Protein AF-0000000083134437 (afdb_homodimer)

Organism: Piscirickettsia salmonis (NCBI:txid1238)

Foldseek 3Di:
DVVVCPDPLNVVLVVVLVVLLVVLVVVLVVVLVVVLVVVVVVLVVLQVVLQVVLLAQQQVCLVVVPVVVNQVSQVVSLVDLFWQKKWWDFPVAWIWIWGADPVRDIDIDGHPPPDDPPWDKDKDWRWDDDPHDIDTGTIMITTTDCVVVVVVSVVSSVVSVVVSVVVSVVVSVVVSVCCVVPPVVLVVQLVVLVVCLVVFLRALVDARPLDPDPDPSSVVRVVSNVVSVVVLLVLLVLLVVLVVLLVVLVVLLVVLVVLLVVLVVVLVVLVVVVVVLVVVLVVLVVLLVVLVVLLVVLVVLLVVLVVLLVVLVVVLVVLVVVLVVLVVVLVVLVVVLVVLVVVLVVLVVQLVVLVVQLVVLVVQLVVLVVVPPVSPVSNVVSVVSNVVSVVSNVVSVVCNVVSVVSNVVSVVSSVVSVVVSVVSVVVSVVSVVVSVVSVVSSVVSVVSNVVSVVSNVVSVVSNVVSVVSVVVSVVVNVVSVVSNVVSVVSSVVSVVSNVVSVVSNVVSVRYDHDNVVNVPPSVVVVVVVVVD/DVVVCPDPLNVVLVVVLVVLLVVLVVVLVVVLVVVLVVVVVVLVVLQVVLQVVLLAQCQVCLVVVPVVSNQVSQVVSLVDLFWQWKWWFFPVDWIWIWGADPVRDIDIDGHDPPPDPPWDKDKDWRWDQDPHDIDTGTIMITTTDCVVVVVVSVVSSVVSVVVSVVVSVVVSVVVSVCCVVPPVVLVVQLVVLVVCLVVFLRALVDARDLDPDPDPSSVVRVVSNVVSVVVLLVLLVLLVVLVVLLVVLVVLLVVLVVLLVVLVVVLVVLVVVVVVLVVVLVVLVVLLVVLVVLLVVLVVLLVVLVVLLVVLVVLLVVLVVVLVVLVVVLVVLVVVLVVLVVVLVVLVVQLVVLVVQLVVLVVQLVVLVVVPPVSPVSNVVSVVSNVVSVVSNVVSVVCNVVSVVSNVVSVVSSVVSVVVSVVSVVVSVVSVVVSVVSVVSSVVSVVSNVVSVVSNVVSVVSNVVSVVSVVVSVVVNVVSVVSNVVSVVSSVVSVVSNVVSVVSNVVSVRYDHDNVVNVPCVVPPVVVVVVD

InterPro domains:
  IPR003660 HAMP domain [PF00672] (182-233)
  IPR003660 HAMP domain [PS50885] (181-236)
  IPR003660 HAMP domain [SM00304] (181-236)
  IPR003660 HAMP domain [SM00304] (282-355)
  IPR004089 Methyl-accepting chemotaxis protein (MCP) signalling domain [PF00015] (296-474)
  IPR004089 Methyl-accepting chemotaxis protein (MCP) signalling domain [PS50111] (241-477)
  IPR004089 Methyl-accepting chemotaxis protein (MCP) signalling domain [SM00283] (237-512)

Secondary structure (DSSP, 8-state):
--SSTTSHHHHHHHHHHHHHHHHHHHHHHHHHHHHHHHHHHHHHHHHHHHHHHHHHHHHHHHHTT-HHHHHHHHHHHTTSTTEEEEEEEETTS--EEEEE-TTS-EEEE-S-----TTS-EEEEEEEEEETTEEEEEEEEEEEE--HHHHHHHHHHHHHHHHHHHHHHHHHHHHHHHHHIIIIIHHHHHHHHHHHHHHTSS-BTT------S--SHHHHHHHHHHHHHHHHHHHHHHHHHHHHHHHHHHHHHHHHHHHHHHHHHHHHHHHHHHHHHHHHHHHHHHHHHHHHHHHHHHHHHHHHHHHHHHHHHHHHHHHHHHHHHHHHHHHHHHHHHHHHHHHHHHHHHHHHHHHHHHHHHHHHHHHHHHHTGGGGHHHHHHHHHHHHHHHHHHHHHHHHHHHHHHHHHHHHHHHHHHHHHHHHHHHHHHHHHHHHHHHHHHHHHHHHHHHHHHHHHHHHHHHHHHHHHHHHHHHHHHHHHHHHHHHHHHHHHHHHHHHHHHHHHHHHHTTSB--STTHHHHHHHHHHHHHH-/--SSTTSHHHHHHHHHHHHHHHHHHHHHHHHHHHHHHHHHHHHHHHHHHHHHHHHHHHHHHHHTT-HHHHHHHHHHHTTSTTEEEEEEEETTS--EEEEE-TTS-EEEE-S-----TTS-EEEEEEEEEETTEEEEEEEEEEEE--HHHHHHHHHHHHHHHHHHHHHHHHHHHHHHHHHIIIIIHHHHHHHHHHHHHHTSS-BTT------S--SHHHHHHHHHHHHHHHHHHHHHHHHHHHHHHHHHHHHHHHHHHHHHHHHHHHHHHHHHHHHHHHHHHHHHHHHHHHHHHHHHHHHHHHHHHHHHHHHHHHHHHHHHHHHHHHHHHHHHHHHHHHHHHHHHHHHHHHHHHHHHHHHHHHHHHHHHHHTGGGGHHHHHHHHHHHHHHHHHHHHHHHHHHHHHHHHHHHHHHHHHHHHHHHHHHHHHHHHHHHHHHHHHHHHHHHHHHHHHHHHHHHHHHHHHHHHHHHHHHHHHHHHHHHHHHHHHHHHHHHHHHHHHHHHHHHHHTTSB--STTHHHHHHHHHHHHTT-

Solvent-accessible surface area (backbone atoms only — not comparable to full-atom values): 52435 Å² total; per-residue (Å²): 118,80,74,57,70,47,27,63,60,43,54,53,46,54,54,48,50,54,52,51,51,53,52,43,48,54,52,44,51,50,54,50,52,53,52,49,52,52,54,51,52,50,47,52,51,52,49,52,48,50,45,56,34,45,28,63,65,39,22,59,30,59,71,69,66,32,63,66,60,37,52,51,52,55,53,44,55,54,67,39,78,51,38,31,29,38,35,36,37,38,89,93,64,68,38,47,30,41,34,48,47,99,86,74,44,78,40,79,38,68,62,90,70,83,69,73,82,84,39,63,68,51,75,37,68,21,54,38,77,59,100,89,46,79,42,79,58,32,38,35,37,37,26,37,34,61,67,65,56,51,57,54,49,51,55,50,50,56,51,45,52,52,47,46,53,54,51,50,54,52,52,50,53,52,50,53,52,50,45,44,66,69,45,49,50,57,49,49,53,47,26,52,55,36,35,44,41,41,73,57,60,15,53,42,72,65,70,59,86,36,70,92,55,75,23,68,65,24,51,32,30,48,22,46,40,46,30,36,47,51,49,39,51,50,43,50,50,50,41,54,46,23,52,50,35,33,51,38,19,50,48,40,37,52,46,34,53,53,49,51,52,52,47,52,52,44,53,53,45,51,51,51,39,51,53,38,51,52,50,38,51,54,39,44,54,50,38,46,52,32,30,53,50,28,26,53,33,20,50,50,30,24,53,38,21,50,53,27,32,52,38,37,54,51,38,44,53,49,42,52,51,37,35,53,46,43,52,52,36,32,53,53,39,50,51,43,32,52,51,36,52,54,44,50,53,47,41,52,49,42,34,50,46,18,51,51,38,28,49,52,18,49,52,41,29,50,53,17,56,73,52,46,83,82,14,52,71,49,29,53,49,19,50,50,46,24,52,47,18,50,49,39,33,51,46,35,60,60,41,54,58,53,40,53,50,40,40,51,48,32,55,51,34,37,52,47,36,54,51,33,39,52,49,39,56,54,32,43,55,43,44,51,51,33,31,53,35,24,51,51,29,26,52,29,20,49,51,27,32,51,31,27,51,51,37,46,53,41,42,50,53,38,52,54,36,51,50,51,39,52,52,44,49,53,52,45,52,53,50,48,53,52,47,51,53,47,41,50,52,42,35,52,40,23,52,51,37,33,51,46,18,50,52,49,38,56,64,36,66,42,40,46,73,69,71,84,70,48,72,75,61,55,64,58,61,60,57,60,60,73,70,103,120,78,74,58,69,46,25,63,60,42,56,52,47,54,54,47,49,55,53,50,50,54,51,45,51,53,52,43,51,50,54,48,52,55,53,49,53,54,54,51,51,51,47,53,51,50,48,51,47,51,43,56,36,44,28,63,65,39,22,58,30,60,71,68,66,35,60,67,60,38,50,52,52,53,54,45,57,54,68,37,77,50,38,32,28,39,36,34,37,41,88,93,65,70,37,47,29,40,34,50,46,98,86,74,44,79,41,80,37,72,60,89,68,82,68,73,82,85,39,63,68,50,75,38,69,19,55,38,77,58,100,89,46,79,41,80,58,32,37,36,37,37,26,37,34,63,66,67,55,51,57,55,49,50,54,51,48,53,51,45,52,53,49,48,52,54,51,51,54,52,52,50,53,52,49,50,50,49,45,43,68,69,46,50,51,57,48,48,54,47,27,50,55,37,35,44,42,41,74,57,63,13,53,43,69,64,70,62,86,36,70,94,53,76,24,68,65,24,50,29,29,48,20,45,40,45,31,36,48,52,49,39,51,51,42,51,50,51,42,55,45,22,53,50,35,33,51,39,20,51,51,42,37,52,46,35,52,52,49,51,53,51,48,52,51,46,52,52,44,53,49,51,39,50,53,36,51,52,52,38,52,54,38,43,54,52,38,43,52,34,30,53,51,30,29,51,31,20,51,50,28,25,53,37,22,50,53,27,32,51,41,37,54,52,38,43,53,48,42,51,49,37,37,52,42,43,52,52,34,34,51,50,39,51,50,42,31,52,52,36,52,51,46,50,54,47,40,53,50,42,34,52,47,18,51,51,39,29,51,51,17,48,52,42,30,51,54,16,57,73,51,49,84,81,13,50,71,48,28,54,51,20,49,50,45,25,52,46,17,49,50,40,32,51,46,39,60,60,39,53,60,52,40,52,50,42,40,53,49,32,56,52,34,39,51,49,37,53,51,34,40,51,51,39,56,53,36,43,55,42,45,51,49,32,31,51,35,25,52,51,29,26,51,29,21,51,51,27,32,51,31,26,51,50,37,46,53,40,41,52,52,38,52,55,35,51,50,50,40,53,51,45,49,53,53,46,54,53,49,50,53,51,46,52,53,48,40,50,52,41,36,53,40,23,51,51,36,33,50,45,18,50,52,50,39,57,65,36,66,44,39,46,72,69,70,79,70,47,73,76,58,54,65,59,56,60,58,58,60,75,68,104

pLDDT: mean 83.24, std 11.55, range [31.7, 97.25]

Nearest PDB structures (foldseek):
  1qu7-assembly1_B  TM=5.939E-01  e=8.548E-08  Escherichia coli
  3g6b-assembly1_B  TM=6.074E-01  e=1.569E-06  Thermotoga maritima
  5xg2-assembly1_A  TM=3.814E-01  e=2.968E-03  Pyrococcus yayanosii CH1
  6grj-assembly1_F  TM=2.843E-01  e=2.393E-03  Aeromonas hydrophila
  6grj-assembly1_B  TM=2.728E-01  e=3.306E-03  Aeromonas hydrophila

Radius of gyration: 95.81 Å; Cα contacts (8 Å, |Δi|>4): 1444; chains: 2; bounding box: 49×298×162 Å

Structure (mmCIF, N/CA/C/O backbone):
data_AF-0000000083134437-model_v1
#
loop_
_entity.id
_entity.type
_entity.pdbx_description
1 polymer 'Methyl-accepting chemotaxis protein 2'
#
loop_
_atom_site.group_PDB
_atom_site.id
_atom_site.type_symbol
_atom_site.label_atom_id
_atom_site.label_alt_id
_atom_site.label_comp_id
_atom_site.label_asym_id
_atom_site.label_entity_id
_atom_site.label_seq_id
_atom_site.pdbx_PDB_ins_code
_atom_site.Cartn_x
_atom_site.Cartn_y
_atom_site.Cartn_z
_atom_site.occupancy
_atom_site.B_iso_or_equiv
_atom_site.auth_seq_id
_atom_site.auth_comp_id
_atom_site.auth_asym_id
_atom_site.auth_atom_id
_atom_site.pdbx_PDB_model_num
ATOM 1 N N . MET A 1 1 ? 11.562 -56.312 -49.469 1 31.94 1 MET A N 1
ATOM 2 C CA . MET A 1 1 ? 11.961 -57.688 -49.656 1 31.94 1 MET A CA 1
ATOM 3 C C . MET A 1 1 ? 13.023 -58.094 -48.625 1 31.94 1 MET A C 1
ATOM 5 O O . MET A 1 1 ? 13.242 -59.281 -48.406 1 31.94 1 MET A O 1
ATOM 9 N N . GLU A 1 2 ? 13.875 -57.125 -48.344 1 40.22 2 GLU A N 1
ATOM 10 C CA . GLU A 1 2 ? 14.953 -57.188 -47.375 1 40.22 2 GLU A CA 1
ATOM 11 C C . GLU A 1 2 ? 14.414 -57.344 -45.938 1 40.22 2 GLU A C 1
ATOM 13 O O . GLU A 1 2 ? 15.07 -57.906 -45.062 1 40.22 2 GLU A O 1
ATOM 18 N N . ASN A 1 3 ? 13.25 -56.781 -45.688 1 42.5 3 ASN A N 1
ATOM 19 C CA . ASN A 1 3 ? 12.5 -56.75 -44.406 1 42.5 3 ASN A CA 1
ATOM 20 C C . ASN A 1 3 ? 11.82 -58.094 -44.156 1 42.5 3 ASN A C 1
ATOM 22 O O . ASN A 1 3 ? 11.219 -58.281 -43.094 1 42.5 3 ASN A O 1
ATOM 26 N N . LEU A 1 4 ? 11.594 -58.875 -45.094 1 45.31 4 LEU A N 1
ATOM 27 C CA . LEU A 1 4 ? 10.922 -60.156 -45.125 1 45.31 4 LEU A CA 1
ATOM 28 C C . LEU A 1 4 ? 11.797 -61.25 -44.5 1 45.31 4 LEU A C 1
ATOM 30 O O . LEU A 1 4 ? 11.289 -62.219 -43.938 1 45.31 4 LEU A O 1
ATOM 34 N N . THR A 1 5 ? 13.094 -61.25 -44.688 1 50.47 5 THR A N 1
ATOM 35 C CA . THR A 1 5 ? 14.016 -62.312 -44.281 1 50.47 5 THR A CA 1
ATOM 36 C C . THR A 1 5 ? 14.25 -62.281 -42.781 1 50.47 5 THR A C 1
ATOM 38 O O . THR A 1 5 ? 14.805 -63.25 -42.219 1 50.47 5 THR A O 1
ATOM 41 N N . LYS A 1 6 ? 13.945 -61.125 -42.062 1 62.88 6 LYS A N 1
ATOM 42 C CA . LYS A 1 6 ? 14.328 -60.938 -40.656 1 62.88 6 LYS A CA 1
ATOM 43 C C . LYS A 1 6 ? 13.125 -61.062 -39.75 1 62.88 6 LYS A C 1
ATOM 45 O O . LYS A 1 6 ? 13.211 -60.719 -38.562 1 62.88 6 LYS A O 1
ATOM 50 N N . GLY A 1 7 ? 12.148 -61.625 -40.375 1 69.25 7 GLY A N 1
ATOM 51 C CA . GLY A 1 7 ? 10.914 -61.688 -39.594 1 69.25 7 GLY A CA 1
ATOM 52 C C . GLY A 1 7 ? 10.805 -62.969 -38.781 1 69.25 7 GLY A C 1
ATOM 53 O O . GLY A 1 7 ? 11.531 -63.938 -39.031 1 69.25 7 GLY A O 1
ATOM 54 N N . LEU A 1 8 ? 10.117 -62.938 -37.656 1 75.69 8 LEU A N 1
ATOM 55 C CA . LEU A 1 8 ? 9.852 -64.062 -36.781 1 75.69 8 LEU A CA 1
ATOM 56 C C . LEU A 1 8 ? 9.344 -65.25 -37.562 1 75.69 8 LEU A C 1
ATOM 58 O O . LEU A 1 8 ? 9.719 -66.375 -37.281 1 75.69 8 LEU A O 1
ATOM 62 N N . GLN A 1 9 ? 8.742 -64.938 -38.75 1 76.69 9 GLN A N 1
ATOM 63 C CA . GLN A 1 9 ? 8.18 -66 -39.594 1 76.69 9 GLN A CA 1
ATOM 64 C C . GLN A 1 9 ? 9.273 -66.812 -40.281 1 76.69 9 GLN A C 1
ATOM 66 O O . GLN A 1 9 ? 9.242 -68.062 -40.25 1 76.69 9 GLN A O 1
ATOM 71 N N . ILE A 1 10 ? 10.195 -66.125 -40.812 1 76.81 10 ILE A N 1
ATOM 72 C CA . ILE A 1 10 ? 11.242 -66.75 -41.562 1 76.81 10 ILE A CA 1
ATOM 73 C C . ILE A 1 10 ? 12.109 -67.625 -40.656 1 76.81 10 ILE A C 1
ATOM 75 O O . ILE A 1 10 ? 12.508 -68.75 -41 1 76.81 10 ILE A O 1
ATOM 79 N N . LYS A 1 11 ? 12.305 -67.125 -39.438 1 77.06 11 LYS A N 1
ATOM 80 C CA . LYS A 1 11 ? 13.133 -67.875 -38.5 1 77.06 11 LYS A CA 1
ATOM 81 C C . LYS A 1 11 ? 12.453 -69.188 -38.062 1 77.06 11 LYS A C 1
ATOM 83 O O . LYS A 1 11 ? 13.07 -70.25 -38.062 1 77.06 11 LYS A O 1
ATOM 88 N N . ILE A 1 12 ? 11.172 -69.062 -37.844 1 77.81 12 ILE A N 1
ATOM 89 C CA . ILE A 1 12 ? 10.43 -70.188 -37.34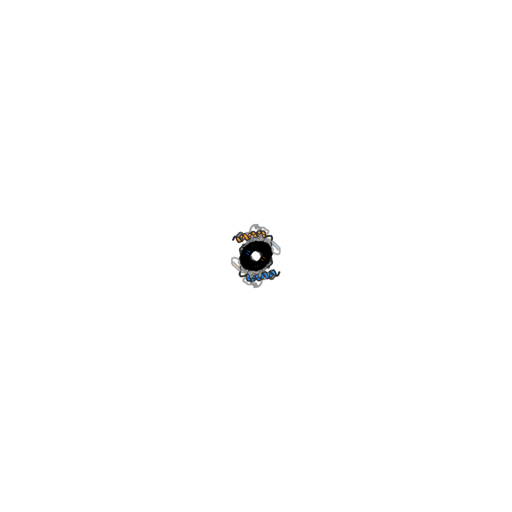4 1 77.81 12 ILE A CA 1
ATOM 90 C C . ILE A 1 12 ? 10.227 -71.188 -38.5 1 77.81 12 ILE A C 1
ATOM 92 O O . ILE A 1 12 ? 10.422 -72.375 -38.344 1 77.81 12 ILE A O 1
ATOM 96 N N . TYR A 1 13 ? 10.039 -70.625 -39.719 1 78.38 13 TYR A N 1
ATOM 97 C CA . TYR A 1 13 ? 9.812 -71.5 -40.875 1 78.38 13 TYR A CA 1
ATOM 98 C C . TYR A 1 13 ? 11.086 -72.25 -41.25 1 78.38 13 TYR A C 1
ATOM 100 O O . TYR A 1 13 ? 11.039 -73.438 -41.562 1 78.38 13 TYR A O 1
ATOM 108 N N . SER A 1 14 ? 12.141 -71.5 -41.25 1 78.06 14 SER A N 1
ATOM 109 C CA . SER A 1 14 ? 13.391 -72.125 -41.656 1 78.06 14 SER A CA 1
ATOM 110 C C . SER A 1 14 ? 13.781 -73.25 -40.688 1 78.06 14 SER A C 1
ATOM 112 O O . SER A 1 14 ? 14.172 -74.375 -41.125 1 78.06 14 SER A O 1
ATOM 114 N N . ALA A 1 15 ? 13.547 -73 -39.469 1 77.25 15 ALA A N 1
ATOM 115 C CA . ALA A 1 15 ? 13.898 -74.062 -38.469 1 77.25 15 ALA A CA 1
ATOM 116 C C . ALA A 1 15 ? 12.977 -75.25 -38.594 1 77.25 15 ALA A C 1
ATOM 118 O O . ALA A 1 15 ? 13.438 -76.375 -38.562 1 77.25 15 ALA A O 1
ATOM 119 N N . LEU A 1 16 ? 11.734 -75 -38.844 1 76.69 16 LEU A N 1
ATOM 120 C CA . LEU A 1 16 ? 10.766 -76.125 -38.906 1 76.69 16 LEU A CA 1
ATOM 121 C C . LEU A 1 16 ? 10.914 -76.875 -40.188 1 76.69 16 LEU A C 1
ATOM 123 O O . LEU A 1 16 ? 10.75 -78.125 -40.188 1 76.69 16 LEU A O 1
ATOM 127 N N . THR A 1 17 ? 11.234 -76.188 -41.25 1 76.88 17 THR A N 1
ATOM 128 C CA . THR A 1 17 ? 11.414 -76.812 -42.531 1 76.88 17 THR A CA 1
ATOM 129 C C . THR A 1 17 ? 12.594 -77.812 -42.469 1 76.88 17 THR A C 1
ATOM 131 O O . THR A 1 17 ? 12.5 -78.938 -42.938 1 76.88 17 THR A O 1
ATOM 134 N N . VAL A 1 18 ? 13.656 -77.438 -41.875 1 77.56 18 VAL A N 1
ATOM 135 C CA . VAL A 1 18 ? 14.859 -78.25 -41.812 1 77.56 18 VAL A CA 1
ATOM 136 C C . VAL A 1 18 ? 14.586 -79.5 -40.969 1 77.56 18 VAL A C 1
ATOM 138 O O . VAL A 1 18 ? 14.898 -80.625 -41.375 1 77.56 18 VAL A O 1
ATOM 141 N N . ILE A 1 19 ? 13.867 -79.25 -39.938 1 76.06 19 ILE A N 1
ATOM 142 C CA . ILE A 1 19 ? 13.641 -80.375 -39.031 1 76.06 19 ILE A CA 1
ATOM 143 C C . ILE A 1 19 ? 12.625 -81.375 -39.625 1 76.06 19 ILE A C 1
ATOM 145 O O . ILE A 1 19 ? 12.82 -82.562 -39.562 1 76.06 19 ILE A O 1
ATOM 149 N N . LEU A 1 20 ? 11.617 -80.812 -40.312 1 76.19 20 LEU A N 1
ATOM 150 C CA . LEU A 1 20 ? 10.602 -81.625 -40.938 1 76.19 20 LEU A CA 1
ATOM 151 C C . LEU A 1 20 ? 11.188 -82.438 -42.094 1 76.19 20 LEU A C 1
ATOM 153 O O . LEU A 1 20 ? 10.875 -83.625 -42.281 1 76.19 20 LEU A O 1
ATOM 157 N N . THR A 1 21 ? 12.055 -81.812 -42.844 1 77 21 THR A N 1
ATOM 158 C CA . THR A 1 21 ? 12.68 -82.5 -44 1 77 21 THR A CA 1
ATOM 159 C C . THR A 1 21 ? 13.562 -83.625 -43.5 1 77 21 THR A C 1
ATOM 161 O O . THR A 1 21 ? 13.539 -84.75 -44.094 1 77 21 THR A O 1
ATOM 164 N N . VAL A 1 22 ? 14.273 -83.438 -42.438 1 77.12 22 VAL A N 1
ATOM 165 C CA . VAL A 1 22 ? 15.172 -84.5 -41.938 1 77.12 22 VAL A CA 1
ATOM 166 C C . VAL A 1 22 ? 14.359 -85.688 -41.406 1 77.12 22 VAL A C 1
ATOM 168 O O . VAL A 1 22 ? 14.695 -86.812 -41.688 1 77.12 22 VAL A O 1
ATOM 171 N N . ILE A 1 23 ? 13.242 -85.375 -40.875 1 74.12 23 ILE A N 1
ATOM 172 C CA . ILE A 1 23 ? 12.414 -86.438 -40.312 1 74.12 23 ILE A CA 1
ATOM 173 C C . ILE A 1 23 ? 11.742 -87.188 -41.406 1 74.12 23 ILE A C 1
ATOM 175 O O . ILE A 1 23 ? 11.688 -88.438 -41.375 1 74.12 23 ILE A O 1
ATOM 179 N N . LEU A 1 24 ? 11.328 -86.562 -42.469 1 76.19 24 LEU A N 1
ATOM 180 C CA . LEU A 1 24 ? 10.633 -87.188 -43.562 1 76.19 24 LEU A CA 1
ATOM 181 C C . LEU A 1 24 ? 11.609 -88 -44.406 1 76.19 24 LEU A C 1
ATOM 183 O O . LEU A 1 24 ? 11.266 -89.125 -44.906 1 76.19 24 LEU A O 1
ATOM 187 N N . VAL A 1 25 ? 12.82 -87.562 -44.5 1 77.38 25 VAL A N 1
ATOM 188 C CA . VAL A 1 25 ? 13.844 -88.312 -45.25 1 77.38 25 VAL A CA 1
ATOM 189 C C . VAL A 1 25 ? 14.242 -89.562 -44.5 1 77.38 25 VAL A C 1
ATOM 191 O O . VAL A 1 25 ? 14.383 -90.625 -45.094 1 77.38 25 VAL A O 1
ATOM 194 N N . VAL A 1 26 ? 14.312 -89.438 -43.219 1 76.56 26 VAL A N 1
ATOM 195 C CA . VAL A 1 26 ? 14.664 -90.562 -42.406 1 76.56 26 VAL A CA 1
ATOM 196 C C . VAL A 1 26 ? 13.531 -91.625 -42.438 1 76.56 26 VAL A C 1
ATOM 198 O O . VAL A 1 26 ? 13.773 -92.812 -42.594 1 76.56 26 VAL A O 1
ATOM 201 N N . SER A 1 27 ? 12.336 -91.062 -42.406 1 75.88 27 SER A N 1
ATOM 202 C CA . SER A 1 27 ? 11.172 -92 -42.438 1 75.88 27 SER A CA 1
ATOM 203 C C . SER A 1 27 ? 11.031 -92.625 -43.812 1 75.88 27 SER A C 1
ATOM 205 O O . SER A 1 27 ? 10.766 -93.812 -43.938 1 75.88 27 SER A O 1
ATOM 207 N N . GLY A 1 28 ? 11.281 -91.875 -44.844 1 74.62 28 GLY A N 1
ATOM 208 C CA . GLY A 1 28 ? 11.227 -92.375 -46.219 1 74.62 28 GLY A CA 1
ATOM 209 C C . GLY A 1 28 ? 12.312 -93.375 -46.5 1 74.62 28 GLY A C 1
ATOM 210 O O . GLY A 1 28 ? 12.062 -94.438 -47.156 1 74.62 28 GLY A O 1
ATOM 211 N N . GLY A 1 29 ? 13.492 -93.125 -45.969 1 76.69 29 GLY A N 1
ATOM 212 C CA . GLY A 1 29 ? 14.578 -94.062 -46.125 1 76.69 29 GLY A CA 1
ATOM 213 C C . GLY A 1 29 ? 14.328 -95.375 -45.406 1 76.69 29 GLY A C 1
ATOM 214 O O . GLY A 1 29 ? 14.609 -96.5 -45.938 1 76.69 29 GLY A O 1
ATOM 215 N N . TYR A 1 30 ? 13.688 -95.25 -44.281 1 78.5 30 TYR A N 1
ATOM 216 C CA . TYR A 1 30 ? 13.359 -96.438 -43.531 1 78.5 30 TYR A CA 1
ATOM 217 C C . TYR A 1 30 ? 12.328 -97.25 -44.281 1 78.5 30 TYR A C 1
ATOM 219 O O . TYR A 1 30 ? 12.5 -98.5 -44.406 1 78.5 30 TYR A O 1
ATOM 227 N N . ASN A 1 31 ? 11.328 -96.625 -44.812 1 76.56 31 ASN A N 1
ATOM 228 C CA . ASN A 1 31 ? 10.281 -97.375 -45.562 1 76.56 31 ASN A CA 1
ATOM 229 C C . ASN A 1 31 ? 10.82 -98 -46.844 1 76.56 31 ASN A C 1
ATOM 231 O O . ASN A 1 31 ? 10.461 -99.125 -47.219 1 76.56 31 ASN A O 1
ATOM 235 N N . TYR A 1 32 ? 11.734 -97.312 -47.438 1 77.69 32 TYR A N 1
ATOM 236 C CA . TYR A 1 32 ? 12.359 -97.75 -48.656 1 77.69 32 TYR A CA 1
ATOM 237 C C . TYR A 1 32 ? 13.203 -99 -48.375 1 77.69 32 TYR A C 1
ATOM 239 O O . TYR A 1 32 ? 13.086 -100 -49.094 1 77.69 32 TYR A O 1
ATOM 247 N N . ASN A 1 33 ? 13.93 -99 -47.312 1 80.81 33 ASN A N 1
ATOM 248 C CA . ASN A 1 33 ? 14.797 -100.125 -47 1 80.81 33 ASN A CA 1
ATOM 249 C C . ASN A 1 33 ? 13.992 -101.375 -46.562 1 80.81 33 ASN A C 1
ATOM 251 O O . ASN A 1 33 ? 14.359 -102.5 -46.906 1 80.81 33 ASN A O 1
ATOM 255 N N . GLN A 1 34 ? 12.891 -101.062 -45.938 1 77.69 34 GLN A N 1
ATOM 256 C CA . GLN A 1 34 ? 12.039 -102.188 -45.531 1 77.69 34 GLN A CA 1
ATOM 257 C C . GLN A 1 34 ? 11.398 -102.875 -46.719 1 77.69 34 GLN A C 1
ATOM 259 O O . GLN A 1 34 ? 11.367 -104.125 -46.781 1 77.69 34 GLN A O 1
ATOM 264 N N . THR A 1 35 ? 10.977 -102.125 -47.688 1 79.69 35 THR A N 1
ATOM 265 C CA . THR A 1 35 ? 10.352 -102.688 -48.875 1 79.69 35 THR A CA 1
ATOM 266 C C . THR A 1 35 ? 11.383 -103.438 -49.75 1 79.69 35 THR A C 1
ATOM 268 O O . THR A 1 35 ? 11.117 -104.5 -50.312 1 79.69 35 THR A O 1
ATOM 271 N N . LYS A 1 36 ? 12.547 -102.875 -49.781 1 82.12 36 LYS A N 1
ATOM 272 C CA . LYS A 1 36 ? 13.641 -103.5 -50.531 1 82.12 36 LYS A CA 1
ATOM 273 C C . LYS A 1 36 ? 14.016 -104.875 -50 1 82.12 36 LYS A C 1
ATOM 275 O O . LYS A 1 36 ? 14.133 -105.812 -50.75 1 82.12 36 LYS A O 1
ATOM 280 N N . ASP A 1 37 ? 14.078 -104.875 -48.75 1 82.38 37 ASP A N 1
ATOM 281 C CA . ASP A 1 37 ? 14.43 -106.125 -48.094 1 82.38 37 ASP A CA 1
ATOM 282 C C . ASP A 1 37 ? 13.359 -107.188 -48.312 1 82.38 37 ASP A C 1
ATOM 284 O O . ASP A 1 37 ? 13.68 -108.375 -48.562 1 82.38 37 ASP A O 1
ATOM 288 N N . LEU A 1 38 ? 12.18 -106.75 -48.312 1 80 38 LEU A N 1
ATOM 289 C CA . LEU A 1 38 ? 11.055 -107.625 -48.531 1 80 38 LEU A CA 1
ATOM 290 C C . LEU A 1 38 ? 11.062 -108.188 -49.969 1 80 38 LEU A C 1
ATOM 292 O O . LEU A 1 38 ? 10.922 -109.438 -50.156 1 80 38 LEU A O 1
ATOM 296 N N . LEU A 1 39 ? 11.398 -107.5 -50.969 1 81.06 39 LEU A N 1
ATOM 297 C CA . LEU A 1 39 ? 11.383 -107.875 -52.375 1 81.06 39 LEU A CA 1
ATOM 298 C C . LEU A 1 39 ? 12.578 -108.75 -52.688 1 81.06 39 LEU A C 1
ATOM 300 O O . LEU A 1 39 ? 12.445 -109.75 -53.406 1 81.06 39 LEU A O 1
ATOM 304 N N . GLU A 1 40 ? 13.625 -108.5 -52.031 1 83.81 40 GLU A N 1
ATOM 305 C CA . GLU A 1 40 ? 14.82 -109.312 -52.25 1 83.81 40 GLU A CA 1
ATOM 306 C C . GLU A 1 40 ? 14.68 -110.688 -51.625 1 83.81 40 GLU A C 1
ATOM 308 O O . GLU A 1 40 ? 15.109 -111.688 -52.188 1 83.81 40 GLU A O 1
ATOM 313 N N . SER A 1 41 ? 14.094 -110.625 -50.469 1 82.19 41 SER A N 1
ATOM 314 C CA . SER A 1 41 ? 13.859 -111.938 -49.781 1 82.19 41 SER A CA 1
ATOM 315 C C . SER A 1 41 ? 12.914 -112.812 -50.594 1 82.19 41 SER A C 1
ATOM 317 O O . SER A 1 41 ? 13.133 -114 -50.719 1 82.19 41 SER A O 1
ATOM 319 N N . GLN A 1 42 ? 11.984 -112.188 -51.219 1 80 42 GLN A N 1
ATOM 320 C CA . GLN A 1 42 ? 11.031 -112.938 -52.031 1 80 42 GLN A CA 1
ATOM 321 C C . GLN A 1 42 ? 11.703 -113.5 -53.281 1 80 42 GLN A C 1
ATOM 323 O O . GLN A 1 42 ? 11.43 -114.625 -53.688 1 80 42 GLN A O 1
ATOM 328 N N . LEU A 1 43 ? 12.617 -112.75 -53.812 1 81.06 43 LEU A N 1
ATOM 329 C CA . LEU A 1 43 ? 13.352 -113.188 -55 1 81.06 43 LEU A CA 1
ATOM 330 C C . LEU A 1 43 ? 14.227 -114.438 -54.719 1 81.06 43 LEU A C 1
ATOM 332 O O . LEU A 1 43 ? 14.219 -115.375 -55.469 1 81.06 43 LEU A O 1
ATOM 336 N N . THR A 1 44 ? 14.836 -114.375 -53.594 1 82.44 44 THR A N 1
ATOM 337 C CA . THR A 1 44 ? 15.727 -115.438 -53.188 1 82.44 44 THR A CA 1
ATOM 338 C C . THR A 1 44 ? 14.922 -116.688 -52.875 1 82.44 44 THR A C 1
ATOM 340 O O . THR A 1 44 ? 15.328 -117.812 -53.25 1 82.44 44 THR A O 1
ATOM 343 N N . GLN A 1 45 ? 13.828 -116.5 -52.281 1 82.19 45 GLN A N 1
ATOM 344 C CA . GLN A 1 45 ? 12.977 -117.625 -51.969 1 82.19 45 GLN A CA 1
ATOM 345 C C . GLN A 1 45 ? 12.438 -118.312 -53.219 1 82.19 45 GLN A C 1
ATOM 347 O O . GLN A 1 45 ? 12.43 -119.5 -53.344 1 82.19 45 GLN A O 1
ATOM 352 N N . GLU A 1 46 ? 12.078 -117.438 -54.156 1 81.62 46 GLU A N 1
ATOM 353 C CA . GLU A 1 46 ? 11.547 -117.938 -55.438 1 81.62 46 GLU A CA 1
ATOM 354 C C . GLU A 1 46 ? 12.609 -118.75 -56.219 1 81.62 46 GLU A C 1
ATOM 356 O O . GLU A 1 46 ? 12.328 -119.812 -56.781 1 81.62 46 GLU A O 1
ATOM 361 N N . ALA A 1 47 ? 13.758 -118.25 -56.219 1 83.19 47 ALA A N 1
ATOM 362 C CA . ALA A 1 47 ? 14.859 -118.875 -56.906 1 83.19 47 ALA A CA 1
ATOM 363 C C . ALA A 1 47 ? 15.227 -120.25 -56.25 1 83.19 47 ALA A C 1
ATOM 365 O O . ALA A 1 47 ? 15.508 -121.188 -56.906 1 83.19 47 ALA A O 1
ATOM 366 N N . SER A 1 48 ? 15.164 -120.25 -54.969 1 85.06 48 SER A N 1
ATOM 367 C CA . SER A 1 48 ? 15.469 -121.438 -54.219 1 85.06 48 SER A CA 1
ATOM 368 C C . SER A 1 48 ? 14.43 -122.562 -54.469 1 85.06 48 SER A C 1
ATOM 370 O O . SER A 1 48 ? 14.773 -123.688 -54.625 1 85.06 48 SER A O 1
ATOM 372 N N . LEU A 1 49 ? 13.18 -122.125 -54.562 1 83.69 49 LEU A N 1
ATOM 373 C CA . LEU A 1 49 ? 12.102 -123.062 -54.844 1 83.69 49 LEU A CA 1
ATOM 374 C C . LEU A 1 49 ? 12.219 -123.562 -56.25 1 83.69 49 LEU A C 1
ATOM 376 O O . LEU A 1 49 ? 12.062 -124.812 -56.469 1 83.69 49 LEU A O 1
ATOM 380 N N . ALA A 1 50 ? 12.555 -122.688 -57.125 1 85 50 ALA A N 1
ATOM 381 C CA . ALA A 1 50 ? 12.75 -123.125 -58.531 1 85 50 ALA A CA 1
ATOM 382 C C . ALA A 1 50 ? 13.898 -124.125 -58.625 1 85 50 ALA A C 1
ATOM 384 O O . ALA A 1 50 ? 13.797 -125.125 -59.375 1 85 50 ALA A O 1
ATOM 385 N N . SER A 1 51 ? 14.914 -123.938 -57.906 1 84.94 51 SER A N 1
ATOM 386 C CA . SER A 1 51 ? 16.078 -124.812 -57.906 1 84.94 51 SER A CA 1
ATOM 387 C C . SER A 1 51 ? 15.742 -126.188 -57.375 1 84.94 51 SER A C 1
ATOM 389 O O . SER A 1 51 ? 16.125 -127.188 -57.969 1 84.94 51 SER A O 1
ATOM 391 N N . SER A 1 52 ? 14.984 -126.25 -56.375 1 82.56 52 SER A N 1
ATOM 392 C CA . SER A 1 52 ? 14.594 -127.5 -55.781 1 82.56 52 SER A CA 1
ATOM 393 C C . SER A 1 52 ? 13.656 -128.25 -56.719 1 82.56 52 SER A C 1
ATOM 395 O O . SER A 1 52 ? 13.812 -129.5 -56.875 1 82.56 52 SER A O 1
ATOM 397 N N . ARG A 1 53 ? 12.789 -127.562 -57.312 1 81.88 53 ARG A N 1
ATOM 398 C CA . ARG A 1 53 ? 11.852 -128.125 -58.219 1 81.88 53 ARG A CA 1
ATOM 399 C C . ARG A 1 53 ? 12.57 -128.75 -59.438 1 81.88 53 ARG A C 1
ATOM 401 O O . ARG A 1 53 ? 12.336 -129.875 -59.844 1 81.88 53 ARG A O 1
ATOM 408 N N . LEU A 1 54 ? 13.438 -128 -59.969 1 82 54 LEU A N 1
ATOM 409 C CA . LEU A 1 54 ? 14.148 -128.375 -61.156 1 82 54 LEU A CA 1
ATOM 410 C C . LEU A 1 54 ? 15.125 -129.5 -60.875 1 82 54 LEU A C 1
ATOM 412 O O . LEU A 1 54 ? 15.297 -130.375 -61.719 1 82 54 LEU A O 1
ATOM 416 N N . ALA A 1 55 ? 15.703 -129.5 -59.812 1 81.69 55 ALA A N 1
ATOM 417 C CA . ALA A 1 55 ? 16.641 -130.625 -59.438 1 81.69 55 ALA A CA 1
ATOM 418 C C . ALA A 1 55 ? 15.93 -132 -59.344 1 81.69 55 ALA A C 1
ATOM 420 O O . ALA A 1 55 ? 16.469 -133 -59.781 1 81.69 55 ALA A O 1
ATOM 421 N N . SER A 1 56 ? 14.773 -131.875 -58.875 1 76.44 56 SER A N 1
ATOM 422 C CA . SER A 1 56 ? 13.992 -133 -58.75 1 76.44 56 SER A CA 1
ATOM 423 C C . SER A 1 56 ? 13.422 -133.5 -60.094 1 76.44 56 SER A C 1
ATOM 425 O O . SER A 1 56 ? 13.492 -134.625 -60.438 1 76.44 56 SER A O 1
ATOM 427 N N . SER A 1 57 ? 13.008 -132.5 -60.875 1 76.94 57 SER A N 1
ATOM 428 C CA . SER A 1 57 ? 12.312 -132.875 -62.125 1 76.94 57 SER A CA 1
ATOM 429 C C . SER A 1 57 ? 13.305 -133.125 -63.25 1 76.94 57 SER A C 1
ATOM 431 O O . SER A 1 57 ? 13 -133.875 -64.188 1 76.94 57 SER A O 1
ATOM 433 N N . ALA A 1 58 ? 14.477 -132.75 -63.156 1 77.81 58 ALA A N 1
ATOM 434 C CA . ALA A 1 58 ? 15.469 -132.875 -64.25 1 77.81 58 ALA A CA 1
ATOM 435 C C . ALA A 1 58 ? 16.281 -134.125 -64.062 1 77.81 58 ALA A C 1
ATOM 437 O O . ALA A 1 58 ? 16.969 -134.5 -65 1 77.81 58 ALA A O 1
ATOM 438 N N . ALA A 1 59 ? 16.188 -134.75 -63.062 1 78.56 59 ALA A N 1
ATOM 439 C CA . ALA A 1 59 ? 17.016 -136 -62.812 1 78.56 59 ALA A CA 1
ATOM 440 C C . ALA A 1 59 ? 16.734 -137 -63.812 1 78.56 59 ALA A C 1
ATOM 442 O O . ALA A 1 59 ? 17.656 -137.625 -64.375 1 78.56 59 ALA A O 1
ATOM 443 N N . GLU A 1 60 ? 15.594 -137.375 -64 1 76.5 60 GLU A N 1
ATOM 444 C CA . GLU A 1 60 ? 15.227 -138.5 -64.875 1 76.5 60 GLU A CA 1
ATOM 445 C C . GLU A 1 60 ? 15.555 -138.125 -66.312 1 76.5 60 GLU A C 1
ATOM 447 O O . GLU A 1 60 ? 16.203 -139 -67 1 76.5 60 GLU A O 1
ATOM 452 N N . PRO A 1 61 ? 15.172 -137.125 -66.812 1 78.25 61 PRO A N 1
ATOM 453 C CA . PRO A 1 61 ? 15.547 -136.75 -68.188 1 78.25 61 PRO A CA 1
ATOM 454 C C . PRO A 1 61 ? 17.062 -136.625 -68.375 1 78.25 61 PRO A C 1
ATOM 456 O O . PRO A 1 61 ? 17.562 -137 -69.438 1 78.25 61 PRO A O 1
ATOM 459 N N . LEU A 1 62 ? 17.719 -136.25 -67.375 1 80.19 62 LEU A N 1
ATOM 460 C CA . LEU A 1 62 ? 19.172 -136.25 -67.5 1 80.19 62 LEU A CA 1
ATOM 461 C C . LEU A 1 62 ? 19.781 -137.625 -67.5 1 80.19 62 LEU A C 1
ATOM 463 O O . LEU A 1 62 ? 20.734 -137.875 -68.188 1 80.19 62 LEU A O 1
ATOM 467 N N . TRP A 1 63 ? 19.141 -138.5 -66.875 1 79.12 63 TRP A N 1
ATOM 468 C CA . TRP A 1 63 ? 19.578 -139.875 -66.75 1 79.12 63 TRP A CA 1
ATOM 469 C C . TRP A 1 63 ? 19.297 -140.625 -68.062 1 79.12 63 TRP A C 1
ATOM 471 O O . TRP A 1 63 ? 20.141 -141.375 -68.562 1 79.12 63 TRP A O 1
ATOM 481 N N . ASN A 1 64 ? 18.172 -140.25 -68.562 1 79.06 64 ASN A N 1
ATOM 482 C CA . ASN A 1 64 ? 17.75 -141 -69.812 1 79.06 64 ASN A CA 1
ATOM 483 C C . ASN A 1 64 ? 18.266 -140.25 -71.062 1 79.06 64 ASN A C 1
ATOM 485 O O . ASN A 1 64 ? 17.922 -140.625 -72.188 1 79.06 64 ASN A O 1
ATOM 489 N N . ALA A 1 65 ? 19.094 -139.125 -70.875 1 80.56 65 ALA A N 1
ATOM 490 C CA . ALA A 1 65 ? 19.656 -138.375 -71.938 1 80.56 65 ALA A CA 1
ATOM 491 C C . ALA A 1 65 ? 18.562 -137.75 -72.812 1 80.56 65 ALA A C 1
ATOM 493 O O . ALA A 1 65 ? 18.719 -137.75 -74.062 1 80.56 65 ALA A O 1
ATOM 494 N N . ASP A 1 66 ? 17.453 -137.5 -72.312 1 80.5 66 ASP A N 1
ATOM 495 C CA . ASP A 1 66 ? 16.359 -136.875 -73 1 80.5 66 ASP A CA 1
ATOM 496 C C . ASP A 1 66 ? 16.484 -135.375 -73.062 1 80.5 66 ASP A C 1
ATOM 498 O O . ASP A 1 66 ? 15.961 -134.75 -72.125 1 80.5 66 ASP A O 1
ATOM 502 N N . GLN A 1 67 ? 17.109 -135 -74 1 79.75 67 GLN A N 1
ATOM 503 C CA . GLN A 1 67 ? 17.406 -133.5 -74.062 1 79.75 67 GLN A CA 1
ATOM 504 C C . GLN A 1 67 ? 16.125 -132.75 -74.312 1 79.75 67 GLN A C 1
ATOM 506 O O . GLN A 1 67 ? 16.016 -131.625 -73.812 1 79.75 67 GLN A O 1
ATOM 511 N N . ASP A 1 68 ? 15.172 -133.25 -74.875 1 79.25 68 ASP A N 1
ATOM 512 C CA . ASP A 1 68 ? 13.938 -132.5 -75.188 1 79.25 68 ASP A CA 1
ATOM 513 C C . ASP A 1 68 ? 13.102 -132.25 -73.938 1 79.25 68 ASP A C 1
ATOM 515 O O . ASP A 1 68 ? 12.602 -131.125 -73.75 1 79.25 68 ASP A O 1
ATOM 519 N N . GLN A 1 69 ? 13.07 -133.375 -73.188 1 76.19 69 GLN A N 1
ATOM 520 C CA . GLN A 1 69 ? 12.32 -133.125 -71.938 1 76.19 69 GLN A CA 1
ATOM 521 C C . GLN A 1 69 ? 13.023 -132.25 -70.938 1 76.19 69 GLN A C 1
ATOM 523 O O . GLN A 1 69 ? 12.375 -131.375 -70.312 1 76.19 69 GLN A O 1
ATOM 528 N N . LEU A 1 70 ? 14.289 -132.375 -71 1 80.94 70 LEU A N 1
ATOM 529 C CA . LEU A 1 70 ? 15.062 -131.5 -70.125 1 80.94 70 LEU A CA 1
ATOM 530 C C . LEU A 1 70 ? 14.898 -130 -70.562 1 80.94 70 LEU A C 1
ATOM 532 O O . LEU A 1 70 ? 14.711 -129.125 -69.75 1 80.94 70 LEU A O 1
ATOM 536 N N . SER A 1 71 ? 14.977 -129.75 -71.812 1 81.56 71 SER A N 1
ATOM 537 C CA . SER A 1 71 ? 14.805 -128.375 -72.375 1 81.56 71 SER A CA 1
ATOM 538 C C . SER A 1 71 ? 13.422 -127.875 -72.062 1 81.56 71 SER A C 1
ATOM 540 O O . SER A 1 71 ? 13.281 -126.688 -71.688 1 81.56 71 SER A O 1
ATOM 542 N N . ALA A 1 72 ? 12.406 -128.75 -72 1 78.06 72 ALA A N 1
ATOM 543 C CA . ALA A 1 72 ? 11.047 -128.25 -71.75 1 78.06 72 ALA A CA 1
ATOM 544 C C . ALA A 1 72 ? 10.898 -127.875 -70.25 1 78.06 72 ALA A C 1
ATOM 546 O O . ALA A 1 72 ? 10.234 -126.875 -69.938 1 78.06 72 ALA A O 1
ATOM 547 N N . LEU A 1 73 ? 11.609 -128.625 -69.438 1 78.12 73 LEU A N 1
ATOM 548 C CA . LEU A 1 73 ? 11.57 -128.25 -68.062 1 78.12 73 LEU A CA 1
ATOM 549 C C . LEU A 1 73 ? 12.273 -126.938 -67.75 1 78.12 73 LEU A C 1
ATOM 551 O O . LEU A 1 73 ? 11.75 -126.125 -67 1 78.12 73 LEU A O 1
ATOM 555 N N . LEU A 1 74 ? 13.414 -126.812 -68.312 1 84.31 74 LEU A N 1
ATOM 556 C CA . LEU A 1 74 ? 14.172 -125.562 -68.062 1 84.31 74 LEU A CA 1
ATOM 557 C C . LEU A 1 74 ? 13.43 -124.375 -68.625 1 84.31 74 LEU A C 1
ATOM 559 O O . LEU A 1 74 ? 13.367 -123.312 -68 1 84.31 74 LEU A O 1
ATOM 563 N N . LYS A 1 75 ? 12.797 -124.562 -69.75 1 81.75 75 LYS A N 1
ATOM 564 C CA . LYS A 1 75 ? 12.055 -123.438 -70.375 1 81.75 75 LYS A CA 1
ATOM 565 C C . LYS A 1 75 ? 10.836 -123.062 -69.562 1 81.75 75 LYS A C 1
ATOM 567 O O . LYS A 1 75 ? 10.484 -121.875 -69.438 1 81.75 75 LYS A O 1
ATOM 572 N N . SER A 1 76 ? 10.211 -124.062 -68.938 1 79.31 76 SER A N 1
ATOM 573 C CA . SER A 1 76 ? 9.039 -123.812 -68.062 1 79.31 76 SER A CA 1
ATOM 574 C C . SER A 1 76 ? 9.398 -123 -66.875 1 79.31 76 SER A C 1
ATOM 576 O O . SER A 1 76 ? 8.633 -122.125 -66.438 1 79.31 76 SER A O 1
ATOM 578 N N . GLU A 1 77 ? 10.578 -123.25 -66.375 1 82.75 77 GLU A N 1
ATOM 579 C CA . GLU A 1 77 ? 11.023 -122.5 -65.25 1 82.75 77 GLU A CA 1
ATOM 580 C C . GLU A 1 77 ? 11.484 -121.062 -65.625 1 82.75 77 GLU A C 1
ATOM 582 O O . GLU A 1 77 ? 11.375 -120.125 -64.812 1 82.75 77 GLU A O 1
ATOM 587 N N . MET A 1 78 ? 11.977 -120.938 -66.75 1 84.19 78 MET A N 1
ATOM 588 C CA . MET A 1 78 ? 12.477 -119.688 -67.25 1 84.19 78 MET A CA 1
ATOM 589 C C . MET A 1 78 ? 11.328 -118.688 -67.5 1 84.19 78 MET A C 1
ATOM 591 O O . MET A 1 78 ? 11.547 -117.5 -67.75 1 84.19 78 MET A O 1
ATOM 595 N N . LEU A 1 79 ? 10.047 -119.125 -67.312 1 80.06 79 LEU A N 1
ATOM 596 C CA . LEU A 1 79 ? 8.891 -118.25 -67.5 1 80.06 79 LEU A CA 1
ATOM 597 C C . LEU A 1 79 ? 8.789 -117.25 -66.375 1 80.06 79 LEU A C 1
ATOM 599 O O . LEU A 1 79 ? 8.172 -116.25 -66.5 1 80.06 79 LEU A O 1
ATOM 603 N N . SER A 1 80 ? 9.453 -117.688 -65.312 1 80.94 80 SER A N 1
ATOM 604 C CA . SER A 1 80 ? 9.469 -116.75 -64.188 1 80.94 80 SER A CA 1
ATOM 605 C C . SER A 1 80 ? 10.398 -115.562 -64.438 1 80.94 80 SER A C 1
ATOM 607 O O . SER A 1 80 ? 11.562 -115.75 -64.75 1 80.94 80 SER A O 1
ATOM 609 N N . LYS A 1 81 ? 9.891 -114.375 -64.25 1 78.06 81 LYS A N 1
ATOM 610 C CA . LYS A 1 81 ? 10.672 -113.188 -64.5 1 78.06 81 LYS A CA 1
ATOM 611 C C . LYS A 1 81 ? 11.781 -113.062 -63.438 1 78.06 81 LYS A C 1
ATOM 613 O O . LYS A 1 81 ? 12.703 -112.25 -63.625 1 78.06 81 LYS A O 1
ATOM 618 N N . SER A 1 82 ? 11.789 -113.812 -62.375 1 81 82 SER A N 1
ATOM 619 C CA . SER A 1 82 ? 12.766 -113.688 -61.281 1 81 82 SER A CA 1
ATOM 620 C C . SER A 1 82 ? 14.023 -114.5 -61.625 1 81 82 SER A C 1
ATOM 622 O O . SER A 1 82 ? 15.008 -114.438 -60.875 1 81 82 SER A O 1
ATOM 624 N N . ILE A 1 83 ? 14.008 -115.188 -62.719 1 81.12 83 ILE A N 1
ATOM 625 C CA . ILE A 1 83 ? 15.141 -116.062 -63.094 1 81.12 83 ILE A CA 1
ATOM 626 C C . ILE A 1 83 ? 15.758 -115.5 -64.375 1 81.12 83 ILE A C 1
ATOM 628 O O . ILE A 1 83 ? 15.047 -115.312 -65.375 1 81.12 83 ILE A O 1
ATOM 632 N N . SER A 1 84 ? 16.969 -115.312 -64.375 1 84 84 SER A N 1
ATOM 633 C CA . SER A 1 84 ? 17.672 -114.812 -65.562 1 84 84 SER A CA 1
ATOM 634 C C . SER A 1 84 ? 18.266 -115.938 -66.375 1 84 84 SER A C 1
ATOM 636 O O . SER A 1 84 ? 18.312 -115.875 -67.625 1 84 84 SER A O 1
ATOM 638 N N . ALA A 1 85 ? 18.641 -117 -65.625 1 84.94 85 ALA A N 1
ATOM 639 C CA . ALA A 1 85 ? 19.25 -118.125 -66.375 1 84.94 85 ALA A CA 1
ATOM 640 C C . ALA A 1 85 ? 19.188 -119.375 -65.562 1 84.94 85 ALA A C 1
ATOM 642 O O . ALA A 1 85 ? 19.156 -119.375 -64.312 1 84.94 85 ALA A O 1
ATOM 643 N N . ILE A 1 86 ? 19.125 -120.375 -66.188 1 86.25 86 ILE A N 1
ATOM 644 C CA . ILE A 1 86 ? 19.234 -121.75 -65.625 1 86.25 86 ILE A CA 1
ATOM 645 C C . ILE A 1 86 ? 20.234 -122.562 -66.438 1 86.25 86 ILE A C 1
ATOM 647 O O . ILE A 1 86 ? 20.188 -122.625 -67.625 1 86.25 86 ILE A O 1
ATOM 651 N N . ALA A 1 87 ? 21.109 -123.188 -65.75 1 86.88 87 ALA A N 1
ATOM 652 C CA . ALA A 1 87 ? 22.109 -124.062 -66.375 1 86.88 87 ALA A CA 1
ATOM 653 C C . ALA A 1 87 ? 22.281 -125.375 -65.625 1 86.88 87 ALA A C 1
ATOM 655 O O . ALA A 1 87 ? 22.219 -125.438 -64.438 1 86.88 87 ALA A O 1
ATOM 656 N N . VAL A 1 88 ? 22.469 -126.438 -66.438 1 80.94 88 VAL A N 1
ATOM 657 C CA . VAL A 1 88 ? 22.766 -127.75 -65.938 1 80.94 88 VAL A CA 1
ATOM 658 C C . VAL A 1 88 ? 24.156 -128.125 -66.375 1 80.94 88 VAL A C 1
ATOM 660 O O . VAL A 1 88 ? 24.453 -128.25 -67.562 1 80.94 88 VAL A O 1
ATOM 663 N N . SER A 1 89 ? 24.969 -128.5 -65.438 1 80.31 89 SER A N 1
ATOM 664 C CA . SER A 1 89 ? 26.312 -129 -65.688 1 80.31 89 SER A CA 1
ATOM 665 C C . SER A 1 89 ? 26.469 -130.375 -65.312 1 80.31 89 SER A C 1
ATOM 667 O O . SER A 1 89 ? 26 -130.875 -64.25 1 80.31 89 SER A O 1
ATOM 669 N N . THR A 1 90 ? 26.906 -131.25 -66.312 1 75.12 90 THR A N 1
ATOM 670 C CA . THR A 1 90 ? 27.156 -132.625 -66.062 1 75.12 90 THR A CA 1
ATOM 671 C C . THR A 1 90 ? 28.656 -133 -66 1 75.12 90 THR A C 1
ATOM 673 O O . THR A 1 90 ? 29.484 -132.125 -66.312 1 75.12 90 THR A O 1
ATOM 676 N N . SER A 1 91 ? 29.266 -134.125 -65.375 1 66.31 91 SER A N 1
ATOM 677 C CA . SER A 1 91 ? 30.656 -134.5 -65.188 1 66.31 91 SER A CA 1
ATOM 678 C C . SER A 1 91 ? 31.406 -134.5 -66.562 1 66.31 91 SER A C 1
ATOM 680 O O . SER A 1 91 ? 32.625 -134.25 -66.562 1 66.31 91 SER A O 1
ATOM 682 N N . ASP A 1 92 ? 30.922 -135 -67.688 1 60.69 92 ASP A N 1
ATOM 683 C CA . ASP A 1 92 ? 31.625 -135.125 -69 1 60.69 92 ASP A CA 1
ATOM 684 C C . ASP A 1 92 ? 31.5 -133.75 -69.812 1 60.69 92 ASP A C 1
ATOM 686 O O . ASP A 1 92 ? 31.875 -133.75 -70.938 1 60.69 92 ASP A O 1
ATOM 690 N N . ASP A 1 93 ? 31.25 -132.5 -69.438 1 56.88 93 ASP A N 1
ATOM 691 C CA . ASP A 1 93 ? 31.578 -131.125 -69.875 1 56.88 93 ASP A CA 1
ATOM 692 C C . ASP A 1 93 ? 30.312 -130.375 -70.25 1 56.88 93 ASP A C 1
ATOM 694 O O . ASP A 1 93 ? 30.328 -129.125 -70.375 1 56.88 93 ASP A O 1
ATOM 698 N N . PRO A 1 94 ? 29.297 -130.875 -71.25 1 58 94 PRO A N 1
ATOM 699 C CA . PRO A 1 94 ? 28.516 -129.75 -71.875 1 58 94 PRO A CA 1
ATOM 700 C C . PRO A 1 94 ? 27.453 -129.25 -71 1 58 94 PRO A C 1
ATOM 702 O O . PRO A 1 94 ? 26.734 -129.875 -70.312 1 58 94 PRO A O 1
ATOM 705 N N . VAL A 1 95 ? 27.562 -127.875 -70.688 1 67 95 VAL A N 1
ATOM 706 C CA . VAL A 1 95 ? 26.609 -127.062 -69.938 1 67 95 VAL A CA 1
ATOM 707 C C . VAL A 1 95 ? 25.375 -126.75 -70.812 1 67 95 VAL A C 1
ATOM 709 O O . VAL A 1 95 ? 25.484 -126.25 -71.938 1 67 95 VAL A O 1
ATOM 712 N N . PHE A 1 96 ? 24.156 -127.312 -70.438 1 78.44 96 PHE A N 1
ATOM 713 C CA . PHE A 1 96 ? 22.906 -127.062 -71.125 1 78.44 96 PHE A CA 1
ATOM 714 C C . PHE A 1 96 ? 21.984 -126.188 -70.312 1 78.44 96 PHE A C 1
ATOM 716 O O . PHE A 1 96 ? 21.844 -126.438 -69.125 1 78.44 96 PHE A O 1
ATOM 723 N N . GLY A 1 97 ? 21.641 -125.125 -70.875 1 83.81 97 GLY A N 1
ATOM 724 C CA . GLY A 1 97 ? 20.688 -124.25 -70.188 1 83.81 97 GLY A CA 1
ATOM 725 C C . GLY A 1 97 ? 20.109 -123.188 -71.062 1 83.81 97 GLY A C 1
ATOM 726 O O . GLY A 1 97 ? 20.234 -123.188 -72.25 1 83.81 97 GLY A O 1
ATOM 727 N N . PHE A 1 98 ? 19.219 -122.375 -70.438 1 85.94 98 PHE A N 1
ATOM 728 C CA . PHE A 1 98 ? 18.578 -121.25 -71.062 1 85.94 98 PHE A CA 1
ATOM 729 C C . PHE A 1 98 ? 18.859 -119.938 -70.312 1 85.94 98 PHE A C 1
ATOM 731 O O . PHE A 1 98 ? 19.016 -120 -69.062 1 85.94 98 PHE A O 1
ATOM 738 N N . TYR A 1 99 ? 19.141 -118.938 -70.938 1 84.5 99 TYR A N 1
ATOM 739 C CA . TYR A 1 99 ? 19.266 -117.625 -70.312 1 84.5 99 TYR A CA 1
ATOM 740 C C . TYR A 1 99 ? 18.359 -116.562 -71 1 84.5 99 TYR A C 1
ATOM 742 O O . TYR A 1 99 ? 17.984 -116.75 -72.125 1 84.5 99 TYR A O 1
ATOM 750 N N . ARG A 1 100 ? 17.891 -115.688 -70.312 1 80.19 100 ARG A N 1
ATOM 751 C CA . ARG A 1 100 ? 17.031 -114.625 -70.75 1 80.19 100 ARG A CA 1
ATOM 752 C C . ARG A 1 100 ? 17.875 -113.438 -71.188 1 80.19 100 ARG A C 1
ATOM 754 O O . ARG A 1 100 ? 18.766 -113 -70.5 1 80.19 100 ARG A O 1
ATOM 761 N N . THR A 1 101 ? 17.672 -112.938 -72.5 1 75.31 101 THR A N 1
ATOM 762 C CA . THR A 1 101 ? 18.359 -111.75 -73 1 75.31 101 THR A CA 1
ATOM 763 C C . THR A 1 101 ? 17.719 -110.5 -72.375 1 75.31 101 THR A C 1
ATOM 765 O O . THR A 1 101 ? 16.703 -110.562 -71.75 1 75.31 101 THR A O 1
ATOM 768 N N . GLU A 1 102 ? 18.359 -109.375 -72.625 1 72 102 GLU A N 1
ATOM 769 C CA . GLU A 1 102 ? 17.875 -108.062 -72.188 1 72 102 GLU A CA 1
ATOM 770 C C . GLU A 1 102 ? 16.5 -107.75 -72.75 1 72 102 GLU A C 1
ATOM 772 O O . GLU A 1 102 ? 15.711 -107.062 -72.125 1 72 102 GLU A O 1
ATOM 777 N N . SER A 1 103 ? 16.047 -108.375 -73.875 1 72 103 SER A N 1
ATOM 778 C CA . SER A 1 103 ? 14.758 -108.25 -74.562 1 72 103 SER A CA 1
ATOM 779 C C . SER A 1 103 ? 13.766 -109.312 -74.125 1 72 103 SER A C 1
ATOM 781 O O . SER A 1 103 ? 12.719 -109.5 -74.75 1 72 103 SER A O 1
ATOM 783 N N . ASN A 1 104 ? 14.023 -110.125 -72.938 1 72.69 104 ASN A N 1
ATOM 784 C CA . ASN A 1 104 ? 13.18 -111.125 -72.312 1 72.69 104 ASN A CA 1
ATOM 785 C C . ASN A 1 104 ? 12.953 -112.312 -73.25 1 72.69 104 ASN A C 1
ATOM 787 O O . ASN A 1 104 ? 11.898 -112.938 -73.188 1 72.69 104 ASN A O 1
ATOM 791 N N . LYS A 1 105 ? 13.977 -112.625 -74.188 1 81.31 105 LYS A N 1
ATOM 792 C CA . LYS A 1 105 ? 13.898 -113.812 -75.062 1 81.31 105 LYS A CA 1
ATOM 793 C C . LYS A 1 105 ? 14.773 -114.938 -74.562 1 81.31 105 LYS A C 1
ATOM 795 O O . LYS A 1 105 ? 15.836 -114.688 -73.938 1 81.31 105 LYS A O 1
ATOM 800 N N . LEU A 1 106 ? 14.242 -116.062 -74.5 1 80.31 106 LEU A N 1
ATOM 801 C CA . LEU A 1 106 ? 14.938 -117.25 -74 1 80.31 106 LEU A CA 1
ATOM 802 C C . LEU A 1 106 ? 15.891 -117.75 -75.062 1 80.31 106 LEU A C 1
ATOM 804 O O . LEU A 1 106 ? 15.5 -118 -76.25 1 80.31 106 LEU A O 1
ATOM 808 N N . LYS A 1 107 ? 17.125 -117.875 -74.812 1 82.12 107 LYS A N 1
ATOM 809 C CA . LYS A 1 107 ? 18.109 -118.438 -75.688 1 82.12 107 LYS A CA 1
ATOM 810 C C . LYS A 1 107 ? 18.797 -119.625 -75.062 1 82.12 107 LYS A C 1
ATOM 812 O O . LYS A 1 107 ? 18.953 -119.688 -73.812 1 82.12 107 LYS A O 1
ATOM 817 N N . ALA A 1 108 ? 19.156 -120.562 -75.938 1 78.69 108 ALA A N 1
ATOM 818 C CA . ALA A 1 108 ? 19.828 -121.812 -75.438 1 78.69 108 ALA A CA 1
ATOM 819 C C . ALA A 1 108 ? 21.281 -121.5 -75.125 1 78.69 108 ALA A C 1
ATOM 821 O O . ALA A 1 108 ? 21.938 -120.688 -75.812 1 78.69 108 ALA A O 1
ATOM 822 N N . LEU A 1 109 ? 21.734 -122.062 -73.938 1 73.5 109 LEU A N 1
ATOM 823 C CA . LEU A 1 109 ? 23.125 -121.875 -73.5 1 73.5 109 LEU A CA 1
ATOM 824 C C . LEU A 1 109 ? 23.969 -123.062 -74 1 73.5 109 LEU A C 1
ATOM 826 O O . LEU A 1 109 ? 23.703 -124.188 -73.625 1 73.5 109 LEU A O 1
ATOM 830 N N . ILE A 1 110 ? 24.719 -123.188 -75.125 1 61.97 110 ILE A N 1
ATOM 831 C CA . ILE A 1 110 ? 25.516 -124.312 -75.562 1 61.97 110 ILE A CA 1
ATOM 832 C C . ILE A 1 110 ? 26.875 -124.312 -74.875 1 61.97 110 ILE A C 1
ATOM 834 O O . ILE A 1 110 ? 27.453 -125.375 -74.625 1 61.97 110 ILE A O 1
ATOM 838 N N . LYS A 1 111 ? 27.828 -123.25 -74.812 1 58.69 111 LYS A N 1
ATOM 839 C CA . LYS A 1 111 ? 29.219 -123.25 -74.312 1 58.69 111 LYS A CA 1
ATOM 840 C C . LYS A 1 111 ? 29.312 -122.562 -72.938 1 58.69 111 LYS A C 1
ATOM 842 O O . LYS A 1 111 ? 28.406 -121.875 -72.5 1 58.69 111 LYS A O 1
ATOM 847 N N . PRO A 1 112 ? 30.547 -122.75 -72.188 1 53.5 112 PRO A N 1
ATOM 848 C CA . PRO A 1 112 ? 30.688 -122.25 -70.812 1 53.5 112 PRO A CA 1
ATOM 849 C C . PRO A 1 112 ? 30.203 -120.812 -70.688 1 53.5 112 PRO A C 1
ATOM 851 O O . PRO A 1 112 ? 30.719 -119.938 -71.375 1 53.5 112 PRO A O 1
ATOM 854 N N . PHE A 1 113 ? 29.078 -120.625 -70.562 1 49.22 113 PHE A N 1
ATOM 855 C CA . PHE A 1 113 ? 28.609 -119.25 -70.375 1 49.22 113 PHE A CA 1
ATOM 856 C C . PHE A 1 113 ? 29.188 -118.688 -69.062 1 49.22 113 PHE A C 1
ATOM 858 O O . PHE A 1 113 ? 29.016 -119.25 -68 1 49.22 113 PHE A O 1
ATOM 865 N N . VAL A 1 114 ? 30.281 -118.125 -69.125 1 48.72 114 VAL A N 1
ATOM 866 C CA . VAL A 1 114 ? 30.719 -117.312 -68 1 48.72 114 VAL A CA 1
ATOM 867 C C . VAL A 1 114 ? 29.672 -116.188 -67.75 1 48.72 114 VAL A C 1
ATOM 869 O O . VAL A 1 114 ? 29.531 -115.25 -68.562 1 48.72 114 VAL A O 1
ATOM 872 N N . MET A 1 115 ? 28.547 -116.5 -67.188 1 49.75 115 MET A N 1
ATOM 873 C CA . MET A 1 115 ? 27.531 -115.5 -66.938 1 49.75 115 MET A CA 1
ATOM 874 C C . MET A 1 115 ? 28.047 -114.5 -65.938 1 49.75 115 MET A C 1
ATOM 876 O O . MET A 1 115 ? 28.734 -114.812 -64.938 1 49.75 115 MET A O 1
ATOM 880 N N . THR A 1 116 ? 27.938 -113.375 -66.188 1 52.75 116 THR A N 1
ATOM 881 C CA . THR A 1 116 ? 28.359 -112.188 -65.438 1 52.75 116 THR A CA 1
ATOM 882 C C . THR A 1 116 ? 27.875 -112.312 -64 1 52.75 116 THR A C 1
ATOM 884 O O . THR A 1 116 ? 26.75 -112.688 -63.719 1 52.75 116 THR A O 1
ATOM 887 N N . PRO A 1 117 ? 28.703 -112.125 -62.938 1 48.94 117 PRO A N 1
ATOM 888 C CA . PRO A 1 117 ? 28.625 -112.125 -61.469 1 48.94 117 PRO A CA 1
ATOM 889 C C . PRO A 1 117 ? 27.422 -111.312 -60.938 1 48.94 117 PRO A C 1
ATOM 891 O O . PRO A 1 117 ? 27.156 -111.312 -59.75 1 48.94 117 PRO A O 1
ATOM 894 N N . GLN A 1 118 ? 26.766 -110.562 -61.656 1 56.19 118 GLN A N 1
ATOM 895 C CA . GLN A 1 118 ? 25.891 -109.625 -60.969 1 56.19 118 GLN A CA 1
ATOM 896 C C . GLN A 1 118 ? 24.625 -110.312 -60.438 1 56.19 118 GLN A C 1
ATOM 898 O O . GLN A 1 118 ? 23.891 -109.75 -59.625 1 56.19 118 GLN A O 1
ATOM 903 N N . ASN A 1 119 ? 24.25 -111.438 -60.781 1 63.53 119 ASN A N 1
ATOM 904 C CA . ASN A 1 119 ? 23.031 -112.188 -60.375 1 63.53 119 ASN A CA 1
ATOM 905 C C . ASN A 1 119 ? 23.328 -113.312 -59.406 1 63.53 119 ASN A C 1
ATOM 907 O O . ASN A 1 119 ? 24.344 -113.938 -59.5 1 63.53 119 ASN A O 1
ATOM 911 N N . ASP A 1 120 ? 22.578 -113.312 -58.25 1 76.31 120 ASP A N 1
ATOM 912 C CA . ASP A 1 120 ? 22.734 -114.375 -57.281 1 76.31 120 ASP A CA 1
ATOM 913 C C . ASP A 1 120 ? 22.484 -115.75 -57.938 1 76.31 120 ASP A C 1
ATOM 915 O O . ASP A 1 120 ? 21.656 -115.875 -58.844 1 76.31 120 ASP A O 1
ATOM 919 N N . VAL A 1 121 ? 23.422 -116.688 -57.75 1 82.38 121 VAL A N 1
ATOM 920 C CA . VAL A 1 121 ? 23.312 -118 -58.344 1 82.38 121 VAL A CA 1
ATOM 921 C C . VAL A 1 121 ? 23.016 -119.062 -57.25 1 82.38 121 VAL A C 1
ATOM 923 O O . VAL A 1 121 ? 23.625 -119 -56.188 1 82.38 121 VAL A O 1
ATOM 926 N N . ILE A 1 122 ? 22.016 -119.75 -57.406 1 84.81 122 ILE A N 1
ATOM 927 C CA . ILE A 1 122 ? 21.703 -120.875 -56.531 1 84.81 122 ILE A CA 1
ATOM 928 C C . ILE A 1 122 ? 22.156 -122.188 -57.188 1 84.81 122 ILE A C 1
ATOM 930 O O . ILE A 1 122 ? 21.734 -122.5 -58.281 1 84.81 122 ILE A O 1
ATOM 934 N N . LYS A 1 123 ? 22.938 -122.938 -56.5 1 85.62 123 LYS A N 1
ATOM 935 C CA . LYS A 1 123 ? 23.469 -124.188 -57 1 85.62 123 LYS A CA 1
ATOM 936 C C . LYS A 1 123 ? 22.828 -125.375 -56.312 1 85.62 123 LYS A C 1
ATOM 938 O O . LYS A 1 123 ? 22.641 -125.375 -55.094 1 85.62 123 LYS A O 1
ATOM 943 N N . GLN A 1 124 ? 22.359 -126.25 -57.062 1 85.62 124 GLN A N 1
ATOM 944 C CA . GLN A 1 124 ? 21.75 -127.438 -56.5 1 85.62 124 GLN A CA 1
ATOM 945 C C . GLN A 1 124 ? 22.188 -128.625 -57.25 1 85.62 124 GLN A C 1
ATOM 947 O O . GLN A 1 124 ? 22.109 -128.75 -58.5 1 85.62 124 GLN A O 1
ATOM 952 N N . PRO A 1 125 ? 22.594 -129.625 -56.594 1 83.88 125 PRO A N 1
ATOM 953 C CA . PRO A 1 125 ? 23 -130.875 -57.25 1 83.88 125 PRO A CA 1
ATOM 954 C C . PRO A 1 125 ? 21.812 -131.75 -57.781 1 83.88 125 PRO A C 1
ATOM 956 O O . PRO A 1 125 ? 20.75 -131.75 -57.125 1 83.88 125 PRO A O 1
ATOM 959 N N . ILE A 1 126 ? 21.938 -132.375 -58.844 1 82.06 126 ILE A N 1
ATOM 960 C CA . ILE A 1 126 ? 20.922 -133.25 -59.375 1 82.06 126 ILE A CA 1
ATOM 961 C C . ILE A 1 126 ? 21.328 -134.625 -59.125 1 82.06 126 ILE A C 1
ATOM 963 O O . ILE A 1 126 ? 22.375 -135.125 -59.625 1 82.06 126 ILE A O 1
ATOM 967 N N . THR A 1 127 ? 20.516 -135.375 -58.438 1 81.88 127 THR A N 1
ATOM 968 C CA . THR A 1 127 ? 20.797 -136.75 -58.125 1 81.88 127 THR A CA 1
ATOM 969 C C . THR A 1 127 ? 19.641 -137.625 -58.562 1 81.88 127 THR A C 1
ATOM 971 O O . THR A 1 127 ? 18.484 -137.25 -58.562 1 81.88 127 THR A O 1
ATOM 974 N N . TYR A 1 128 ? 19.922 -138.75 -59.094 1 75.12 128 TYR A N 1
ATOM 975 C CA . TYR A 1 128 ? 18.922 -139.75 -59.531 1 75.12 128 TYR A CA 1
ATOM 976 C C . TYR A 1 128 ? 19.109 -141 -58.781 1 75.12 128 TYR A C 1
ATOM 978 O O . TYR A 1 128 ? 20.203 -141.625 -58.781 1 75.12 128 TYR A O 1
ATOM 986 N N . ASP A 1 129 ? 18.141 -141.5 -58.156 1 71.56 129 ASP A N 1
ATOM 987 C CA . ASP A 1 129 ? 18.203 -142.875 -57.438 1 71.56 129 ASP A CA 1
ATOM 988 C C . ASP A 1 129 ? 17.719 -144 -58.312 1 71.56 129 ASP A C 1
ATOM 990 O O . ASP A 1 129 ? 16.547 -144 -58.688 1 71.56 129 ASP A O 1
ATOM 994 N N . SER A 1 130 ? 18.594 -144.625 -58.969 1 64.62 130 SER A N 1
ATOM 995 C CA . SER A 1 130 ? 18.25 -145.875 -59.688 1 64.62 130 SER A CA 1
ATOM 996 C C . SER A 1 130 ? 18.641 -147.125 -58.938 1 64.62 130 SER A C 1
ATOM 998 O O . SER A 1 130 ? 19.812 -147.25 -58.625 1 64.62 130 SER A O 1
ATOM 1000 N N . ASP A 1 131 ? 17.734 -148.25 -58.719 1 65.44 131 ASP A N 1
ATOM 1001 C CA . ASP A 1 131 ? 17.906 -149.625 -58.062 1 65.44 131 ASP A CA 1
ATOM 1002 C C . ASP A 1 131 ? 18.719 -149.5 -56.781 1 65.44 131 ASP A C 1
ATOM 1004 O O . ASP A 1 131 ? 19.609 -150.25 -56.531 1 65.44 131 ASP A O 1
ATOM 1008 N N . GLY A 1 132 ? 18.625 -148.5 -55.875 1 67.19 132 GLY A N 1
ATOM 1009 C CA . GLY A 1 132 ? 19.219 -148.375 -54.562 1 67.19 132 GLY A CA 1
ATOM 1010 C C . GLY A 1 132 ? 20.453 -147.5 -54.5 1 67.19 132 GLY A C 1
ATOM 1011 O O . GLY A 1 132 ? 21.031 -147.375 -53.438 1 67.19 132 GLY A O 1
ATOM 1012 N N . SER A 1 133 ? 21.141 -147 -55.562 1 73.12 133 SER A N 1
ATOM 1013 C CA . SER A 1 133 ? 22.344 -146.125 -55.531 1 73.12 133 SER A CA 1
ATOM 1014 C C . SER A 1 133 ? 22.062 -144.75 -56 1 73.12 133 SER A C 1
ATOM 1016 O O . SER A 1 133 ? 21.406 -144.625 -57.031 1 73.12 133 SER A O 1
ATOM 1018 N N . SER A 1 134 ? 22.484 -143.75 -55.281 1 75.94 134 SER A N 1
ATOM 1019 C CA . SER A 1 134 ? 22.344 -142.375 -55.625 1 75.94 134 SER A CA 1
ATOM 1020 C C . SER A 1 134 ? 23.469 -141.875 -56.531 1 75.94 134 SER A C 1
ATOM 1022 O O . SER A 1 134 ? 24.656 -142 -56.156 1 75.94 134 SER A O 1
ATOM 1024 N N . ASN A 1 135 ? 23.203 -141.625 -57.844 1 80.38 135 ASN A N 1
ATOM 1025 C CA . ASN A 1 135 ? 24.188 -141.125 -58.812 1 80.38 135 ASN A CA 1
ATOM 1026 C C . ASN A 1 135 ? 24.078 -139.625 -59 1 80.38 135 ASN A C 1
ATOM 1028 O O . ASN A 1 135 ? 23 -139.125 -59.219 1 80.38 135 ASN A O 1
ATOM 1032 N N . GLN A 1 136 ? 25.188 -139 -58.812 1 82.38 136 GLN A N 1
ATOM 1033 C CA . GLN A 1 136 ? 25.25 -137.625 -59.094 1 82.38 136 GLN A CA 1
ATOM 1034 C C . GLN A 1 136 ? 25.359 -137.25 -60.594 1 82.38 136 GLN A C 1
ATOM 1036 O O . GLN A 1 136 ? 26.359 -137.625 -61.219 1 82.38 136 GLN A O 1
ATOM 1041 N N . LEU A 1 137 ? 24.328 -136.875 -61.156 1 81.62 137 LEU A N 1
ATOM 1042 C CA . LEU A 1 137 ? 24.266 -136.625 -62.594 1 81.62 137 LEU A CA 1
ATOM 1043 C C . LEU A 1 137 ? 24.859 -135.25 -63 1 81.62 137 LEU A C 1
ATOM 1045 O O . LEU A 1 137 ? 25.391 -135.125 -64.125 1 81.62 137 LEU A O 1
ATOM 1049 N N . GLY A 1 138 ? 24.812 -134.25 -62.062 1 84.12 138 GLY A N 1
ATOM 1050 C CA . GLY A 1 138 ? 25.281 -132.875 -62.375 1 84.12 138 GLY A CA 1
ATOM 1051 C C . GLY A 1 138 ? 24.828 -131.875 -61.375 1 84.12 138 GLY A C 1
ATOM 1052 O O . GLY A 1 138 ? 24.5 -132.125 -60.25 1 84.12 138 GLY A O 1
ATOM 1053 N N . GLU A 1 139 ? 25.078 -130.625 -61.812 1 86.62 139 GLU A N 1
ATOM 1054 C CA . GLU A 1 139 ? 24.719 -129.375 -60.969 1 86.62 139 GLU A CA 1
ATOM 1055 C C . GLU A 1 139 ? 23.844 -128.5 -61.719 1 86.62 139 GLU A C 1
ATOM 1057 O O . GLU A 1 139 ? 24.062 -128.125 -62.906 1 86.62 139 GLU A O 1
ATOM 1062 N N . LEU A 1 140 ? 22.828 -128 -61.031 1 86.81 140 LEU A N 1
ATOM 1063 C CA . LEU A 1 140 ? 21.922 -127.062 -61.531 1 86.81 140 LEU A CA 1
ATOM 1064 C C . LEU A 1 140 ? 22.328 -125.625 -61.062 1 86.81 140 LEU A C 1
ATOM 1066 O O . LEU A 1 140 ? 22.609 -125.438 -59.875 1 86.81 140 LEU A O 1
ATOM 1070 N N . HIS A 1 141 ? 22.422 -124.688 -61.938 1 85.81 141 HIS A N 1
ATOM 1071 C CA . HIS A 1 141 ? 22.703 -123.312 -61.625 1 85.81 141 HIS A CA 1
ATOM 1072 C C . HIS A 1 141 ? 21.547 -122.375 -62.031 1 85.81 141 HIS A C 1
ATOM 1074 O O . HIS A 1 141 ? 21.203 -122.312 -63.219 1 85.81 141 HIS A O 1
ATOM 1080 N N . ILE A 1 142 ? 20.938 -121.688 -61.062 1 87.06 142 ILE A N 1
ATOM 1081 C CA . ILE A 1 142 ? 19.859 -120.75 -61.312 1 87.06 142 ILE A CA 1
ATOM 1082 C C . ILE A 1 142 ? 20.328 -119.375 -61 1 87.06 142 ILE A C 1
ATOM 1084 O O . ILE A 1 142 ? 20.766 -119.062 -59.906 1 87.06 142 ILE A O 1
ATOM 1088 N N . TYR A 1 143 ? 20.25 -118.562 -61.938 1 84 143 TYR A N 1
ATOM 1089 C CA . TYR A 1 143 ? 20.594 -117.125 -61.812 1 84 143 TYR A CA 1
ATOM 1090 C C . TYR A 1 143 ? 19.344 -116.312 -61.625 1 84 143 TYR A C 1
ATOM 1092 O O . TYR A 1 143 ? 18.406 -116.375 -62.406 1 84 143 TYR A O 1
ATOM 1100 N N . THR A 1 144 ? 19.406 -115.438 -60.594 1 84.94 144 THR A N 1
ATOM 1101 C CA . THR A 1 144 ? 18.25 -114.562 -60.344 1 84.94 144 THR A CA 1
ATOM 1102 C C . THR A 1 144 ? 18.328 -113.25 -61.125 1 84.94 144 THR A C 1
ATOM 1104 O O . THR A 1 144 ? 19.406 -112.812 -61.5 1 84.94 144 THR A O 1
ATOM 1107 N N . ASN A 1 145 ? 17.078 -112.688 -61.531 1 80 145 ASN A N 1
ATOM 1108 C CA . ASN A 1 145 ? 16.922 -111.375 -62.219 1 80 145 ASN A CA 1
ATOM 1109 C C . ASN A 1 145 ? 16.391 -110.312 -61.281 1 80 145 ASN A C 1
ATOM 1111 O O . ASN A 1 145 ? 15.234 -110.375 -60.875 1 80 145 ASN A O 1
ATOM 1115 N N . ASP A 1 146 ? 17.281 -109.438 -60.875 1 79.06 146 ASP A N 1
ATOM 1116 C CA . ASP A 1 146 ? 16.859 -108.375 -59.969 1 79.06 146 ASP A CA 1
ATOM 1117 C C . ASP A 1 146 ? 16.391 -107.125 -60.719 1 79.06 146 ASP A C 1
ATOM 1119 O O . ASP A 1 146 ? 16.094 -106.125 -60.125 1 79.06 146 ASP A O 1
ATOM 1123 N N . GLY A 1 147 ? 16.422 -107.188 -62.031 1 72.62 147 GLY A N 1
ATOM 1124 C CA . GLY A 1 147 ? 16.016 -106.062 -62.844 1 72.62 147 GLY A CA 1
ATOM 1125 C C . GLY A 1 147 ? 14.586 -105.625 -62.562 1 72.62 147 GLY A C 1
ATOM 1126 O O . GLY A 1 147 ? 14.312 -104.375 -62.438 1 72.62 147 GLY A O 1
ATOM 1127 N N . PHE A 1 148 ? 13.648 -106.562 -62.25 1 71.44 148 PHE A N 1
ATOM 1128 C CA . PHE A 1 148 ? 12.25 -106.188 -61.969 1 71.44 148 PHE A CA 1
ATOM 1129 C C . PHE A 1 148 ? 12.102 -105.5 -60.625 1 71.44 148 PHE A C 1
ATOM 1131 O O . PHE A 1 148 ? 11.336 -104.562 -60.469 1 71.44 148 PHE A O 1
ATOM 1138 N N . ILE A 1 149 ? 12.945 -105.875 -59.75 1 78.69 149 ILE A N 1
ATOM 1139 C CA . ILE A 1 149 ? 12.898 -105.312 -58.406 1 78.69 149 ILE A CA 1
ATOM 1140 C C . ILE A 1 149 ? 13.406 -103.875 -58.438 1 78.69 149 ILE A C 1
ATOM 1142 O O . ILE A 1 149 ? 12.836 -103 -57.781 1 78.69 149 ILE A O 1
ATOM 1146 N N . ARG A 1 150 ? 14.344 -103.625 -59.281 1 79.94 150 ARG A N 1
ATOM 1147 C CA . ARG A 1 150 ? 14.922 -102.312 -59.344 1 79.94 150 ARG A CA 1
ATOM 1148 C C . ARG A 1 150 ? 13.914 -101.312 -59.906 1 79.94 150 ARG A C 1
ATOM 1150 O O . ARG A 1 150 ? 13.844 -100.188 -59.438 1 79.94 150 ARG A O 1
ATOM 1157 N N . SER A 1 151 ? 13.109 -101.75 -60.844 1 76.88 151 SER A N 1
ATOM 1158 C CA . SER A 1 151 ? 12.109 -100.875 -61.438 1 76.88 151 SER A CA 1
ATOM 1159 C C . SER A 1 151 ? 11.016 -100.5 -60.406 1 76.88 151 SER A C 1
ATOM 1161 O O . SER A 1 151 ? 10.594 -99.375 -60.312 1 76.88 151 SER A O 1
ATOM 1163 N N . GLU A 1 152 ? 10.688 -101.438 -59.562 1 76.12 152 GLU A N 1
ATOM 1164 C CA . GLU A 1 152 ? 9.664 -101.25 -58.562 1 76.12 152 GLU A CA 1
ATOM 1165 C C . GLU A 1 152 ? 10.188 -100.375 -57.438 1 76.12 152 GLU A C 1
ATOM 1167 O O . GLU A 1 152 ? 9.461 -99.5 -56.938 1 76.12 152 GLU A O 1
ATOM 1172 N N . LEU A 1 153 ? 11.414 -100.562 -57.219 1 80.62 153 LEU A N 1
ATOM 1173 C CA . LEU A 1 153 ? 12.031 -99.75 -56.156 1 80.62 153 LEU A CA 1
ATOM 1174 C C . LEU A 1 153 ? 12.211 -98.312 -56.594 1 80.62 153 LEU A C 1
ATOM 1176 O O . LEU A 1 153 ? 12.062 -97.375 -55.812 1 80.62 153 LEU A O 1
ATOM 1180 N N . ALA A 1 154 ? 12.453 -98.062 -57.844 1 82.56 154 ALA A N 1
ATOM 1181 C CA . ALA A 1 154 ? 12.578 -96.688 -58.344 1 82.56 154 ALA A CA 1
ATOM 1182 C C . ALA A 1 154 ? 11.25 -96 -58.281 1 82.56 154 ALA A C 1
ATOM 1184 O O . ALA A 1 154 ? 11.211 -94.812 -57.938 1 82.56 154 ALA A O 1
ATOM 1185 N N . THR A 1 155 ? 10.117 -96.625 -58.469 1 78.06 155 THR A N 1
ATOM 1186 C CA . THR A 1 155 ? 8.797 -96 -58.375 1 78.06 155 THR A CA 1
ATOM 1187 C C . THR A 1 155 ? 8.453 -95.688 -56.938 1 78.06 155 THR A C 1
ATOM 1189 O O . THR A 1 155 ? 7.867 -94.625 -56.656 1 78.06 155 THR A O 1
ATOM 1192 N N . LEU A 1 156 ? 8.984 -96.5 -56.031 1 76.75 156 LEU A N 1
ATOM 1193 C CA . LEU A 1 156 ? 8.758 -96.25 -54.594 1 76.75 156 LEU A CA 1
ATOM 1194 C C . LEU A 1 156 ? 9.562 -95.062 -54.125 1 76.75 156 LEU A C 1
ATOM 1196 O O . LEU A 1 156 ? 9.055 -94.25 -53.344 1 76.75 156 LEU A O 1
ATOM 1200 N N . LEU A 1 157 ? 10.711 -94.938 -54.688 1 79.94 157 LEU A N 1
ATOM 1201 C CA . LEU A 1 157 ? 11.578 -93.812 -54.281 1 79.94 157 LEU A CA 1
ATOM 1202 C C . LEU A 1 157 ? 11.016 -92.5 -54.781 1 79.94 157 LEU A C 1
ATOM 1204 O O . LEU A 1 157 ? 10.977 -91.5 -54.031 1 79.94 157 LEU A O 1
ATOM 1208 N N . THR A 1 158 ? 10.594 -92.5 -56.031 1 82.81 158 THR A N 1
ATOM 1209 C CA . THR A 1 158 ? 10.047 -91.25 -56.625 1 82.81 158 THR A CA 1
ATOM 1210 C C . THR A 1 158 ? 8.75 -90.875 -55.906 1 82.81 158 THR A C 1
ATOM 1212 O O . THR A 1 158 ? 8.516 -89.688 -55.625 1 82.81 158 THR A O 1
ATOM 1215 N N . SER A 1 159 ? 7.961 -91.938 -55.469 1 78.69 159 SER A N 1
ATOM 1216 C CA . SER A 1 159 ? 6.715 -91.625 -54.781 1 78.69 159 SER A CA 1
ATOM 1217 C C . SER A 1 159 ? 6.977 -91.125 -53.375 1 78.69 159 SER A C 1
ATOM 1219 O O . SER A 1 159 ? 6.289 -90.188 -52.906 1 78.69 159 SER A O 1
ATOM 1221 N N . THR A 1 160 ? 8.062 -91.625 -52.75 1 78 160 THR A N 1
ATOM 1222 C CA . THR A 1 160 ? 8.414 -91.125 -51.406 1 78 160 THR A CA 1
ATOM 1223 C C . THR A 1 160 ? 8.93 -89.688 -51.469 1 78 160 THR A C 1
ATOM 1225 O O . THR A 1 160 ? 8.578 -88.875 -50.594 1 78 160 THR A O 1
ATOM 1228 N N . ILE A 1 161 ? 9.641 -89.375 -52.531 1 81.12 161 ILE A N 1
ATOM 1229 C CA . ILE A 1 161 ? 10.195 -88.062 -52.656 1 81.12 161 ILE A CA 1
ATOM 1230 C C . ILE A 1 161 ? 9.07 -87.062 -52.906 1 81.12 161 ILE A C 1
ATOM 1232 O O . ILE A 1 161 ? 9.047 -86 -52.281 1 81.12 161 ILE A O 1
ATOM 1236 N N . ILE A 1 162 ? 8.109 -87.438 -53.719 1 80.25 162 ILE A N 1
ATOM 1237 C CA . ILE A 1 162 ? 6.992 -86.562 -54 1 80.25 162 ILE A CA 1
ATOM 1238 C C . ILE A 1 162 ? 6.152 -86.375 -52.75 1 80.25 162 ILE A C 1
ATOM 1240 O O . ILE A 1 162 ? 5.715 -85.25 -52.469 1 80.25 162 ILE A O 1
ATOM 1244 N N . GLN A 1 163 ? 6.082 -87.375 -51.875 1 74.75 163 GLN A N 1
ATOM 1245 C CA . GLN A 1 163 ? 5.316 -87.25 -50.656 1 74.75 163 GLN A CA 1
ATOM 1246 C C . GLN A 1 163 ? 5.988 -86.312 -49.656 1 74.75 163 GLN A C 1
ATOM 1248 O O . GLN A 1 163 ? 5.316 -85.5 -49 1 74.75 163 GLN A O 1
ATOM 1253 N N . ILE A 1 164 ? 7.289 -86.375 -49.656 1 77.12 164 ILE A N 1
ATOM 1254 C CA . ILE A 1 164 ? 8.039 -85.562 -48.75 1 77.12 164 ILE A CA 1
ATOM 1255 C C . ILE A 1 164 ? 7.887 -84.062 -49.156 1 77.12 164 ILE A C 1
ATOM 1257 O O . ILE A 1 164 ? 7.645 -83.188 -48.312 1 77.12 164 ILE A O 1
ATOM 1261 N N . ILE A 1 165 ? 7.879 -83.812 -50.438 1 80.5 165 ILE A N 1
ATOM 1262 C CA . ILE A 1 165 ? 7.801 -82.438 -50.906 1 80.5 165 ILE A CA 1
ATOM 1263 C C . ILE A 1 165 ? 6.398 -81.875 -50.688 1 80.5 165 ILE A C 1
ATOM 1265 O O . ILE A 1 165 ? 6.246 -80.75 -50.188 1 80.5 165 ILE A O 1
ATOM 1269 N N . VAL A 1 166 ? 5.391 -82.688 -50.875 1 77 166 VAL A N 1
ATOM 1270 C CA . VAL A 1 166 ? 4.012 -82.25 -50.719 1 77 166 VAL A CA 1
ATOM 1271 C C . VAL A 1 166 ? 3.717 -82 -49.25 1 77 166 VAL A C 1
ATOM 1273 O O . VAL A 1 166 ? 3.117 -81 -48.875 1 77 166 VAL A O 1
ATOM 1276 N N . LEU A 1 167 ? 4.281 -82.812 -48.375 1 74.31 167 LEU A N 1
ATOM 1277 C CA . LEU A 1 167 ? 4.043 -82.688 -46.938 1 74.31 167 LEU A CA 1
ATOM 1278 C C . LEU A 1 167 ? 4.727 -81.438 -46.375 1 74.31 167 LEU A C 1
ATOM 1280 O O . LEU A 1 167 ? 4.16 -80.688 -45.562 1 74.31 167 LEU A O 1
ATOM 1284 N N . ASN A 1 168 ? 5.871 -81.188 -46.906 1 77.31 168 ASN A N 1
ATOM 1285 C CA . ASN A 1 168 ? 6.602 -80 -46.469 1 77.31 168 ASN A CA 1
ATOM 1286 C C . ASN A 1 168 ? 5.895 -78.688 -46.875 1 77.31 168 ASN A C 1
ATOM 1288 O O . ASN A 1 168 ? 5.746 -77.75 -46.062 1 77.31 168 ASN A O 1
ATOM 1292 N N . VAL A 1 169 ? 5.363 -78.625 -48.062 1 80.81 169 VAL A N 1
ATOM 1293 C CA . VAL A 1 169 ? 4.73 -77.438 -48.562 1 80.81 169 VAL A CA 1
ATOM 1294 C C . VAL A 1 169 ? 3.43 -77.125 -47.812 1 80.81 169 VAL A C 1
ATOM 1296 O O . VAL A 1 169 ? 3.15 -76 -47.406 1 80.81 169 VAL A O 1
ATOM 1299 N N . VAL A 1 170 ? 2.686 -78.188 -47.438 1 77.94 170 VAL A N 1
ATOM 1300 C CA . VAL A 1 170 ? 1.401 -78.062 -46.75 1 77.94 170 VAL A CA 1
ATOM 1301 C C . VAL A 1 170 ? 1.627 -77.625 -45.312 1 77.94 170 VAL A C 1
ATOM 1303 O O . VAL A 1 170 ? 0.968 -76.688 -44.812 1 77.94 170 VAL A O 1
ATOM 1306 N N . LEU A 1 171 ? 2.619 -78.188 -44.656 1 76.31 171 LEU A N 1
ATOM 1307 C CA . LEU A 1 171 ? 2.869 -77.875 -43.25 1 76.31 171 LEU A CA 1
ATOM 1308 C C . LEU A 1 171 ? 3.381 -76.438 -43.094 1 76.31 171 LEU A C 1
ATOM 1310 O O . LEU A 1 171 ? 2.957 -75.75 -42.156 1 76.31 171 LEU A O 1
ATOM 1314 N N . ILE A 1 172 ? 4.203 -76 -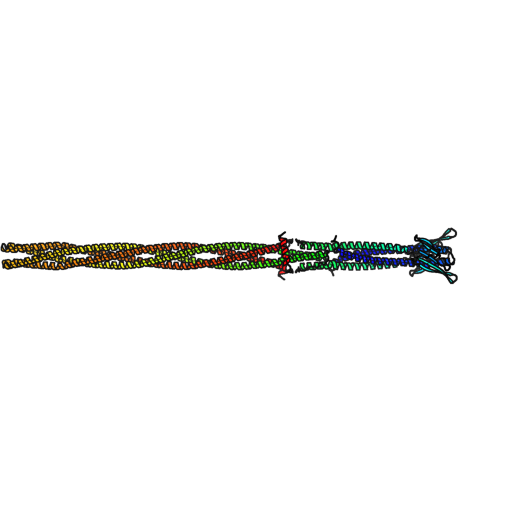44 1 78.19 172 ILE A N 1
ATOM 1315 C CA . ILE A 1 172 ? 4.754 -74.688 -43.938 1 78.19 172 ILE A CA 1
ATOM 1316 C C . ILE A 1 172 ? 3.654 -73.688 -44.219 1 78.19 172 ILE A C 1
ATOM 1318 O O . ILE A 1 172 ? 3.586 -72.625 -43.562 1 78.19 172 ILE A O 1
ATOM 1322 N N . GLY A 1 173 ? 2.838 -73.938 -45.188 1 81 173 GLY A N 1
ATOM 1323 C CA . GLY A 1 173 ? 1.738 -73.062 -45.5 1 81 173 GLY A CA 1
ATOM 1324 C C . GLY A 1 173 ? 0.758 -72.875 -44.375 1 81 173 GLY A C 1
ATOM 1325 O O . GLY A 1 173 ? 0.371 -71.75 -44.062 1 81 173 GLY A O 1
ATOM 1326 N N . VAL A 1 174 ? 0.459 -73.938 -43.594 1 78.94 174 VAL A N 1
ATOM 1327 C CA . VAL A 1 174 ? -0.485 -73.875 -42.469 1 78.94 174 VAL A CA 1
ATOM 1328 C C . VAL A 1 174 ? 0.143 -73.125 -41.312 1 78.94 174 VAL A C 1
ATOM 1330 O O . VAL A 1 174 ? -0.506 -72.312 -40.656 1 78.94 174 VAL A O 1
ATOM 1333 N N . LEU A 1 175 ? 1.38 -73.375 -41.062 1 79 175 LEU A N 1
ATOM 1334 C CA . LEU A 1 175 ? 2.072 -72.75 -39.969 1 79 175 LEU A CA 1
ATOM 1335 C C . LEU A 1 175 ? 2.197 -71.25 -40.219 1 79 175 LEU A C 1
ATOM 1337 O O . LEU A 1 175 ? 2.008 -70.438 -39.312 1 79 175 LEU A O 1
ATOM 1341 N N . ALA A 1 176 ? 2.486 -70.938 -41.469 1 81.44 176 ALA A N 1
ATOM 1342 C CA . ALA A 1 176 ? 2.604 -69.562 -41.844 1 81.44 176 ALA A CA 1
ATOM 1343 C C . ALA A 1 176 ? 1.277 -68.812 -41.656 1 81.44 176 ALA A C 1
ATOM 1345 O O . ALA A 1 176 ? 1.25 -67.688 -41.156 1 81.44 176 ALA A O 1
ATOM 1346 N N . PHE A 1 177 ? 0.26 -69.5 -41.938 1 84 177 PHE A N 1
ATOM 1347 C CA . PHE A 1 177 ? -1.074 -68.938 -41.812 1 84 177 PHE A CA 1
ATOM 1348 C C . PHE A 1 177 ? -1.462 -68.75 -40.344 1 84 177 PHE A C 1
ATOM 1350 O O . PHE A 1 177 ? -1.938 -67.688 -39.969 1 84 177 PHE A O 1
ATOM 1357 N N . LEU A 1 178 ? -1.128 -69.688 -39.469 1 81.88 178 LEU A N 1
ATOM 1358 C CA . LEU A 1 178 ? -1.482 -69.625 -38.062 1 81.88 178 LEU A CA 1
ATOM 1359 C C . LEU A 1 178 ? -0.66 -68.562 -37.344 1 81.88 178 LEU A C 1
ATOM 1361 O O . LEU A 1 178 ? -1.199 -67.75 -36.531 1 81.88 178 LEU A O 1
ATOM 1365 N N . LEU A 1 179 ? 0.598 -68.5 -37.625 1 82.69 179 LEU A N 1
ATOM 1366 C CA . LEU A 1 179 ? 1.477 -67.5 -37 1 82.69 179 LEU A CA 1
ATOM 1367 C C . LEU A 1 179 ? 1.104 -66.062 -37.406 1 82.69 179 LEU A C 1
ATOM 1369 O O . LEU A 1 179 ? 1.123 -65.188 -36.562 1 82.69 179 LEU A O 1
ATOM 1373 N N . LYS A 1 180 ? 0.772 -65.875 -38.625 1 84.81 180 LYS A N 1
ATOM 1374 C CA . LYS A 1 180 ? 0.397 -64.562 -39.125 1 84.81 180 LYS A CA 1
ATOM 1375 C C . LYS A 1 180 ? -0.885 -64.062 -38.469 1 84.81 180 LYS A C 1
ATOM 1377 O O . LYS A 1 180 ? -0.961 -62.938 -38.031 1 84.81 180 LYS A O 1
ATOM 1382 N N . LEU A 1 181 ? -1.801 -65 -38.281 1 84 181 LEU A N 1
ATOM 1383 C CA . LEU A 1 181 ? -3.119 -64.562 -37.781 1 84 181 LEU A CA 1
ATOM 1384 C C . LEU A 1 181 ? -3.113 -64.438 -36.25 1 84 181 LEU A C 1
ATOM 1386 O O . LEU A 1 181 ? -3.754 -63.562 -35.719 1 84 181 LEU A O 1
ATOM 1390 N N . MET A 1 182 ? -2.312 -65.25 -35.656 1 82.12 182 MET A N 1
ATOM 1391 C CA . MET A 1 182 ? -2.465 -65.375 -34.188 1 82.12 182 MET A CA 1
ATOM 1392 C C . MET A 1 182 ? -1.362 -64.562 -33.469 1 82.12 182 MET A C 1
ATOM 1394 O O . MET A 1 182 ? -1.526 -64.188 -32.312 1 82.12 182 MET A O 1
ATOM 1398 N N . VAL A 1 183 ? -0.255 -64.375 -34.094 1 82.81 183 VAL A N 1
ATOM 1399 C CA . VAL A 1 183 ? 0.87 -63.75 -33.406 1 82.81 183 VAL A CA 1
ATOM 1400 C C . VAL A 1 183 ? 1.268 -62.438 -34.094 1 82.81 183 VAL A C 1
ATOM 1402 O O . VAL A 1 183 ? 1.193 -61.375 -33.5 1 82.81 183 VAL A O 1
ATOM 1405 N N . LEU A 1 184 ? 1.519 -62.469 -35.344 1 86.12 184 LEU A N 1
ATOM 1406 C CA . LEU A 1 184 ? 2.139 -61.344 -36.062 1 86.12 184 LEU A CA 1
ATOM 1407 C C . LEU A 1 184 ? 1.161 -60.188 -36.188 1 86.12 184 LEU A C 1
ATOM 1409 O O . LEU A 1 184 ? 1.519 -59.031 -35.938 1 86.12 184 LEU A O 1
ATOM 1413 N N . LYS A 1 185 ? -0.042 -60.438 -36.594 1 87.38 185 LYS A N 1
ATOM 1414 C CA . LYS A 1 185 ? -1.006 -59.375 -36.844 1 87.38 185 LYS A CA 1
ATOM 1415 C C . LYS A 1 185 ? -1.335 -58.625 -35.531 1 87.38 185 LYS A C 1
ATOM 1417 O O . LYS A 1 185 ? -1.224 -57.406 -35.469 1 87.38 185 LYS A O 1
ATOM 1422 N N . PRO A 1 186 ? -1.659 -59.375 -34.5 1 85.19 186 PRO A N 1
ATOM 1423 C CA . PRO A 1 186 ? -1.958 -58.656 -33.25 1 85.19 186 PRO A CA 1
ATOM 1424 C C . PRO A 1 186 ? -0.743 -57.938 -32.656 1 85.19 186 PRO A C 1
ATOM 1426 O O . PRO A 1 186 ? -0.871 -56.812 -32.156 1 85.19 186 PRO A O 1
ATOM 1429 N N . VAL A 1 187 ? 0.406 -58.406 -32.688 1 86.94 187 VAL A N 1
ATOM 1430 C CA . VAL A 1 187 ? 1.625 -57.812 -32.156 1 86.94 187 VAL A CA 1
ATOM 1431 C C . VAL A 1 187 ? 1.96 -56.562 -32.938 1 86.94 187 VAL A C 1
ATOM 1433 O O . VAL A 1 187 ? 2.361 -55.531 -32.344 1 86.94 187 VAL A O 1
ATOM 1436 N N . THR A 1 188 ? 1.77 -56.625 -34.25 1 88.06 188 THR A N 1
ATOM 1437 C CA . THR A 1 188 ? 2.051 -55.469 -35.062 1 88.06 188 THR A CA 1
ATOM 1438 C C . THR A 1 188 ? 1.058 -54.344 -34.781 1 88.06 188 THR A C 1
ATOM 1440 O O . THR A 1 188 ? 1.424 -53.188 -34.781 1 88.06 188 THR A O 1
ATOM 1443 N N . ARG A 1 189 ? -0.179 -54.719 -34.5 1 88.38 189 ARG A N 1
ATOM 1444 C CA . ARG A 1 189 ? -1.182 -53.719 -34.156 1 88.38 189 ARG A CA 1
ATOM 1445 C C . ARG A 1 189 ? -0.81 -53 -32.875 1 88.38 189 ARG A C 1
ATOM 1447 O O . ARG A 1 189 ? -0.93 -51.781 -32.781 1 88.38 189 ARG A O 1
ATOM 1454 N N . ILE A 1 190 ? -0.411 -53.688 -31.844 1 89.5 190 ILE A N 1
ATOM 1455 C CA . ILE A 1 190 ? 0.01 -53.125 -30.578 1 89.5 190 ILE A CA 1
ATOM 1456 C C . ILE A 1 190 ? 1.267 -52.281 -30.781 1 89.5 190 ILE A C 1
ATOM 1458 O O . ILE A 1 190 ? 1.376 -51.188 -30.234 1 89.5 190 ILE A O 1
ATOM 1462 N N . SER A 1 191 ? 2.191 -52.844 -31.562 1 90.19 191 SER A N 1
ATOM 1463 C CA . SER A 1 191 ? 3.428 -52.125 -31.859 1 90.19 191 SER A CA 1
ATOM 1464 C C . SER A 1 191 ? 3.146 -50.812 -32.562 1 90.19 191 SER A C 1
ATOM 1466 O O . SER A 1 191 ? 3.742 -49.781 -32.219 1 90.19 191 SER A O 1
ATOM 1468 N N . ASP A 1 192 ? 2.203 -50.781 -33.531 1 88.44 192 ASP A N 1
ATOM 1469 C CA . ASP A 1 192 ? 1.837 -49.562 -34.25 1 88.44 192 ASP A CA 1
ATOM 1470 C C . ASP A 1 192 ? 1.221 -48.531 -33.281 1 88.44 192 ASP A C 1
ATOM 1472 O O . ASP A 1 192 ? 1.532 -47.344 -33.375 1 88.44 192 ASP A O 1
ATOM 1476 N N . ALA A 1 193 ? 0.432 -48.969 -32.375 1 86.81 193 ALA A N 1
ATOM 1477 C CA . ALA A 1 193 ? -0.204 -48.094 -31.406 1 86.81 193 ALA A CA 1
ATOM 1478 C C . ALA A 1 193 ? 0.83 -47.469 -30.469 1 86.81 193 ALA A C 1
ATOM 1480 O O . ALA A 1 193 ? 0.782 -46.281 -30.188 1 86.81 193 ALA A O 1
ATOM 1481 N N . ILE A 1 194 ? 1.732 -48.219 -30 1 87 194 ILE A N 1
ATOM 1482 C CA . ILE A 1 194 ? 2.785 -47.781 -29.094 1 87 194 ILE A CA 1
ATOM 1483 C C . ILE A 1 194 ? 3.68 -46.75 -29.812 1 87 194 ILE A C 1
ATOM 1485 O O . ILE A 1 194 ? 4.012 -45.719 -29.266 1 87 194 ILE A O 1
ATOM 1489 N N . ASN A 1 195 ? 4.02 -47.156 -31.047 1 86.69 195 ASN A N 1
ATOM 1490 C CA . ASN A 1 195 ? 4.895 -46.25 -31.812 1 86.69 195 ASN A CA 1
ATOM 1491 C C . ASN A 1 195 ? 4.211 -44.938 -32.156 1 86.69 195 ASN A C 1
ATOM 1493 O O . ASN A 1 195 ? 4.863 -43.906 -32.188 1 86.69 195 ASN A O 1
ATOM 1497 N N . ASP A 1 196 ? 2.965 -44.969 -32.344 1 83.25 196 ASP A N 1
ATOM 1498 C CA . ASP A 1 196 ? 2.211 -43.75 -32.625 1 83.25 196 ASP A CA 1
ATOM 1499 C C . ASP A 1 196 ? 2.256 -42.781 -31.422 1 83.25 196 ASP A C 1
ATOM 1501 O O . ASP A 1 196 ? 2.428 -41.594 -31.594 1 83.25 196 ASP A O 1
ATOM 1505 N N . ILE A 1 197 ? 2.15 -43.281 -30.328 1 80.12 197 ILE A N 1
ATOM 1506 C CA . ILE A 1 197 ? 2.17 -42.469 -29.125 1 80.12 197 ILE A CA 1
ATOM 1507 C C . ILE A 1 197 ? 3.59 -42 -28.844 1 80.12 197 ILE A C 1
ATOM 1509 O O . ILE A 1 197 ? 3.793 -40.844 -28.453 1 80.12 197 ILE A O 1
ATOM 1513 N N . ALA A 1 198 ? 4.582 -42.906 -29.062 1 78.12 198 ALA A N 1
ATOM 1514 C CA . ALA A 1 198 ? 5.98 -42.594 -28.781 1 78.12 198 ALA A CA 1
ATOM 1515 C C . ALA A 1 198 ? 6.496 -41.531 -29.734 1 78.12 198 ALA A C 1
ATOM 1517 O O . ALA A 1 198 ? 7.371 -40.719 -29.375 1 78.12 198 ALA A O 1
ATOM 1518 N N . ALA A 1 199 ? 6.207 -41.562 -31.188 1 71.19 199 ALA A N 1
ATOM 1519 C CA . ALA A 1 199 ? 6.738 -40.688 -32.219 1 71.19 199 ALA A CA 1
ATOM 1520 C C . ALA A 1 199 ? 6.152 -39.281 -32.062 1 71.19 199 ALA A C 1
ATOM 1522 O O . ALA A 1 199 ? 6.531 -38.375 -32.812 1 71.19 199 ALA A O 1
ATOM 1523 N N . GLY A 1 200 ? 5.488 -38.812 -31.25 1 64.12 200 GLY A N 1
ATOM 1524 C CA . GLY A 1 200 ? 5.031 -37.438 -31.141 1 64.12 200 GLY A CA 1
ATOM 1525 C C . GLY A 1 200 ? 3.596 -37.25 -31.594 1 64.12 200 GLY A C 1
ATOM 1526 O O . GLY A 1 200 ? 3.105 -37.969 -32.438 1 64.12 200 GLY A O 1
ATOM 1527 N N . GLY A 1 201 ? 2.723 -36.688 -30.984 1 63.06 201 GLY A N 1
ATOM 1528 C CA . GLY A 1 201 ? 1.326 -36.438 -31.312 1 63.06 201 GLY A CA 1
ATOM 1529 C C . GLY A 1 201 ? 0.411 -37.562 -30.828 1 63.06 201 GLY A C 1
ATOM 1530 O O . GLY A 1 201 ? -0.594 -37.875 -31.469 1 63.06 201 GLY A O 1
ATOM 1531 N N . GLY A 1 202 ? 0.872 -38.062 -29.844 1 69.44 202 GLY A N 1
ATOM 1532 C CA . GLY A 1 202 ? 0.372 -39.344 -29.375 1 69.44 202 GLY A CA 1
ATOM 1533 C C . GLY A 1 202 ? -1.097 -39.281 -29 1 69.44 202 GLY A C 1
ATOM 1534 O O . GLY A 1 202 ? -1.517 -38.469 -28.188 1 69.44 202 GLY A O 1
ATOM 1535 N N . ASP A 1 203 ? -1.869 -39.844 -29.875 1 81 203 ASP A N 1
ATOM 1536 C CA . ASP A 1 203 ? -3.283 -40.031 -29.562 1 81 203 ASP A CA 1
ATOM 1537 C C . ASP A 1 203 ? -3.463 -41.031 -28.422 1 81 203 ASP A C 1
ATOM 1539 O O . ASP A 1 203 ? -3.443 -42.25 -28.641 1 81 203 ASP A O 1
ATOM 1543 N N . LEU A 1 204 ? -3.594 -40.438 -27.219 1 85 204 LEU A N 1
ATOM 1544 C CA . LEU A 1 204 ? -3.74 -41.281 -26.031 1 85 204 LEU A CA 1
ATOM 1545 C C . LEU A 1 204 ? -5.164 -41.812 -25.922 1 85 204 LEU A C 1
ATOM 1547 O O . LEU A 1 204 ? -5.492 -42.5 -24.969 1 85 204 LEU A O 1
ATOM 1551 N N . THR A 1 205 ? -5.969 -41.562 -26.953 1 84.81 205 THR A N 1
ATOM 1552 C CA . THR A 1 205 ? -7.336 -42.094 -26.953 1 84.81 205 THR A CA 1
ATOM 1553 C C . THR A 1 205 ? -7.414 -43.438 -27.688 1 84.81 205 THR A C 1
ATOM 1555 O O . THR A 1 205 ? -8.406 -44.156 -27.562 1 84.81 205 THR A O 1
ATOM 1558 N N . GLN A 1 206 ? -6.324 -43.719 -28.312 1 83 206 GLN A N 1
ATOM 1559 C CA . GLN A 1 206 ? -6.297 -44.969 -29.078 1 83 206 GLN A CA 1
ATOM 1560 C C . GLN A 1 206 ? -6.184 -46.188 -28.156 1 83 206 GLN A C 1
ATOM 1562 O O . GLN A 1 206 ? -5.469 -46.156 -27.141 1 83 206 GLN A O 1
ATOM 1567 N N . ARG A 1 207 ? -6.93 -47.25 -28.484 1 87 207 ARG A N 1
ATOM 1568 C CA . ARG A 1 207 ? -6.883 -48.531 -27.766 1 87 207 ARG A CA 1
ATOM 1569 C C . ARG A 1 207 ? -6.742 -49.688 -28.734 1 87 207 ARG A C 1
ATOM 1571 O O . ARG A 1 207 ? -7.16 -49.625 -29.891 1 87 207 ARG A O 1
ATOM 1578 N N . VAL A 1 208 ? -6.086 -50.656 -28.312 1 87.88 208 VAL A N 1
ATOM 1579 C CA . VAL A 1 208 ? -5.918 -51.844 -29.141 1 87.88 208 VAL A CA 1
ATOM 1580 C C . VAL A 1 208 ? -6.996 -52.875 -28.797 1 87.88 208 VAL A C 1
ATOM 1582 O O . VAL A 1 208 ? -7.324 -53.094 -27.625 1 87.88 208 VAL A O 1
ATOM 1585 N N . ASP A 1 209 ? -7.582 -53.438 -29.828 1 84.94 209 ASP A N 1
ATOM 1586 C CA . ASP A 1 209 ? -8.57 -54.5 -29.641 1 84.94 209 ASP A CA 1
ATOM 1587 C C . ASP A 1 209 ? -7.898 -55.812 -29.266 1 84.94 209 ASP A C 1
ATOM 1589 O O . ASP A 1 209 ? -7.137 -56.375 -30.062 1 84.94 209 ASP A O 1
ATOM 1593 N N . THR A 1 210 ? -8.016 -56.219 -27.984 1 77.31 210 THR A N 1
ATOM 1594 C CA . THR A 1 210 ? -7.332 -57.438 -27.5 1 77.31 210 THR A CA 1
ATOM 1595 C C . THR A 1 210 ? -8.156 -58.688 -27.781 1 77.31 210 THR A C 1
ATOM 1597 O O . THR A 1 210 ? -7.695 -59.781 -27.562 1 77.31 210 THR A O 1
ATOM 1600 N N . GLY A 1 211 ? -9.188 -58.531 -28.562 1 72.56 211 GLY A N 1
ATOM 1601 C CA . GLY A 1 211 ? -10.031 -59.656 -28.906 1 72.56 211 GLY A CA 1
ATOM 1602 C C . GLY A 1 211 ? -10.516 -60.438 -27.703 1 72.56 211 GLY A C 1
ATOM 1603 O O . GLY A 1 211 ? -10.297 -60.031 -26.562 1 72.56 211 GLY A O 1
ATOM 1604 N N . LYS A 1 212 ? -11.219 -61.594 -27.984 1 70.81 212 LYS A N 1
ATOM 1605 C CA . LYS A 1 212 ? -11.797 -62.438 -26.938 1 70.81 212 LYS A CA 1
ATOM 1606 C C . LYS A 1 212 ? -10.82 -63.5 -26.484 1 70.81 212 LYS A C 1
ATOM 1608 O O . LYS A 1 212 ? -11.086 -64.188 -25.516 1 70.81 212 LYS A O 1
ATOM 1613 N N . SER A 1 213 ? -9.57 -63.344 -27.016 1 71.62 213 SER A N 1
ATOM 1614 C CA . SER A 1 213 ? -8.609 -64.438 -26.688 1 71.62 213 SER A CA 1
ATOM 1615 C C . SER A 1 213 ? -7.883 -64.125 -25.391 1 71.62 213 SER A C 1
ATOM 1617 O O . SER A 1 213 ? -7.688 -62.938 -25.031 1 71.62 213 SER A O 1
ATOM 1619 N N . GLN A 1 214 ? -7.867 -65 -24.438 1 77.19 214 GLN A N 1
ATOM 1620 C CA . GLN A 1 214 ? -7.195 -64.875 -23.156 1 77.19 214 GLN A CA 1
ATOM 1621 C C . GLN A 1 214 ? -5.789 -65.438 -23.188 1 77.19 214 GLN A C 1
ATOM 1623 O O . GLN A 1 214 ? -5.441 -66.25 -22.344 1 77.19 214 GLN A O 1
ATOM 1628 N N . ASP A 1 215 ? -4.988 -65 -24.297 1 82.69 215 ASP A N 1
ATOM 1629 C CA . ASP A 1 215 ? -3.631 -65.5 -24.391 1 82.69 215 ASP A CA 1
ATOM 1630 C C . ASP A 1 215 ? -2.596 -64.438 -24.094 1 82.69 215 ASP A C 1
ATOM 1632 O O . ASP A 1 215 ? -2.939 -63.344 -23.609 1 82.69 215 ASP A O 1
ATOM 1636 N N . GLU A 1 216 ? -1.303 -64.688 -24.312 1 84.56 216 GLU A N 1
ATOM 1637 C CA . GLU A 1 216 ? -0.191 -63.812 -23.984 1 84.56 216 GLU A CA 1
ATOM 1638 C C . GLU A 1 216 ? -0.253 -62.5 -24.797 1 84.56 216 GLU A C 1
ATOM 1640 O O . GLU A 1 216 ? 0.119 -61.438 -24.312 1 84.56 216 GLU A O 1
ATOM 1645 N N . ILE A 1 217 ? -0.799 -62.5 -25.938 1 85.25 217 ILE A N 1
ATOM 1646 C CA . ILE A 1 217 ? -0.887 -61.344 -26.797 1 85.25 217 ILE A CA 1
ATOM 1647 C C . ILE A 1 217 ? -2.023 -60.438 -26.328 1 85.25 217 ILE A C 1
ATOM 1649 O O . ILE A 1 217 ? -1.889 -59.219 -26.312 1 85.25 217 ILE A O 1
ATOM 1653 N N . SER A 1 218 ? -3.145 -61.094 -25.953 1 87.88 218 SER A N 1
ATOM 1654 C CA . SER A 1 218 ? -4.254 -60.312 -25.406 1 87.88 218 SER A CA 1
ATOM 1655 C C . SER A 1 218 ? -3.859 -59.625 -24.094 1 87.88 218 SER A C 1
ATOM 1657 O O . SER A 1 218 ? -4.281 -58.5 -23.828 1 87.88 218 SER A O 1
ATOM 1659 N N . ASP A 1 219 ? -3.031 -60.312 -23.281 1 87.38 219 ASP A N 1
ATOM 1660 C CA . ASP A 1 219 ? -2.533 -59.719 -22.047 1 87.38 219 ASP A CA 1
ATOM 1661 C C . ASP A 1 219 ? -1.65 -58.5 -22.328 1 87.38 219 ASP A C 1
ATOM 1663 O O . ASP A 1 219 ? -1.737 -57.5 -21.641 1 87.38 219 ASP A O 1
ATOM 1667 N N . LEU A 1 220 ? -0.894 -58.531 -23.266 1 87.94 220 LEU A N 1
ATOM 1668 C CA . LEU A 1 220 ? -0.055 -57.406 -23.703 1 87.94 220 LEU A CA 1
ATOM 1669 C C . LEU A 1 220 ? -0.908 -56.219 -24.156 1 87.94 220 LEU A C 1
ATOM 1671 O O . LEU A 1 220 ? -0.659 -55.094 -23.766 1 87.94 220 LEU A O 1
ATOM 1675 N N . GLY A 1 221 ? -1.858 -56.531 -25 1 89.88 221 GLY A N 1
ATOM 1676 C CA . GLY A 1 221 ? -2.76 -55.5 -25.469 1 89.88 221 GLY A CA 1
ATOM 1677 C C . GLY A 1 221 ? -3.504 -54.812 -24.328 1 89.88 221 GLY A C 1
ATOM 1678 O O . GLY A 1 221 ? -3.621 -53.562 -24.312 1 89.88 221 GLY A O 1
ATOM 1679 N N . ASN A 1 222 ? -4.012 -55.625 -23.344 1 90 222 ASN A N 1
ATOM 1680 C CA . ASN A 1 222 ? -4.691 -55.062 -22.172 1 90 222 ASN A CA 1
ATOM 1681 C C . ASN A 1 222 ? -3.752 -54.219 -21.312 1 90 222 ASN A C 1
ATOM 1683 O O . ASN A 1 222 ? -4.148 -53.188 -20.781 1 90 222 ASN A O 1
ATOM 1687 N N . GLY A 1 223 ? -2.57 -54.719 -21.156 1 87.69 223 GLY A N 1
ATOM 1688 C CA . GLY A 1 223 ? -1.57 -53.938 -20.438 1 87.69 223 GLY A CA 1
ATOM 1689 C C . GLY A 1 223 ? -1.3 -52.594 -21.078 1 87.69 223 GLY A C 1
ATOM 1690 O O . GLY A 1 223 ? -1.211 -51.594 -20.375 1 87.69 223 GLY A O 1
ATOM 1691 N N . PHE A 1 224 ? -1.222 -52.562 -22.359 1 89.88 224 PHE A N 1
ATOM 1692 C CA . PHE A 1 224 ? -1.041 -51.312 -23.094 1 89.88 224 PHE A CA 1
ATOM 1693 C C . PHE A 1 224 ? -2.223 -50.375 -22.875 1 89.88 224 PHE A C 1
ATOM 1695 O O . PHE A 1 224 ? -2.037 -49.188 -22.609 1 89.88 224 PHE A O 1
ATOM 1702 N N . ASN A 1 225 ? -3.391 -50.875 -23.016 1 90.88 225 ASN A N 1
ATOM 1703 C CA . ASN A 1 225 ? -4.582 -50.062 -22.844 1 90.88 225 ASN A CA 1
ATOM 1704 C C . ASN A 1 225 ? -4.633 -49.438 -21.438 1 90.88 225 ASN A C 1
ATOM 1706 O O . ASN A 1 225 ? -4.988 -48.281 -21.281 1 90.88 225 ASN A O 1
ATOM 1710 N N . ARG A 1 226 ? -4.262 -50.25 -20.438 1 88.44 226 ARG A N 1
ATOM 1711 C CA . ARG A 1 226 ? -4.227 -49.719 -19.062 1 88.44 226 ARG A CA 1
ATOM 1712 C C . ARG A 1 226 ? -3.168 -48.625 -18.922 1 88.44 226 ARG A C 1
ATOM 1714 O O . ARG A 1 226 ? -3.404 -47.625 -18.266 1 88.44 226 ARG A O 1
ATOM 1721 N N . PHE A 1 227 ? -2.035 -48.812 -19.469 1 88 227 PHE A N 1
ATOM 1722 C CA . PHE A 1 227 ? -0.955 -47.844 -19.438 1 88 227 PHE A CA 1
ATOM 1723 C C . PHE A 1 227 ? -1.374 -46.562 -20.141 1 88 227 PHE A C 1
ATOM 1725 O O . PHE A 1 227 ? -1.209 -45.469 -19.594 1 88 227 PHE A O 1
ATOM 1732 N N . ALA A 1 228 ? -1.912 -46.719 -21.328 1 87.5 228 ALA A N 1
ATOM 1733 C CA . ALA A 1 228 ? -2.365 -45.562 -22.094 1 87.5 228 ALA A CA 1
ATOM 1734 C C . ALA A 1 228 ? -3.434 -44.781 -21.344 1 87.5 228 ALA A C 1
ATOM 1736 O O . ALA A 1 228 ? -3.428 -43.531 -21.344 1 87.5 228 ALA A O 1
ATOM 1737 N N . THR A 1 229 ? -4.328 -45.469 -20.656 1 88.38 229 THR A N 1
ATOM 1738 C CA . THR A 1 229 ? -5.379 -44.844 -19.875 1 88.38 229 THR A CA 1
ATOM 1739 C C . THR A 1 229 ? -4.785 -44.062 -18.703 1 88.38 229 THR A C 1
ATOM 1741 O O . THR A 1 229 ? -5.191 -42.938 -18.438 1 88.38 229 THR A O 1
ATOM 1744 N N . LYS A 1 230 ? -3.855 -44.656 -18.031 1 85.81 230 LYS A N 1
ATOM 1745 C CA . LYS A 1 230 ? -3.207 -44 -16.906 1 85.81 230 LYS A CA 1
ATOM 1746 C C . LYS A 1 230 ? -2.5 -42.719 -17.344 1 85.81 230 LYS A C 1
ATOM 1748 O O . LYS A 1 230 ? -2.637 -41.656 -16.703 1 85.81 230 LYS A O 1
ATOM 1753 N N . ILE A 1 231 ? -1.828 -42.719 -18.375 1 87.31 231 ILE A N 1
ATOM 1754 C CA . ILE A 1 231 ? -1.115 -41.531 -18.891 1 87.31 231 ILE A CA 1
ATOM 1755 C C . ILE A 1 231 ? -2.117 -40.5 -19.391 1 87.31 231 ILE A C 1
ATOM 1757 O O . ILE A 1 231 ? -1.922 -39.312 -19.172 1 87.31 231 ILE A O 1
ATOM 1761 N N . HIS A 1 232 ? -3.074 -41.094 -20.109 1 89.38 232 HIS A N 1
ATOM 1762 C CA . HIS A 1 232 ? -4.148 -40.188 -20.531 1 89.38 232 HIS A CA 1
ATOM 1763 C C . HIS A 1 232 ? -4.707 -39.406 -19.359 1 89.38 232 HIS A C 1
ATOM 1765 O O . HIS A 1 232 ? -4.871 -38.188 -19.438 1 89.38 232 HIS A O 1
ATOM 1771 N N . ASP A 1 233 ? -4.941 -39.969 -18.203 1 87.69 233 ASP A N 1
ATOM 1772 C CA . ASP A 1 233 ? -5.484 -39.344 -17.016 1 87.69 233 ASP A CA 1
ATOM 1773 C C . ASP A 1 233 ? -4.496 -38.344 -16.438 1 87.69 233 ASP A C 1
ATOM 1775 O O . ASP A 1 233 ? -4.879 -37.219 -16.047 1 87.69 233 ASP A O 1
ATOM 1779 N N . ILE A 1 234 ? -3.305 -38.688 -16.359 1 86.5 234 ILE A N 1
ATOM 1780 C CA . ILE A 1 234 ? -2.273 -37.812 -15.805 1 86.5 234 ILE A CA 1
ATOM 1781 C C . ILE A 1 234 ? -2.15 -36.562 -16.672 1 86.5 234 ILE A C 1
ATOM 1783 O O . ILE A 1 234 ? -2.137 -35.438 -16.156 1 86.5 234 ILE A O 1
ATOM 1787 N N . ILE A 1 235 ? -2.055 -36.75 -17.969 1 88.94 235 ILE A N 1
ATOM 1788 C CA . ILE A 1 235 ? -1.922 -35.625 -18.891 1 88.94 235 ILE A CA 1
ATOM 1789 C C . ILE A 1 235 ? -3.158 -34.719 -18.797 1 88.94 235 ILE A C 1
ATOM 1791 O O . ILE A 1 235 ? -3.047 -33.5 -18.844 1 88.94 235 ILE A O 1
ATOM 1795 N N . GLY A 1 236 ? -4.285 -35.344 -18.688 1 90.12 236 GLY A N 1
ATOM 1796 C CA . GLY A 1 236 ? -5.5 -34.594 -18.5 1 90.12 236 GLY A CA 1
ATOM 1797 C C . GLY A 1 236 ? -5.473 -33.719 -17.234 1 90.12 236 GLY A C 1
ATOM 1798 O O . GLY A 1 236 ? -5.844 -32.562 -17.281 1 90.12 236 GLY A O 1
ATOM 1799 N N . HIS A 1 237 ? -5.023 -34.281 -16.156 1 90.38 237 HIS A N 1
ATOM 1800 C CA . HIS A 1 237 ? -4.922 -33.562 -14.891 1 90.38 237 HIS A CA 1
ATOM 1801 C C . HIS A 1 237 ? -3.887 -32.438 -14.984 1 90.38 237 HIS A C 1
ATOM 1803 O O . HIS A 1 237 ? -4.109 -31.328 -14.484 1 90.38 237 HIS A O 1
ATOM 1809 N N . VAL A 1 238 ? -2.77 -32.719 -15.57 1 92.06 238 VAL A N 1
ATOM 1810 C CA . VAL 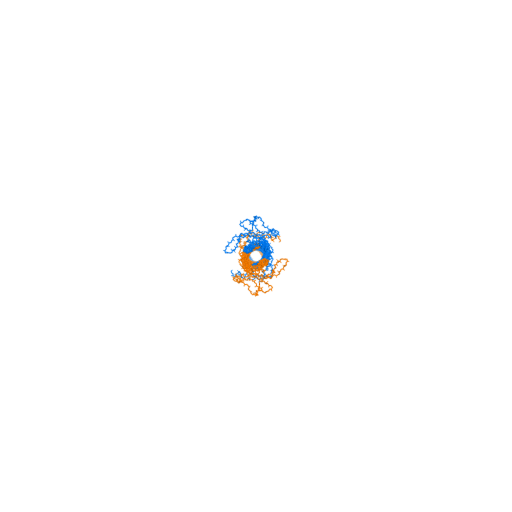A 1 238 ? -1.736 -31.719 -15.758 1 92.06 238 VAL A CA 1
ATOM 1811 C C . VAL A 1 238 ? -2.285 -30.562 -16.594 1 92.06 238 VAL A C 1
ATOM 1813 O O . VAL A 1 238 ? -2.041 -29.391 -16.297 1 92.06 238 VAL A O 1
ATOM 1816 N N . SER A 1 239 ? -3.033 -30.891 -17.609 1 92.81 239 SER A N 1
ATOM 1817 C CA . SER A 1 239 ? -3.641 -29.875 -18.453 1 92.81 239 SER A CA 1
ATOM 1818 C C . SER A 1 239 ? -4.586 -28.984 -17.656 1 92.81 239 SER A C 1
ATOM 1820 O O . SER A 1 239 ? -4.48 -27.75 -17.703 1 92.81 239 SER A O 1
ATOM 1822 N N . SER A 1 240 ? -5.484 -29.547 -16.891 1 93 240 SER A N 1
ATOM 1823 C CA . SER A 1 240 ? -6.457 -28.797 -16.094 1 93 240 SER A CA 1
ATOM 1824 C C . SER A 1 240 ? -5.766 -27.953 -15.039 1 93 240 SER A C 1
ATOM 1826 O O . SER A 1 240 ? -6.105 -26.781 -14.867 1 93 240 SER A O 1
ATOM 1828 N N . THR A 1 241 ? -4.82 -28.562 -14.359 1 93.19 241 THR A N 1
ATOM 1829 C CA . THR A 1 241 ? -4.109 -27.844 -13.312 1 93.19 241 THR A CA 1
ATOM 1830 C C . THR A 1 241 ? -3.273 -26.719 -13.898 1 93.19 241 THR A C 1
ATOM 1832 O O . THR A 1 241 ? -3.156 -25.641 -13.297 1 93.19 241 THR A O 1
ATOM 1835 N N . SER A 1 242 ? -2.689 -26.953 -15.07 1 94.12 242 SER A N 1
ATOM 1836 C CA . SER A 1 242 ? -1.931 -25.922 -15.75 1 94.12 242 SER A CA 1
ATOM 1837 C C . SER A 1 242 ? -2.812 -24.719 -16.062 1 94.12 242 SER A C 1
ATOM 1839 O O . SER A 1 242 ? -2.385 -23.562 -15.922 1 94.12 242 SER A O 1
ATOM 1841 N N . LYS A 1 243 ? -4.039 -24.984 -16.484 1 93.62 243 LYS A N 1
ATOM 1842 C CA . LYS A 1 243 ? -4.984 -23.906 -16.75 1 93.62 243 LYS A CA 1
ATOM 1843 C C . LYS A 1 243 ? -5.305 -23.141 -15.469 1 93.62 243 LYS A C 1
ATOM 1845 O O . LYS A 1 243 ? -5.391 -21.906 -15.492 1 93.62 243 LYS A O 1
ATOM 1850 N N . SER A 1 244 ? -5.441 -23.844 -14.43 1 94.44 244 SER A N 1
ATOM 1851 C CA . SER A 1 244 ? -5.695 -23.219 -13.133 1 94.44 244 SER A CA 1
ATOM 1852 C C . SER A 1 244 ? -4.531 -22.328 -12.711 1 94.44 244 SER A C 1
ATOM 1854 O O . SER A 1 244 ? -4.734 -21.203 -12.242 1 94.44 244 SER A O 1
ATOM 1856 N N . ILE A 1 245 ? -3.332 -22.812 -12.891 1 94.06 245 ILE A N 1
ATOM 1857 C CA . ILE A 1 245 ? -2.131 -22.062 -12.523 1 94.06 245 ILE A CA 1
ATOM 1858 C C . ILE A 1 245 ? -2.029 -20.797 -13.375 1 94.06 245 ILE A C 1
ATOM 1860 O O . ILE A 1 245 ? -1.728 -19.719 -12.859 1 94.06 245 ILE A O 1
ATOM 1864 N N . ALA A 1 246 ? -2.291 -20.938 -14.641 1 94.5 246 ALA A N 1
ATOM 1865 C CA . ALA A 1 246 ? -2.266 -19.781 -15.531 1 94.5 246 ALA A CA 1
ATOM 1866 C C . ALA A 1 246 ? -3.279 -18.734 -15.094 1 94.5 246 ALA A C 1
ATOM 1868 O O . ALA A 1 246 ? -2.969 -17.531 -15.047 1 94.5 246 ALA A O 1
ATOM 1869 N N . ALA A 1 247 ? -4.445 -19.125 -14.75 1 94.5 247 ALA A N 1
ATOM 1870 C CA . ALA A 1 247 ? -5.488 -18.219 -14.273 1 94.5 247 ALA A CA 1
ATOM 1871 C C . ALA A 1 247 ? -5.09 -17.562 -12.961 1 94.5 247 ALA A C 1
ATOM 1873 O O . ALA A 1 247 ? -5.297 -16.359 -12.773 1 94.5 247 ALA A O 1
ATOM 1874 N N . GLY A 1 248 ? -4.555 -18.422 -12.07 1 93.31 248 GLY A N 1
ATOM 1875 C CA . GLY A 1 248 ? -4.078 -17.875 -10.812 1 93.31 248 GLY A CA 1
ATOM 1876 C C . GLY A 1 248 ? -2.975 -16.844 -10.984 1 93.31 248 GLY A C 1
ATOM 1877 O O . GLY A 1 248 ? -2.992 -15.797 -10.344 1 93.31 248 GLY A O 1
ATOM 1878 N N . ALA A 1 249 ? -2.041 -17.109 -11.812 1 93.94 249 ALA A N 1
ATOM 1879 C CA . ALA A 1 249 ? -0.951 -16.188 -12.102 1 93.94 249 ALA A CA 1
ATOM 1880 C C . ALA A 1 249 ? -1.484 -14.883 -12.688 1 93.94 249 ALA A C 1
ATOM 1882 O O . ALA A 1 249 ? -1.033 -13.797 -12.312 1 93.94 249 ALA A O 1
ATOM 1883 N N . GLN A 1 250 ? -2.479 -14.992 -13.586 1 93.19 250 GLN A N 1
ATOM 1884 C CA . GLN A 1 250 ? -3.098 -13.812 -14.188 1 93.19 250 GLN A CA 1
ATOM 1885 C C . GLN A 1 250 ? -3.836 -12.984 -13.133 1 93.19 250 GLN A C 1
ATOM 1887 O O . GLN A 1 250 ? -3.773 -11.758 -13.148 1 93.19 250 GLN A O 1
ATOM 1892 N N . GLN A 1 251 ? -4.477 -13.656 -12.297 1 92.81 251 GLN A N 1
ATOM 1893 C CA . GLN A 1 251 ? -5.188 -12.977 -11.227 1 92.81 251 GLN A CA 1
ATOM 1894 C C . GLN A 1 251 ? -4.223 -12.211 -10.32 1 92.81 251 GLN A C 1
ATOM 1896 O O . GLN A 1 251 ? -4.457 -11.047 -10 1 92.81 251 GLN A O 1
ATOM 1901 N N . ILE A 1 252 ? -3.158 -12.805 -9.922 1 93.12 252 ILE A N 1
ATOM 1902 C CA . ILE A 1 252 ? -2.166 -12.172 -9.062 1 93.12 252 ILE A CA 1
ATOM 1903 C C . ILE A 1 252 ? -1.549 -10.969 -9.781 1 93.12 252 ILE A C 1
ATOM 1905 O O . ILE A 1 252 ? -1.345 -9.914 -9.18 1 93.12 252 ILE A O 1
ATOM 1909 N N . SER A 1 253 ? -1.256 -11.148 -11.062 1 93.94 253 SER A N 1
ATOM 1910 C CA . SER A 1 253 ? -0.729 -10.055 -11.867 1 93.94 253 SER A CA 1
ATOM 1911 C C . SER A 1 253 ? -1.698 -8.875 -11.891 1 93.94 253 SER A C 1
ATOM 1913 O O . SER A 1 253 ? -1.286 -7.723 -11.758 1 93.94 253 SER A O 1
ATOM 1915 N N . GLY A 1 254 ? -2.975 -9.172 -12.07 1 93.12 254 GLY A N 1
ATOM 1916 C CA . GLY A 1 254 ? -3.99 -8.133 -12.039 1 93.12 254 GLY A CA 1
ATOM 1917 C C . GLY A 1 254 ? -4.074 -7.418 -10.703 1 93.12 254 GLY A C 1
ATOM 1918 O O . GLY A 1 254 ? -4.168 -6.191 -10.656 1 93.12 254 GLY A O 1
ATOM 1919 N N . ILE A 1 255 ? -4.023 -8.141 -9.656 1 91.75 255 ILE A N 1
ATOM 1920 C CA . ILE A 1 255 ? -4.051 -7.582 -8.305 1 91.75 255 ILE A CA 1
ATOM 1921 C C . ILE A 1 255 ? -2.848 -6.668 -8.102 1 91.75 255 ILE A C 1
ATOM 1923 O O . ILE A 1 255 ? -2.977 -5.582 -7.527 1 91.75 255 ILE A O 1
ATOM 1927 N N . ASN A 1 256 ? -1.676 -7.082 -8.57 1 91.88 256 ASN A N 1
ATOM 1928 C CA . ASN A 1 256 ? -0.461 -6.281 -8.453 1 91.88 256 ASN A CA 1
ATOM 1929 C C . ASN A 1 256 ? -0.582 -4.965 -9.211 1 91.88 256 ASN A C 1
ATOM 1931 O O . ASN A 1 256 ? -0.064 -3.938 -8.766 1 91.88 256 ASN A O 1
ATOM 1935 N N . GLY A 1 257 ? -1.218 -5.066 -10.359 1 91 257 GLY A N 1
ATOM 1936 C CA . GLY A 1 257 ? -1.491 -3.826 -11.062 1 91 257 GLY A CA 1
ATOM 1937 C C . GLY A 1 257 ? -2.34 -2.854 -10.266 1 91 257 GLY A C 1
ATOM 1938 O O . GLY A 1 257 ? -2.023 -1.665 -10.188 1 91 257 GLY A O 1
ATOM 1939 N N . SER A 1 258 ? -3.336 -3.324 -9.664 1 90.88 258 SER A N 1
ATOM 1940 C CA . SER A 1 258 ? -4.203 -2.51 -8.82 1 90.88 258 SER A CA 1
ATOM 1941 C C . SER A 1 258 ? -3.447 -1.958 -7.617 1 90.88 258 SER A C 1
ATOM 1943 O O . SER A 1 258 ? -3.625 -0.797 -7.242 1 90.88 258 SER A O 1
ATOM 1945 N N . LEU A 1 259 ? -2.607 -2.762 -7.012 1 89.81 259 LEU A N 1
ATOM 1946 C CA . LEU A 1 259 ? -1.792 -2.342 -5.879 1 89.81 259 LEU A CA 1
ATOM 1947 C C . LEU A 1 259 ? -0.865 -1.196 -6.273 1 89.81 259 LEU A C 1
ATOM 1949 O O . LEU A 1 259 ? -0.744 -0.21 -5.543 1 89.81 259 LEU A O 1
ATOM 1953 N N . ALA A 1 260 ? -0.285 -1.33 -7.43 1 91.12 260 ALA A N 1
ATOM 1954 C CA . ALA A 1 260 ? 0.601 -0.281 -7.926 1 91.12 260 ALA A CA 1
ATOM 1955 C C . ALA A 1 260 ? -0.151 1.035 -8.102 1 91.12 260 ALA A C 1
ATOM 1957 O O . ALA A 1 260 ? 0.347 2.098 -7.719 1 91.12 260 ALA A O 1
ATOM 1958 N N . ASP A 1 261 ? -1.367 1.026 -8.594 1 91.81 261 ASP A N 1
ATOM 1959 C CA . ASP A 1 261 ? -2.203 2.209 -8.781 1 91.81 261 ASP A CA 1
ATOM 1960 C C . ASP A 1 261 ? -2.543 2.855 -7.438 1 91.81 261 ASP A C 1
ATOM 1962 O O . ASP A 1 261 ? -2.477 4.078 -7.297 1 91.81 261 ASP A O 1
ATOM 1966 N N . HIS A 1 262 ? -2.896 2.029 -6.531 1 89 262 HIS A N 1
ATOM 1967 C CA . HIS A 1 262 ? -3.213 2.523 -5.195 1 89 262 HIS A CA 1
ATOM 1968 C C . HIS A 1 262 ? -2.008 3.211 -4.562 1 89 262 HIS A C 1
ATOM 1970 O O . HIS A 1 262 ? -2.152 4.242 -3.9 1 89 262 HIS A O 1
ATOM 1976 N N . MET A 1 263 ? -0.846 2.666 -4.758 1 90.12 263 MET A N 1
ATOM 1977 C CA . MET A 1 263 ? 0.373 3.23 -4.184 1 90.12 263 MET A CA 1
ATOM 1978 C C . MET A 1 263 ? 0.703 4.574 -4.824 1 90.12 263 MET A C 1
ATOM 1980 O O . MET A 1 263 ? 1.177 5.488 -4.148 1 90.12 263 MET A O 1
ATOM 1984 N N . ASP A 1 264 ? 0.425 4.688 -6.074 1 92.12 264 ASP A N 1
ATOM 1985 C CA . ASP A 1 264 ? 0.617 5.969 -6.75 1 92.12 264 ASP A CA 1
ATOM 1986 C C . ASP A 1 264 ? -0.334 7.027 -6.195 1 92.12 264 ASP A C 1
ATOM 1988 O O . ASP A 1 264 ? 0.069 8.172 -5.957 1 92.12 264 ASP A O 1
ATOM 1992 N N . THR A 1 265 ? -1.535 6.621 -6.016 1 91.44 265 THR A N 1
ATOM 1993 C CA . THR A 1 265 ? -2.52 7.52 -5.426 1 91.44 265 THR A CA 1
ATOM 1994 C C . THR A 1 265 ? -2.1 7.934 -4.02 1 91.44 265 THR A C 1
ATOM 1996 O O . THR A 1 265 ? -2.215 9.102 -3.648 1 91.44 265 THR A O 1
ATOM 1999 N N . GLN A 1 266 ? -1.536 7.008 -3.283 1 88.94 266 GLN A N 1
ATOM 2000 C CA . GLN A 1 266 ? -1.079 7.297 -1.929 1 88.94 266 GLN A CA 1
ATOM 2001 C C . GLN A 1 266 ? 0.078 8.289 -1.938 1 88.94 266 GLN A C 1
ATOM 2003 O O . GLN A 1 266 ? 0.122 9.211 -1.117 1 88.94 266 GLN A O 1
ATOM 2008 N N . THR A 1 267 ? 0.978 8.094 -2.834 1 92.31 267 THR A N 1
ATOM 2009 C CA . THR A 1 267 ? 2.105 9.008 -2.963 1 92.31 267 THR A CA 1
ATOM 2010 C C . THR A 1 267 ? 1.618 10.43 -3.229 1 92.31 267 THR A C 1
ATOM 2012 O O . THR A 1 267 ? 2.105 11.383 -2.619 1 92.31 267 THR A O 1
ATOM 2015 N N . ASN A 1 268 ? 0.609 10.594 -4.059 1 93.75 268 ASN A N 1
ATOM 2016 C CA . ASN A 1 268 ? 0.041 11.898 -4.375 1 93.75 268 ASN A CA 1
ATOM 2017 C C . ASN A 1 268 ? -0.661 12.516 -3.17 1 93.75 268 ASN A C 1
ATOM 2019 O O . ASN A 1 268 ? -0.557 13.719 -2.932 1 93.75 268 ASN A O 1
ATOM 2023 N N . GLN A 1 269 ? -1.37 11.672 -2.451 1 90.12 269 GLN A N 1
ATOM 2024 C CA . GLN A 1 269 ? -2.066 12.148 -1.261 1 90.12 269 GLN A CA 1
ATOM 2025 C C . GLN A 1 269 ? -1.08 12.625 -0.198 1 90.12 269 GLN A C 1
ATOM 2027 O O . GLN A 1 269 ? -1.294 13.664 0.438 1 90.12 269 GLN A O 1
ATOM 2032 N N . ILE A 1 270 ? -0.006 11.867 -0.046 1 91.5 270 ILE A N 1
ATOM 2033 C CA . ILE A 1 270 ? 1.012 12.227 0.937 1 91.5 270 ILE A CA 1
ATOM 2034 C C . ILE A 1 270 ? 1.682 13.539 0.533 1 91.5 270 ILE A C 1
ATOM 2036 O O . ILE A 1 270 ? 1.945 14.391 1.381 1 91.5 270 ILE A O 1
ATOM 2040 N N . SER A 1 271 ? 1.883 13.719 -0.741 1 93.12 271 SER A N 1
ATOM 2041 C CA . SER A 1 271 ? 2.441 14.969 -1.247 1 93.12 271 SER A CA 1
ATOM 2042 C C . SER A 1 271 ? 1.504 16.141 -0.982 1 93.12 271 SER A C 1
ATOM 2044 O O . SER A 1 271 ? 1.949 17.219 -0.601 1 93.12 271 SER A O 1
ATOM 2046 N N . ALA A 1 272 ? 0.203 15.922 -1.141 1 93.12 272 ALA A N 1
ATOM 2047 C CA . ALA A 1 272 ? -0.794 16.953 -0.878 1 93.12 272 ALA A CA 1
ATOM 2048 C C . ALA A 1 272 ? -0.823 17.328 0.602 1 93.12 272 ALA A C 1
ATOM 2050 O O . ALA A 1 272 ? -0.951 18.5 0.952 1 93.12 272 ALA A O 1
ATOM 2051 N N . VAL A 1 273 ? -0.687 16.344 1.438 1 93.12 273 VAL A N 1
ATOM 2052 C CA . VAL A 1 273 ? -0.592 16.594 2.873 1 93.12 273 VAL A CA 1
ATOM 2053 C C . VAL A 1 273 ? 0.645 17.438 3.17 1 93.12 273 VAL A C 1
ATOM 2055 O O . VAL A 1 273 ? 0.58 18.406 3.947 1 93.12 273 VAL A O 1
ATOM 2058 N N . GLY A 1 274 ? 1.771 17.078 2.529 1 93.94 274 GLY A N 1
ATOM 2059 C CA . GLY A 1 274 ? 2.998 17.828 2.703 1 93.94 274 GLY A CA 1
ATOM 2060 C C . GLY A 1 274 ? 2.85 19.297 2.338 1 93.94 274 GLY A C 1
ATOM 2061 O O . GLY A 1 274 ? 3.303 20.172 3.076 1 93.94 274 GLY A O 1
ATOM 2062 N N . ASP A 1 275 ? 2.166 19.609 1.29 1 94.5 275 ASP A N 1
ATOM 2063 C CA . ASP A 1 275 ? 1.924 20.984 0.849 1 94.5 275 ASP A CA 1
ATOM 2064 C C . ASP A 1 275 ? 1.06 21.734 1.854 1 94.5 275 ASP A C 1
ATOM 2066 O O . ASP A 1 275 ? 1.331 22.906 2.164 1 94.5 275 ASP A O 1
ATOM 2070 N N . SER A 1 276 ? 0.048 21.047 2.314 1 94.88 276 SER A N 1
ATOM 2071 C CA . SER A 1 276 ? -0.848 21.656 3.285 1 94.88 276 SER A CA 1
ATOM 2072 C C . SER A 1 276 ? -0.121 21.969 4.59 1 94.88 276 SER A C 1
ATOM 2074 O O . SER A 1 276 ? -0.292 23.047 5.16 1 94.88 276 SER A O 1
ATOM 2076 N N . VAL A 1 277 ? 0.751 21.094 5.004 1 94.62 277 VAL A N 1
ATOM 2077 C CA . VAL A 1 277 ? 1.501 21.266 6.242 1 94.62 277 VAL A CA 1
ATOM 2078 C C . VAL A 1 277 ? 2.521 22.391 6.078 1 94.62 277 VAL A C 1
ATOM 2080 O O . VAL A 1 277 ? 2.758 23.172 7.008 1 94.62 277 VAL A O 1
ATOM 2083 N N . ALA A 1 278 ? 3.09 22.531 4.898 1 93.88 278 ALA A N 1
ATOM 2084 C CA . ALA A 1 278 ? 3.988 23.641 4.613 1 93.88 278 ALA A CA 1
ATOM 2085 C C . ALA A 1 278 ? 3.254 24.984 4.723 1 93.88 278 ALA A C 1
ATOM 2087 O O . ALA A 1 278 ? 3.807 25.953 5.227 1 93.88 278 ALA A O 1
ATOM 2088 N N . GLY A 1 279 ? 2 24.969 4.246 1 94.5 279 GLY A N 1
ATOM 2089 C CA . GLY A 1 279 ? 1.161 26.141 4.395 1 94.5 279 GLY A CA 1
ATOM 2090 C C . GLY A 1 279 ? 0.854 26.469 5.844 1 94.5 279 GLY A C 1
ATOM 2091 O O . GLY A 1 279 ? 0.931 27.641 6.246 1 94.5 279 GLY A O 1
ATOM 2092 N N . ILE A 1 280 ? 0.612 25.484 6.609 1 94.5 280 ILE A N 1
ATOM 2093 C CA . ILE A 1 280 ? 0.35 25.656 8.031 1 94.5 280 ILE A CA 1
ATOM 2094 C C . ILE A 1 280 ? 1.594 26.219 8.719 1 94.5 280 ILE A C 1
ATOM 2096 O O . ILE A 1 280 ? 1.501 27.141 9.531 1 94.5 280 ILE A O 1
ATOM 2100 N N . GLU A 1 281 ? 2.746 25.719 8.414 1 95.81 281 GLU A N 1
ATOM 2101 C CA . GLU A 1 281 ? 4 26.172 9.008 1 95.81 281 GLU A CA 1
ATOM 2102 C C . GLU A 1 281 ? 4.266 27.641 8.703 1 95.81 281 GLU A C 1
ATOM 2104 O O . GLU A 1 281 ? 4.688 28.391 9.586 1 95.81 281 GLU A O 1
ATOM 2109 N N . LYS A 1 282 ? 4.023 28.078 7.477 1 96.19 282 LYS A N 1
ATOM 2110 C CA . LYS A 1 282 ? 4.172 29.469 7.098 1 96.19 282 LYS A CA 1
ATOM 2111 C C . LYS A 1 282 ? 3.211 30.359 7.883 1 96.19 282 LYS A C 1
ATOM 2113 O O . LYS A 1 282 ? 3.592 31.438 8.352 1 96.19 282 LYS A O 1
ATOM 2118 N N . SER A 1 283 ? 2.023 29.828 7.996 1 96.81 283 SER A N 1
ATOM 2119 C CA . SER A 1 283 ? 1.007 30.578 8.727 1 96.81 283 SER A CA 1
ATOM 2120 C C . SER A 1 283 ? 1.35 30.688 10.203 1 96.81 283 SER A C 1
ATOM 2122 O O . SER A 1 283 ? 1.149 31.734 10.828 1 96.81 283 SER A O 1
ATOM 2124 N N . ILE A 1 284 ? 1.877 29.672 10.789 1 95.94 284 ILE A N 1
ATOM 2125 C CA . ILE A 1 284 ? 2.301 29.641 12.188 1 95.94 284 ILE A CA 1
ATOM 2126 C C . ILE A 1 284 ? 3.398 30.672 12.414 1 95.94 284 ILE A C 1
ATOM 2128 O O . ILE A 1 284 ? 3.354 31.422 13.391 1 95.94 284 ILE A O 1
ATOM 2132 N N . SER A 1 285 ? 4.348 30.75 11.5 1 96.38 285 SER A N 1
ATOM 2133 C CA . SER A 1 285 ? 5.422 31.719 11.594 1 96.38 285 SER A CA 1
ATOM 2134 C C . SER A 1 285 ? 4.883 33.156 11.516 1 96.38 285 SER A C 1
ATOM 2136 O O . SER A 1 285 ? 5.363 34.031 12.219 1 96.38 285 SER A O 1
ATOM 2138 N N . HIS A 1 286 ? 3.893 33.344 10.664 1 96.75 286 HIS A N 1
ATOM 2139 C CA . HIS A 1 286 ? 3.246 34.656 10.531 1 96.75 286 HIS A CA 1
ATOM 2140 C C . HIS A 1 286 ? 2.533 35.031 11.82 1 96.75 286 HIS A C 1
ATOM 2142 O O . HIS A 1 286 ? 2.674 36.188 12.289 1 96.75 286 HIS A O 1
ATOM 2148 N N . VAL A 1 287 ? 1.835 34.125 12.43 1 97.25 287 VAL A N 1
ATOM 2149 C CA . VAL A 1 287 ? 1.121 34.344 13.68 1 97.25 287 VAL A CA 1
ATOM 2150 C C . VAL A 1 287 ? 2.117 34.719 14.781 1 97.25 287 VAL A C 1
ATOM 2152 O O . VAL A 1 287 ? 1.876 35.625 15.578 1 97.25 287 VAL A O 1
ATOM 2155 N N . ALA A 1 288 ? 3.221 34 14.82 1 96.5 288 ALA A N 1
ATOM 2156 C CA . ALA A 1 288 ? 4.246 34.25 15.828 1 96.5 288 ALA A CA 1
ATOM 2157 C C . ALA A 1 288 ? 4.77 35.688 15.711 1 96.5 288 ALA A C 1
ATOM 2159 O O . ALA A 1 288 ? 4.922 36.375 16.719 1 96.5 288 ALA A O 1
ATOM 2160 N N . ARG A 1 289 ? 5.027 36.156 14.492 1 96.81 289 ARG A N 1
ATOM 2161 C CA . ARG A 1 289 ? 5.523 37.5 14.258 1 96.81 289 ARG A CA 1
ATOM 2162 C C . ARG A 1 289 ? 4.484 38.531 14.656 1 96.81 289 ARG A C 1
ATOM 2164 O O . ARG A 1 289 ? 4.816 39.531 15.297 1 96.81 289 ARG A O 1
ATOM 2171 N N . LEU A 1 290 ? 3.242 38.25 14.305 1 96.81 290 LEU A N 1
ATOM 2172 C CA . LEU A 1 290 ? 2.16 39.188 14.625 1 96.81 290 LEU A CA 1
ATOM 2173 C C . LEU A 1 290 ? 1.954 39.281 16.125 1 96.81 290 LEU A C 1
ATOM 2175 O O . LEU A 1 290 ? 1.692 40.344 16.656 1 96.81 290 LEU A O 1
ATOM 2179 N N . ALA A 1 291 ? 2.066 38.156 16.781 1 96.5 291 ALA A N 1
ATOM 2180 C CA . ALA A 1 291 ? 1.936 38.125 18.25 1 96.5 291 ALA A CA 1
ATOM 2181 C C . ALA A 1 291 ? 3.055 38.938 18.906 1 96.5 291 ALA A C 1
ATOM 2183 O O . ALA A 1 291 ? 2.812 39.688 19.859 1 96.5 291 ALA A O 1
ATOM 2184 N N . ALA A 1 292 ? 4.273 38.781 18.375 1 96.19 292 ALA A N 1
ATOM 2185 C CA . ALA A 1 292 ? 5.414 39.531 18.922 1 96.19 292 ALA A CA 1
ATOM 2186 C C . ALA A 1 292 ? 5.23 41.031 18.703 1 96.19 292 ALA A C 1
ATOM 2188 O O . ALA A 1 292 ? 5.539 41.844 19.594 1 96.19 292 ALA A O 1
ATOM 2189 N N . GLU A 1 293 ? 4.715 41.438 17.562 1 96.38 293 GLU A N 1
ATOM 2190 C CA . GLU A 1 293 ? 4.449 42.812 17.266 1 96.38 293 GLU A CA 1
ATOM 2191 C C . GLU A 1 293 ? 3.377 43.406 18.188 1 96.38 293 GLU A C 1
ATOM 2193 O O . GLU A 1 293 ? 3.529 44.5 18.734 1 96.38 293 GLU A O 1
ATOM 2198 N N . ALA A 1 294 ? 2.338 42.625 18.375 1 96.69 294 ALA A N 1
ATOM 2199 C CA . ALA A 1 294 ? 1.264 43.062 19.281 1 96.69 294 ALA A CA 1
ATOM 2200 C C . ALA A 1 294 ? 1.771 43.219 20.703 1 96.69 294 ALA A C 1
ATOM 2202 O O . ALA A 1 294 ? 1.414 44.156 21.391 1 96.69 294 ALA A O 1
ATOM 2203 N N . ALA A 1 295 ? 2.629 42.281 21.125 1 96.06 295 ALA A N 1
ATOM 2204 C CA . ALA A 1 295 ? 3.203 42.312 22.469 1 96.06 295 ALA A CA 1
ATOM 2205 C C . ALA A 1 295 ? 4.059 43.562 22.641 1 96.06 295 ALA A C 1
ATOM 2207 O O . ALA A 1 295 ? 4 44.219 23.688 1 96.06 295 ALA A O 1
ATOM 2208 N N . GLU A 1 296 ? 4.871 43.938 21.672 1 96.56 296 GLU A N 1
ATOM 2209 C CA . GLU A 1 296 ? 5.723 45.094 21.719 1 96.56 296 GLU A CA 1
ATOM 2210 C C . GLU A 1 296 ? 4.891 46.375 21.812 1 96.56 296 GLU A C 1
ATOM 2212 O O . GLU A 1 296 ? 5.18 47.25 22.625 1 96.56 296 GLU A O 1
ATOM 2217 N N . LYS A 1 297 ? 3.854 46.406 20.984 1 96.69 297 LYS A N 1
ATOM 2218 C CA . LYS A 1 297 ? 2.992 47.562 20.984 1 96.69 297 LYS A CA 1
ATOM 2219 C C . LYS A 1 297 ? 2.238 47.688 22.297 1 96.69 297 LYS A C 1
ATOM 2221 O O . LYS A 1 297 ? 2.037 48.812 22.797 1 96.69 297 LYS A O 1
ATOM 2226 N N . ALA A 1 298 ? 1.792 46.625 22.859 1 96.5 298 ALA A N 1
ATOM 2227 C CA . ALA A 1 298 ? 1.121 46.625 24.156 1 96.5 298 ALA A CA 1
ATOM 2228 C C . ALA A 1 298 ? 2.068 47.094 25.25 1 96.5 298 ALA A C 1
ATOM 2230 O O . ALA A 1 298 ? 1.684 47.875 26.125 1 96.5 298 ALA A O 1
ATOM 2231 N N . SER A 1 299 ? 3.312 46.594 25.219 1 95.62 299 SER A N 1
ATOM 2232 C CA . SER A 1 299 ? 4.316 47 26.188 1 95.62 299 SER A CA 1
ATOM 2233 C C . SER A 1 299 ? 4.602 48.5 26.094 1 95.62 299 SER A C 1
ATOM 2235 O O . SER A 1 299 ? 4.715 49.188 27.125 1 95.62 299 SER A O 1
ATOM 2237 N N . ASP A 1 300 ? 4.664 49 24.875 1 95.12 300 ASP A N 1
ATOM 2238 C CA . ASP A 1 300 ? 4.852 50.438 24.656 1 95.12 300 ASP A CA 1
ATOM 2239 C C . ASP A 1 300 ? 3.691 51.219 25.234 1 95.12 300 ASP A C 1
ATOM 2241 O O . ASP A 1 300 ? 3.904 52.25 25.875 1 95.12 300 ASP A O 1
ATOM 2245 N N . SER A 1 301 ? 2.5 50.688 25.031 1 95.69 301 SER A N 1
ATOM 2246 C CA . SER A 1 301 ? 1.31 51.375 25.547 1 95.69 301 SER A CA 1
ATOM 2247 C C . SER A 1 301 ? 1.314 51.406 27.078 1 95.69 301 SER A C 1
ATOM 2249 O O . SER A 1 301 ? 0.972 52.406 27.688 1 95.69 301 SER A O 1
ATOM 2251 N N . ALA A 1 302 ? 1.731 50.312 27.672 1 95.12 302 ALA A N 1
ATOM 2252 C CA . ALA A 1 302 ? 1.788 50.219 29.125 1 95.12 302 ALA A CA 1
ATOM 2253 C C . ALA A 1 302 ? 2.799 51.219 29.703 1 95.12 302 ALA A C 1
ATOM 2255 O O . ALA A 1 302 ? 2.514 51.906 30.672 1 95.12 302 ALA A O 1
ATOM 2256 N N . THR A 1 303 ? 3.961 51.344 29.078 1 95.31 303 THR A N 1
ATOM 2257 C CA . THR A 1 303 ? 5.012 52.25 29.516 1 95.31 303 THR A CA 1
ATOM 2258 C C . THR A 1 303 ? 4.57 53.719 29.344 1 95.31 303 THR A C 1
ATOM 2260 O O . THR A 1 303 ? 4.793 54.531 30.234 1 95.31 303 THR A O 1
ATOM 2263 N N . THR A 1 304 ? 3.939 53.938 28.203 1 95.12 304 THR A N 1
ATOM 2264 C CA . THR A 1 304 ? 3.451 55.281 27.922 1 95.12 304 THR A CA 1
ATOM 2265 C C . THR A 1 304 ? 2.354 55.656 28.906 1 95.12 304 THR A C 1
ATOM 2267 O O . THR A 1 304 ? 2.326 56.812 29.391 1 95.12 304 THR A O 1
ATOM 2270 N N . ALA A 1 305 ? 1.445 54.688 29.188 1 95 305 ALA A N 1
ATOM 2271 C CA . ALA A 1 305 ? 0.371 54.938 30.141 1 95 305 ALA A CA 1
ATOM 2272 C C . ALA A 1 305 ? 0.931 55.219 31.531 1 95 305 ALA A C 1
ATOM 2274 O O . ALA A 1 305 ? 0.444 56.094 32.219 1 95 305 ALA A O 1
ATOM 2275 N N . LYS A 1 306 ? 1.97 54.5 31.938 1 94.5 306 LYS A N 1
ATOM 2276 C CA . LYS A 1 306 ? 2.607 54.719 33.219 1 94.5 306 LYS A CA 1
ATOM 2277 C C . LYS A 1 306 ? 3.23 56.125 33.312 1 94.5 306 LYS A C 1
ATOM 2279 O O . LYS A 1 306 ? 3.047 56.812 34.281 1 94.5 306 LYS A O 1
ATOM 2284 N N . ALA A 1 307 ? 3.926 56.531 32.25 1 92.62 307 ALA A N 1
ATOM 2285 C CA . ALA A 1 307 ? 4.523 57.844 32.188 1 92.62 307 ALA A CA 1
ATOM 2286 C C . ALA A 1 307 ? 3.449 58.938 32.219 1 92.62 307 ALA A C 1
ATOM 2288 O O . ALA A 1 307 ? 3.617 59.969 32.906 1 92.62 307 ALA A O 1
ATOM 2289 N N . GLY A 1 308 ? 2.367 58.594 31.484 1 89.06 308 GLY A N 1
ATOM 2290 C CA . GLY A 1 308 ? 1.246 59.531 31.516 1 89.06 308 GLY A CA 1
ATOM 2291 C C . GLY A 1 308 ? 0.631 59.656 32.906 1 89.06 308 GLY A C 1
ATOM 2292 O O . GLY A 1 308 ? 0.288 60.781 33.312 1 89.06 308 GLY A O 1
ATOM 2293 N N . GLY A 1 309 ? 0.503 58.562 33.594 1 89.5 309 GLY A N 1
ATOM 2294 C CA . GLY A 1 309 ? 0.01 58.594 34.969 1 89.5 309 GLY A CA 1
ATOM 2295 C C . GLY A 1 309 ? 0.868 59.438 35.906 1 89.5 309 GLY A C 1
ATOM 2296 O O . GLY A 1 309 ? 0.346 60.188 36.719 1 89.5 309 GLY A O 1
ATOM 2297 N N . ASP A 1 310 ? 2.178 59.5 35.781 1 91 310 ASP A N 1
ATOM 2298 C CA . ASP A 1 310 ? 3.102 60.312 36.562 1 91 310 ASP A CA 1
ATOM 2299 C C . ASP A 1 310 ? 2.934 61.781 36.281 1 91 310 ASP A C 1
ATOM 2301 O O . ASP A 1 310 ? 2.969 62.594 37.219 1 91 310 ASP A O 1
ATOM 2305 N N . ILE A 1 311 ? 2.756 62.031 35.031 1 87.31 311 ILE A N 1
ATOM 2306 C CA . ILE A 1 311 ? 2.564 63.438 34.656 1 87.31 311 ILE A CA 1
ATOM 2307 C C . ILE A 1 311 ? 1.272 63.969 35.25 1 87.31 311 ILE A C 1
ATOM 2309 O O . ILE A 1 311 ? 1.234 65.125 35.75 1 87.31 311 ILE A O 1
ATOM 2313 N N . VAL A 1 312 ? 0.221 63.125 35.25 1 87.75 312 VAL A N 1
ATOM 2314 C CA . VAL A 1 312 ? -1.075 63.531 35.781 1 87.75 312 VAL A CA 1
ATOM 2315 C C . VAL A 1 312 ? -0.937 63.781 37.281 1 87.75 312 VAL A C 1
ATOM 2317 O O . VAL A 1 312 ? -1.475 64.75 37.812 1 87.75 312 VAL A O 1
ATOM 2320 N N . LYS A 1 313 ? -0.202 62.969 38 1 89.12 313 LYS A N 1
ATOM 2321 C CA . LYS A 1 313 ? 0.014 63.156 39.438 1 89.12 313 LYS A CA 1
ATOM 2322 C C . LYS A 1 313 ? 0.729 64.5 39.719 1 89.12 313 LYS A C 1
ATOM 2324 O O . LYS A 1 313 ? 0.359 65.188 40.656 1 89.12 313 LYS A O 1
ATOM 2329 N N . TYR A 1 314 ? 1.696 64.75 38.938 1 87.06 314 TYR A N 1
ATOM 2330 C CA . TYR A 1 314 ? 2.422 66 39.094 1 87.06 314 TYR A CA 1
ATOM 2331 C C . TYR A 1 314 ? 1.505 67.188 38.844 1 87.06 314 TYR A C 1
ATOM 2333 O O . TYR A 1 314 ? 1.566 68.188 39.562 1 87.06 314 TYR A O 1
ATOM 2341 N N . ASN A 1 315 ? 0.667 67.062 37.812 1 85.06 315 ASN A N 1
ATOM 2342 C CA . ASN A 1 315 ? -0.266 68.125 37.5 1 85.06 315 ASN A CA 1
ATOM 2343 C C . ASN A 1 315 ? -1.256 68.375 38.625 1 85.06 315 ASN A C 1
ATOM 2345 O O . ASN A 1 315 ? -1.582 69.5 38.906 1 85.06 315 ASN A O 1
ATOM 2349 N N . ILE A 1 316 ? -1.706 67.312 39.219 1 86.81 316 ILE A N 1
ATOM 2350 C CA . ILE A 1 316 ? -2.637 67.438 40.344 1 86.81 316 ILE A CA 1
ATOM 2351 C C . ILE A 1 316 ? -1.979 68.188 41.469 1 86.81 316 ILE A C 1
ATOM 2353 O O . ILE A 1 316 ? -2.592 69.125 42.062 1 86.81 316 ILE A O 1
ATOM 2357 N N . GLU A 1 317 ? -0.738 67.938 41.812 1 87.5 317 GLU A N 1
ATOM 2358 C CA . GLU A 1 317 ? -0.008 68.688 42.875 1 87.5 317 GLU A CA 1
ATOM 2359 C C . GLU A 1 317 ? 0.203 70.125 42.5 1 87.5 317 GLU A C 1
ATOM 2361 O O . GLU A 1 317 ? 0.057 71 43.375 1 87.5 317 GLU A O 1
ATOM 2366 N N . SER A 1 318 ? 0.511 70.25 41.25 1 82.88 318 SER A N 1
ATOM 2367 C CA . SER A 1 318 ? 0.706 71.625 40.812 1 82.88 318 SER A CA 1
ATOM 2368 C C . SER A 1 318 ? -0.581 72.438 40.906 1 82.88 318 SER A C 1
ATOM 2370 O O . SER A 1 318 ? -0.554 73.625 41.312 1 82.88 318 SER A O 1
ATOM 2372 N N . MET A 1 319 ? -1.703 71.875 40.594 1 81.81 319 MET A N 1
ATOM 2373 C CA . MET A 1 319 ? -3 72.562 40.656 1 81.81 319 MET A CA 1
ATOM 2374 C C . MET A 1 319 ? -3.377 72.812 42.125 1 81.81 319 MET A C 1
ATOM 2376 O O . MET A 1 319 ? -3.924 73.875 42.406 1 81.81 319 MET A O 1
ATOM 2380 N N . ARG A 1 320 ? -3.053 72 43 1 84.12 320 ARG A N 1
ATOM 2381 C CA . ARG A 1 320 ? -3.297 72.188 44.406 1 84.12 320 ARG A CA 1
ATOM 2382 C C . ARG A 1 320 ? -2.453 73.375 44.938 1 84.12 320 ARG A C 1
ATOM 2384 O O . ARG A 1 320 ? -2.932 74.188 45.719 1 84.12 320 ARG A O 1
ATOM 2391 N N . ASP A 1 321 ? -1.255 73.438 44.438 1 83.62 321 ASP A N 1
ATOM 2392 C CA . ASP A 1 321 ? -0.376 74.562 44.812 1 83.62 321 ASP A CA 1
ATOM 2393 C C . ASP A 1 321 ? -0.93 75.875 44.312 1 83.62 321 ASP A C 1
ATOM 2395 O O . ASP A 1 321 ? -0.866 76.875 45 1 83.62 321 ASP A O 1
ATOM 2399 N N . ILE A 1 322 ? -1.46 75.75 43.125 1 79.25 322 ILE A N 1
ATOM 2400 C CA . ILE A 1 322 ? -2.055 77 42.531 1 79.25 322 ILE A CA 1
ATOM 2401 C C . ILE A 1 322 ? -3.252 77.438 43.375 1 79.25 322 ILE A C 1
ATOM 2403 O O . ILE A 1 322 ? -3.398 78.625 43.656 1 79.25 322 ILE A O 1
ATOM 2407 N N . SER A 1 323 ? -4.047 76.5 43.688 1 83.31 323 SER A N 1
ATOM 2408 C CA . SER A 1 323 ? -5.211 76.812 44.531 1 83.31 323 SER A CA 1
ATOM 2409 C C . SER A 1 323 ? -4.801 77.438 45.844 1 83.31 323 SER A C 1
ATOM 2411 O O . SER A 1 323 ? -5.395 78.438 46.281 1 83.31 323 SER A O 1
ATOM 2413 N N . THR A 1 324 ? -3.787 76.938 46.5 1 84 324 THR A N 1
ATOM 2414 C CA . THR A 1 324 ? -3.299 77.438 47.75 1 84 324 THR A CA 1
ATOM 2415 C C . THR A 1 324 ? -2.766 78.875 47.594 1 84 324 THR A C 1
ATOM 2417 O O . THR A 1 324 ? -3.031 79.75 48.438 1 84 324 THR A O 1
ATOM 2420 N N . SER A 1 325 ? -2.104 79.062 46.531 1 79.06 325 SER A N 1
ATOM 2421 C CA . SER A 1 325 ? -1.526 80.375 46.281 1 79.06 325 SER A CA 1
ATOM 2422 C C . SER A 1 325 ? -2.611 81.375 46.031 1 79.06 325 SER A C 1
ATOM 2424 O O . SER A 1 325 ? -2.494 82.562 46.469 1 79.06 325 SER A O 1
ATOM 2426 N N . VAL A 1 326 ? -3.625 81 45.281 1 78.38 326 VAL A N 1
ATOM 2427 C CA . VAL A 1 326 ? -4.73 81.938 44.969 1 78.38 326 VAL A CA 1
ATOM 2428 C C . VAL A 1 326 ? -5.512 82.25 46.25 1 78.38 326 VAL A C 1
ATOM 2430 O O . VAL A 1 326 ? -5.906 83.375 46.469 1 78.38 326 VAL A O 1
ATOM 2433 N N . HIS A 1 327 ? -5.672 81.25 47.125 1 81.12 327 HIS A N 1
ATOM 2434 C CA . HIS A 1 327 ? -6.344 81.5 48.406 1 81.12 327 HIS A CA 1
ATOM 2435 C C . HIS A 1 327 ? -5.547 82.438 49.281 1 81.12 327 HIS A C 1
ATOM 2437 O O . HIS A 1 327 ? -6.125 83.312 49.969 1 81.12 327 HIS A O 1
ATOM 2443 N N . ALA A 1 328 ? -4.27 82.25 49.281 1 80.12 328 ALA A N 1
ATOM 2444 C CA . ALA A 1 328 ? -3.416 83.188 50.094 1 80.12 328 ALA A CA 1
ATOM 2445 C C . ALA A 1 328 ? -3.469 84.625 49.562 1 80.12 328 ALA A C 1
ATOM 2447 O O . ALA A 1 328 ? -3.488 85.562 50.344 1 80.12 328 ALA A O 1
ATOM 2448 N N . SER A 1 329 ? -3.547 84.625 48.25 1 78.69 329 SER A N 1
ATOM 2449 C CA . SER A 1 329 ? -3.646 86 47.625 1 78.69 329 SER A CA 1
ATOM 2450 C C . SER A 1 329 ? -4.988 86.625 47.938 1 78.69 329 SER A C 1
ATOM 2452 O O . SER A 1 329 ? -5.043 87.812 48.25 1 78.69 329 SER A O 1
ATOM 2454 N N . ALA A 1 330 ? -6.055 85.812 47.906 1 80.56 330 ALA A N 1
ATOM 2455 C CA . ALA A 1 330 ? -7.383 86.312 48.25 1 80.56 330 ALA A CA 1
ATOM 2456 C C . ALA A 1 330 ? -7.422 86.812 49.688 1 80.56 330 ALA A C 1
ATOM 2458 O O . ALA A 1 330 ? -8.008 87.875 49.938 1 80.56 330 ALA A O 1
ATOM 2459 N N . SER A 1 331 ? -6.781 86.188 50.562 1 82.94 331 SER A N 1
ATOM 2460 C CA . SER A 1 331 ? -6.738 86.562 51.969 1 82.94 331 SER A CA 1
ATOM 2461 C C . SER A 1 331 ? -5.965 87.875 52.156 1 82.94 331 SER A C 1
ATOM 2463 O O . SER A 1 331 ? -6.363 88.75 52.938 1 82.94 331 SER A O 1
ATOM 2465 N N . SER A 1 332 ? -4.918 87.938 51.406 1 79.56 332 SER A N 1
ATOM 2466 C CA . SER A 1 332 ? -4.125 89.188 51.469 1 79.56 332 SER A CA 1
ATOM 2467 C C . SER A 1 332 ? -4.918 90.375 50.938 1 79.56 332 SER A C 1
ATOM 2469 O O . SER A 1 332 ? -4.844 91.5 51.5 1 79.56 332 SER A O 1
ATOM 2471 N N . ILE A 1 333 ? -5.707 90.125 49.969 1 80.75 333 ILE A N 1
ATOM 2472 C CA . ILE A 1 333 ? -6.504 91.188 49.344 1 80.75 333 ILE A CA 1
ATOM 2473 C C . ILE A 1 333 ? -7.652 91.562 50.281 1 80.75 333 ILE A C 1
ATOM 2475 O O . ILE A 1 333 ? -8.008 92.75 50.375 1 80.75 333 ILE A O 1
ATOM 2479 N N . GLU A 1 334 ? -8.172 90.625 50.969 1 82.5 334 GLU A N 1
ATOM 2480 C CA . GLU A 1 334 ? -9.203 90.938 51.969 1 82.5 334 GLU A CA 1
ATOM 2481 C C . GLU A 1 334 ? -8.664 91.812 53.094 1 82.5 334 GLU A C 1
ATOM 2483 O O . GLU A 1 334 ? -9.375 92.688 53.594 1 82.5 334 GLU A O 1
ATOM 2488 N N . THR A 1 335 ? -7.465 91.562 53.469 1 81.62 335 THR A N 1
ATOM 2489 C CA . THR A 1 335 ? -6.828 92.375 54.5 1 81.62 335 THR A CA 1
ATOM 2490 C C . THR A 1 335 ? -6.66 93.812 54 1 81.62 335 THR A C 1
ATOM 2492 O O . THR A 1 335 ? -6.824 94.75 54.781 1 81.62 335 THR A O 1
ATOM 2495 N N . LEU A 1 336 ? -6.422 93.875 52.719 1 78.31 336 LEU A N 1
ATOM 2496 C CA . LEU A 1 336 ? -6.32 95.188 52.125 1 78.31 336 LEU A CA 1
ATOM 2497 C C . LEU A 1 336 ? -7.648 95.938 52.219 1 78.31 336 LEU A C 1
ATOM 2499 O O . LEU A 1 336 ? -7.676 97.125 52.469 1 78.31 336 LEU A O 1
ATOM 2503 N N . GLY A 1 337 ? -8.734 95.188 52.094 1 77.75 337 GLY A N 1
ATOM 2504 C CA . GLY A 1 337 ? -10.055 95.75 52.25 1 77.75 337 GLY A CA 1
ATOM 2505 C C . GLY A 1 337 ? -10.32 96.312 53.625 1 77.75 337 GLY A C 1
ATOM 2506 O O . GLY A 1 337 ? -10.898 97.375 53.812 1 77.75 337 GLY A O 1
ATOM 2507 N N . LYS A 1 338 ? -9.828 95.688 54.594 1 83.44 338 LYS A N 1
ATOM 2508 C CA . LYS A 1 338 ? -9.992 96.125 56 1 83.44 338 LYS A CA 1
ATOM 2509 C C . LYS A 1 338 ? -9.164 97.375 56.281 1 83.44 338 LYS A C 1
ATOM 2511 O O . LYS A 1 338 ? -9.609 98.25 57.031 1 83.44 338 LYS A O 1
ATOM 2516 N N . LEU A 1 339 ? -8.031 97.312 55.719 1 78.88 339 LEU A N 1
ATOM 2517 C CA . LEU A 1 339 ? -7.191 98.5 55.875 1 78.88 339 LEU A CA 1
ATOM 2518 C C . LEU A 1 339 ? -7.832 99.75 55.219 1 78.88 339 LEU A C 1
ATOM 2520 O O . LEU A 1 339 ? -7.75 100.812 55.75 1 78.88 339 LEU A O 1
ATOM 2524 N N . GLY A 1 340 ? -8.5 99.375 54.094 1 78.06 340 GLY A N 1
ATOM 2525 C CA . GLY A 1 340 ? -9.242 100.438 53.438 1 78.06 340 GLY A CA 1
ATOM 2526 C C . GLY A 1 340 ? -10.359 101 54.312 1 78.06 340 GLY A C 1
ATOM 2527 O O . GLY A 1 340 ? -10.602 102.25 54.312 1 78.06 340 GLY A O 1
ATOM 2528 N N . GLU A 1 341 ? -10.969 100.188 55.094 1 83.25 341 GLU A N 1
ATOM 2529 C CA . GLU A 1 341 ? -12.023 100.625 56 1 83.25 341 GLU A CA 1
ATOM 2530 C C . GLU A 1 341 ? -11.453 101.5 57.125 1 83.25 341 GLU A C 1
ATOM 2532 O O . GLU A 1 341 ? -12.078 102.438 57.531 1 83.25 341 GLU A O 1
ATOM 2537 N N . ASP A 1 342 ? -10.312 101.188 57.562 1 83.06 342 ASP A N 1
ATOM 2538 C CA . ASP A 1 342 ? -9.664 101.938 58.625 1 83.06 342 ASP A CA 1
ATOM 2539 C C . ASP A 1 342 ? -9.297 103.375 58.125 1 83.06 342 ASP A C 1
ATOM 2541 O O . ASP A 1 342 ? -9.469 104.312 58.844 1 83.06 342 ASP A O 1
ATOM 2545 N N . ILE A 1 343 ? -8.93 103.375 56.938 1 84 343 ILE A N 1
ATOM 2546 C CA . ILE A 1 343 ? -8.57 104.625 56.375 1 84 343 ILE A CA 1
ATOM 2547 C C . ILE A 1 343 ? -9.812 105.5 56.219 1 84 343 ILE A C 1
ATOM 2549 O O . ILE A 1 343 ? -9.766 106.688 56.469 1 84 343 ILE A O 1
ATOM 2553 N N . ASN A 1 344 ? -10.859 104.938 55.875 1 84.44 344 ASN A N 1
ATOM 2554 C CA . ASN A 1 344 ? -12.117 105.625 55.75 1 84.44 344 ASN A CA 1
ATOM 2555 C C . ASN A 1 344 ? -12.523 106.25 57.094 1 84.44 344 ASN A C 1
ATOM 2557 O O . ASN A 1 344 ? -12.977 107.438 57.125 1 84.44 344 ASN A O 1
ATOM 2561 N N . GLY A 1 345 ? -12.289 105.625 58.188 1 86.69 345 GLY A N 1
ATOM 2562 C CA . GLY A 1 345 ? -12.586 106.125 59.5 1 86.69 345 GLY A CA 1
ATOM 2563 C C . GLY A 1 345 ? -11.734 107.375 59.844 1 86.69 345 GLY A C 1
ATOM 2564 O O . GLY A 1 345 ? -12.242 108.312 60.375 1 86.69 345 GLY A O 1
ATOM 2565 N N . VAL A 1 346 ? -10.594 107.25 59.5 1 87.56 346 VAL A N 1
ATOM 2566 C CA . VAL A 1 346 ? -9.68 108.312 59.812 1 87.56 346 VAL A CA 1
ATOM 2567 C C . VAL A 1 346 ? -10.016 109.562 58.938 1 87.56 346 VAL A C 1
ATOM 2569 O O . VAL A 1 346 ? -9.992 110.688 59.438 1 87.56 346 VAL A O 1
ATOM 2572 N N . ILE A 1 347 ? -10.398 109.312 57.75 1 88.88 347 ILE A N 1
ATOM 2573 C CA . ILE A 1 347 ? -10.727 110.375 56.812 1 88.88 347 ILE A CA 1
ATOM 2574 C C . ILE A 1 347 ? -12.008 111.062 57.281 1 88.88 347 ILE A C 1
ATOM 2576 O O . ILE A 1 347 ? -12.117 112.312 57.219 1 88.88 347 ILE A O 1
ATOM 2580 N N . GLU A 1 348 ? -12.859 110.375 57.812 1 89.69 348 GLU A N 1
ATOM 2581 C CA . GLU A 1 348 ? -14.086 110.938 58.375 1 89.69 348 GLU A CA 1
ATOM 2582 C C . GLU A 1 348 ? -13.781 111.812 59.594 1 89.69 348 GLU A C 1
ATOM 2584 O O . GLU A 1 348 ? -14.383 112.875 59.781 1 89.69 348 GLU A O 1
ATOM 2589 N N . THR A 1 349 ? -12.906 111.375 60.312 1 91.25 349 THR A N 1
ATOM 2590 C CA . THR A 1 349 ? -12.508 112.125 61.469 1 91.25 349 THR A CA 1
ATOM 2591 C C . THR A 1 349 ? -11.844 113.438 61.094 1 91.25 349 THR A C 1
ATOM 2593 O O . THR A 1 349 ? -12.148 114.5 61.656 1 91.25 349 THR A O 1
ATOM 2596 N N . ILE A 1 350 ? -11.141 113.25 60.062 1 91.75 350 ILE A N 1
ATOM 2597 C CA . ILE A 1 350 ? -10.438 114.438 59.594 1 91.75 350 ILE A CA 1
ATOM 2598 C C . ILE A 1 350 ? -11.445 115.438 59 1 91.75 350 ILE A C 1
ATOM 2600 O O . ILE A 1 350 ? -11.32 116.625 59.219 1 91.75 350 ILE A O 1
ATOM 2604 N N . ASN A 1 351 ? -12.32 115 58.375 1 92.19 351 ASN A N 1
ATOM 2605 C CA . ASN A 1 351 ? -13.367 115.812 57.812 1 92.19 351 ASN A CA 1
ATOM 2606 C C . ASN A 1 351 ? -14.18 116.5 58.906 1 92.19 351 ASN A C 1
ATOM 2608 O O . ASN A 1 351 ? -14.562 117.688 58.75 1 92.19 351 ASN A O 1
ATOM 2612 N N . THR A 1 352 ? -14.375 115.875 59.938 1 93.62 352 THR A N 1
ATOM 2613 C CA . THR A 1 352 ? -15.086 116.438 61.094 1 93.62 352 THR A CA 1
ATOM 2614 C C . THR A 1 352 ? -14.258 117.5 61.75 1 93.62 352 THR A C 1
ATOM 2616 O O . THR A 1 352 ? -14.781 118.562 62.094 1 93.62 352 THR A O 1
ATOM 2619 N N . ILE A 1 353 ? -13.117 117.188 61.75 1 92.44 353 ILE A N 1
ATOM 2620 C CA . ILE A 1 353 ? -12.211 118.188 62.375 1 92.44 353 ILE A CA 1
ATOM 2621 C C . ILE A 1 353 ? -12.133 119.438 61.5 1 92.44 353 ILE A C 1
ATOM 2623 O O . ILE A 1 353 ? -12.133 120.562 62 1 92.44 353 ILE A O 1
ATOM 2627 N N . ALA A 1 354 ? -12.133 119.188 60.281 1 94.19 354 ALA A N 1
ATOM 2628 C CA . ALA A 1 354 ? -12.078 120.312 59.312 1 94.19 354 ALA A CA 1
ATOM 2629 C C . ALA A 1 354 ? -13.344 121.188 59.406 1 94.19 354 ALA A C 1
ATOM 2631 O O . ALA A 1 354 ? -13.273 122.375 59.375 1 94.19 354 ALA A O 1
ATOM 2632 N N . SER A 1 355 ? -14.367 120.625 59.625 1 94.06 355 SER A N 1
ATOM 2633 C CA . SER A 1 355 ? -15.641 121.312 59.75 1 94.06 355 SER A CA 1
ATOM 2634 C C . SER A 1 355 ? -15.711 122.125 61.062 1 94.06 355 SER A C 1
ATOM 2636 O O . SER A 1 355 ? -16.203 123.25 61.062 1 94.06 355 SER A O 1
ATOM 2638 N N . GLN A 1 356 ? -15.219 121.5 61.969 1 94 356 GLN A N 1
ATOM 2639 C CA . GLN A 1 356 ? -15.188 122.188 63.25 1 94 356 GLN A CA 1
ATOM 2640 C C . GLN A 1 356 ? -14.234 123.375 63.25 1 94 356 GLN A C 1
ATOM 2642 O O . GLN A 1 356 ? -14.531 124.438 63.812 1 94 356 GLN A O 1
ATOM 2647 N N . THR A 1 357 ? -13.203 123.062 62.531 1 92.88 357 THR A N 1
ATOM 2648 C CA . THR A 1 357 ? -12.227 124.188 62.406 1 92.88 357 THR A CA 1
ATOM 2649 C C . THR A 1 357 ? -12.789 125.312 61.562 1 92.88 357 THR A C 1
ATOM 2651 O O . THR A 1 357 ? -12.57 126.5 61.906 1 92.88 357 THR A O 1
ATOM 2654 N N . ASN A 1 358 ? -13.477 125 60.625 1 93.06 358 ASN A N 1
ATOM 2655 C CA . ASN A 1 358 ? -14.125 126 59.781 1 93.06 358 ASN A CA 1
ATOM 2656 C C . ASN A 1 358 ? -15.156 126.812 60.562 1 93.06 358 ASN A C 1
ATOM 2658 O O . ASN A 1 358 ? -15.219 128 60.469 1 93.06 358 ASN A O 1
ATOM 2662 N N . LEU A 1 359 ? -15.812 126.25 61.438 1 93 359 LEU A N 1
ATOM 2663 C CA . LEU A 1 359 ? -16.828 126.938 62.25 1 93 359 LEU A CA 1
ATOM 2664 C C . LEU A 1 359 ? -16.172 127.812 63.281 1 93 359 LEU A C 1
ATOM 2666 O O . LEU A 1 359 ? -16.656 128.875 63.562 1 93 359 LEU A O 1
ATOM 2670 N N . LEU A 1 360 ? -15.211 127.312 63.781 1 92.06 360 LEU A N 1
ATOM 2671 C CA . LEU A 1 360 ? -14.492 128.125 64.75 1 92.06 360 LEU A CA 1
ATOM 2672 C C . LEU A 1 360 ? -13.867 129.25 64.125 1 92.06 360 LEU A C 1
ATOM 2674 O O . LEU A 1 360 ? -13.875 130.375 64.75 1 92.06 360 LEU A O 1
ATOM 2678 N N . ALA A 1 361 ? -13.43 129.125 62.969 1 91.25 361 ALA A N 1
ATOM 2679 C CA . ALA A 1 361 ? -12.812 130.25 62.25 1 91.25 361 ALA A CA 1
ATOM 2680 C C . ALA A 1 361 ? -13.852 131.25 61.812 1 91.25 361 ALA A C 1
ATOM 2682 O O . ALA A 1 361 ? -13.602 132.5 61.844 1 91.25 361 ALA A O 1
ATOM 2683 N N . LEU A 1 362 ? -14.984 130.875 61.594 1 90.94 362 LEU A N 1
ATOM 2684 C CA . LEU A 1 362 ? -16.078 131.75 61.25 1 90.94 362 LEU A CA 1
ATOM 2685 C C . LEU A 1 362 ? -16.531 132.625 62.438 1 90.94 362 LEU A C 1
ATOM 2687 O O . LEU A 1 362 ? -16.734 133.875 62.312 1 90.94 362 LEU A O 1
ATOM 2691 N N . ASN A 1 363 ? -16.594 132 63.406 1 86.44 363 ASN A N 1
ATOM 2692 C CA . ASN A 1 363 ? -16.984 132.75 64.625 1 86.44 363 ASN A CA 1
ATOM 2693 C C . ASN A 1 363 ? -15.93 133.75 65.062 1 86.44 363 ASN A C 1
ATOM 2695 O O . ASN A 1 363 ? -16.25 134.75 65.562 1 86.44 363 ASN A O 1
ATOM 2699 N N . ALA A 1 364 ? -14.773 133.25 64.812 1 85.75 364 ALA A N 1
ATOM 2700 C CA . ALA A 1 364 ? -13.664 134.125 65.188 1 85.75 364 ALA A CA 1
ATOM 2701 C C . ALA A 1 364 ? -13.633 135.25 64.25 1 85.75 364 ALA A C 1
ATOM 2703 O O . ALA A 1 364 ? -13.312 136.375 64.625 1 85.75 364 ALA A O 1
ATOM 2704 N N . ALA A 1 365 ? -14.016 135.125 63.094 1 86.69 365 ALA A N 1
ATOM 2705 C CA . ALA A 1 365 ? -14.078 136.25 62.094 1 86.69 365 ALA A CA 1
ATOM 2706 C C . ALA A 1 365 ? -15.203 137.125 62.438 1 86.69 365 ALA A C 1
ATOM 2708 O O . ALA A 1 365 ? -15.047 138.375 62.312 1 86.69 365 ALA A O 1
ATOM 2709 N N . ILE A 1 366 ? -16.141 136.75 62.906 1 83.88 366 ILE A N 1
ATOM 2710 C CA . ILE A 1 366 ? -17.281 137.625 63.281 1 83.88 366 ILE A CA 1
ATOM 2711 C C . ILE A 1 366 ? -16.938 138.375 64.5 1 83.88 366 ILE A C 1
ATOM 2713 O O . ILE A 1 366 ? -17.234 139.625 64.562 1 83.88 366 ILE A O 1
ATOM 2717 N N . GLU A 1 367 ? -16.344 137.875 65.438 1 79.88 367 GLU A N 1
ATOM 2718 C CA . GLU A 1 367 ? -15.977 138.5 66.625 1 79.88 367 GLU A CA 1
ATOM 2719 C C . GLU A 1 367 ? -14.906 139.625 66.375 1 79.88 367 GLU A C 1
ATOM 2721 O O . GLU A 1 367 ? -14.938 140.625 67 1 79.88 367 GLU A O 1
ATOM 2726 N N . ALA A 1 368 ? -14.062 139.125 65.438 1 83.81 368 ALA A N 1
ATOM 2727 C CA . ALA A 1 368 ? -13.016 140.125 65.062 1 83.81 368 ALA A CA 1
ATOM 2728 C C . ALA A 1 368 ? -13.617 141.375 64.375 1 83.81 368 ALA A C 1
ATOM 2730 O O . ALA A 1 368 ? -13.156 142.5 64.562 1 83.81 368 ALA A O 1
ATOM 2731 N N . ALA A 1 369 ? -14.586 141.25 63.719 1 82.75 369 ALA A N 1
ATOM 2732 C CA . ALA A 1 369 ? -15.281 142.375 63.062 1 82.75 369 ALA A CA 1
ATOM 2733 C C . ALA A 1 369 ? -16.016 143.25 64.062 1 82.75 369 ALA A C 1
ATOM 2735 O O . ALA A 1 369 ? -16.047 144.5 63.938 1 82.75 369 ALA A O 1
ATOM 2736 N N . ARG A 1 370 ? -16.484 142.75 64.938 1 80.19 370 ARG A N 1
ATOM 2737 C CA . ARG A 1 370 ? -17.234 143.375 66 1 80.19 370 ARG A CA 1
ATOM 2738 C C . ARG A 1 370 ? -16.328 144.25 66.875 1 80.19 370 ARG A C 1
ATOM 2740 O O . ARG A 1 370 ? -16.75 145.375 67.312 1 80.19 370 ARG A O 1
ATOM 2747 N N . ALA A 1 371 ? -15.086 143.75 66.875 1 79.75 371 ALA A N 1
ATOM 2748 C CA . ALA A 1 371 ? -14.117 144.5 67.75 1 79.75 371 ALA A CA 1
ATOM 2749 C C . ALA A 1 371 ? -13.523 145.75 67 1 79.75 371 ALA A C 1
ATOM 2751 O O . ALA A 1 371 ? -12.703 146.5 67.5 1 79.75 371 ALA A O 1
ATOM 2752 N N . GLY A 1 372 ? -13.922 146 65.625 1 77.5 372 GLY A N 1
ATOM 2753 C CA . GLY A 1 372 ? -13.586 147.125 64.875 1 77.5 372 GLY A CA 1
ATOM 2754 C C . GLY A 1 372 ? -12.117 147.25 64.5 1 77.5 372 GLY A C 1
ATOM 2755 O O . GLY A 1 372 ? -11.578 146.25 63.938 1 77.5 372 GLY A O 1
ATOM 2756 N N . GLU A 1 373 ? -11.406 148.375 64.938 1 76.5 373 GLU A N 1
ATOM 2757 C CA . GLU A 1 373 ? -10.023 148.625 64.5 1 76.5 373 GLU A CA 1
ATOM 2758 C C . GLU A 1 373 ? -9.047 147.75 65.312 1 76.5 373 GLU A C 1
ATOM 2760 O O . GLU A 1 373 ? -8 147.375 64.75 1 76.5 373 GLU A O 1
ATOM 2765 N N . GLN A 1 374 ? -9.398 147.25 66.375 1 75.44 374 GLN A N 1
ATOM 2766 C CA . GLN A 1 374 ? -8.531 146.5 67.25 1 75.44 374 GLN A CA 1
ATOM 2767 C C . GLN A 1 374 ? -8.562 145 66.812 1 75.44 374 GLN A C 1
ATOM 2769 O O . GLN A 1 374 ? -7.676 144.25 67.188 1 75.44 374 GLN A O 1
ATOM 2774 N N . GLY A 1 375 ? -9.477 144.75 65.938 1 78.38 375 GLY A N 1
ATOM 2775 C CA . GLY A 1 375 ? -9.648 143.25 65.562 1 78.38 375 GLY A CA 1
ATOM 2776 C C . GLY A 1 375 ? -9.172 143 64.125 1 78.38 375 GLY A C 1
ATOM 2777 O O . GLY A 1 375 ? -9.297 141.875 63.625 1 78.38 375 GLY A O 1
ATOM 2778 N N . ARG A 1 376 ? -8.719 144 63.562 1 84.94 376 ARG A N 1
ATOM 2779 C CA . ARG A 1 376 ? -8.359 143.875 62.156 1 84.94 376 ARG A CA 1
ATOM 2780 C C . ARG A 1 376 ? -7.316 142.75 61.938 1 84.94 376 ARG A C 1
ATOM 2782 O O . ARG A 1 376 ? -7.414 142 61 1 84.94 376 ARG A O 1
ATOM 2789 N N . GLY A 1 377 ? -6.301 142.625 62.75 1 80.94 377 GLY A N 1
ATOM 2790 C CA . GLY A 1 377 ? -5.277 141.5 62.656 1 80.94 377 GLY A CA 1
ATOM 2791 C C . GLY A 1 377 ? -5.816 140.125 62.875 1 80.94 377 GLY A C 1
ATOM 2792 O O . GLY A 1 377 ? -5.438 139.25 62.156 1 80.94 377 GLY A O 1
ATOM 2793 N N . PHE A 1 378 ? -6.809 140 63.75 1 84.25 378 PHE A N 1
ATOM 2794 C CA . PHE A 1 378 ? -7.41 138.75 64.062 1 84.25 378 PHE A CA 1
ATOM 2795 C C . PHE A 1 378 ? -8.367 138.375 62.969 1 84.25 378 PHE A C 1
ATOM 2797 O O . PHE A 1 378 ? -8.508 137.125 62.719 1 84.25 378 PHE A O 1
ATOM 2804 N N . ALA A 1 379 ? -8.938 139.25 62.375 1 85.94 379 ALA A N 1
ATOM 2805 C CA . ALA A 1 379 ? -9.836 139 61.281 1 85.94 379 ALA A CA 1
ATOM 2806 C C . ALA A 1 379 ? -9.078 138.375 60.125 1 85.94 379 ALA A C 1
ATOM 2808 O O . ALA A 1 379 ? -9.578 137.375 59.469 1 85.94 379 ALA A O 1
ATOM 2809 N N . VAL A 1 380 ? -7.84 138.625 59.938 1 88.12 380 VAL A N 1
ATOM 2810 C CA . VAL A 1 380 ? -7.008 138.125 58.875 1 88.12 380 VAL A CA 1
ATOM 2811 C C . VAL A 1 380 ? -6.605 136.75 59.219 1 88.12 380 VAL A C 1
ATOM 2813 O O . VAL A 1 380 ? -6.652 135.875 58.375 1 88.12 380 VAL A O 1
ATOM 2816 N N . VAL A 1 381 ? -6.34 136.5 60.406 1 88.56 381 VAL A N 1
ATOM 2817 C CA . VAL A 1 381 ? -5.941 135.125 60.844 1 88.56 381 VAL A CA 1
ATOM 2818 C C . VAL A 1 381 ? -7.141 134.25 60.781 1 88.56 381 VAL A C 1
ATOM 2820 O O . VAL A 1 381 ? -7.02 133.125 60.344 1 88.56 381 VAL A O 1
ATOM 2823 N N . ALA A 1 382 ? -8.227 134.625 61.281 1 88 382 ALA A N 1
ATOM 2824 C CA . ALA A 1 382 ? -9.445 133.875 61.25 1 88 382 ALA A CA 1
ATOM 2825 C C . ALA A 1 382 ? -9.836 133.5 59.844 1 88 382 ALA A C 1
ATOM 2827 O O . ALA A 1 382 ? -10.258 132.375 59.594 1 88 382 ALA A O 1
ATOM 2828 N N . ASP A 1 383 ? -9.586 134.375 58.969 1 89.5 383 ASP A N 1
ATOM 2829 C CA . ASP A 1 383 ? -9.922 134.125 57.562 1 89.5 383 ASP A CA 1
ATOM 2830 C C . ASP A 1 383 ? -8.953 133.125 56.938 1 89.5 383 ASP A C 1
ATOM 2832 O O . ASP A 1 383 ? -9.359 132.25 56.125 1 89.5 383 ASP A O 1
ATOM 2836 N N . GLU A 1 384 ? -7.809 133.25 57.375 1 92.88 384 GLU A N 1
ATOM 2837 C CA . GLU A 1 384 ? -6.824 132.25 56.844 1 92.88 384 GLU A CA 1
ATOM 2838 C C . GLU A 1 384 ? -7.066 130.875 57.375 1 92.88 384 GLU A C 1
ATOM 2840 O O . GLU A 1 384 ? -6.949 129.875 56.625 1 92.88 384 GLU A O 1
ATOM 2845 N N . VAL A 1 385 ? -7.395 130.75 58.594 1 92.44 385 VAL A N 1
ATOM 2846 C CA . VAL A 1 385 ? -7.703 129.5 59.188 1 92.44 385 VAL A CA 1
ATOM 2847 C C . VAL A 1 385 ? -8.961 128.875 58.562 1 92.44 385 VAL A C 1
ATOM 2849 O O . VAL A 1 385 ? -9.055 127.625 58.344 1 92.44 385 VAL A O 1
ATOM 2852 N N . ARG A 1 386 ? -9.844 129.75 58.344 1 93.25 386 ARG A N 1
ATOM 2853 C CA . ARG A 1 386 ? -11.062 129.25 57.688 1 93.25 386 ARG A CA 1
ATOM 2854 C C . ARG A 1 386 ? -10.75 128.75 56.312 1 93.25 386 ARG A C 1
ATOM 2856 O O . ARG A 1 386 ? -11.266 127.625 55.938 1 93.25 386 ARG A O 1
ATOM 2863 N N . LYS A 1 387 ? -9.875 129.375 55.562 1 93.81 387 LYS A N 1
ATOM 2864 C CA . LYS A 1 387 ? -9.492 128.875 54.219 1 93.81 387 LYS A CA 1
ATOM 2865 C C . LYS A 1 387 ? -8.766 127.5 54.281 1 93.81 387 LYS A C 1
ATOM 2867 O O . LYS A 1 387 ? -8.984 126.625 53.438 1 93.81 387 LYS A O 1
ATOM 2872 N N . LEU A 1 388 ? -8.055 127.312 55.25 1 92.62 388 LEU A N 1
ATOM 2873 C CA . LEU A 1 388 ? -7.32 126.062 55.438 1 92.62 388 LEU A CA 1
ATOM 2874 C C . LEU A 1 388 ? -8.258 124.938 55.844 1 92.62 388 LEU A C 1
ATOM 2876 O O . LEU A 1 388 ? -8.078 123.812 55.406 1 92.62 388 LEU A O 1
ATOM 2880 N N . ALA A 1 389 ? -9.164 125.188 56.625 1 93.88 389 ALA A N 1
ATOM 2881 C CA . ALA A 1 389 ? -10.164 124.188 57 1 93.88 389 ALA A CA 1
ATOM 2882 C C . ALA A 1 389 ? -10.984 123.75 55.781 1 93.88 389 ALA A C 1
ATOM 2884 O O . ALA A 1 389 ? -11.281 122.562 55.625 1 93.88 389 ALA A O 1
ATOM 2885 N N . ILE A 1 390 ? -11.258 124.75 54.969 1 93.94 390 ILE A N 1
ATOM 2886 C CA . ILE A 1 390 ? -12.008 124.438 53.781 1 93.94 390 ILE A CA 1
ATOM 2887 C C . ILE A 1 390 ? -11.164 123.562 52.844 1 93.94 390 ILE A C 1
ATOM 2889 O O . ILE A 1 390 ? -11.664 122.625 52.219 1 93.94 390 ILE A O 1
ATOM 2893 N N . ARG A 1 391 ? -9.969 123.875 52.781 1 93.12 391 ARG A N 1
ATOM 2894 C CA . ARG A 1 391 ? -9.078 123.062 51.938 1 93.12 391 ARG A CA 1
ATOM 2895 C C . ARG A 1 391 ? -8.922 121.625 52.469 1 93.12 391 ARG A C 1
ATOM 2897 O O . ARG A 1 391 ? -8.82 120.688 51.688 1 93.12 391 ARG A O 1
ATOM 2904 N N . THR A 1 392 ? -8.859 121.438 53.719 1 92.75 392 THR A N 1
ATOM 2905 C CA . THR A 1 392 ? -8.773 120.125 54.344 1 92.75 392 THR A CA 1
ATOM 2906 C C . THR A 1 392 ? -10.039 119.312 54.062 1 92.75 392 THR A C 1
ATOM 2908 O O . THR A 1 392 ? -9.961 118.125 53.719 1 92.75 392 THR A O 1
ATOM 2911 N N . ALA A 1 393 ? -11.117 120 54.281 1 92.25 393 ALA A N 1
ATOM 2912 C CA . ALA A 1 393 ? -12.391 119.312 54 1 92.25 393 ALA A CA 1
ATOM 2913 C C . ALA A 1 393 ? -12.484 118.938 52.531 1 92.25 393 ALA A C 1
ATOM 2915 O O . ALA A 1 393 ? -12.992 117.875 52.219 1 92.25 393 ALA A O 1
ATOM 2916 N N . GLU A 1 394 ? -11.969 119.812 51.656 1 93.12 394 GLU A N 1
ATOM 2917 C CA . GLU A 1 394 ? -11.953 119.5 50.219 1 93.12 394 GLU A CA 1
ATOM 2918 C C . GLU A 1 394 ? -11.039 118.312 49.938 1 93.12 394 GLU A C 1
ATOM 2920 O O . GLU A 1 394 ? -11.391 117.375 49.156 1 93.12 394 GLU A O 1
ATOM 2925 N N . ALA A 1 395 ? -10.008 118.25 50.562 1 89.12 395 ALA A N 1
ATOM 2926 C CA . ALA A 1 395 ? -9.055 117.188 50.375 1 89.12 395 ALA A CA 1
ATOM 2927 C C . ALA A 1 395 ? -9.641 115.875 50.906 1 89.12 395 ALA A C 1
ATOM 2929 O O . ALA A 1 395 ? -9.484 114.812 50.25 1 89.12 395 ALA A O 1
ATOM 2930 N N . THR A 1 396 ? -10.273 115.812 52 1 89.88 396 THR A N 1
ATOM 2931 C CA . THR A 1 396 ? -10.883 114.625 52.562 1 89.88 396 THR A CA 1
ATOM 2932 C C . THR A 1 396 ? -12.023 114.125 51.656 1 89.88 396 THR A C 1
ATOM 2934 O O . THR A 1 396 ? -12.227 112.875 51.531 1 89.88 396 THR A O 1
ATOM 2937 N N . ASN A 1 397 ? -12.711 115.125 51.156 1 90.38 397 ASN A N 1
ATOM 2938 C CA . ASN A 1 397 ? -13.805 114.812 50.281 1 90.38 397 ASN A CA 1
ATOM 2939 C C . ASN A 1 397 ? -13.297 114.188 48.969 1 90.38 397 ASN A C 1
ATOM 2941 O O . ASN A 1 397 ? -13.992 113.375 48.344 1 90.38 397 ASN A O 1
ATOM 2945 N N . GLU A 1 398 ? -12.062 114.5 48.625 1 88 398 GLU A N 1
ATOM 2946 C CA . GLU A 1 398 ? -11.453 113.875 47.469 1 88 398 GLU A CA 1
ATOM 2947 C C . GLU A 1 398 ? -10.984 112.438 47.75 1 88 398 GLU A C 1
ATOM 2949 O O . GLU A 1 398 ? -10.961 111.625 46.844 1 88 398 GLU A O 1
ATOM 2954 N N . VAL A 1 399 ? -10.805 112.125 48.906 1 87.81 399 VAL A N 1
ATOM 2955 C CA . VAL A 1 399 ? -10.242 110.812 49.281 1 87.81 399 VAL A CA 1
ATOM 2956 C C . VAL A 1 399 ? -11.359 109.812 49.5 1 87.81 399 VAL A C 1
ATOM 2958 O O . VAL A 1 399 ? -11.195 108.625 49.188 1 87.81 399 VAL A O 1
ATOM 2961 N N . ALA A 1 400 ? -12.469 110.312 50 1 84.56 400 ALA A N 1
ATOM 2962 C CA . ALA A 1 400 ? -13.57 109.438 50.375 1 84.56 400 ALA A CA 1
ATOM 2963 C C . ALA A 1 400 ? -14 108.562 49.219 1 84.56 400 ALA A C 1
ATOM 2965 O O . ALA A 1 400 ? -14.133 107.312 49.344 1 84.56 400 ALA A O 1
ATOM 2966 N N . PRO A 1 401 ? -14.062 109.125 47.969 1 86.5 401 PRO A N 1
ATOM 2967 C CA . PRO A 1 401 ? -14.453 108.25 46.812 1 86.5 401 PRO A CA 1
ATOM 2968 C C . PRO A 1 401 ? -13.352 107.25 46.406 1 86.5 401 PRO A C 1
ATOM 2970 O O . PRO A 1 401 ? -13.648 106.188 45.969 1 86.5 401 PRO A O 1
ATOM 2973 N N . VAL A 1 402 ? -12.203 107.562 46.625 1 82.19 402 VAL A N 1
ATOM 2974 C CA . VAL A 1 402 ? -11.086 106.688 46.281 1 82.19 402 VAL A CA 1
ATOM 2975 C C . VAL A 1 402 ? -11.07 105.5 47.219 1 82.19 402 VAL A C 1
ATOM 2977 O O . VAL A 1 402 ? -10.852 104.375 46.75 1 82.19 402 VAL A O 1
ATOM 2980 N N . ILE A 1 403 ? -11.375 105.75 48.469 1 81.38 403 ILE A N 1
ATOM 2981 C CA . ILE A 1 403 ? -11.398 104.625 49.438 1 81.38 403 ILE A CA 1
ATOM 2982 C C . ILE A 1 403 ? -12.562 103.688 49.094 1 81.38 403 ILE A C 1
ATOM 2984 O O . ILE A 1 403 ? -12.414 102.5 49.188 1 81.38 403 ILE A O 1
ATOM 2988 N N . LYS A 1 404 ? -13.656 104.375 48.781 1 84.38 404 LYS A N 1
ATOM 2989 C CA . LYS A 1 404 ? -14.805 103.5 48.375 1 84.38 404 LYS A CA 1
ATOM 2990 C C . LYS A 1 404 ? -14.5 102.688 47.156 1 84.38 404 LYS A C 1
ATOM 2992 O O . LYS A 1 404 ? -14.875 101.5 47.062 1 84.38 404 LYS A O 1
ATOM 2997 N N . ALA A 1 405 ? -13.734 103.25 46.25 1 82.38 405 ALA A N 1
ATOM 2998 C CA . ALA A 1 405 ? -13.336 102.562 45.031 1 82.38 405 ALA A CA 1
ATOM 2999 C C . ALA A 1 405 ? -12.383 101.438 45.344 1 82.38 405 ALA A C 1
ATOM 3001 O O . ALA A 1 405 ? -12.453 100.375 44.75 1 82.38 405 ALA A O 1
ATOM 3002 N N . ILE A 1 406 ? -11.609 101.562 46.344 1 78.75 406 ILE A N 1
ATOM 3003 C CA . ILE A 1 406 ? -10.672 100.5 46.75 1 78.75 406 ILE A CA 1
ATOM 3004 C C . ILE A 1 406 ? -11.453 99.375 47.375 1 78.75 406 ILE A C 1
ATOM 3006 O O . ILE A 1 406 ? -11.172 98.188 47.094 1 78.75 406 ILE A O 1
ATOM 3010 N N . GLN A 1 407 ? -12.383 99.75 48.25 1 82.81 407 GLN A N 1
ATOM 3011 C CA . GLN A 1 407 ? -13.188 98.688 48.906 1 82.81 407 GLN A CA 1
ATOM 3012 C C . GLN A 1 407 ? -13.977 97.875 47.875 1 82.81 407 GLN A C 1
ATOM 3014 O O . GLN A 1 407 ? -14.07 96.688 48 1 82.81 407 GLN A O 1
ATOM 3019 N N . ASP A 1 408 ? -14.43 98.562 46.781 1 85.56 408 ASP A N 1
ATOM 3020 C CA . ASP A 1 408 ? -15.188 97.875 45.75 1 85.56 408 ASP A CA 1
ATOM 3021 C C . ASP A 1 408 ? -14.281 96.938 44.906 1 85.56 408 ASP A C 1
ATOM 3023 O O . ASP A 1 408 ? -14.656 95.812 44.562 1 85.56 408 ASP A O 1
ATOM 3027 N N . GLU A 1 409 ? -13.109 97.438 44.688 1 79.56 409 GLU A N 1
ATOM 3028 C CA . GLU A 1 409 ? -12.18 96.688 43.875 1 79.56 409 GLU A CA 1
ATOM 3029 C C . GLU A 1 409 ? -11.641 95.438 44.625 1 79.56 409 GLU A C 1
ATOM 3031 O O . GLU A 1 409 ? -11.375 94.438 44.031 1 79.56 409 GLU A O 1
ATOM 3036 N N . VAL A 1 410 ? -11.477 95.562 45.938 1 82.38 410 VAL A N 1
ATOM 3037 C CA . VAL A 1 410 ? -11.055 94.438 46.781 1 82.38 410 VAL A CA 1
ATOM 3038 C C . VAL A 1 410 ? -12.109 93.312 46.75 1 82.38 410 VAL A C 1
ATOM 3040 O O . VAL A 1 410 ? -11.789 92.188 46.594 1 82.38 410 VAL A O 1
ATOM 3043 N N . GLN A 1 411 ? -13.383 93.812 46.875 1 84.94 411 GLN A N 1
ATOM 3044 C CA . GLN A 1 411 ? -14.469 92.875 46.875 1 84.94 411 GLN A CA 1
ATOM 3045 C C . GLN A 1 411 ? -14.539 92.125 45.531 1 84.94 411 GLN A C 1
ATOM 3047 O O . GLN A 1 411 ? -14.719 90.938 45.5 1 84.94 411 GLN A O 1
ATOM 3052 N N . ASN A 1 412 ? -14.25 92.875 44.438 1 83.56 412 ASN A N 1
ATOM 3053 C CA . ASN A 1 412 ? -14.273 92.312 43.125 1 83.56 412 ASN A CA 1
ATOM 3054 C C . ASN A 1 412 ? -13.109 91.312 42.906 1 83.56 412 ASN A C 1
ATOM 3056 O O . ASN A 1 412 ? -13.273 90.25 42.312 1 83.56 412 ASN A O 1
ATOM 3060 N N . ALA A 1 413 ? -12 91.688 43.438 1 78.81 413 ALA A N 1
ATOM 3061 C CA . ALA A 1 413 ? -10.812 90.812 43.281 1 78.81 413 ALA A CA 1
ATOM 3062 C C . ALA A 1 413 ? -10.961 89.5 44.031 1 78.81 413 ALA A C 1
ATOM 3064 O O . ALA A 1 413 ? -10.602 88.438 43.531 1 78.81 413 ALA A O 1
ATOM 3065 N N . VAL A 1 414 ? -11.477 89.625 45.281 1 82.5 414 VAL A N 1
ATOM 3066 C CA . VAL A 1 414 ? -11.664 88.438 46.094 1 82.5 414 VAL A CA 1
ATOM 3067 C C . VAL A 1 414 ? -12.672 87.5 45.438 1 82.5 414 VAL A C 1
ATOM 3069 O O . VAL A 1 414 ? -12.492 86.312 45.438 1 82.5 414 VAL A O 1
ATOM 3072 N N . GLU A 1 415 ? -13.703 88.062 44.781 1 85 415 GLU A N 1
ATOM 3073 C CA . GLU A 1 415 ? -14.711 87.25 44.094 1 85 415 GLU A CA 1
ATOM 3074 C C . GLU A 1 415 ? -14.117 86.5 42.875 1 85 415 GLU A C 1
ATOM 3076 O O . GLU A 1 415 ? -14.391 85.312 42.656 1 85 415 GLU A O 1
ATOM 3081 N N . LYS A 1 416 ? -13.312 87.188 42.188 1 79.38 416 LYS A N 1
ATOM 3082 C CA . LYS A 1 416 ? -12.68 86.562 41 1 79.38 416 LYS A CA 1
ATOM 3083 C C . LYS A 1 416 ? -11.695 85.5 41.406 1 79.38 416 LYS A C 1
ATOM 3085 O O . LYS A 1 416 ? -11.57 84.438 40.719 1 79.38 416 LYS A O 1
ATOM 3090 N N . MET A 1 417 ? -11.047 85.688 42.5 1 79.06 417 MET A N 1
ATOM 3091 C CA . MET A 1 417 ? -10.094 84.688 43 1 79.06 417 MET A CA 1
ATOM 3092 C C . MET A 1 417 ? -10.812 83.438 43.469 1 79.06 417 MET A C 1
ATOM 3094 O O . MET A 1 417 ? -10.352 82.312 43.219 1 79.06 417 MET A O 1
ATOM 3098 N N . ASN A 1 418 ? -11.93 83.688 44.125 1 83.06 418 ASN A N 1
ATOM 3099 C CA . ASN A 1 418 ? -12.727 82.562 44.562 1 83.06 418 ASN A CA 1
ATOM 3100 C C . ASN A 1 418 ? -13.258 81.75 43.375 1 83.06 418 ASN A C 1
ATOM 3102 O O . ASN A 1 418 ? -13.305 80.562 43.438 1 83.06 418 ASN A O 1
ATOM 3106 N N . GLU A 1 419 ? -13.562 82.438 42.281 1 83.06 419 GLU A N 1
ATOM 3107 C CA . GLU A 1 419 ? -13.977 81.812 41.062 1 83.06 419 GLU A CA 1
ATOM 3108 C C . GLU A 1 419 ? -12.82 81 40.469 1 83.06 419 GLU A C 1
ATOM 3110 O O . GLU A 1 419 ? -13.016 79.938 39.938 1 83.06 419 GLU A O 1
ATOM 3115 N N . GLY A 1 420 ? -11.719 81.562 40.562 1 76.12 420 GLY A N 1
ATOM 3116 C CA . GLY A 1 420 ? -10.523 80.875 40.094 1 76.12 420 GLY A CA 1
ATOM 3117 C C . GLY A 1 420 ? -10.227 79.562 40.844 1 76.12 420 GLY A C 1
ATOM 3118 O O . GLY A 1 420 ? -9.898 78.562 40.25 1 76.12 420 GLY A O 1
ATOM 3119 N N . VAL A 1 421 ? -10.359 79.625 42.156 1 80.12 421 VAL A N 1
ATOM 3120 C CA . VAL A 1 421 ? -10.117 78.5 43 1 80.12 421 VAL A CA 1
ATOM 3121 C C . VAL A 1 421 ? -11.117 77.375 42.656 1 80.12 421 VAL A C 1
ATOM 3123 O O . VAL A 1 421 ? -10.758 76.188 42.625 1 80.12 421 VAL A O 1
ATOM 3126 N N . GLU A 1 422 ? -12.32 77.75 42.344 1 85.06 422 GLU A N 1
ATOM 3127 C CA . GLU A 1 422 ? -13.336 76.812 41.969 1 85.06 422 GLU A CA 1
ATOM 3128 C C . GLU A 1 422 ? -13 76.125 40.625 1 85.06 422 GLU A C 1
ATOM 3130 O O . GLU A 1 422 ? -13.195 74.938 40.469 1 85.06 422 GLU A O 1
ATOM 3135 N N . LYS A 1 423 ? -12.461 76.875 39.75 1 81.25 423 LYS A N 1
ATOM 3136 C CA . LYS A 1 423 ? -12.07 76.375 38.469 1 81.25 423 LYS A CA 1
ATOM 3137 C C . LYS A 1 423 ? -10.875 75.438 38.594 1 81.25 423 LYS A C 1
ATOM 3139 O O . LYS A 1 423 ? -10.797 74.375 37.875 1 81.25 423 LYS A O 1
ATOM 3144 N N . VAL A 1 424 ? -9.969 75.688 39.5 1 81.38 424 VAL A N 1
ATOM 3145 C CA . VAL A 1 424 ? -8.812 74.812 39.719 1 81.38 424 VAL A CA 1
ATOM 3146 C C . VAL A 1 424 ? -9.266 73.5 40.281 1 81.38 424 VAL A C 1
ATOM 3148 O O . VAL A 1 424 ? -8.781 72.438 39.875 1 81.38 424 VAL A O 1
ATOM 3151 N N . GLN A 1 425 ? -10.203 73.562 41.25 1 84.5 425 GLN A N 1
ATOM 3152 C CA . GLN A 1 425 ? -10.703 72.375 41.844 1 84.5 425 GLN A CA 1
ATOM 3153 C C . GLN A 1 425 ? -11.398 71.5 40.812 1 84.5 425 GLN A C 1
ATOM 3155 O O . GLN A 1 425 ? -11.227 70.25 40.812 1 84.5 425 GLN A O 1
ATOM 3160 N N . ALA A 1 426 ? -12.156 72.125 39.844 1 84.38 426 ALA A N 1
ATOM 3161 C CA . ALA A 1 426 ? -12.781 71.375 38.75 1 84.38 426 ALA A CA 1
ATOM 3162 C C . ALA A 1 426 ? -11.734 70.75 37.844 1 84.38 426 ALA A C 1
ATOM 3164 O O . ALA A 1 426 ? -11.914 69.625 37.375 1 84.38 426 ALA A O 1
ATOM 3165 N N . GLY A 1 427 ? -10.711 71.438 37.656 1 79.94 427 GLY A N 1
ATOM 3166 C CA . GLY A 1 427 ? -9.609 70.938 36.875 1 79.94 427 GLY A CA 1
ATOM 3167 C C . GLY A 1 427 ? -8.914 69.75 37.5 1 79.94 427 GLY A C 1
ATOM 3168 O O . GLY A 1 427 ? -8.562 68.75 36.812 1 79.94 427 GLY A O 1
ATOM 3169 N N . VAL A 1 428 ? -8.711 69.812 38.844 1 83.56 428 VAL A N 1
ATOM 3170 C CA . VAL A 1 428 ? -8.094 68.688 39.562 1 83.56 428 VAL A CA 1
ATOM 3171 C C . VAL A 1 428 ? -8.945 67.438 39.406 1 83.56 428 VAL A C 1
ATOM 3173 O O . VAL A 1 428 ? -8.414 66.375 39.219 1 83.56 428 VAL A O 1
ATOM 3176 N N . ASP A 1 429 ? -10.273 67.625 39.438 1 87.5 429 ASP A N 1
ATOM 3177 C CA . ASP A 1 429 ? -11.18 66.438 39.312 1 87.5 429 ASP A CA 1
ATOM 3178 C C . ASP A 1 429 ? -11.07 65.812 37.906 1 87.5 429 ASP A C 1
ATOM 3180 O O . ASP A 1 429 ? -11.039 64.625 37.781 1 87.5 429 ASP A O 1
ATOM 3184 N N . GLU A 1 430 ? -10.953 66.688 36.938 1 83.81 430 GLU A N 1
ATOM 3185 C CA . GLU A 1 430 ? -10.852 66.188 35.562 1 83.81 430 GLU A CA 1
ATOM 3186 C C . GLU A 1 430 ? -9.523 65.5 35.312 1 83.81 430 GLU A C 1
ATOM 3188 O O . GLU A 1 430 ? -9.484 64.438 34.688 1 83.81 430 GLU A O 1
ATOM 3193 N N . VAL A 1 431 ? -8.492 66 35.812 1 84.44 431 VAL A N 1
ATOM 3194 C CA . VAL A 1 431 ? -7.168 65.438 35.594 1 84.44 431 VAL A CA 1
ATOM 3195 C C . VAL A 1 431 ? -7.059 64.125 36.375 1 84.44 431 VAL A C 1
ATOM 3197 O O . VAL A 1 431 ? -6.395 63.156 35.906 1 84.44 431 VAL A O 1
ATOM 3200 N N . THR A 1 432 ? -7.719 64.062 37.531 1 88.31 432 THR A N 1
ATOM 3201 C CA . THR A 1 432 ? -7.754 62.812 38.281 1 88.31 432 THR A CA 1
ATOM 3202 C C . THR A 1 432 ? -8.422 61.719 37.5 1 88.31 432 THR A C 1
ATOM 3204 O O . THR A 1 432 ? -7.957 60.562 37.5 1 88.31 432 THR A O 1
ATOM 3207 N N . LYS A 1 433 ? -9.461 62.031 36.719 1 88.88 433 LYS A N 1
ATOM 3208 C CA . LYS A 1 433 ? -10.133 61.062 35.875 1 88.88 433 LYS A CA 1
ATOM 3209 C C . LYS A 1 433 ? -9.211 60.594 34.75 1 88.88 433 LYS A C 1
ATOM 3211 O O . LYS A 1 433 ? -9.219 59.438 34.375 1 88.88 433 LYS A O 1
ATOM 3216 N N . ALA A 1 434 ? -8.445 61.5 34.219 1 86.88 434 ALA A N 1
ATOM 3217 C CA . ALA A 1 434 ? -7.477 61.125 33.188 1 86.88 434 ALA A CA 1
ATOM 3218 C C . ALA A 1 434 ? -6.445 60.125 33.719 1 86.88 434 ALA A C 1
ATOM 3220 O O . ALA A 1 434 ? -6.039 59.219 33.031 1 86.88 434 ALA A O 1
ATOM 3221 N N . GLY A 1 435 ? -6.047 60.406 34.969 1 89 435 GLY A N 1
ATOM 3222 C CA . GLY A 1 435 ? -5.133 59.469 35.625 1 89 435 GLY A CA 1
ATOM 3223 C C . GLY A 1 435 ? -5.711 58.062 35.781 1 89 435 GLY A C 1
ATOM 3224 O O . GLY A 1 435 ? -5.02 57.062 35.562 1 89 435 GLY A O 1
ATOM 3225 N N . GLU A 1 436 ? -6.988 57.969 36.094 1 91.75 436 GLU A N 1
ATOM 3226 C CA . GLU A 1 436 ? -7.672 56.688 36.219 1 91.75 436 GLU A CA 1
ATOM 3227 C C . GLU A 1 436 ? -7.75 55.969 34.875 1 91.75 436 GLU A C 1
ATOM 3229 O O . GLU A 1 436 ? -7.633 54.75 34.812 1 91.75 436 GLU A O 1
ATOM 3234 N N . MET A 1 437 ? -7.973 56.75 33.812 1 91.56 437 MET A N 1
ATOM 3235 C CA . MET A 1 437 ? -8.031 56.156 32.5 1 91.56 437 MET A CA 1
ATOM 3236 C C . MET A 1 437 ? -6.672 55.594 32.062 1 91.56 437 MET A C 1
ATOM 3238 O O . MET A 1 437 ? -6.598 54.531 31.453 1 91.56 437 MET A O 1
ATOM 3242 N N . LEU A 1 438 ? -5.621 56.281 32.438 1 93.19 438 LEU A N 1
ATOM 3243 C CA . LEU A 1 438 ? -4.277 55.812 32.125 1 93.19 438 LEU A CA 1
ATOM 3244 C C . LEU A 1 438 ? -3.967 54.531 32.906 1 93.19 438 LEU A C 1
ATOM 3246 O O . LEU A 1 438 ? -3.307 53.625 32.344 1 93.19 438 LEU A O 1
ATOM 3250 N N . ASP A 1 439 ? -4.492 54.375 34.094 1 93.81 439 ASP A N 1
ATOM 3251 C CA . ASP A 1 439 ? -4.34 53.125 34.875 1 93.81 439 ASP A CA 1
ATOM 3252 C C . ASP A 1 439 ? -5.059 51.969 34.188 1 93.81 439 ASP A C 1
ATOM 3254 O O . ASP A 1 439 ? -4.527 50.875 34.094 1 93.81 439 ASP A O 1
ATOM 3258 N N . LYS A 1 440 ? -6.238 52.281 33.688 1 94.94 440 LYS A N 1
ATOM 3259 C CA . LYS A 1 440 ? -7.008 51.25 33 1 94.94 440 LYS A CA 1
ATOM 3260 C C . LYS A 1 440 ? -6.293 50.812 31.719 1 94.94 440 LYS A C 1
ATOM 3262 O O . LYS A 1 440 ? -6.32 49.625 31.359 1 94.94 440 LYS A O 1
ATOM 3267 N N . ILE A 1 441 ? -5.695 51.719 31.062 1 95.88 441 ILE A N 1
ATOM 3268 C CA . ILE A 1 441 ? -4.973 51.438 29.844 1 95.88 441 ILE A CA 1
ATOM 3269 C C . ILE A 1 441 ? -3.764 50.562 30.156 1 95.88 441 ILE A C 1
ATOM 3271 O O . ILE A 1 441 ? -3.465 49.625 29.422 1 95.88 441 ILE A O 1
ATOM 3275 N N . GLN A 1 442 ? -3.066 50.875 31.203 1 95.19 442 GLN A N 1
ATOM 3276 C CA . GLN A 1 442 ? -1.935 50.062 31.625 1 95.19 442 GLN A CA 1
ATOM 3277 C C . GLN A 1 442 ? -2.367 48.625 31.891 1 95.19 442 GLN A C 1
ATOM 3279 O O . GLN A 1 442 ? -1.697 47.656 31.469 1 95.19 442 GLN A O 1
ATOM 3284 N N . ASP A 1 443 ? -3.545 48.438 32.531 1 95.44 443 ASP A N 1
ATOM 3285 C CA . ASP A 1 443 ? -4.078 47.094 32.812 1 95.44 443 ASP A CA 1
ATOM 3286 C C . ASP A 1 443 ? -4.434 46.344 31.531 1 95.44 443 ASP A C 1
ATOM 3288 O O . ASP A 1 443 ? -4.113 45.156 31.391 1 95.44 443 ASP A O 1
ATOM 3292 N N . SER A 1 444 ? -5.082 47.062 30.641 1 96 444 SER A N 1
ATOM 3293 C CA . SER A 1 444 ? -5.477 46.469 29.375 1 96 444 SER A CA 1
ATOM 3294 C C . SER A 1 444 ? -4.258 46.031 28.562 1 96 444 SER A C 1
ATOM 3296 O O . SER A 1 444 ? -4.254 44.969 27.953 1 96 444 SER A O 1
ATOM 3298 N N . ALA A 1 445 ? -3.268 46.906 28.547 1 95.69 445 ALA A N 1
ATOM 3299 C CA . ALA A 1 445 ? -2.027 46.562 27.844 1 95.69 445 ALA A CA 1
ATOM 3300 C C . ALA A 1 445 ? -1.355 45.344 28.453 1 95.69 445 ALA A C 1
ATOM 3302 O O . ALA A 1 445 ? -0.798 44.5 27.734 1 95.69 445 ALA A O 1
ATOM 3303 N N . GLY A 1 446 ? -1.413 45.25 29.781 1 95.31 446 GLY A N 1
ATOM 3304 C CA . GLY A 1 446 ? -0.901 44.062 30.453 1 95.31 446 GLY A CA 1
ATOM 3305 C C . GLY A 1 446 ? -1.63 42.812 30.062 1 95.31 446 GLY A C 1
ATOM 3306 O O . GLY A 1 446 ? -1.006 41.75 29.875 1 95.31 446 GLY A O 1
ATOM 3307 N N . GLU A 1 447 ? -2.893 42.844 29.875 1 96.06 447 GLU A N 1
ATOM 3308 C CA . GLU A 1 447 ? -3.693 41.688 29.469 1 96.06 447 GLU A CA 1
ATOM 3309 C C . GLU A 1 447 ? -3.383 41.281 28.031 1 96.06 447 GLU A C 1
ATOM 3311 O O . GLU A 1 447 ? -3.346 40.094 27.719 1 96.06 447 GLU A O 1
ATOM 3316 N N . VAL A 1 448 ? -3.17 42.281 27.156 1 96.81 448 VAL A N 1
ATOM 3317 C CA . VAL A 1 448 ? -2.785 42 25.781 1 96.81 448 VAL A CA 1
ATOM 3318 C C . VAL A 1 448 ? -1.441 41.25 25.75 1 96.81 448 VAL A C 1
ATOM 3320 O O . VAL A 1 448 ? -1.272 40.281 25.031 1 96.81 448 VAL A O 1
ATOM 3323 N N . THR A 1 449 ? -0.513 41.75 26.547 1 96.31 449 THR A N 1
ATOM 3324 C CA . THR A 1 449 ? 0.803 41.125 26.625 1 96.31 449 THR A CA 1
ATOM 3325 C C . THR A 1 449 ? 0.689 39.688 27.078 1 96.31 449 THR A C 1
ATOM 3327 O O . THR A 1 449 ? 1.344 38.812 26.516 1 96.31 449 THR A O 1
ATOM 3330 N N . LYS A 1 450 ? -0.181 39.406 28.031 1 96.31 450 LYS A N 1
ATOM 3331 C CA . LYS A 1 450 ? -0.397 38.031 28.516 1 96.31 450 LYS A CA 1
ATOM 3332 C C . LYS A 1 450 ? -1.003 37.156 27.422 1 96.31 450 LYS A C 1
ATOM 3334 O O . LYS A 1 450 ? -0.57 36.031 27.219 1 96.31 450 LYS A O 1
ATOM 3339 N N . ALA A 1 451 ? -1.999 37.719 26.719 1 96 451 ALA A N 1
ATOM 3340 C CA . ALA A 1 451 ? -2.645 36.969 25.625 1 96 451 ALA A CA 1
ATOM 3341 C C . ALA A 1 451 ? -1.647 36.625 24.516 1 96 451 ALA A C 1
ATOM 3343 O O . ALA A 1 451 ? -1.644 35.531 24 1 96 451 ALA A O 1
ATOM 3344 N N . THR A 1 452 ? -0.822 37.562 24.172 1 96.44 452 THR A N 1
ATOM 3345 C CA . THR A 1 452 ? 0.146 37.375 23.094 1 96.44 452 THR A CA 1
ATOM 3346 C C . THR A 1 452 ? 1.23 36.375 23.531 1 96.44 452 THR A C 1
ATOM 3348 O O . THR A 1 452 ? 1.749 35.625 22.703 1 96.44 452 THR A O 1
ATOM 3351 N N . ASP A 1 453 ? 1.56 36.406 24.812 1 95.69 453 ASP A N 1
ATOM 3352 C CA . ASP A 1 453 ? 2.486 35.406 25.328 1 95.69 453 ASP A CA 1
ATOM 3353 C C . ASP A 1 453 ? 1.893 34 25.234 1 95.69 453 ASP A C 1
ATOM 3355 O O . ASP A 1 453 ? 2.592 33.031 24.875 1 95.69 453 ASP A O 1
ATOM 3359 N N . ASP A 1 454 ? 0.669 33.906 25.516 1 96.81 454 ASP A N 1
ATOM 3360 C CA . ASP A 1 454 ? -0.022 32.625 25.391 1 96.81 454 ASP A CA 1
ATOM 3361 C C . ASP A 1 454 ? -0.093 32.156 23.938 1 96.81 454 ASP A C 1
ATOM 3363 O O . ASP A 1 454 ? 0.028 30.969 23.656 1 96.81 454 ASP A O 1
ATOM 3367 N N . ILE A 1 455 ? -0.301 33.125 23.047 1 96.44 455 ILE A N 1
ATOM 3368 C CA . ILE A 1 455 ? -0.299 32.812 21.609 1 96.44 455 ILE A CA 1
ATOM 3369 C C . ILE A 1 455 ? 1.071 32.281 21.203 1 96.44 455 ILE A C 1
ATOM 3371 O O . ILE A 1 455 ? 1.164 31.281 20.484 1 96.44 455 ILE A O 1
ATOM 3375 N N . ALA A 1 456 ? 2.111 32.906 21.703 1 95.44 456 ALA A N 1
ATOM 3376 C CA . ALA A 1 456 ? 3.467 32.469 21.375 1 95.44 456 ALA A CA 1
ATOM 3377 C C . ALA A 1 456 ? 3.693 31.031 21.844 1 95.44 456 ALA A C 1
ATOM 3379 O O . ALA A 1 456 ? 4.312 30.234 21.125 1 95.44 456 ALA A O 1
ATOM 3380 N N . ARG A 1 457 ? 3.191 30.656 23 1 95.62 457 ARG A N 1
ATOM 3381 C CA . ARG A 1 457 ? 3.312 29.281 23.516 1 95.62 457 ARG A CA 1
ATOM 3382 C C . ARG A 1 457 ? 2.518 28.312 22.656 1 95.62 457 ARG A C 1
ATOM 3384 O O . ARG A 1 457 ? 3.004 27.234 22.328 1 95.62 457 ARG A O 1
ATOM 3391 N N . ALA A 1 458 ? 1.299 28.688 22.281 1 95.88 458 ALA A N 1
ATOM 3392 C CA . ALA A 1 458 ? 0.453 27.859 21.438 1 95.88 458 ALA A CA 1
ATOM 3393 C C . ALA A 1 458 ? 1.101 27.625 20.062 1 95.88 458 ALA A C 1
ATOM 3395 O O . ALA A 1 458 ? 1.07 26.516 19.547 1 95.88 458 ALA A O 1
ATOM 3396 N N . VAL A 1 459 ? 1.687 28.641 19.516 1 96.38 459 VAL A N 1
ATOM 3397 C CA . VAL A 1 459 ? 2.361 28.578 18.234 1 96.38 459 VAL A CA 1
ATOM 3398 C C . VAL A 1 459 ? 3.562 27.641 18.312 1 96.38 459 VAL A C 1
ATOM 3400 O O . VAL A 1 459 ? 3.842 26.891 17.375 1 96.38 459 VAL A O 1
ATOM 3403 N N . SER A 1 460 ? 4.266 27.656 19.422 1 95.69 460 SER A N 1
ATOM 3404 C CA . SER A 1 460 ? 5.375 26.734 19.641 1 95.69 460 SER A CA 1
ATOM 3405 C C . SER A 1 460 ? 4.895 25.297 19.656 1 95.69 460 SER A C 1
ATOM 3407 O O . SER A 1 460 ? 5.527 24.406 19.062 1 95.69 460 SER A O 1
ATOM 3409 N N . GLU A 1 461 ? 3.797 25.062 20.281 1 94.5 461 GLU A N 1
ATOM 3410 C CA . GLU A 1 461 ? 3.197 23.734 20.297 1 94.5 461 GLU A CA 1
ATOM 3411 C C . GLU A 1 461 ? 2.766 23.297 18.906 1 94.5 461 GLU A C 1
ATOM 3413 O O . GLU A 1 461 ? 2.977 22.141 18.516 1 94.5 461 GLU A O 1
ATOM 3418 N N . GLN A 1 462 ? 2.221 24.219 18.156 1 94.88 462 GLN A N 1
ATOM 3419 C CA . GLN A 1 462 ? 1.811 23.922 16.781 1 94.88 462 GLN A CA 1
ATOM 3420 C C . GLN A 1 462 ? 3.012 23.578 15.914 1 94.88 462 GLN A C 1
ATOM 3422 O O . GLN A 1 462 ? 2.947 22.656 15.102 1 94.88 462 GLN A O 1
ATOM 3427 N N . THR A 1 463 ? 4.035 24.359 16.125 1 96.19 463 THR A N 1
ATOM 3428 C CA . THR A 1 463 ? 5.254 24.094 15.359 1 96.19 463 THR A CA 1
ATOM 3429 C C . THR A 1 463 ? 5.77 22.688 15.617 1 96.19 463 THR A C 1
ATOM 3431 O O . THR A 1 463 ? 6.133 21.969 14.68 1 96.19 463 THR A O 1
ATOM 3434 N N . GLU A 1 464 ? 5.75 22.219 16.891 1 95.62 464 GLU A N 1
ATOM 3435 C CA . GLU A 1 464 ? 6.195 20.875 17.234 1 95.62 464 GLU A CA 1
ATOM 3436 C C . GLU A 1 464 ? 5.266 19.812 16.641 1 95.62 464 GLU A C 1
ATOM 3438 O O . GLU A 1 464 ? 5.723 18.781 16.141 1 95.62 464 GLU A O 1
ATOM 3443 N N . ALA A 1 465 ? 4.012 20.094 16.703 1 94.75 465 ALA A N 1
ATOM 3444 C CA . ALA A 1 465 ? 3.031 19.156 16.156 1 94.75 465 ALA A CA 1
ATOM 3445 C C . ALA A 1 465 ? 3.184 19.031 14.648 1 94.75 465 ALA A C 1
ATOM 3447 O O . ALA A 1 465 ? 3.086 17.922 14.102 1 94.75 465 ALA A O 1
ATOM 3448 N N . THR A 1 466 ? 3.416 20.125 13.945 1 95.81 466 THR A N 1
ATOM 3449 C CA . THR A 1 466 ? 3.586 20.094 12.5 1 95.81 466 THR A CA 1
ATOM 3450 C C . THR A 1 466 ? 4.859 19.344 12.125 1 95.81 466 THR A C 1
ATOM 3452 O O . THR A 1 466 ? 4.895 18.656 11.102 1 95.81 466 THR A O 1
ATOM 3455 N N . LYS A 1 467 ? 5.902 19.453 12.922 1 94.81 467 LYS A N 1
ATOM 3456 C CA . LYS A 1 467 ? 7.121 18.688 12.695 1 94.81 467 LYS A CA 1
ATOM 3457 C C . LYS A 1 467 ? 6.852 17.188 12.82 1 94.81 467 LYS A C 1
ATOM 3459 O O . LYS A 1 467 ? 7.375 16.391 12.031 1 94.81 467 LYS A O 1
ATOM 3464 N N . SER A 1 468 ? 6.074 16.859 13.789 1 94.62 468 SER A N 1
ATOM 3465 C CA . SER A 1 468 ? 5.703 15.453 13.953 1 94.62 468 SER A CA 1
ATOM 3466 C C . SER A 1 468 ? 4.941 14.938 12.742 1 94.62 468 SER A C 1
ATOM 3468 O O . SER A 1 468 ? 5.207 13.836 12.258 1 94.62 468 SER A O 1
ATOM 3470 N N . VAL A 1 469 ? 4.012 15.734 12.242 1 94 469 VAL A N 1
ATOM 3471 C CA . VAL A 1 469 ? 3.24 15.344 11.062 1 94 469 VAL A CA 1
ATOM 3472 C C . VAL A 1 469 ? 4.176 15.133 9.875 1 94 469 VAL A C 1
ATOM 3474 O O . VAL A 1 469 ? 4.07 14.133 9.164 1 94 469 VAL A O 1
ATOM 3477 N N . THR A 1 470 ? 5.059 16.062 9.688 1 95 470 THR A N 1
ATOM 3478 C CA . THR A 1 470 ? 6.023 15.969 8.602 1 95 470 THR A CA 1
ATOM 3479 C C . THR A 1 470 ? 6.859 14.695 8.727 1 95 470 THR A C 1
ATOM 3481 O O . THR A 1 470 ? 7.09 14 7.742 1 95 470 THR A O 1
ATOM 3484 N N . GLY A 1 471 ? 7.289 14.406 9.93 1 94.38 471 GLY A N 1
ATOM 3485 C CA . GLY A 1 471 ? 8.031 13.18 10.172 1 94.38 471 GLY A CA 1
ATOM 3486 C C . GLY A 1 471 ? 7.242 11.93 9.844 1 94.38 471 GLY A C 1
ATOM 3487 O O . GLY A 1 471 ? 7.762 11.016 9.203 1 94.38 471 GLY A O 1
ATOM 3488 N N . TYR A 1 472 ? 6.023 11.883 10.25 1 91.75 472 TYR A N 1
ATOM 3489 C CA . TYR A 1 472 ? 5.164 10.742 9.961 1 91.75 472 TYR A CA 1
ATOM 3490 C C . TYR A 1 472 ? 4.945 10.586 8.461 1 91.75 472 TYR A C 1
ATOM 3492 O O . TYR A 1 472 ? 4.895 9.469 7.941 1 91.75 472 TYR A O 1
ATOM 3500 N N . MET A 1 473 ? 4.797 11.664 7.75 1 90.62 473 MET A N 1
ATOM 3501 C CA . MET A 1 473 ? 4.598 11.633 6.305 1 90.62 473 MET A CA 1
ATOM 3502 C C . MET A 1 473 ? 5.824 11.07 5.598 1 90.62 473 MET A C 1
ATOM 3504 O O . MET A 1 473 ? 5.699 10.297 4.645 1 90.62 473 MET A O 1
ATOM 3508 N N . GLU A 1 474 ? 6.941 11.492 6.062 1 92.75 474 GLU A N 1
ATOM 3509 C CA . GLU A 1 474 ? 8.172 10.961 5.492 1 92.75 474 GLU A CA 1
ATOM 3510 C C . GLU A 1 474 ? 8.273 9.453 5.691 1 92.75 474 GLU A C 1
ATOM 3512 O O . GLU A 1 474 ? 8.648 8.727 4.773 1 92.75 474 GLU A O 1
ATOM 3517 N N . LYS A 1 475 ? 7.938 9 6.863 1 91.88 475 LYS A N 1
ATOM 3518 C CA . LYS A 1 475 ? 7.938 7.566 7.145 1 91.88 475 LYS A CA 1
ATOM 3519 C C . LYS A 1 475 ? 6.922 6.832 6.273 1 91.88 475 LYS A C 1
ATOM 3521 O O . LYS A 1 475 ? 7.191 5.727 5.797 1 91.88 475 LYS A O 1
ATOM 3526 N N . THR A 1 476 ? 5.805 7.438 6.086 1 89.25 476 THR A N 1
ATOM 3527 C CA . THR A 1 476 ? 4.773 6.832 5.246 1 89.25 476 THR A CA 1
ATOM 3528 C C . THR A 1 476 ? 5.254 6.715 3.803 1 89.25 476 THR A C 1
ATOM 3530 O O . THR A 1 476 ? 5.016 5.699 3.145 1 89.25 476 THR A O 1
ATOM 3533 N N . LEU A 1 477 ? 5.887 7.762 3.307 1 91 477 LEU A N 1
ATOM 3534 C CA . LEU A 1 477 ? 6.434 7.715 1.954 1 91 477 LEU A CA 1
ATOM 3535 C C . LEU A 1 477 ? 7.438 6.578 1.811 1 91 477 LEU A C 1
ATOM 3537 O O . LEU A 1 477 ? 7.449 5.879 0.795 1 91 477 LEU A O 1
ATOM 3541 N N . ASP A 1 478 ? 8.273 6.348 2.787 1 91.81 478 ASP A N 1
ATOM 3542 C CA . ASP A 1 478 ? 9.227 5.242 2.799 1 91.81 478 ASP A CA 1
ATOM 3543 C C . ASP A 1 478 ? 8.5 3.898 2.738 1 91.81 478 ASP A C 1
ATOM 3545 O O . ASP A 1 478 ? 8.938 2.988 2.027 1 91.81 478 ASP A O 1
ATOM 3549 N N . GLU A 1 479 ? 7.453 3.844 3.506 1 88.94 479 GLU A N 1
ATOM 3550 C CA . GLU A 1 479 ? 6.672 2.613 3.527 1 88.94 479 GLU A CA 1
ATOM 3551 C C . GLU A 1 479 ? 6.035 2.34 2.168 1 88.94 479 GLU A C 1
ATOM 3553 O O . GLU A 1 479 ? 5.977 1.19 1.725 1 88.94 479 GLU A O 1
ATOM 3558 N N . VAL A 1 480 ? 5.527 3.361 1.497 1 91.25 480 VAL A N 1
ATOM 3559 C CA . VAL A 1 480 ? 4.918 3.205 0.181 1 91.25 480 VAL A CA 1
ATOM 3560 C C . VAL A 1 480 ? 5.965 2.721 -0.82 1 91.25 480 VAL A C 1
ATOM 3562 O O . VAL A 1 480 ? 5.676 1.869 -1.665 1 91.25 480 VAL A O 1
ATOM 3565 N N . GLU A 1 481 ? 7.18 3.229 -0.733 1 91.94 481 GLU A N 1
ATOM 3566 C CA . GLU A 1 481 ? 8.258 2.777 -1.609 1 91.94 481 GLU A CA 1
ATOM 3567 C C . GLU A 1 481 ? 8.57 1.302 -1.384 1 91.94 481 GLU A C 1
ATOM 3569 O O . GLU A 1 481 ? 8.781 0.554 -2.34 1 91.94 481 GLU A O 1
ATOM 3574 N N . SER A 1 482 ? 8.609 0.894 -0.162 1 90.44 482 SER A N 1
ATOM 3575 C CA . SER A 1 482 ? 8.82 -0.511 0.171 1 90.44 482 SER A CA 1
ATOM 3576 C C . SER A 1 482 ? 7.699 -1.387 -0.38 1 90.44 482 SER A C 1
ATOM 3578 O O . SER A 1 482 ? 7.953 -2.482 -0.884 1 90.44 482 SER A O 1
ATOM 3580 N N . LEU A 1 483 ? 6.492 -0.904 -0.299 1 89.19 483 LEU A N 1
ATOM 3581 C CA . LEU A 1 483 ? 5.336 -1.607 -0.843 1 89.19 483 LEU A CA 1
ATOM 3582 C C . LEU A 1 483 ? 5.457 -1.764 -2.355 1 89.19 483 LEU A C 1
ATOM 3584 O O . LEU A 1 483 ? 5.172 -2.834 -2.896 1 89.19 483 LEU A O 1
ATOM 3588 N N . LYS A 1 484 ? 5.871 -0.704 -3.014 1 92.19 484 LYS A N 1
ATOM 3589 C CA . LYS A 1 484 ? 6.055 -0.754 -4.461 1 92.19 484 LYS A CA 1
ATOM 3590 C C . LYS A 1 484 ? 7.07 -1.827 -4.852 1 92.19 484 LYS A C 1
ATOM 3592 O O . LYS A 1 484 ? 6.84 -2.594 -5.789 1 92.19 484 LYS A O 1
ATOM 3597 N N . ASN A 1 485 ? 8.156 -1.947 -4.141 1 93.31 485 ASN A N 1
ATOM 3598 C CA . ASN A 1 485 ? 9.18 -2.957 -4.398 1 93.31 485 ASN A CA 1
ATOM 3599 C C . ASN A 1 485 ? 8.633 -4.367 -4.203 1 93.31 485 ASN A C 1
ATOM 3601 O O . ASN A 1 485 ? 8.867 -5.246 -5.035 1 93.31 485 ASN A O 1
ATOM 3605 N N . SER A 1 486 ? 7.926 -4.527 -3.09 1 90.62 486 SER A N 1
ATOM 3606 C CA . SER A 1 486 ? 7.328 -5.828 -2.807 1 90.62 486 SER A CA 1
ATOM 3607 C C . SER A 1 486 ? 6.312 -6.215 -3.877 1 90.62 486 SER A C 1
ATOM 3609 O O . SER A 1 486 ? 6.25 -7.375 -4.293 1 90.62 486 SER A O 1
ATOM 3611 N N . THR A 1 487 ? 5.523 -5.273 -4.34 1 91.44 487 THR A N 1
ATOM 3612 C CA . THR A 1 487 ? 4.531 -5.508 -5.383 1 91.44 487 THR A CA 1
ATOM 3613 C C . THR A 1 487 ? 5.211 -5.902 -6.691 1 91.44 487 THR A C 1
ATOM 3615 O O . THR A 1 487 ? 4.734 -6.789 -7.402 1 91.44 487 THR A O 1
ATOM 3618 N N . HIS A 1 488 ? 6.336 -5.297 -7.016 1 92.75 488 HIS A N 1
ATOM 3619 C CA . HIS A 1 488 ? 7.098 -5.66 -8.203 1 92.75 488 HIS A CA 1
ATOM 3620 C C . HIS A 1 488 ? 7.637 -7.082 -8.109 1 92.75 488 HIS A C 1
ATOM 3622 O O . HIS A 1 488 ? 7.617 -7.828 -9.086 1 92.75 488 HIS A O 1
ATOM 3628 N N . GLU A 1 489 ? 8.141 -7.43 -6.938 1 92.44 489 GLU A N 1
ATOM 3629 C CA . GLU A 1 489 ? 8.625 -8.789 -6.719 1 92.44 489 GLU A CA 1
ATOM 3630 C C . GLU A 1 489 ? 7.512 -9.812 -6.906 1 92.44 489 GLU A C 1
ATOM 3632 O O . GLU A 1 489 ? 7.719 -10.859 -7.52 1 92.44 489 GLU A O 1
ATOM 3637 N N . ALA A 1 490 ? 6.375 -9.484 -6.395 1 91.31 490 ALA A N 1
ATOM 3638 C CA . ALA A 1 490 ? 5.223 -10.367 -6.543 1 91.31 490 ALA A CA 1
ATOM 3639 C C . ALA A 1 490 ? 4.809 -10.484 -8.008 1 91.31 490 ALA A C 1
ATOM 3641 O O . ALA A 1 490 ? 4.449 -11.57 -8.477 1 91.31 490 ALA A O 1
ATOM 3642 N N . PHE A 1 491 ? 4.832 -9.414 -8.758 1 93.56 491 PHE A N 1
ATOM 3643 C CA . PHE A 1 491 ? 4.527 -9.406 -10.18 1 93.56 491 PHE A CA 1
ATOM 3644 C C . PHE A 1 491 ? 5.496 -10.305 -10.945 1 93.56 491 PHE A C 1
ATOM 3646 O O . PHE A 1 491 ? 5.074 -11.117 -11.773 1 93.56 491 PHE A O 1
ATOM 3653 N N . ASP A 1 492 ? 6.758 -10.156 -10.625 1 94.62 492 ASP A N 1
ATOM 3654 C CA . ASP A 1 492 ? 7.773 -10.984 -11.266 1 94.62 492 ASP A CA 1
ATOM 3655 C C . ASP A 1 492 ? 7.535 -12.469 -10.984 1 94.62 492 ASP A C 1
ATOM 3657 O O . ASP A 1 492 ? 7.648 -13.305 -11.883 1 94.62 492 ASP A O 1
ATOM 3661 N N . SER A 1 493 ? 7.242 -12.734 -9.75 1 94 493 SER A N 1
ATOM 3662 C CA . SER A 1 493 ? 6.961 -14.117 -9.383 1 94 493 SER A CA 1
ATOM 3663 C C . SER A 1 493 ? 5.746 -14.656 -10.125 1 94 493 SER A C 1
ATOM 3665 O O . SER A 1 493 ? 5.746 -15.805 -10.57 1 94 493 SER A O 1
ATOM 3667 N N . ALA A 1 494 ? 4.727 -13.844 -10.289 1 93.44 494 ALA A N 1
ATOM 3668 C CA . ALA A 1 494 ? 3.531 -14.227 -11.039 1 93.44 494 ALA A CA 1
ATOM 3669 C C . ALA A 1 494 ? 3.857 -14.492 -12.5 1 93.44 494 ALA A C 1
ATOM 3671 O O . ALA A 1 494 ? 3.301 -15.406 -13.109 1 93.44 494 ALA A O 1
ATOM 3672 N N . GLN A 1 495 ? 4.746 -13.773 -13.078 1 93.94 495 GLN A N 1
ATOM 3673 C CA . GLN A 1 495 ? 5.164 -13.984 -14.461 1 93.94 495 GLN A CA 1
ATOM 3674 C C . GLN A 1 495 ? 5.871 -15.328 -14.625 1 93.94 495 GLN A C 1
ATOM 3676 O O . GLN A 1 495 ? 5.652 -16.031 -15.609 1 93.94 495 GLN A O 1
ATOM 3681 N N . VAL A 1 496 ? 6.695 -15.625 -13.656 1 95.25 496 VAL A N 1
ATOM 3682 C CA . VAL A 1 496 ? 7.383 -16.922 -13.68 1 95.25 496 VAL A CA 1
ATOM 3683 C C . VAL A 1 496 ? 6.359 -18.047 -13.602 1 95.25 496 VAL A C 1
ATOM 3685 O O . VAL A 1 496 ? 6.469 -19.047 -14.32 1 95.25 496 VAL A O 1
ATOM 3688 N N . LEU A 1 497 ? 5.363 -17.875 -12.766 1 93.94 497 LEU A N 1
ATOM 3689 C CA . LEU A 1 497 ? 4.305 -18.875 -12.641 1 93.94 497 LEU A CA 1
ATOM 3690 C C . LEU A 1 497 ? 3.541 -19.031 -13.953 1 93.94 497 LEU A C 1
ATOM 3692 O O . LEU A 1 497 ? 3.207 -20.141 -14.352 1 93.94 497 LEU A O 1
ATOM 3696 N N . ALA A 1 498 ? 3.242 -17.922 -14.609 1 94.19 498 ALA A N 1
ATOM 3697 C CA . ALA A 1 498 ? 2.578 -17.969 -15.914 1 94.19 498 ALA A CA 1
ATOM 3698 C C . ALA A 1 498 ? 3.428 -18.719 -16.938 1 94.19 498 ALA A C 1
ATOM 3700 O O . ALA A 1 498 ? 2.904 -19.5 -17.734 1 94.19 498 ALA A O 1
ATOM 3701 N N . GLU A 1 499 ? 4.695 -18.531 -16.906 1 95.25 499 GLU A N 1
ATOM 3702 C CA . GLU A 1 499 ? 5.617 -19.219 -17.797 1 95.25 499 GLU A CA 1
ATOM 3703 C C . GLU A 1 499 ? 5.648 -20.719 -17.484 1 95.25 499 GLU A C 1
ATOM 3705 O O . GLU A 1 499 ? 5.672 -21.547 -18.406 1 95.25 499 GLU A O 1
ATOM 3710 N N . ASP A 1 500 ? 5.668 -21 -16.188 1 94.56 500 ASP A N 1
ATOM 3711 C CA . ASP A 1 500 ? 5.629 -22.406 -15.773 1 94.56 500 ASP A CA 1
ATOM 3712 C C . ASP A 1 500 ? 4.363 -23.094 -16.281 1 94.56 500 ASP A C 1
ATOM 3714 O O . ASP A 1 500 ? 4.422 -24.219 -16.781 1 94.56 500 ASP A O 1
ATOM 3718 N N . ALA A 1 501 ? 3.256 -22.438 -16.172 1 94.19 501 ALA A N 1
ATOM 3719 C CA . ALA A 1 501 ? 1.989 -22.984 -16.656 1 94.19 501 ALA A CA 1
ATOM 3720 C C . ALA A 1 501 ? 2.027 -23.188 -18.172 1 94.19 501 ALA A C 1
ATOM 3722 O O . ALA A 1 501 ? 1.558 -24.219 -18.672 1 94.19 501 ALA A O 1
ATOM 3723 N N . ALA A 1 502 ? 2.586 -22.266 -18.875 1 92.69 502 ALA A N 1
ATOM 3724 C CA . ALA A 1 502 ? 2.711 -22.359 -20.328 1 92.69 502 ALA A CA 1
ATOM 3725 C C . ALA A 1 502 ? 3.6 -23.547 -20.719 1 92.69 502 ALA A C 1
ATOM 3727 O O . ALA A 1 502 ? 3.305 -24.266 -21.688 1 92.69 502 ALA A O 1
ATOM 3728 N N . GLN A 1 503 ? 4.633 -23.734 -19.953 1 92.69 503 GLN A N 1
ATOM 3729 C CA . GLN A 1 503 ? 5.527 -24.859 -20.203 1 92.69 503 GLN A CA 1
ATOM 3730 C C . GLN A 1 503 ? 4.805 -26.188 -20.016 1 92.69 503 GLN A C 1
ATOM 3732 O O . GLN A 1 503 ? 4.941 -27.094 -20.828 1 92.69 503 GLN A O 1
ATOM 3737 N N . LEU A 1 504 ? 4.039 -26.297 -18.984 1 93.38 504 LEU A N 1
ATOM 3738 C CA . LEU A 1 504 ? 3.268 -27.5 -18.719 1 93.38 504 LEU A CA 1
ATOM 3739 C C . LEU A 1 504 ? 2.244 -27.75 -19.828 1 93.38 504 LEU A C 1
ATOM 3741 O O . LEU A 1 504 ? 2.072 -28.875 -20.297 1 93.38 504 LEU A O 1
ATOM 3745 N N . MET A 1 505 ? 1.626 -26.656 -20.25 1 91.56 505 MET A N 1
ATOM 3746 C CA . MET A 1 505 ? 0.65 -26.75 -21.344 1 91.56 505 MET A CA 1
ATOM 3747 C C . MET A 1 505 ? 1.313 -27.219 -22.625 1 91.56 505 MET A C 1
ATOM 3749 O O . MET A 1 505 ? 0.726 -28 -23.391 1 91.56 505 MET A O 1
ATOM 3753 N N . GLY A 1 506 ? 2.51 -26.75 -22.828 1 89.62 506 GLY A N 1
ATOM 3754 C CA . GLY A 1 506 ? 3.262 -27.203 -24 1 89.62 506 GLY A CA 1
ATOM 3755 C C . GLY A 1 506 ? 3.547 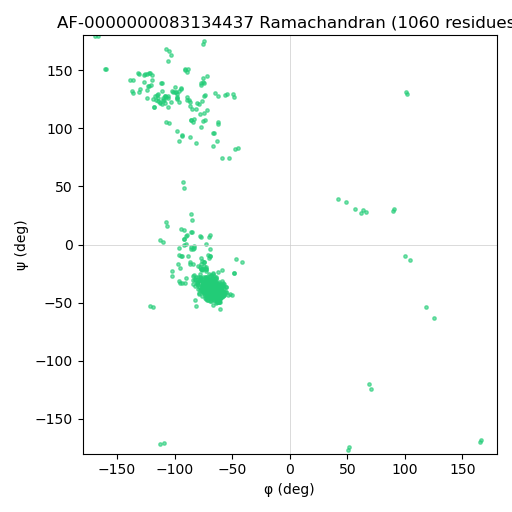-28.688 -23.984 1 89.62 506 GLY A C 1
ATOM 3756 O O . GLY A 1 506 ? 3.488 -29.344 -25.031 1 89.62 506 GLY A O 1
ATOM 3757 N N . LEU A 1 507 ? 3.773 -29.266 -22.812 1 85.12 507 LEU A N 1
ATOM 3758 C CA . LEU A 1 507 ? 4.039 -30.688 -22.672 1 85.12 507 LEU A CA 1
ATOM 3759 C C . LEU A 1 507 ? 2.775 -31.5 -22.922 1 85.12 507 LEU A C 1
ATOM 3761 O O . LEU A 1 507 ? 2.832 -32.562 -23.562 1 85.12 507 LEU A O 1
ATOM 3765 N N . VAL A 1 508 ? 1.641 -30.953 -22.469 1 86.94 508 VAL A N 1
ATOM 3766 C CA . VAL A 1 508 ? 0.376 -31.672 -22.547 1 86.94 508 VAL A CA 1
ATOM 3767 C C . VAL A 1 508 ? -0.201 -31.547 -23.953 1 86.94 508 VAL A C 1
ATOM 3769 O O . VAL A 1 508 ? -0.854 -32.469 -24.453 1 86.94 508 VAL A O 1
ATOM 3772 N N . ASN A 1 509 ? 0.017 -30.484 -24.594 1 87.81 509 ASN A N 1
ATOM 3773 C CA . ASN A 1 509 ? -0.571 -30.219 -25.906 1 87.81 509 ASN A CA 1
ATOM 3774 C C . ASN A 1 509 ? 0.013 -31.125 -26.984 1 87.81 509 ASN A C 1
ATOM 3776 O O . ASN A 1 509 ? -0.548 -31.234 -28.078 1 87.81 509 ASN A O 1
ATOM 3780 N N . GLN A 1 510 ? 1.043 -31.844 -26.672 1 82.94 510 GLN A N 1
ATOM 3781 C CA . GLN A 1 510 ? 1.612 -32.812 -27.609 1 82.94 510 GLN A CA 1
ATOM 3782 C C . GLN A 1 510 ? 0.745 -34.062 -27.719 1 82.94 510 GLN A C 1
ATOM 3784 O O . GLN A 1 510 ? 0.9 -34.844 -28.641 1 82.94 510 GLN A O 1
ATOM 3789 N N . PHE A 1 511 ? -0.131 -34.188 -26.766 1 84.25 511 PHE A N 1
ATOM 3790 C CA . PHE A 1 511 ? -0.974 -35.375 -26.719 1 84.25 511 PHE A CA 1
ATOM 3791 C C . PHE A 1 511 ? -2.426 -35.031 -27.031 1 84.25 511 PHE A C 1
ATOM 3793 O O . PHE A 1 511 ? -2.883 -33.938 -26.703 1 84.25 511 PHE A O 1
ATOM 3800 N N . THR A 1 512 ? -3.074 -35.812 -27.766 1 83.88 512 THR A N 1
ATOM 3801 C CA . THR A 1 512 ? -4.516 -35.688 -27.938 1 83.88 512 THR A CA 1
ATOM 3802 C C . THR A 1 512 ? -5.266 -36.406 -26.828 1 83.88 512 THR A C 1
ATOM 3804 O O . THR A 1 512 ? -5.074 -37.625 -26.641 1 83.88 512 THR A O 1
ATOM 3807 N N . ILE A 1 513 ? -5.988 -35.688 -26.062 1 80.75 513 ILE A N 1
ATOM 3808 C CA . ILE A 1 513 ? -6.738 -36.281 -24.969 1 80.75 513 ILE A CA 1
ATOM 3809 C C . ILE A 1 513 ? -8.219 -35.969 -25.125 1 80.75 513 ILE A C 1
ATOM 3811 O O . ILE A 1 513 ? -8.586 -35.062 -25.859 1 80.75 513 ILE A O 1
ATOM 3815 N N . ASN A 1 514 ? -9.188 -36.844 -24.703 1 76 514 ASN A N 1
ATOM 3816 C CA . ASN A 1 514 ? -10.609 -36.562 -24.609 1 76 514 ASN A CA 1
ATOM 3817 C C . ASN A 1 514 ? -10.953 -35.875 -23.297 1 76 514 ASN A C 1
ATOM 3819 O O . ASN A 1 514 ? -10.906 -36.469 -22.234 1 76 514 ASN A O 1
ATOM 3823 N N . GLU A 1 515 ? -11.211 -34.656 -23.328 1 65.69 515 GLU A N 1
ATOM 3824 C CA . GLU A 1 515 ? -11.453 -33.844 -22.125 1 65.69 515 GLU A CA 1
ATOM 3825 C C . GLU A 1 515 ? -12.742 -34.281 -21.438 1 65.69 515 GLU A C 1
ATOM 3827 O O . GLU A 1 515 ? -12.859 -34.188 -20.203 1 65.69 515 GLU A O 1
ATOM 3832 N N . LYS A 1 516 ? -13.914 -34.562 -22.062 1 59.03 516 LYS A N 1
ATOM 3833 C CA . LYS A 1 516 ? -15.219 -34.875 -21.484 1 59.03 516 LYS A CA 1
ATOM 3834 C C . LYS A 1 516 ? -15.125 -36.062 -20.531 1 59.03 516 LYS A C 1
ATOM 3836 O O . LYS A 1 516 ? -15.82 -36.125 -19.531 1 59.03 516 LYS A O 1
ATOM 3841 N N . LYS A 1 517 ? -14.398 -37.125 -20.609 1 56.34 517 LYS A N 1
ATOM 3842 C CA . LYS A 1 517 ? -14.344 -38.312 -19.781 1 56.34 517 LYS A CA 1
ATOM 3843 C C . LYS A 1 517 ? -13.453 -38.094 -18.562 1 56.34 517 LYS A C 1
ATOM 3845 O O . LYS A 1 517 ? -13.445 -38.906 -17.641 1 56.34 517 LYS A O 1
ATOM 3850 N N . ILE A 1 518 ? -12.586 -37.156 -18.391 1 54.66 518 ILE A N 1
ATOM 3851 C CA . ILE A 1 518 ? -11.633 -36.906 -17.328 1 54.66 518 ILE A CA 1
ATOM 3852 C C . ILE A 1 518 ? -12.375 -36.469 -16.062 1 54.66 518 ILE A C 1
ATOM 3854 O O . ILE A 1 518 ? -11.961 -36.781 -14.945 1 54.66 518 ILE A O 1
ATOM 3858 N N . ASN A 1 519 ? -13.445 -35.688 -16.203 1 49.84 519 ASN A N 1
ATOM 3859 C CA . ASN A 1 519 ? -14.109 -35.156 -15.016 1 49.84 519 ASN A CA 1
ATOM 3860 C C . ASN A 1 519 ? -14.586 -36.281 -14.094 1 49.84 519 ASN A C 1
ATOM 3862 O O . ASN A 1 519 ? -14.641 -36.125 -12.875 1 49.84 519 ASN A O 1
ATOM 3866 N N . LYS A 1 520 ? -15.008 -37.375 -14.453 1 49.53 520 LYS A N 1
ATOM 3867 C CA . LYS A 1 520 ? -15.602 -38.406 -13.602 1 49.53 520 LYS A CA 1
ATOM 3868 C C . LYS A 1 520 ? -14.531 -39.25 -12.906 1 49.53 520 LYS A C 1
ATOM 3870 O O . LYS A 1 520 ? -14.703 -39.625 -11.758 1 49.53 520 LYS A O 1
ATOM 3875 N N . HIS A 1 521 ? -13.344 -39.656 -13.328 1 45.09 521 HIS A N 1
ATOM 3876 C CA . HIS A 1 521 ? -12.344 -40.562 -12.773 1 45.09 521 HIS A CA 1
ATOM 3877 C C . HIS A 1 521 ? -11.281 -39.812 -11.992 1 45.09 521 HIS A C 1
ATOM 3879 O O . HIS A 1 521 ? -10.609 -40.375 -11.133 1 45.09 521 HIS A O 1
ATOM 3885 N N . SER A 1 522 ? -11.062 -38.688 -12.125 1 43.31 522 SER A N 1
ATOM 3886 C CA . SER A 1 522 ? -9.992 -37.906 -11.508 1 43.31 522 SER A CA 1
ATOM 3887 C C . SER A 1 522 ? -10.227 -37.719 -10.016 1 43.31 522 SER A C 1
ATOM 3889 O O . SER A 1 522 ? -9.305 -37.406 -9.266 1 43.31 522 SER A O 1
ATOM 3891 N N . LYS A 1 523 ? -11.461 -37.781 -9.602 1 49.03 523 LYS A N 1
ATOM 3892 C CA . LYS A 1 523 ? -11.633 -37.625 -8.156 1 49.03 523 LYS A CA 1
ATOM 3893 C C . LYS A 1 523 ? -11.031 -38.812 -7.414 1 49.03 523 LYS A C 1
ATOM 3895 O O . LYS A 1 523 ? -10.695 -38.719 -6.23 1 49.03 523 LYS A O 1
ATOM 3900 N N . LYS A 1 524 ? -11.008 -39.844 -7.824 1 47.22 524 LYS A N 1
ATOM 3901 C CA . LYS A 1 524 ? -10.609 -41.031 -7.105 1 47.22 524 LYS A CA 1
ATOM 3902 C C . LYS A 1 524 ? -9.094 -41.188 -7.074 1 47.22 524 LYS A C 1
ATOM 3904 O O . LYS A 1 524 ? -8.547 -41.812 -6.168 1 47.22 524 LYS A O 1
ATOM 3909 N N . LEU A 1 525 ? -8.266 -40.75 -7.965 1 47.84 525 LEU A N 1
ATOM 3910 C CA . LEU A 1 525 ? -6.812 -40.906 -7.98 1 47.84 525 LEU A CA 1
ATOM 3911 C C . LEU A 1 525 ? -6.145 -40 -6.961 1 47.84 525 LEU A C 1
ATOM 3913 O O . LEU A 1 525 ? -5.133 -40.375 -6.359 1 47.84 525 LEU A O 1
ATOM 3917 N N . VAL A 1 526 ? -6.672 -38.781 -6.672 1 50.16 526 VAL A N 1
ATOM 3918 C CA . VAL A 1 526 ? -6.121 -37.875 -5.688 1 50.16 526 VAL A CA 1
ATOM 3919 C C . VAL A 1 526 ? -6.41 -38.375 -4.277 1 50.16 526 VAL A C 1
ATOM 3921 O O . VAL A 1 526 ? -5.562 -38.281 -3.387 1 50.16 526 VAL A O 1
ATOM 3924 N N . ASP A 1 527 ? -7.535 -39.031 -4.043 1 46.5 527 ASP A N 1
ATOM 3925 C CA . ASP A 1 527 ? -7.879 -39.531 -2.713 1 46.5 527 ASP A CA 1
ATOM 3926 C C . ASP A 1 527 ? -6.992 -40.688 -2.318 1 46.5 527 ASP A C 1
ATOM 3928 O O . ASP A 1 527 ? -6.648 -40.844 -1.145 1 46.5 527 ASP A O 1
ATOM 3932 N N . SER A 1 528 ? -6.652 -41.594 -3.145 1 43 528 SER A N 1
ATOM 3933 C CA . SER A 1 528 ? -5.867 -42.781 -2.762 1 43 528 SER A CA 1
ATOM 3934 C C . SER A 1 528 ? -4.402 -42.406 -2.551 1 43 528 SER A C 1
ATOM 3936 O O . SER A 1 528 ? -3.684 -43.094 -1.82 1 43 528 SER A O 1
ATOM 3938 N N . SER A 1 529 ? -3.832 -41.469 -3.158 1 44.41 529 SER A N 1
ATOM 3939 C CA . SER A 1 529 ? -2.42 -41.156 -3.004 1 44.41 529 SER A CA 1
ATOM 3940 C C . SER A 1 529 ? -2.188 -40.281 -1.771 1 44.41 529 SER A C 1
ATOM 3942 O O . SER A 1 529 ? -1.042 -40.031 -1.383 1 44.41 529 SER A O 1
ATOM 3944 N N . VAL A 1 530 ? -3.16 -39.469 -1.281 1 42.53 530 VAL A N 1
ATOM 3945 C CA . VAL A 1 530 ? -2.973 -38.719 -0.04 1 42.53 530 VAL A CA 1
ATOM 3946 C C . VAL A 1 530 ? -3.117 -39.656 1.154 1 42.53 530 VAL A C 1
ATOM 3948 O O . VAL A 1 530 ? -2.871 -39.281 2.297 1 42.53 530 VAL A O 1
ATOM 3951 N N . ALA A 1 531 ? -3.807 -40.844 1 1 41.34 531 ALA A N 1
ATOM 3952 C CA . ALA A 1 531 ? -3.902 -41.688 2.182 1 41.34 531 ALA A CA 1
ATOM 3953 C C . ALA A 1 531 ? -2.639 -42.531 2.357 1 41.34 531 ALA A C 1
ATOM 3955 O O . ALA A 1 531 ? -2.48 -43.219 3.367 1 41.34 531 ALA A O 1
ATOM 3956 N N . SER A 1 532 ? -1.857 -42.969 1.389 1 31.7 532 SER A N 1
ATOM 3957 C CA . SER A 1 532 ? -0.656 -43.75 1.709 1 31.7 532 SER A CA 1
ATOM 3958 C C . SER A 1 532 ? 0.543 -42.812 1.917 1 31.7 532 SER A C 1
ATOM 3960 O O . SER A 1 532 ? 0.737 -41.875 1.165 1 31.7 532 SER A O 1
ATOM 3962 N N . MET B 1 1 ? -2.877 -74.375 -13.922 1 31.92 1 MET B N 1
ATOM 3963 C CA . MET B 1 1 ? -3.104 -75.438 -14.898 1 31.92 1 MET B CA 1
ATOM 3964 C C . MET B 1 1 ? -4.164 -75 -15.914 1 31.92 1 MET B C 1
ATOM 3966 O O . MET B 1 1 ? -4.27 -75.625 -16.984 1 31.92 1 MET B O 1
ATOM 3970 N N . GLU B 1 2 ? -5.129 -74.25 -15.383 1 40.78 2 GLU B N 1
ATOM 3971 C CA . GLU B 1 2 ? -6.254 -73.688 -16.109 1 40.78 2 GLU B CA 1
ATOM 3972 C C . GLU B 1 2 ? -5.785 -72.625 -17.094 1 40.78 2 GLU B C 1
ATOM 3974 O O . GLU B 1 2 ? -6.418 -72.438 -18.125 1 40.78 2 GLU B O 1
ATOM 3979 N N . ASN B 1 3 ? -4.691 -71.938 -16.797 1 42.72 3 ASN B N 1
ATOM 3980 C CA . ASN B 1 3 ? -4.043 -70.875 -17.547 1 42.72 3 ASN B CA 1
ATOM 3981 C C . ASN B 1 3 ? -3.258 -71.438 -18.734 1 42.72 3 ASN B C 1
ATOM 3983 O O . ASN B 1 3 ? -2.693 -70.688 -19.516 1 42.72 3 ASN B O 1
ATOM 3987 N N . LEU B 1 4 ? -2.895 -72.688 -18.734 1 47.44 4 LEU B N 1
ATOM 3988 C CA . LEU B 1 4 ? -2.094 -73.438 -19.703 1 47.44 4 LEU B CA 1
ATOM 3989 C C . LEU B 1 4 ? -2.893 -73.688 -20.969 1 47.44 4 LEU B C 1
ATOM 3991 O O . LEU B 1 4 ? -2.318 -73.812 -22.062 1 47.44 4 LEU B O 1
ATOM 3995 N N . THR B 1 5 ? -4.164 -73.938 -20.875 1 50.66 5 THR B N 1
ATOM 3996 C CA . THR B 1 5 ? -5 -74.375 -21.969 1 50.66 5 THR B CA 1
ATOM 3997 C C . THR B 1 5 ? -5.328 -73.25 -22.922 1 50.66 5 THR B C 1
ATOM 3999 O O . THR B 1 5 ? -5.812 -73.5 -24.031 1 50.66 5 THR B O 1
ATOM 4002 N N . LYS B 1 6 ? -5.203 -71.938 -22.438 1 62.72 6 LYS B N 1
ATOM 4003 C CA . LYS B 1 6 ? -5.691 -70.812 -23.203 1 62.72 6 LYS B CA 1
ATOM 4004 C C . LYS B 1 6 ? -4.535 -70 -23.797 1 62.72 6 LYS B C 1
ATOM 4006 O O . LYS B 1 6 ? -4.727 -68.875 -24.281 1 62.72 6 LYS B O 1
ATOM 4011 N N . GLY B 1 7 ? -3.473 -70.75 -23.812 1 68.81 7 GLY B N 1
ATOM 4012 C CA . GLY B 1 7 ? -2.281 -70.062 -24.266 1 68.81 7 GLY B CA 1
ATOM 4013 C C . GLY B 1 7 ? -2.076 -70.188 -25.766 1 68.81 7 GLY B C 1
ATOM 4014 O O . GLY B 1 7 ? -2.68 -71 -26.422 1 68.81 7 GLY B O 1
ATOM 4015 N N . LEU B 1 8 ? -1.447 -69.188 -26.375 1 75.56 8 LEU B N 1
ATOM 4016 C CA . LEU B 1 8 ? -1.1 -69.125 -27.797 1 75.56 8 LEU B CA 1
ATOM 4017 C C . LEU B 1 8 ? -0.434 -70.438 -28.219 1 75.56 8 LEU B C 1
ATOM 4019 O O . LEU B 1 8 ? -0.697 -70.938 -29.312 1 75.56 8 LEU B O 1
ATOM 4023 N N . GLN B 1 9 ? 0.188 -71.188 -27.234 1 76.5 9 GLN B N 1
ATOM 4024 C CA . GLN B 1 9 ? 0.902 -72.375 -27.516 1 76.5 9 GLN B CA 1
ATOM 4025 C C . GLN B 1 9 ? -0.069 -73.562 -27.797 1 76.5 9 GLN B C 1
ATOM 4027 O O . GLN B 1 9 ? 0.095 -74.312 -28.781 1 76.5 9 GLN B O 1
ATOM 4032 N N . ILE B 1 10 ? -1.051 -73.625 -26.953 1 76.81 10 ILE B N 1
ATOM 4033 C CA . ILE B 1 10 ? -1.986 -74.75 -27.078 1 76.81 10 ILE B CA 1
ATOM 4034 C C . ILE B 1 10 ? -2.801 -74.562 -28.359 1 76.81 10 ILE B C 1
ATOM 4036 O O . ILE B 1 10 ? -3.062 -75.562 -29.047 1 76.81 10 ILE B O 1
ATOM 4040 N N . LYS B 1 11 ? -3.092 -73.375 -28.734 1 76.94 11 LYS B N 1
ATOM 4041 C CA . LYS B 1 11 ? -3.881 -73.188 -29.938 1 76.94 11 LYS B CA 1
ATOM 4042 C C . LYS B 1 11 ? -3.082 -73.562 -31.188 1 76.94 11 LYS B C 1
ATOM 4044 O O . LYS B 1 11 ? -3.584 -74.25 -32.062 1 76.94 11 LYS B O 1
ATOM 4049 N N . ILE B 1 12 ? -1.838 -73.188 -31.156 1 77.5 12 ILE B N 1
ATOM 4050 C CA . ILE B 1 12 ? -1.002 -73.438 -32.312 1 77.5 12 ILE B CA 1
ATOM 4051 C C . ILE B 1 12 ? -0.64 -74.875 -32.406 1 77.5 12 ILE B C 1
ATOM 4053 O O . ILE B 1 12 ? -0.713 -75.5 -33.469 1 77.5 12 ILE B O 1
ATOM 4057 N N . TYR B 1 13 ? -0.441 -75.5 -31.188 1 78.06 13 TYR B N 1
ATOM 4058 C CA . TYR B 1 13 ? -0.076 -76.875 -31.141 1 78.06 13 TYR B CA 1
ATOM 4059 C C . TYR B 1 13 ? -1.242 -77.812 -31.578 1 78.06 13 TYR B C 1
ATOM 4061 O O . TYR B 1 13 ? -1.057 -78.75 -32.312 1 78.06 13 TYR B O 1
ATOM 4069 N N . SER B 1 14 ? -2.371 -77.438 -31.062 1 77.88 14 SER B N 1
ATOM 4070 C CA . SER B 1 14 ? -3.531 -78.25 -31.391 1 77.88 14 SER B CA 1
ATOM 4071 C C . SER B 1 14 ? -3.84 -78.25 -32.875 1 77.88 14 SER B C 1
ATOM 4073 O O . SER B 1 14 ? -4.086 -79.312 -33.469 1 77.88 14 SER B O 1
ATOM 4075 N N . ALA B 1 15 ? -3.693 -77.125 -33.438 1 77.25 15 ALA B N 1
ATOM 4076 C CA . ALA B 1 15 ? -3.98 -77 -34.844 1 77.25 15 ALA B CA 1
ATOM 4077 C C . ALA B 1 15 ? -2.934 -77.688 -35.688 1 77.25 15 ALA B C 1
ATOM 4079 O O . ALA B 1 15 ? -3.271 -78.438 -36.625 1 77.25 15 ALA B O 1
ATOM 4080 N N . LEU B 1 16 ? -1.734 -77.625 -35.281 1 76.81 16 LEU B N 1
ATOM 4081 C CA . LEU B 1 16 ? -0.654 -78.25 -36.031 1 76.81 16 LEU B CA 1
ATOM 4082 C C . LEU B 1 16 ? -0.65 -79.75 -35.875 1 76.81 16 LEU B C 1
ATOM 4084 O O . LEU B 1 16 ? -0.348 -80.5 -36.812 1 76.81 16 LEU B O 1
ATOM 4088 N N . THR B 1 17 ? -0.983 -80.188 -34.656 1 76.75 17 THR B N 1
ATOM 4089 C CA . THR B 1 17 ? -1.028 -81.625 -34.406 1 76.75 17 THR B CA 1
ATOM 4090 C C . THR B 1 17 ? -2.1 -82.25 -35.281 1 76.75 17 THR B C 1
ATOM 4092 O O . THR B 1 17 ? -1.861 -83.312 -35.875 1 76.75 17 THR B O 1
ATOM 4095 N N . VAL B 1 18 ? -3.223 -81.688 -35.406 1 77.62 18 VAL B N 1
ATOM 4096 C CA . VAL B 1 18 ? -4.328 -82.25 -36.156 1 77.62 18 VAL B CA 1
ATOM 4097 C C . VAL B 1 18 ? -3.967 -82.312 -37.625 1 77.62 18 VAL B C 1
ATOM 4099 O O . VAL B 1 18 ? -4.137 -83.312 -38.281 1 77.62 18 VAL B O 1
ATOM 4102 N N . ILE B 1 19 ? -3.34 -81.312 -38.062 1 75.75 19 ILE B N 1
ATOM 4103 C CA . ILE B 1 19 ? -3.037 -81.25 -39.5 1 75.75 19 ILE B CA 1
ATOM 4104 C C . ILE B 1 19 ? -1.9 -82.188 -39.844 1 75.75 19 ILE B C 1
ATOM 4106 O O . ILE B 1 19 ? -1.965 -82.875 -40.844 1 75.75 19 ILE B O 1
ATOM 4110 N N . LEU B 1 20 ? -0.919 -82.25 -38.938 1 76.19 20 LEU B N 1
ATOM 4111 C CA . LEU B 1 20 ? 0.212 -83.188 -39.125 1 76.19 20 LEU B CA 1
ATOM 4112 C C . LEU B 1 20 ? -0.232 -84.625 -39.094 1 76.19 20 LEU B C 1
ATOM 4114 O O . LEU B 1 20 ? 0.205 -85.438 -39.906 1 76.19 20 LEU B O 1
ATOM 4118 N N . THR B 1 21 ? -1.114 -84.938 -38.156 1 77.06 21 THR B N 1
ATOM 4119 C CA . THR B 1 21 ? -1.605 -86.312 -38.031 1 77.06 21 THR B CA 1
ATOM 4120 C C . THR B 1 21 ? -2.393 -86.75 -39.281 1 77.06 21 THR B C 1
ATOM 4122 O O . THR B 1 21 ? -2.221 -87.812 -39.781 1 77.06 21 THR B O 1
ATOM 4125 N N . VAL B 1 22 ? -3.17 -85.875 -39.844 1 77.25 22 VAL B N 1
ATOM 4126 C CA . VAL B 1 22 ? -3.982 -86.188 -41 1 77.25 22 VAL B CA 1
ATOM 4127 C C . VAL B 1 22 ? -3.078 -86.375 -42.219 1 77.25 22 VAL B C 1
ATOM 4129 O O . VAL B 1 22 ? -3.273 -87.375 -42.969 1 77.25 22 VAL B O 1
ATOM 413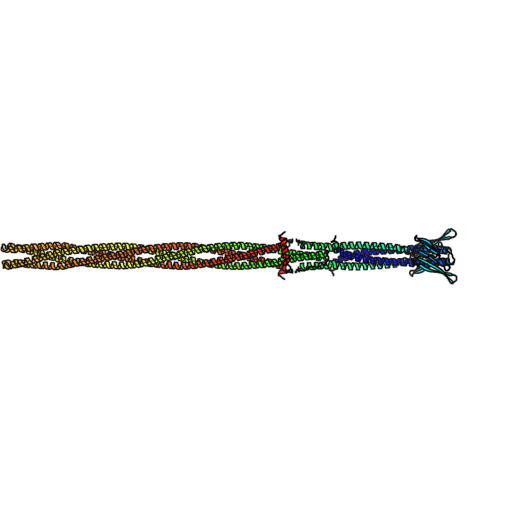2 N N . ILE B 1 23 ? -2.031 -85.688 -42.25 1 74.12 23 ILE B N 1
ATOM 4133 C CA . ILE B 1 23 ? -1.129 -85.75 -43.375 1 74.12 23 ILE B CA 1
ATOM 4134 C C . ILE B 1 23 ? -0.32 -87.062 -43.281 1 74.12 23 ILE B C 1
ATOM 4136 O O . ILE B 1 23 ? -0.144 -87.75 -44.281 1 74.12 23 ILE B O 1
ATOM 4140 N N . LEU B 1 24 ? 0.086 -87.438 -42.125 1 76.25 24 LEU B N 1
ATOM 4141 C CA . LEU B 1 24 ? 0.899 -88.625 -41.938 1 76.25 24 LEU B CA 1
ATOM 4142 C C . LEU B 1 24 ? 0.058 -89.875 -42.094 1 76.25 24 LEU B C 1
ATOM 4144 O O . LEU B 1 24 ? 0.536 -90.875 -42.656 1 76.25 24 LEU B O 1
ATOM 4148 N N . VAL B 1 25 ? -1.182 -89.812 -41.75 1 77.38 25 VAL B N 1
ATOM 4149 C CA . VAL B 1 25 ? -2.08 -90.938 -41.906 1 77.38 25 VAL B CA 1
ATOM 4150 C C . VAL B 1 25 ? -2.391 -91.188 -43.375 1 77.38 25 VAL B C 1
ATOM 4152 O O . VAL B 1 25 ? -2.389 -92.312 -43.875 1 77.38 25 VAL B O 1
ATOM 4155 N N . VAL B 1 26 ? -2.543 -90.125 -44.062 1 76.56 26 VAL B N 1
ATOM 4156 C CA . VAL B 1 26 ? -2.82 -90.188 -45.5 1 76.56 26 VAL B CA 1
ATOM 4157 C C . VAL B 1 26 ? -1.588 -90.75 -46.219 1 76.56 26 VAL B C 1
ATOM 4159 O O . VAL B 1 26 ? -1.696 -91.625 -47.094 1 76.56 26 VAL B O 1
ATOM 4162 N N . SER B 1 27 ? -0.449 -90.25 -45.812 1 75.88 27 SER B N 1
ATOM 4163 C CA . SER B 1 27 ? 0.801 -90.688 -46.406 1 75.88 27 SER B CA 1
ATOM 4164 C C . SER B 1 27 ? 1.085 -92.188 -46.062 1 75.88 27 SER B C 1
ATOM 4166 O O . SER B 1 27 ? 1.479 -92.938 -46.938 1 75.88 27 SER B O 1
ATOM 4168 N N . GLY B 1 28 ? 0.812 -92.562 -44.844 1 74.75 28 GLY B N 1
ATOM 4169 C CA . GLY B 1 28 ? 0.993 -93.938 -44.406 1 74.75 28 GLY B CA 1
ATOM 4170 C C . GLY B 1 28 ? 0.034 -94.875 -45.094 1 74.75 28 GLY B C 1
ATOM 4171 O O . GLY B 1 28 ? 0.426 -96 -45.5 1 74.75 28 GLY B O 1
ATOM 4172 N N . GLY B 1 29 ? -1.177 -94.438 -45.281 1 76.88 29 GLY B N 1
ATOM 4173 C CA . GLY B 1 29 ? -2.156 -95.25 -46 1 76.88 29 GLY B CA 1
ATOM 4174 C C . GLY B 1 29 ? -1.812 -95.438 -47.438 1 76.88 29 GLY B C 1
ATOM 4175 O O . GLY B 1 29 ? -1.951 -96.562 -47.969 1 76.88 29 GLY B O 1
ATOM 4176 N N . TYR B 1 30 ? -1.258 -94.375 -47.969 1 78.38 30 TYR B N 1
ATOM 4177 C CA . TYR B 1 30 ? -0.854 -94.5 -49.375 1 78.38 30 TYR B CA 1
ATOM 4178 C C . TYR B 1 30 ? 0.296 -95.5 -49.531 1 78.38 30 TYR B C 1
ATOM 4180 O O . TYR B 1 30 ? 0.259 -96.312 -50.406 1 78.38 30 TYR B O 1
ATOM 4188 N N . ASN B 1 31 ? 1.271 -95.438 -48.656 1 76.56 31 ASN B N 1
ATOM 4189 C CA . ASN B 1 31 ? 2.416 -96.312 -48.719 1 76.56 31 ASN B CA 1
ATOM 4190 C C . ASN B 1 31 ? 2.008 -97.75 -48.438 1 76.56 31 ASN B C 1
ATOM 4192 O O . ASN B 1 31 ? 2.504 -98.688 -49.094 1 76.56 31 ASN B O 1
ATOM 4196 N N . TYR B 1 32 ? 1.06 -97.938 -47.594 1 77.88 32 TYR B N 1
ATOM 4197 C CA . TYR B 1 32 ? 0.553 -99.25 -47.25 1 77.88 32 TYR B CA 1
ATOM 4198 C C . TYR B 1 32 ? -0.172 -99.875 -48.438 1 77.88 32 TYR B C 1
ATOM 4200 O O . TYR B 1 32 ? 0.08 -101 -48.781 1 77.88 32 TYR B O 1
ATOM 4208 N N . ASN B 1 33 ? -0.948 -99.062 -49.094 1 80.94 33 ASN B N 1
ATOM 4209 C CA . ASN B 1 33 ? -1.716 -99.625 -50.219 1 80.94 33 ASN B CA 1
ATOM 4210 C C . ASN B 1 33 ? -0.817 -99.938 -51.406 1 80.94 33 ASN B C 1
ATOM 4212 O O . ASN B 1 33 ? -1.048 -100.875 -52.125 1 80.94 33 ASN B O 1
ATOM 4216 N N . GLN B 1 34 ? 0.22 -99.188 -51.531 1 77.62 34 GLN B N 1
ATOM 4217 C CA . GLN B 1 34 ? 1.152 -99.375 -52.656 1 77.62 34 GLN B CA 1
ATOM 4218 C C . GLN B 1 34 ? 1.921 -100.688 -52.438 1 77.62 34 GLN B C 1
ATOM 4220 O O . GLN B 1 34 ? 2.082 -101.5 -53.375 1 77.62 34 GLN B O 1
ATOM 4225 N N . THR B 1 35 ? 2.309 -101 -51.219 1 79.56 35 THR B N 1
ATOM 4226 C CA . THR B 1 35 ? 3.051 -102.188 -50.906 1 79.56 35 THR B CA 1
ATOM 4227 C C . THR B 1 35 ? 2.137 -103.438 -50.969 1 79.56 35 THR B C 1
ATOM 4229 O O . THR B 1 35 ? 2.543 -104.5 -51.438 1 79.56 35 THR B O 1
ATOM 4232 N N . LYS B 1 36 ? 0.938 -103.25 -50.625 1 82.38 36 LYS B N 1
ATOM 4233 C CA . LYS B 1 36 ? -0.043 -104.312 -50.688 1 82.38 36 LYS B CA 1
ATOM 4234 C C . LYS B 1 36 ? -0.304 -104.75 -52.125 1 82.38 36 LYS B C 1
ATOM 4236 O O . LYS B 1 36 ? -0.288 -105.938 -52.438 1 82.38 36 LYS B O 1
ATOM 4241 N N . ASP B 1 37 ? -0.438 -103.75 -52.906 1 82.38 37 ASP B N 1
ATOM 4242 C CA . ASP B 1 37 ? -0.695 -104.062 -54.312 1 82.38 37 ASP B CA 1
ATOM 4243 C C . ASP B 1 37 ? 0.488 -104.812 -54.938 1 82.38 37 ASP B C 1
ATOM 4245 O O . ASP B 1 37 ? 0.301 -105.688 -55.75 1 82.38 37 ASP B O 1
ATOM 4249 N N . LEU B 1 38 ? 1.618 -104.375 -54.531 1 80.12 38 LEU B N 1
ATOM 4250 C CA . LEU B 1 38 ? 2.838 -105 -55.062 1 80.12 38 LEU B CA 1
ATOM 4251 C C . LEU B 1 38 ? 2.953 -106.438 -54.625 1 80.12 38 LEU B C 1
ATOM 4253 O O . LEU B 1 38 ? 3.23 -107.312 -55.469 1 80.12 38 LEU B O 1
ATOM 4257 N N . LEU B 1 39 ? 2.596 -106.812 -53.469 1 81.19 39 LEU B N 1
ATOM 4258 C CA . LEU B 1 39 ? 2.721 -108.188 -52.906 1 81.19 39 LEU B CA 1
ATOM 4259 C C . LEU B 1 39 ? 1.64 -109.125 -53.5 1 81.19 39 LEU B C 1
ATOM 4261 O O . LEU B 1 39 ? 1.908 -110.25 -53.812 1 81.19 39 LEU B O 1
ATOM 4265 N N . GLU B 1 40 ? 0.552 -108.562 -53.719 1 83.94 40 GLU B N 1
ATOM 4266 C CA . GLU B 1 40 ? -0.546 -109.312 -54.281 1 83.94 40 GLU B CA 1
ATOM 4267 C C . GLU B 1 40 ? -0.302 -109.688 -55.75 1 83.94 40 GLU B C 1
ATOM 4269 O O . GLU B 1 40 ? -0.593 -110.75 -56.219 1 83.94 40 GLU B O 1
ATOM 4274 N N . SER B 1 41 ? 0.215 -108.688 -56.406 1 82.19 41 SER B N 1
ATOM 4275 C CA . SER B 1 41 ? 0.54 -108.875 -57.812 1 82.19 41 SER B CA 1
ATOM 4276 C C . SER B 1 41 ? 1.612 -109.938 -57.969 1 82.19 41 SER B C 1
ATOM 4278 O O . SER B 1 41 ? 1.525 -110.812 -58.844 1 82.19 41 SER B O 1
ATOM 4280 N N . GLN B 1 42 ? 2.51 -110 -57.062 1 80.06 42 GLN B N 1
ATOM 4281 C CA . GLN B 1 42 ? 3.572 -111 -57.094 1 80.06 42 GLN B CA 1
ATOM 4282 C C . GLN B 1 42 ? 3.025 -112.375 -56.812 1 80.06 42 GLN B C 1
ATOM 4284 O O . GLN B 1 42 ? 3.432 -113.375 -57.438 1 80.06 42 GLN B O 1
ATOM 4289 N N . LEU B 1 43 ? 2.08 -112.438 -55.969 1 81.31 43 LEU B N 1
ATOM 4290 C CA . LEU B 1 43 ? 1.455 -113.688 -55.594 1 81.31 43 LEU B CA 1
ATOM 4291 C C . LEU B 1 43 ? 0.695 -114.312 -56.781 1 81.31 43 LEU B C 1
ATOM 4293 O O . LEU B 1 43 ? 0.839 -115.5 -57.094 1 81.31 43 LEU B O 1
ATOM 4297 N N . THR B 1 44 ? 0.018 -113.438 -57.469 1 82.44 44 THR B N 1
ATOM 4298 C CA . THR B 1 44 ? -0.771 -113.875 -58.594 1 82.44 44 THR B CA 1
ATOM 4299 C C . THR B 1 44 ? 0.137 -114.312 -59.75 1 82.44 44 THR B C 1
ATOM 4301 O O . THR B 1 44 ? -0.138 -115.312 -60.406 1 82.44 44 THR B O 1
ATOM 4304 N N . GLN B 1 45 ? 1.159 -113.625 -59.875 1 82.19 45 GLN B N 1
ATOM 4305 C CA . GLN B 1 45 ? 2.102 -113.938 -60.938 1 82.19 45 GLN B CA 1
ATOM 4306 C C . GLN B 1 45 ? 2.777 -115.25 -60.656 1 82.19 45 GLN B C 1
ATOM 4308 O O . GLN B 1 45 ? 2.912 -116.125 -61.562 1 82.19 45 GLN B O 1
ATOM 4313 N N . GLU B 1 46 ? 3.104 -115.5 -59.406 1 81.62 46 GLU B N 1
ATOM 4314 C CA . GLU B 1 46 ? 3.748 -116.75 -59 1 81.62 46 GLU B CA 1
ATOM 4315 C C . GLU B 1 46 ? 2.807 -117.938 -59.188 1 81.62 46 GLU B C 1
ATOM 4317 O O . GLU B 1 46 ? 3.219 -119 -59.656 1 81.62 46 GLU B O 1
ATOM 4322 N N . ALA B 1 47 ? 1.615 -117.75 -58.844 1 83.38 47 ALA B N 1
ATOM 4323 C CA . ALA B 1 47 ? 0.62 -118.812 -59 1 83.38 47 ALA B CA 1
ATOM 4324 C C . ALA B 1 47 ? 0.351 -119.125 -60.469 1 83.38 47 ALA B C 1
ATOM 4326 O O . ALA B 1 47 ? 0.208 -120.312 -60.844 1 83.38 47 ALA B O 1
ATOM 4327 N N . SER B 1 48 ? 0.354 -118.125 -61.25 1 85.31 48 SER B N 1
ATOM 4328 C CA . SER B 1 48 ? 0.136 -118.312 -62.688 1 85.31 48 SER B CA 1
ATOM 4329 C C . SER B 1 48 ? 1.291 -119.062 -63.344 1 85.31 48 SER B C 1
ATOM 4331 O O . SER B 1 48 ? 1.074 -119.938 -64.188 1 85.31 48 SER B O 1
ATOM 4333 N N . LEU B 1 49 ? 2.479 -118.75 -62.875 1 83.62 49 LEU B N 1
ATOM 4334 C CA . LEU B 1 49 ? 3.656 -119.438 -63.375 1 83.62 49 LEU B CA 1
ATOM 4335 C C . LEU B 1 49 ? 3.662 -120.875 -62.969 1 83.62 49 LEU B C 1
ATOM 4337 O O . LEU B 1 49 ? 3.953 -121.75 -63.75 1 83.62 49 LEU B O 1
ATOM 4341 N N . ALA B 1 50 ? 3.283 -121.062 -61.75 1 85.12 50 ALA B N 1
ATOM 4342 C CA . ALA B 1 50 ? 3.199 -122.438 -61.25 1 85.12 50 ALA B CA 1
ATOM 4343 C C . ALA B 1 50 ? 2.16 -123.25 -62 1 85.12 50 ALA B C 1
ATOM 4345 O O . ALA B 1 50 ? 2.393 -124.375 -62.344 1 85.12 50 ALA B O 1
ATOM 4346 N N . SER B 1 51 ? 1.095 -122.625 -62.312 1 85.38 51 SER B N 1
ATOM 4347 C CA . SER B 1 51 ? 0.021 -123.312 -63.062 1 85.38 51 SER B CA 1
ATOM 4348 C C . SER B 1 51 ? 0.477 -123.688 -64.5 1 85.38 51 SER B C 1
ATOM 4350 O O . SER B 1 51 ? 0.226 -124.812 -64.938 1 85.38 51 SER B O 1
ATOM 4352 N N . SER B 1 52 ? 1.193 -122.875 -65.125 1 82.69 52 SER B N 1
ATOM 4353 C CA . SER B 1 52 ? 1.677 -123.125 -66.5 1 82.69 52 SER B CA 1
ATOM 4354 C C . SER B 1 52 ? 2.729 -124.25 -66.5 1 82.69 52 SER B C 1
ATOM 4356 O O . SER B 1 52 ? 2.703 -125.125 -67.375 1 82.69 52 SER B O 1
ATOM 4358 N N . ARG B 1 53 ? 3.543 -124.125 -65.438 1 81.81 53 ARG B N 1
ATOM 4359 C CA . ARG B 1 53 ? 4.586 -125.188 -65.312 1 81.81 53 ARG B CA 1
ATOM 4360 C C . ARG B 1 53 ? 3.986 -126.562 -65.062 1 81.81 53 ARG B C 1
ATOM 4362 O O . ARG B 1 53 ? 4.352 -127.5 -65.75 1 81.81 53 ARG B O 1
ATOM 4369 N N . LEU B 1 54 ? 3.068 -126.562 -64.25 1 82.19 54 LEU B N 1
ATOM 4370 C CA . LEU B 1 54 ? 2.463 -127.875 -63.875 1 82.19 54 LEU B CA 1
ATOM 4371 C C . LEU B 1 54 ? 1.588 -128.375 -65 1 82.19 54 LEU B C 1
ATOM 4373 O O . LEU B 1 54 ? 1.551 -129.625 -65.188 1 82.19 54 LEU B O 1
ATOM 4377 N N . ALA B 1 55 ? 0.958 -127.625 -65.625 1 81.88 55 ALA B N 1
ATOM 4378 C CA . ALA B 1 55 ? 0.122 -128.125 -66.75 1 81.88 55 ALA B CA 1
ATOM 4379 C C . ALA B 1 55 ? 0.96 -128.75 -67.875 1 81.88 55 ALA B C 1
ATOM 4381 O O . ALA B 1 55 ? 0.541 -129.75 -68.438 1 81.88 55 ALA B O 1
ATOM 4382 N N . SER B 1 56 ? 2.064 -128.125 -68 1 76.69 56 SER B N 1
ATOM 4383 C CA . SER B 1 56 ? 2.953 -128.75 -69 1 76.69 56 SER B CA 1
ATOM 4384 C C . SER B 1 56 ? 3.631 -130 -68.5 1 76.69 56 SER B C 1
ATOM 4386 O O . SER B 1 56 ? 3.693 -131 -69.188 1 76.69 56 SER B O 1
ATOM 4388 N N . SER B 1 57 ? 3.986 -130 -67.188 1 77.19 57 SER B N 1
ATOM 4389 C CA . SER B 1 57 ? 4.762 -131.125 -66.688 1 77.19 57 SER B CA 1
ATOM 4390 C C . SER B 1 57 ? 3.859 -132.25 -66.25 1 77.19 57 SER B C 1
ATOM 4392 O O . SER B 1 57 ? 4.285 -133.375 -66.25 1 77.19 57 SER B O 1
ATOM 4394 N N . ALA B 1 58 ? 2.652 -132 -66.062 1 78.06 58 ALA B N 1
ATOM 4395 C CA . ALA B 1 58 ? 1.734 -133.125 -65.562 1 78.06 58 ALA B CA 1
ATOM 4396 C C . ALA B 1 58 ? 1.042 -133.75 -66.688 1 78.06 58 ALA B C 1
ATOM 4398 O O . ALA B 1 58 ? 0.452 -134.875 -66.5 1 78.06 58 ALA B O 1
ATOM 4399 N N . ALA B 1 59 ? 1.148 -133.375 -67.812 1 78.81 59 ALA B N 1
ATOM 4400 C CA . ALA B 1 59 ? 0.425 -134 -68.938 1 78.81 59 ALA B CA 1
ATOM 4401 C C . ALA B 1 59 ? 0.859 -135.375 -69.188 1 78.81 59 ALA B C 1
ATOM 4403 O O . ALA B 1 59 ? 0.021 -136.375 -69.312 1 78.81 59 ALA B O 1
ATOM 4404 N N . GLU B 1 60 ? 2.061 -135.625 -69.25 1 76.75 60 GLU B N 1
ATOM 4405 C CA . GLU B 1 60 ? 2.576 -137 -69.562 1 76.75 60 GLU B CA 1
ATOM 4406 C C . GLU B 1 60 ? 2.285 -138 -68.438 1 76.75 60 GLU B C 1
ATOM 4408 O O . GLU B 1 60 ? 1.747 -139 -68.75 1 76.75 60 GLU B O 1
ATOM 4413 N N . PRO B 1 61 ? 2.572 -137.625 -67.312 1 78.44 61 PRO B N 1
ATOM 4414 C CA . PRO B 1 61 ? 2.232 -138.5 -66.25 1 78.44 61 PRO B CA 1
ATOM 4415 C C . PRO B 1 61 ? 0.731 -138.875 -66.125 1 78.44 61 PRO B C 1
ATOM 4417 O O . PRO B 1 61 ? 0.32 -139.875 -65.75 1 78.44 61 PRO B O 1
ATOM 4420 N N . LEU B 1 62 ? -0.006 -137.875 -66.5 1 80.5 62 LEU B N 1
ATOM 4421 C CA . LEU B 1 62 ? -1.455 -138.125 -66.438 1 80.5 62 LEU B CA 1
ATOM 4422 C C . LEU B 1 62 ? -1.907 -139 -67.625 1 80.5 62 LEU B C 1
ATOM 4424 O O . LEU B 1 62 ? -2.797 -139.875 -67.438 1 80.5 62 LEU B O 1
ATOM 4428 N N . TRP B 1 63 ? -1.235 -138.875 -68.625 1 79.62 63 TRP B N 1
ATOM 4429 C CA . TRP B 1 63 ? -1.535 -139.75 -69.75 1 79.62 63 TRP B CA 1
ATOM 4430 C C . TRP B 1 63 ? -1.125 -141.125 -69.562 1 79.62 63 TRP B C 1
ATOM 4432 O O . TRP B 1 63 ? -1.871 -142.125 -69.875 1 79.62 63 TRP B O 1
ATOM 4442 N N . ASN B 1 64 ? -0.018 -141.25 -68.875 1 79.38 64 ASN B N 1
ATOM 4443 C CA . ASN B 1 64 ? 0.534 -142.625 -68.688 1 79.38 64 ASN B CA 1
ATOM 4444 C C . ASN B 1 64 ? 0.005 -143.25 -67.375 1 79.38 64 ASN B C 1
ATOM 4446 O O . ASN B 1 64 ? 0.442 -144.25 -67 1 79.38 64 ASN B O 1
ATOM 4450 N N . ALA B 1 65 ? -0.92 -142.5 -66.688 1 80.81 65 ALA B N 1
ATOM 4451 C CA . ALA B 1 65 ? -1.516 -142.875 -65.438 1 80.81 65 ALA B CA 1
ATOM 4452 C C . ALA B 1 65 ? -0.439 -143.125 -64.375 1 80.81 65 ALA B C 1
ATOM 4454 O O . ALA B 1 65 ? -0.544 -144.125 -63.625 1 80.81 65 ALA B O 1
ATOM 4455 N N . ASP B 1 66 ? 0.603 -142.5 -64.438 1 80.75 66 ASP B N 1
ATOM 4456 C CA . ASP B 1 66 ? 1.672 -142.625 -63.438 1 80.75 66 ASP B CA 1
ATOM 4457 C C . ASP B 1 66 ? 1.4 -141.625 -62.219 1 80.75 66 ASP B C 1
ATOM 4459 O O . ASP B 1 66 ? 1.818 -140.5 -62.188 1 80.75 66 ASP B O 1
ATOM 4463 N N . GLN B 1 67 ? 0.774 -142.125 -61.312 1 79.75 67 GLN B N 1
ATOM 4464 C CA . GLN B 1 67 ? 0.342 -141.375 -60.156 1 79.75 67 GLN B CA 1
ATOM 4465 C C . GLN B 1 67 ? 1.533 -141 -59.312 1 79.75 67 GLN B C 1
ATOM 4467 O O . GLN B 1 67 ? 1.509 -139.875 -58.688 1 79.75 67 GLN B O 1
ATOM 4472 N N . ASP B 1 68 ? 2.578 -141.75 -59.344 1 79.44 68 ASP B N 1
ATOM 4473 C CA . ASP B 1 68 ? 3.748 -141.375 -58.5 1 79.44 68 ASP B CA 1
ATOM 4474 C C . ASP B 1 68 ? 4.5 -140.125 -59.031 1 79.44 68 ASP B C 1
ATOM 4476 O O . ASP B 1 68 ? 4.879 -139.25 -58.281 1 79.44 68 ASP B O 1
ATOM 4480 N N . GLN B 1 69 ? 4.594 -140.125 -60.344 1 76.62 69 GLN B N 1
ATOM 4481 C CA . GLN B 1 69 ? 5.266 -139 -60.938 1 76.62 69 GLN B CA 1
ATOM 4482 C C . GLN B 1 69 ? 4.426 -137.75 -60.812 1 76.62 69 GLN B C 1
ATOM 4484 O O . GLN B 1 69 ? 4.961 -136.75 -60.562 1 76.62 69 GLN B O 1
ATOM 4489 N N . LEU B 1 70 ? 3.178 -138 -60.969 1 81.12 70 LEU B N 1
ATOM 4490 C CA . LEU B 1 70 ? 2.279 -136.875 -60.812 1 81.12 70 LEU B CA 1
ATOM 4491 C C . LEU B 1 70 ? 2.318 -136.25 -59.375 1 81.12 70 LEU B C 1
ATOM 4493 O O . LEU B 1 70 ? 2.375 -135.125 -59.188 1 81.12 70 LEU B O 1
ATOM 4497 N N . SER B 1 71 ? 2.287 -137.125 -58.438 1 81.38 71 SER B N 1
ATOM 4498 C CA . SER B 1 71 ? 2.352 -136.75 -57.031 1 81.38 71 SER B CA 1
ATOM 4499 C C . SER B 1 71 ? 3.654 -136 -56.75 1 81.38 71 SER B C 1
ATOM 4501 O O . SER B 1 71 ? 3.658 -135 -56 1 81.38 71 SER B O 1
ATOM 4503 N N . ALA B 1 72 ? 4.75 -136.375 -57.344 1 78.12 72 ALA B N 1
ATOM 4504 C CA . ALA B 1 72 ? 6.047 -135.75 -57.094 1 78.12 72 ALA B CA 1
ATOM 4505 C C . ALA B 1 72 ? 6.086 -134.375 -57.688 1 78.12 72 ALA B C 1
ATOM 4507 O O . ALA B 1 72 ? 6.629 -133.5 -57.062 1 78.12 72 ALA B O 1
ATOM 4508 N N . LEU B 1 73 ? 5.402 -134.25 -58.75 1 78.31 73 LEU B N 1
ATOM 4509 C CA . LEU B 1 73 ? 5.348 -132.875 -59.406 1 78.31 73 LEU B CA 1
ATOM 4510 C C . LEU B 1 73 ? 4.5 -131.875 -58.594 1 78.31 73 LEU B C 1
ATOM 4512 O O . LEU B 1 73 ? 4.902 -130.75 -58.375 1 78.31 73 LEU B O 1
ATOM 4516 N N . LEU B 1 74 ? 3.379 -132.375 -58.156 1 84.69 74 LEU B N 1
ATOM 4517 C CA . LEU B 1 74 ? 2.49 -131.5 -57.375 1 84.69 74 LEU B CA 1
ATOM 4518 C C . LEU B 1 74 ? 3.137 -131.125 -56.031 1 84.69 74 LEU B C 1
ATOM 4520 O O . LEU B 1 74 ? 3.059 -130 -55.594 1 84.69 74 LEU B O 1
ATOM 4524 N N . LYS B 1 75 ? 3.83 -132.125 -55.469 1 81.62 75 LYS B N 1
ATOM 4525 C CA . LYS B 1 75 ? 4.488 -131.875 -54.188 1 81.62 75 LYS B CA 1
ATOM 4526 C C . LYS B 1 75 ? 5.629 -130.875 -54.344 1 81.62 75 LYS B C 1
ATOM 4528 O O . LYS B 1 75 ? 5.855 -130.125 -53.438 1 81.62 75 LYS B O 1
ATOM 4533 N N . SER B 1 76 ? 6.32 -130.875 -55.5 1 79.44 76 SER B N 1
ATOM 4534 C CA . SER B 1 76 ? 7.426 -130 -55.719 1 79.44 76 SER B CA 1
ATOM 4535 C C . SER B 1 76 ? 6.926 -128.5 -55.844 1 79.44 76 SER B C 1
ATOM 4537 O O . SER B 1 76 ? 7.578 -127.625 -55.375 1 79.44 76 SER B O 1
ATOM 4539 N N . GLU B 1 77 ? 5.746 -128.5 -56.406 1 82.75 77 GLU B N 1
ATOM 4540 C CA . GLU B 1 77 ? 5.18 -127.125 -56.531 1 82.75 77 GLU B CA 1
ATOM 4541 C C . GLU B 1 77 ? 4.602 -126.625 -55.188 1 82.75 77 GLU B C 1
ATOM 4543 O O . GLU B 1 77 ? 4.574 -125.438 -54.938 1 82.75 77 GLU B O 1
ATOM 4548 N N . MET B 1 78 ? 4.16 -127.5 -54.438 1 84.06 78 MET B N 1
ATOM 4549 C CA . MET B 1 78 ? 3.561 -127.125 -53.156 1 84.06 78 MET B CA 1
ATOM 4550 C C . MET B 1 78 ? 4.625 -126.688 -52.156 1 84.06 78 MET B C 1
ATOM 4552 O O . MET B 1 78 ? 4.297 -126.125 -51.094 1 84.06 78 MET B O 1
ATOM 4556 N N . LEU B 1 79 ? 5.926 -126.688 -52.562 1 80.06 79 LEU B N 1
ATOM 4557 C CA . LEU B 1 79 ? 6.996 -126.125 -51.688 1 80.06 79 LEU B CA 1
ATOM 4558 C C . LEU B 1 79 ? 6.945 -124.625 -51.625 1 80.06 79 LEU B C 1
ATOM 4560 O O . LEU B 1 79 ? 7.457 -124 -50.688 1 80.06 79 LEU B O 1
ATOM 4564 N N . SER B 1 80 ? 6.281 -124.125 -52.625 1 80.81 80 SER B N 1
ATOM 4565 C CA . SER B 1 80 ? 6.117 -122.688 -52.594 1 80.81 80 SER B CA 1
ATOM 4566 C C . SER B 1 80 ? 5.09 -122.25 -51.562 1 80.81 80 SER B C 1
ATOM 4568 O O . SER B 1 80 ? 3.969 -122.75 -51.531 1 80.81 80 SER B O 1
ATOM 4570 N N . LYS B 1 81 ? 5.457 -121.312 -50.688 1 78.06 81 LYS B N 1
ATOM 4571 C CA . LYS B 1 81 ? 4.574 -120.875 -49.625 1 78.06 81 LYS B CA 1
ATOM 4572 C C . LYS B 1 81 ? 3.408 -120.062 -50.188 1 78.06 81 LYS B C 1
ATOM 4574 O O . LYS B 1 81 ? 2.426 -119.812 -49.5 1 78.06 81 LYS B O 1
ATOM 4579 N N . SER B 1 82 ? 3.43 -119.688 -51.5 1 80.94 82 SER B N 1
ATOM 4580 C CA . SER B 1 82 ? 2.398 -118.875 -52.125 1 80.94 82 SER B CA 1
ATOM 4581 C C . SER B 1 82 ? 1.236 -119.75 -52.625 1 80.94 82 SER B C 1
ATOM 4583 O O . SER B 1 82 ? 0.221 -119.25 -53.094 1 80.94 82 SER B O 1
ATOM 4585 N N . ILE B 1 83 ? 1.363 -121 -52.469 1 81.06 83 ILE B N 1
ATOM 4586 C CA . ILE B 1 83 ? 0.345 -121.938 -52.938 1 81.06 83 ILE B CA 1
ATOM 4587 C C . ILE B 1 83 ? -0.253 -122.688 -51.781 1 81.06 83 ILE B C 1
ATOM 4589 O O . ILE B 1 83 ? 0.476 -123.312 -51 1 81.06 83 ILE B O 1
ATOM 4593 N N . SER B 1 84 ? -1.469 -122.688 -51.688 1 84 84 SER B N 1
ATOM 4594 C CA . SER B 1 84 ? -2.158 -123.375 -50.594 1 84 84 SER B CA 1
ATOM 4595 C C . SER B 1 84 ? -2.592 -124.812 -51.031 1 84 84 SER B C 1
ATOM 4597 O O . SER B 1 84 ? -2.586 -125.75 -50.219 1 84 84 SER B O 1
ATOM 4599 N N . ALA B 1 85 ? -2.912 -124.875 -52.344 1 85 85 ALA B N 1
ATOM 4600 C CA . ALA B 1 85 ? -3.361 -126.188 -52.781 1 85 85 ALA B CA 1
ATOM 4601 C C . ALA B 1 85 ? -3.221 -126.312 -54.312 1 85 85 ALA B C 1
ATOM 4603 O O . ALA B 1 85 ? -3.256 -125.312 -55.031 1 85 85 ALA B O 1
ATOM 4604 N N . ILE B 1 86 ? -3.027 -127.438 -54.688 1 86.31 86 ILE B N 1
ATOM 4605 C CA . ILE B 1 86 ? -3.025 -127.812 -56.094 1 86.31 86 ILE B CA 1
ATOM 4606 C C . ILE B 1 86 ? -3.9 -129 -56.312 1 86.31 86 ILE B C 1
ATOM 4608 O O . ILE B 1 86 ? -3.783 -130 -55.594 1 86.31 86 ILE B O 1
ATOM 4612 N N . ALA B 1 87 ? -4.75 -129 -57.312 1 87 87 ALA B N 1
ATOM 4613 C CA . ALA B 1 87 ? -5.633 -130.125 -57.625 1 87 87 ALA B CA 1
ATOM 4614 C C . ALA B 1 87 ? -5.719 -130.375 -59.125 1 87 87 ALA B C 1
ATOM 4616 O O . ALA B 1 87 ? -5.703 -129.375 -59.906 1 87 87 ALA B O 1
ATOM 4617 N N . VAL B 1 88 ? -5.754 -131.625 -59.469 1 80.88 88 VAL B N 1
ATOM 4618 C CA . VAL B 1 88 ? -5.934 -132 -60.844 1 80.88 88 VAL B CA 1
ATOM 4619 C C . VAL B 1 88 ? -7.254 -132.75 -61 1 80.88 88 VAL B C 1
ATOM 4621 O O . VAL B 1 88 ? -7.504 -133.75 -60.312 1 80.88 88 VAL B O 1
ATOM 4624 N N . SER B 1 89 ? -8.07 -132.25 -61.875 1 80.5 89 SER B N 1
ATOM 4625 C CA . SER B 1 89 ? -9.352 -132.875 -62.156 1 80.5 89 SER B CA 1
ATOM 4626 C C . SER B 1 89 ? -9.367 -133.5 -63.562 1 80.5 89 SER B C 1
ATOM 4628 O O . SER B 1 89 ? -8.883 -132.875 -64.5 1 80.5 89 SER B O 1
ATOM 4630 N N . THR B 1 90 ? -9.742 -134.875 -63.625 1 75.19 90 THR B N 1
ATOM 4631 C CA . THR B 1 90 ? -9.859 -135.5 -64.938 1 75.19 90 THR B CA 1
ATOM 4632 C C . THR B 1 90 ? -11.32 -135.75 -65.312 1 75.19 90 THR B C 1
ATOM 4634 O O . THR B 1 90 ? -12.211 -135.5 -64.438 1 75.19 90 THR B O 1
ATOM 4637 N N . SER B 1 91 ? -11.844 -136.125 -66.625 1 66.75 91 SER B N 1
ATOM 4638 C CA . SER B 1 91 ? -13.203 -136.25 -67.062 1 66.75 91 SER B CA 1
ATOM 4639 C C . SER B 1 91 ? -13.898 -137.375 -66.312 1 66.75 91 SER B C 1
ATOM 4641 O O . SER B 1 91 ? -15.125 -137.375 -66.125 1 66.75 91 SER B O 1
ATOM 4643 N N . ASP B 1 92 ? -13.32 -138.625 -66 1 60.22 92 ASP B N 1
ATOM 4644 C CA . ASP B 1 92 ? -13.953 -139.75 -65.375 1 60.22 92 ASP B CA 1
ATOM 4645 C C . ASP B 1 92 ? -13.906 -139.625 -63.844 1 60.22 92 ASP B C 1
ATOM 4647 O O . ASP B 1 92 ? -14.289 -140.625 -63.125 1 60.22 92 ASP B O 1
ATOM 4651 N N . ASP B 1 93 ? -13.836 -138.75 -63 1 56.16 93 ASP B N 1
ATOM 4652 C CA . ASP B 1 93 ? -14.234 -138.375 -61.625 1 56.16 93 ASP B CA 1
ATOM 4653 C C . ASP B 1 93 ? -13.031 -138 -60.812 1 56.16 93 ASP B C 1
ATOM 4655 O O . ASP B 1 93 ? -13.148 -137.125 -59.906 1 56.16 93 ASP B O 1
ATOM 4659 N N . PRO B 1 94 ? -11.836 -138.75 -60.375 1 57.84 94 PRO B N 1
ATOM 4660 C CA . PRO B 1 94 ? -11.188 -138.625 -59.094 1 57.84 94 PRO B CA 1
ATOM 4661 C C . PRO B 1 94 ? -10.227 -137.375 -59.094 1 57.84 94 PRO B C 1
ATOM 4663 O O . PRO B 1 94 ? -9.43 -137.25 -60.031 1 57.84 94 PRO B O 1
ATOM 4666 N N . VAL B 1 95 ? -10.477 -136.375 -58.281 1 67.19 95 VAL B N 1
ATOM 4667 C CA . VAL B 1 95 ? -9.641 -135.125 -58.031 1 67.19 95 VAL B CA 1
ATOM 4668 C C . VAL B 1 95 ? -8.398 -135.625 -57.219 1 67.19 95 VAL B C 1
ATOM 4670 O O . VAL B 1 95 ? -8.508 -136.125 -56.156 1 67.19 95 VAL B O 1
ATOM 4673 N N . PHE B 1 96 ? -7.152 -135.5 -57.812 1 78.88 96 PHE B N 1
ATOM 4674 C CA . PHE B 1 96 ? -5.898 -135.75 -57.125 1 78.88 96 PHE B CA 1
ATOM 4675 C C . PHE B 1 96 ? -5.098 -134.5 -56.906 1 78.88 96 PHE B C 1
ATOM 4677 O O . PHE B 1 96 ? -4.996 -133.625 -57.812 1 78.88 96 PHE B O 1
ATOM 4684 N N . GLY B 1 97 ? -4.836 -134.25 -55.625 1 84.38 97 GLY B N 1
ATOM 4685 C CA . GLY B 1 97 ? -4.004 -133.125 -55.375 1 84.38 97 GLY B CA 1
ATOM 4686 C C . GLY B 1 97 ? -3.496 -133 -53.938 1 84.38 97 GLY B C 1
ATOM 4687 O O . GLY B 1 97 ? -3.559 -134 -53.219 1 84.38 97 GLY B O 1
ATOM 4688 N N . PHE B 1 98 ? -2.717 -132 -53.656 1 86.12 98 PHE B N 1
ATOM 4689 C CA . PHE B 1 98 ? -2.164 -131.75 -52.344 1 86.12 98 PHE B CA 1
ATOM 4690 C C . PHE B 1 98 ? -2.604 -130.375 -51.812 1 86.12 98 PHE B C 1
ATOM 4692 O O . PHE B 1 98 ? -2.82 -129.375 -52.594 1 86.12 98 PHE B O 1
ATOM 4699 N N . TYR B 1 99 ? -2.971 -130.25 -50.594 1 84.75 99 TYR B N 1
ATOM 4700 C CA . TYR B 1 99 ? -3.258 -129 -49.969 1 84.75 99 TYR B CA 1
ATOM 4701 C C . TYR B 1 99 ? -2.432 -128.875 -48.688 1 84.75 99 TYR B C 1
ATOM 4703 O O . TYR B 1 99 ? -1.979 -129.75 -48.094 1 84.75 99 TYR B O 1
ATOM 4711 N N . ARG B 1 100 ? -2.055 -127.688 -48.438 1 80.25 100 ARG B N 1
ATOM 4712 C CA . ARG B 1 100 ? -1.294 -127.312 -47.219 1 80.25 100 ARG B CA 1
ATOM 4713 C C . ARG B 1 100 ? -2.223 -127 -46.062 1 80.25 100 ARG B C 1
ATOM 4715 O O . ARG B 1 100 ? -3.186 -126.25 -46.188 1 80.25 100 ARG B O 1
ATOM 4722 N N . THR B 1 101 ? -2.049 -127.75 -44.875 1 75.44 101 THR B N 1
ATOM 4723 C CA . THR B 1 101 ? -2.818 -127.438 -43.688 1 75.44 101 THR B CA 1
ATOM 4724 C C . THR B 1 101 ? -2.342 -126.188 -43 1 75.44 101 THR B C 1
ATOM 4726 O O . THR B 1 101 ? -1.352 -125.562 -43.406 1 75.44 101 THR B O 1
ATOM 4729 N N . GLU B 1 102 ? -3.047 -125.812 -42 1 72.12 102 GLU B N 1
ATOM 4730 C CA . GLU B 1 102 ? -2.719 -124.625 -41.25 1 72.12 102 GLU B CA 1
ATOM 4731 C C . GLU B 1 102 ? -1.349 -124.75 -40.594 1 72.12 102 GLU B C 1
ATOM 4733 O O . GLU B 1 102 ? -0.666 -123.75 -40.375 1 72.12 102 GLU B O 1
ATOM 4738 N N . SER B 1 103 ? -0.828 -125.938 -40.344 1 72.12 103 SER B N 1
ATOM 4739 C CA . SER B 1 103 ? 0.468 -126.25 -39.75 1 72.12 103 SER B CA 1
ATOM 4740 C C . SER B 1 103 ? 1.543 -126.438 -40.812 1 72.12 103 SER B C 1
ATOM 4742 O O . SER B 1 103 ? 2.629 -126.938 -40.531 1 72.12 103 SER B O 1
ATOM 4744 N N . ASN B 1 104 ? 1.334 -126.062 -42.156 1 72.31 104 ASN B N 1
ATOM 4745 C CA . ASN B 1 104 ? 2.248 -126.062 -43.312 1 72.31 104 ASN B CA 1
ATOM 4746 C C . ASN B 1 104 ? 2.635 -127.5 -43.688 1 72.31 104 ASN B C 1
ATOM 4748 O O . ASN B 1 104 ? 3.736 -127.75 -44.188 1 72.31 104 ASN B O 1
ATOM 4752 N N . LYS B 1 105 ? 1.679 -128.5 -43.375 1 81.38 105 LYS B N 1
ATOM 4753 C CA . LYS B 1 105 ? 1.917 -129.875 -43.781 1 81.38 105 LYS B CA 1
ATOM 4754 C C . LYS B 1 105 ? 1.14 -130.25 -45.062 1 81.38 105 LYS B C 1
ATOM 4756 O O . LYS B 1 105 ? 0.031 -129.75 -45.281 1 81.38 105 LYS B O 1
ATOM 4761 N N . LEU B 1 106 ? 1.787 -130.875 -45.906 1 80.06 106 LEU B N 1
ATOM 4762 C CA . LEU B 1 106 ? 1.194 -131.25 -47.188 1 80.06 106 LEU B CA 1
ATOM 4763 C C . LEU B 1 106 ? 0.352 -132.5 -47 1 80.06 106 LEU B C 1
ATOM 4765 O O . LEU B 1 106 ? 0.82 -133.5 -46.469 1 80.06 106 LEU B O 1
ATOM 4769 N N . LYS B 1 107 ? -0.885 -132.5 -47.281 1 81.94 107 LYS B N 1
ATOM 4770 C CA . LYS B 1 107 ? -1.773 -133.625 -47.25 1 81.94 107 LYS B CA 1
ATOM 4771 C C . LYS B 1 107 ? -2.363 -133.875 -48.656 1 81.94 107 LYS B C 1
ATOM 4773 O O . LYS B 1 107 ? -2.574 -133 -49.438 1 81.94 107 LYS B O 1
ATOM 4778 N N . ALA B 1 108 ? -2.564 -135.25 -48.875 1 78.81 108 ALA B N 1
ATOM 4779 C CA . ALA B 1 108 ? -3.137 -135.625 -50.156 1 78.81 108 ALA B CA 1
ATOM 4780 C C . ALA B 1 108 ? -4.633 -135.375 -50.219 1 78.81 108 ALA B C 1
ATOM 4782 O O . ALA B 1 108 ? -5.336 -135.5 -49.219 1 78.81 108 ALA B O 1
ATOM 4783 N N . LEU B 1 109 ? -5.098 -134.875 -51.344 1 73.31 109 LEU B N 1
ATOM 4784 C CA . LEU B 1 109 ? -6.504 -134.5 -51.594 1 73.31 109 LEU B CA 1
ATOM 4785 C C . LEU B 1 109 ? -7.203 -135.625 -52.281 1 73.31 109 LEU B C 1
ATOM 4787 O O . LEU B 1 109 ? -6.836 -136 -53.406 1 73.31 109 LEU B O 1
ATOM 4791 N N . ILE B 1 110 ? -7.898 -136.75 -51.75 1 61.59 110 ILE B N 1
ATOM 4792 C CA . ILE B 1 110 ? -8.531 -137.875 -52.406 1 61.59 110 ILE B CA 1
ATOM 4793 C C . ILE B 1 110 ? -9.938 -137.5 -52.875 1 61.59 110 ILE B C 1
ATOM 4795 O O . ILE B 1 110 ? -10.461 -138.125 -53.812 1 61.59 110 ILE B O 1
ATOM 4799 N N . LYS B 1 111 ? -10.953 -136.875 -52.219 1 58.28 111 LYS B N 1
ATOM 4800 C CA . LYS B 1 111 ? -12.359 -136.5 -52.562 1 58.28 111 LYS B CA 1
ATOM 4801 C C . LYS B 1 111 ? -12.594 -135.125 -52.875 1 58.28 111 LYS B C 1
ATOM 4803 O O . LYS B 1 111 ? -11.781 -134.25 -52.5 1 58.28 111 LYS B O 1
ATOM 4808 N N . PRO B 1 112 ? -13.805 -134.75 -53.562 1 52.81 112 PRO B N 1
ATOM 4809 C CA . PRO B 1 112 ? -14.078 -133.375 -53.938 1 52.81 112 PRO B CA 1
ATOM 4810 C C . PRO B 1 112 ? -13.773 -132.375 -52.844 1 52.81 112 PRO B C 1
ATOM 4812 O O . PRO B 1 112 ? -14.352 -132.375 -51.75 1 52.81 112 PRO B O 1
ATOM 4815 N N . PHE B 1 113 ? -12.672 -132 -52.719 1 48.72 113 PHE B N 1
ATOM 4816 C CA . PHE B 1 113 ? -12.375 -131 -51.688 1 48.72 113 PHE B CA 1
ATOM 4817 C C . PHE B 1 113 ? -13.055 -129.625 -52.031 1 48.72 113 PHE B C 1
ATOM 4819 O O . PHE B 1 113 ? -12.836 -129.125 -53.125 1 48.72 113 PHE B O 1
ATOM 4826 N N . VAL B 1 114 ? -14.211 -129.5 -51.688 1 48.5 114 VAL B N 1
ATOM 4827 C CA . VAL B 1 114 ? -14.758 -128.125 -51.719 1 48.5 114 VAL B CA 1
ATOM 4828 C C . VAL B 1 114 ? -13.836 -127.188 -50.938 1 48.5 114 VAL B C 1
ATOM 4830 O O . VAL B 1 114 ? -13.773 -127.188 -49.719 1 48.5 114 VAL B O 1
ATOM 4833 N N . MET B 1 115 ? -12.688 -126.812 -51.469 1 49.66 115 MET B N 1
ATOM 4834 C CA . MET B 1 115 ? -11.797 -125.875 -50.812 1 49.66 115 MET B CA 1
ATOM 4835 C C . MET B 1 115 ? -12.461 -124.5 -50.625 1 49.66 115 MET B C 1
ATOM 4837 O O . MET B 1 115 ? -13.141 -124.062 -51.531 1 49.66 115 MET B O 1
ATOM 4841 N N . THR B 1 116 ? -12.453 -124.062 -49.594 1 52.75 116 THR B N 1
ATOM 4842 C CA . THR B 1 116 ? -13.023 -122.812 -49.156 1 52.75 116 THR B CA 1
ATOM 4843 C C . THR B 1 116 ? -12.617 -121.688 -50.094 1 52.75 116 THR B C 1
ATOM 4845 O O . THR B 1 116 ? -11.461 -121.625 -50.5 1 52.75 116 THR B O 1
ATOM 4848 N N . PRO B 1 117 ? -13.5 -120.875 -50.656 1 49.03 117 PRO B N 1
ATOM 4849 C CA . PRO B 1 117 ? -13.508 -119.688 -51.531 1 49.03 117 PRO B CA 1
ATOM 4850 C C . PRO B 1 117 ? -12.43 -118.688 -51.156 1 49.03 117 PRO B C 1
ATOM 4852 O O . PRO B 1 117 ? -12.242 -117.688 -51.875 1 49.03 117 PRO B O 1
ATOM 4855 N N . GLN B 1 118 ? -11.812 -118.688 -50.094 1 56.28 118 GLN B N 1
ATOM 4856 C CA . GLN B 1 118 ? -11.062 -117.438 -49.719 1 56.28 118 GLN B CA 1
ATOM 4857 C C . GLN B 1 118 ? -9.766 -117.375 -50.531 1 56.28 118 GLN B C 1
ATOM 4859 O O . GLN B 1 118 ? -9.125 -116.312 -50.531 1 56.28 118 GLN B O 1
ATOM 4864 N N . ASN B 1 119 ? -9.25 -118.25 -51.219 1 63.53 119 ASN B N 1
ATOM 4865 C CA . ASN B 1 119 ? -7.992 -118.25 -51.969 1 63.53 119 ASN B CA 1
ATOM 4866 C C . ASN B 1 119 ? -8.227 -118.188 -53.469 1 63.53 119 ASN B C 1
ATOM 4868 O O . ASN B 1 119 ? -9.172 -118.75 -54 1 63.53 119 ASN B O 1
ATOM 4872 N N . ASP B 1 120 ? -7.535 -117.188 -54.125 1 76.56 120 ASP B N 1
ATOM 4873 C CA . ASP B 1 120 ? -7.617 -117.125 -55.594 1 76.56 120 ASP B CA 1
ATOM 4874 C C . ASP B 1 120 ? -7.215 -118.438 -56.25 1 76.56 120 ASP B C 1
ATOM 4876 O O . ASP B 1 120 ? -6.328 -119.125 -55.75 1 76.56 120 ASP B O 1
ATOM 4880 N N . VAL B 1 121 ? -8.047 -118.938 -57.156 1 82.56 121 VAL B N 1
ATOM 4881 C CA . VAL B 1 121 ? -7.789 -120.25 -57.844 1 82.56 121 VAL B CA 1
ATOM 4882 C C . VAL B 1 121 ? -7.441 -119.938 -59.312 1 82.56 121 VAL B C 1
ATOM 4884 O O . VAL B 1 121 ? -8.094 -119.125 -59.969 1 82.56 121 VAL B O 1
ATOM 4887 N N . ILE B 1 122 ? -6.359 -120.375 -59.75 1 84.88 122 ILE B N 1
ATOM 4888 C CA . ILE B 1 122 ? -5.977 -120.375 -61.156 1 84.88 122 ILE B CA 1
ATOM 4889 C C . ILE B 1 122 ? -6.266 -121.688 -61.812 1 84.88 122 ILE B C 1
ATOM 4891 O O . ILE B 1 122 ? -5.77 -122.75 -61.344 1 84.88 122 ILE B O 1
ATOM 4895 N N . LYS B 1 123 ? -7.027 -121.75 -62.844 1 85.75 123 LYS B N 1
ATOM 4896 C CA . LYS B 1 123 ? -7.41 -122.938 -63.562 1 85.75 123 LYS B CA 1
ATOM 4897 C C . LYS B 1 123 ? -6.688 -123.062 -64.875 1 85.75 123 LYS B C 1
ATOM 4899 O O . LYS B 1 123 ? -6.559 -122.062 -65.625 1 85.75 123 LYS B O 1
ATOM 4904 N N . GLN B 1 124 ? -6.086 -124.125 -65.062 1 85.81 124 GLN B N 1
ATOM 4905 C CA . GLN B 1 124 ? -5.379 -124.312 -66.312 1 85.81 124 GLN B CA 1
ATOM 4906 C C . GLN B 1 124 ? -5.656 -125.75 -66.875 1 85.81 124 GLN B C 1
ATOM 4908 O O . GLN B 1 124 ? -5.52 -126.688 -66.188 1 85.81 124 GLN B O 1
ATOM 4913 N N . PRO B 1 125 ? -6.012 -125.875 -68.062 1 84.12 125 PRO B N 1
ATOM 4914 C CA . PRO B 1 125 ? -6.254 -127.188 -68.688 1 84.12 125 PRO B CA 1
ATOM 4915 C C . PRO B 1 125 ? -4.961 -127.938 -68.938 1 84.12 125 PRO B C 1
ATOM 4917 O O . PRO B 1 125 ? -3.936 -127.312 -69.25 1 84.12 125 PRO B O 1
ATOM 4920 N N . ILE B 1 126 ? -4.996 -129.125 -68.812 1 81.81 126 ILE B N 1
ATOM 4921 C CA . ILE B 1 126 ? -3.881 -130 -69.125 1 81.81 126 ILE B CA 1
ATOM 4922 C C . ILE B 1 126 ? -4.152 -130.75 -70.438 1 81.81 126 ILE B C 1
ATOM 4924 O O . ILE B 1 126 ? -5.117 -131.5 -70.562 1 81.81 126 ILE B O 1
ATOM 4928 N N . THR B 1 127 ? -3.311 -130.5 -71.375 1 82.12 127 THR B N 1
ATOM 4929 C CA . THR B 1 127 ? -3.459 -131.125 -72.688 1 82.12 127 THR B CA 1
ATOM 4930 C C . THR B 1 127 ? -2.203 -132 -73.062 1 82.12 127 THR B C 1
ATOM 4932 O O . THR B 1 127 ? -1.096 -131.625 -72.688 1 82.12 127 THR B O 1
ATOM 4935 N N . TYR B 1 128 ? -2.365 -133 -73.625 1 75.06 128 TYR B N 1
ATOM 4936 C CA . TYR B 1 128 ? -1.256 -133.875 -74.062 1 75.06 128 TYR B CA 1
ATOM 4937 C C . TYR B 1 128 ? -1.359 -134.125 -75.562 1 75.06 128 TYR B C 1
ATOM 4939 O O . TYR B 1 128 ? -2.395 -134.5 -76.062 1 75.06 128 TYR B O 1
ATOM 4947 N N . ASP B 1 129 ? -0.361 -133.875 -76.312 1 72 129 ASP B N 1
ATOM 4948 C CA . ASP B 1 129 ? -0.345 -134 -77.812 1 72 129 ASP B CA 1
ATOM 4949 C C . ASP B 1 129 ? 0.294 -135.375 -78.125 1 72 129 ASP B C 1
ATOM 4951 O O . ASP B 1 129 ? 1.479 -135.625 -77.875 1 72 129 ASP B O 1
ATOM 4955 N N . SER B 1 130 ? -0.49 -136.375 -78.375 1 65.25 130 SER B N 1
ATOM 4956 C CA . SER B 1 130 ? 0.006 -137.625 -78.812 1 65.25 130 SER B CA 1
ATOM 4957 C C . SER B 1 130 ? -0.299 -137.875 -80.312 1 65.25 130 SER B C 1
ATOM 4959 O O . SER B 1 130 ? -1.464 -137.875 -80.75 1 65.25 130 SER B O 1
ATOM 4961 N N . ASP B 1 131 ? 0.683 -138.25 -81.375 1 65.81 131 ASP B N 1
ATOM 4962 C CA . ASP B 1 131 ? 0.61 -138.625 -82.75 1 65.81 131 ASP B CA 1
ATOM 4963 C C . ASP B 1 131 ? -0.278 -137.625 -83.5 1 65.81 131 ASP B C 1
ATOM 4965 O O . ASP B 1 131 ? -1.101 -138 -84.375 1 65.81 131 ASP B O 1
ATOM 4969 N N . GLY B 1 132 ? -0.327 -136.25 -83.25 1 67.62 132 GLY B N 1
ATOM 4970 C CA . GLY B 1 132 ? -0.995 -135.25 -84.062 1 67.62 132 GLY B CA 1
ATOM 4971 C C . GLY B 1 132 ? -2.314 -134.75 -83.438 1 67.62 132 GLY B C 1
ATOM 4972 O O . GLY B 1 132 ? -2.961 -133.875 -83.938 1 67.62 132 GLY B O 1
ATOM 4973 N N . SER B 1 133 ? -2.963 -135.375 -82.375 1 74 133 SER B N 1
ATOM 4974 C CA . SER B 1 133 ? -4.238 -135 -81.812 1 74 133 SER B CA 1
ATOM 4975 C C . SER B 1 133 ? -4.066 -134.5 -80.375 1 74 133 SER B C 1
ATOM 4977 O O . SER B 1 133 ? -3.371 -135.125 -79.625 1 74 133 SER B O 1
ATOM 4979 N N . SER B 1 134 ? -4.605 -133.375 -80.062 1 76.31 134 SER B N 1
ATOM 4980 C CA . SER B 1 134 ? -4.586 -132.75 -78.75 1 76.31 134 SER B CA 1
ATOM 4981 C C . SER B 1 134 ? -5.703 -133.25 -77.875 1 76.31 134 SER B C 1
ATOM 4983 O O . SER B 1 134 ? -6.883 -133.125 -78.188 1 76.31 134 SER B O 1
ATOM 4985 N N . ASN B 1 135 ? -5.395 -134.125 -76.812 1 81.25 135 ASN B N 1
ATOM 4986 C CA . ASN B 1 135 ? -6.363 -134.625 -75.875 1 81.25 135 ASN B CA 1
ATOM 4987 C C . ASN B 1 135 ? -6.406 -133.875 -74.562 1 81.25 135 ASN B C 1
ATOM 4989 O O . ASN B 1 135 ? -5.363 -133.625 -73.938 1 81.25 135 ASN B O 1
ATOM 4993 N N . GLN B 1 136 ? -7.559 -133.5 -74.312 1 82.94 136 GLN B N 1
ATOM 4994 C CA . GLN B 1 136 ? -7.758 -132.875 -73 1 82.94 136 GLN B CA 1
ATOM 4995 C C . GLN B 1 136 ? -7.828 -133.875 -71.875 1 82.94 136 GLN B C 1
ATOM 4997 O O . GLN B 1 136 ? -8.758 -134.75 -71.812 1 82.94 136 GLN B O 1
ATOM 5002 N N . LEU B 1 137 ? -6.82 -133.875 -71 1 81.69 137 LEU B N 1
ATOM 5003 C CA . LEU B 1 137 ? -6.707 -134.875 -70 1 81.69 137 LEU B CA 1
ATOM 5004 C C . LEU B 1 137 ? -7.422 -134.5 -68.688 1 81.69 137 LEU B C 1
ATOM 5006 O O . LEU B 1 137 ? -7.914 -135.375 -67.938 1 81.69 137 LEU B O 1
ATOM 5010 N N . GLY B 1 138 ? -7.5 -133.125 -68.438 1 84.25 138 GLY B N 1
ATOM 5011 C CA . GLY B 1 138 ? -8.094 -132.625 -67.25 1 84.25 138 GLY B CA 1
ATOM 5012 C C . GLY B 1 138 ? -7.789 -131.125 -67 1 84.25 138 GLY B C 1
ATOM 5013 O O . GLY B 1 138 ? -7.492 -130.375 -67.938 1 84.25 138 GLY B O 1
ATOM 5014 N N . GLU B 1 139 ? -8.148 -130.75 -65.75 1 86.88 139 GLU B N 1
ATOM 5015 C CA . GLU B 1 139 ? -7.941 -129.375 -65.312 1 86.88 139 GLU B CA 1
ATOM 5016 C C . GLU B 1 139 ? -7.129 -129.25 -64.062 1 86.88 139 GLU B C 1
ATOM 5018 O O . GLU B 1 139 ? -7.328 -130 -63.125 1 86.88 139 GLU B O 1
ATOM 5023 N N . LEU B 1 140 ? -6.199 -128.375 -64.125 1 86.88 140 LEU B N 1
ATOM 5024 C CA . LEU B 1 140 ? -5.371 -128.125 -62.938 1 86.88 140 LEU B CA 1
ATOM 5025 C C . LEU B 1 140 ? -5.941 -126.875 -62.156 1 86.88 140 LEU B C 1
ATOM 5027 O O . LEU B 1 140 ? -6.301 -125.875 -62.75 1 86.88 140 LEU B O 1
ATOM 5031 N N . HIS B 1 141 ? -6.094 -127 -60.875 1 85.94 141 HIS B N 1
ATOM 5032 C CA . HIS B 1 141 ? -6.523 -125.938 -59.969 1 85.94 141 HIS B CA 1
ATOM 5033 C C . HIS B 1 141 ? -5.438 -125.625 -58.938 1 85.94 141 HIS B C 1
ATOM 5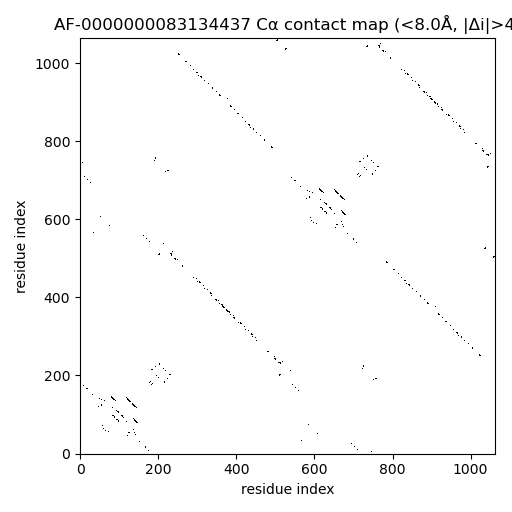035 O O . HIS B 1 141 ? -5.059 -126.5 -58.156 1 85.94 141 HIS B O 1
ATOM 5041 N N . ILE B 1 142 ? -4.953 -124.375 -58.969 1 87.12 142 ILE B N 1
ATOM 5042 C CA . ILE B 1 142 ? -3.959 -123.875 -58 1 87.12 142 ILE B CA 1
ATOM 5043 C C . ILE B 1 142 ? -4.57 -122.812 -57.094 1 87.12 142 ILE B C 1
ATOM 5045 O O . ILE B 1 142 ? -5.09 -121.812 -57.594 1 87.12 142 ILE B O 1
ATOM 5049 N N . TYR B 1 143 ? -4.535 -123.062 -55.906 1 83.94 143 TYR B N 1
ATOM 5050 C CA . TYR B 1 143 ? -5.031 -122.125 -54.906 1 83.94 143 TYR B CA 1
ATOM 5051 C C . TYR B 1 143 ? -3.885 -121.375 -54.25 1 83.94 143 TYR B C 1
ATOM 5053 O O . TYR B 1 143 ? -2.896 -122 -53.812 1 83.94 143 TYR B O 1
ATOM 5061 N N . THR B 1 144 ? -4.062 -120 -54.188 1 84.81 144 THR B N 1
ATOM 5062 C CA . THR B 1 144 ? -3.006 -119.188 -53.625 1 84.81 144 THR B CA 1
ATOM 5063 C C . THR B 1 144 ? -3.18 -119.062 -52.125 1 84.81 144 THR B C 1
ATOM 5065 O O . THR B 1 144 ? -4.285 -119.188 -51.625 1 84.81 144 THR B O 1
ATOM 5068 N N . ASN B 1 145 ? -1.987 -118.875 -51.375 1 80.19 145 ASN B N 1
ATOM 5069 C CA . ASN B 1 145 ? -1.934 -118.625 -49.938 1 80.19 145 ASN B CA 1
ATOM 5070 C C . ASN B 1 145 ? -1.562 -117.188 -49.625 1 80.19 145 ASN B C 1
ATOM 5072 O O . ASN B 1 145 ? -0.415 -116.75 -49.844 1 80.19 145 ASN B O 1
ATOM 5076 N N . ASP B 1 146 ? -2.539 -116.438 -49.219 1 79 146 ASP B N 1
ATOM 5077 C CA . ASP B 1 146 ? -2.268 -115 -48.938 1 79 146 ASP B CA 1
ATOM 5078 C C . ASP B 1 146 ? -1.894 -114.812 -47.469 1 79 146 ASP B C 1
ATOM 5080 O O . ASP B 1 146 ? -1.738 -113.688 -47 1 79 146 ASP B O 1
ATOM 5084 N N . GLY B 1 147 ? -1.87 -115.875 -46.688 1 72.75 147 GLY B N 1
ATOM 5085 C CA . GLY B 1 147 ? -1.529 -115.75 -45.281 1 72.75 147 GLY B CA 1
ATOM 5086 C C . GLY B 1 147 ? -0.174 -115.125 -45.031 1 72.75 147 GLY B C 1
ATOM 5087 O O . GLY B 1 147 ? -0.033 -114.25 -44.156 1 72.75 147 GLY B O 1
ATOM 5088 N N . PHE B 1 148 ? 0.821 -115.375 -45.906 1 71.38 148 PHE B N 1
ATOM 5089 C CA . PHE B 1 148 ? 2.162 -114.812 -45.75 1 71.38 148 PHE B CA 1
ATOM 5090 C C . PHE B 1 148 ? 2.178 -113.312 -46.031 1 71.38 148 PHE B C 1
ATOM 5092 O O . PHE B 1 148 ? 2.844 -112.562 -45.312 1 71.38 148 PHE B O 1
ATOM 5099 N N . ILE B 1 149 ? 1.332 -112.938 -46.875 1 78.94 149 ILE B N 1
ATOM 5100 C CA . ILE B 1 149 ? 1.263 -111.562 -47.219 1 78.94 149 ILE B CA 1
ATOM 5101 C C . ILE B 1 149 ? 0.616 -110.75 -46.094 1 78.94 149 ILE B C 1
ATOM 5103 O O . ILE B 1 149 ? 1.058 -109.625 -45.781 1 78.94 149 ILE B O 1
ATOM 5107 N N . ARG B 1 150 ? -0.301 -111.375 -45.469 1 80.44 150 ARG B N 1
ATOM 5108 C CA . ARG B 1 150 ? -1.003 -110.688 -44.375 1 80.44 150 ARG B CA 1
ATOM 5109 C C . ARG B 1 150 ? -0.074 -110.438 -43.219 1 80.44 150 ARG B C 1
ATOM 5111 O O . ARG B 1 150 ? -0.136 -109.375 -42.594 1 80.44 150 ARG B O 1
ATOM 5118 N N . SER B 1 151 ? 0.825 -111.312 -42.938 1 76.88 151 SER B N 1
ATOM 5119 C CA . SER B 1 151 ? 1.759 -111.125 -41.844 1 76.88 151 SER B CA 1
ATOM 5120 C C . SER B 1 151 ? 2.762 -110.062 -42.125 1 76.88 151 SER B C 1
ATOM 5122 O O . SER B 1 151 ? 3.055 -109.188 -41.25 1 76.88 151 SER B O 1
ATOM 5124 N N . GLU B 1 152 ? 3.143 -109.938 -43.375 1 76.69 152 GLU B N 1
ATOM 5125 C CA . GLU B 1 152 ? 4.082 -108.875 -43.781 1 76.69 152 GLU B CA 1
ATOM 5126 C C . GLU B 1 152 ? 3.416 -107.5 -43.781 1 76.69 152 GLU B C 1
ATOM 5128 O O . GLU B 1 152 ? 4.02 -106.5 -43.375 1 76.69 152 GLU B O 1
ATOM 5133 N N . LEU B 1 153 ? 2.197 -107.562 -44.156 1 80.81 153 LEU B N 1
ATOM 5134 C CA . LEU B 1 153 ? 1.45 -106.312 -44.188 1 80.81 153 LEU B CA 1
ATOM 5135 C C . LEU B 1 153 ? 1.144 -105.812 -42.781 1 80.81 153 LEU B C 1
ATOM 5137 O O . LEU B 1 153 ? 1.16 -104.625 -42.531 1 80.81 153 LEU B O 1
ATOM 5141 N N . ALA B 1 154 ? 0.934 -106.688 -41.844 1 82.69 154 ALA B N 1
ATOM 5142 C CA . ALA B 1 154 ? 0.693 -106.25 -40.469 1 82.69 154 ALA B CA 1
ATOM 5143 C C . ALA B 1 154 ? 1.936 -105.625 -39.844 1 82.69 154 ALA B C 1
ATOM 5145 O O . ALA B 1 154 ? 1.836 -104.625 -39.125 1 82.69 154 ALA B O 1
ATOM 5146 N N . THR B 1 155 ? 3.137 -106.062 -40.219 1 78.25 155 THR B N 1
ATOM 5147 C CA . THR B 1 155 ? 4.387 -105.5 -39.719 1 78.25 155 THR B CA 1
ATOM 5148 C C . THR B 1 155 ? 4.621 -104.125 -40.312 1 78.25 155 THR B C 1
ATOM 5150 O O . THR B 1 155 ? 5.078 -103.188 -39.625 1 78.25 155 THR B O 1
ATOM 5153 N N . LEU B 1 156 ? 4.125 -103.938 -41.562 1 77.12 156 LEU B N 1
ATOM 5154 C CA . LEU B 1 156 ? 4.258 -102.625 -42.219 1 77.12 156 LEU B CA 1
ATOM 5155 C C . LEU B 1 156 ? 3.314 -101.625 -41.594 1 77.12 156 LEU B C 1
ATOM 5157 O O . LEU B 1 156 ? 3.691 -100.5 -41.375 1 77.12 156 LEU B O 1
ATOM 5161 N N . LEU B 1 157 ? 2.184 -102.125 -41.219 1 80 157 LEU B N 1
ATOM 5162 C CA . LEU B 1 157 ? 1.19 -101.25 -40.625 1 80 157 LEU B CA 1
ATOM 5163 C C . LEU B 1 157 ? 1.636 -100.75 -39.25 1 80 157 LEU B C 1
ATOM 5165 O O . LEU B 1 157 ? 1.54 -99.562 -38.938 1 80 157 LEU B O 1
ATOM 5169 N N . THR B 1 158 ? 2.117 -101.688 -38.438 1 82.94 158 THR B N 1
ATOM 5170 C CA . THR B 1 158 ? 2.557 -101.375 -37.094 1 82.94 158 THR B CA 1
ATOM 5171 C C . THR B 1 158 ? 3.771 -100.438 -37.156 1 82.94 158 THR B C 1
ATOM 5173 O O . THR B 1 158 ? 3.865 -99.5 -36.375 1 82.94 158 THR B O 1
ATOM 5176 N N . SER B 1 159 ? 4.645 -100.625 -38.219 1 78.88 159 SER B N 1
ATOM 5177 C CA . SER B 1 159 ? 5.82 -99.812 -38.344 1 78.88 159 SER B CA 1
ATOM 5178 C C . SER B 1 159 ? 5.438 -98.375 -38.781 1 78.88 159 SER B C 1
ATOM 5180 O O . SER B 1 159 ? 6.004 -97.375 -38.312 1 78.88 159 SER B O 1
ATOM 5182 N N . THR B 1 160 ? 4.387 -98.312 -39.625 1 78.25 160 THR B N 1
ATOM 5183 C CA . THR B 1 160 ? 3.924 -97 -40.094 1 78.25 160 THR B CA 1
ATOM 5184 C C . THR B 1 160 ? 3.264 -96.25 -38.969 1 78.25 160 THR B C 1
ATOM 5186 O O . THR B 1 160 ? 3.484 -95.062 -38.812 1 78.25 160 THR B O 1
ATOM 5189 N N . ILE B 1 161 ? 2.559 -97 -38.125 1 81.38 161 ILE B N 1
ATOM 5190 C CA . ILE B 1 161 ? 1.871 -96.312 -37 1 81.38 161 ILE B CA 1
ATOM 5191 C C . ILE B 1 161 ? 2.896 -95.812 -36 1 81.38 161 ILE B C 1
ATOM 5193 O O . ILE B 1 161 ? 2.783 -94.688 -35.531 1 81.38 161 ILE B O 1
ATOM 5197 N N . ILE B 1 162 ? 3.934 -96.562 -35.75 1 80.31 162 ILE B N 1
ATOM 5198 C CA . ILE B 1 162 ? 4.969 -96.188 -34.812 1 80.31 162 ILE B CA 1
ATOM 5199 C C . ILE B 1 162 ? 5.719 -94.938 -35.375 1 80.31 162 ILE B C 1
ATOM 5201 O O . ILE B 1 162 ? 6.023 -94 -34.656 1 80.31 162 ILE B O 1
ATOM 5205 N N . GLN B 1 163 ? 5.855 -94.875 -36.688 1 74.81 163 GLN B N 1
ATOM 5206 C CA . GLN B 1 163 ? 6.547 -93.75 -37.344 1 74.81 163 GLN B CA 1
ATOM 5207 C C . GLN B 1 163 ? 5.73 -92.5 -37.219 1 74.81 163 GLN B C 1
ATOM 5209 O O . GLN B 1 163 ? 6.281 -91.375 -36.969 1 74.81 163 GLN B O 1
ATOM 5214 N N . ILE B 1 164 ? 4.449 -92.625 -37.375 1 77.44 164 ILE B N 1
ATOM 5215 C CA . ILE B 1 164 ? 3.574 -91.5 -37.312 1 77.44 164 ILE B CA 1
ATOM 5216 C C . ILE B 1 164 ? 3.588 -90.875 -35.906 1 77.44 164 ILE B C 1
ATOM 5218 O O . ILE B 1 164 ? 3.695 -89.688 -35.719 1 77.44 164 ILE B O 1
ATOM 5222 N N . ILE B 1 165 ? 3.619 -91.75 -34.875 1 80.5 165 ILE B N 1
ATOM 5223 C CA . ILE B 1 165 ? 3.578 -91.25 -33.5 1 80.5 165 ILE B CA 1
ATOM 5224 C C . ILE B 1 165 ? 4.898 -90.625 -33.125 1 80.5 165 ILE B C 1
ATOM 5226 O O . ILE B 1 165 ? 4.91 -89.5 -32.562 1 80.5 165 ILE B O 1
ATOM 5230 N N . VAL B 1 166 ? 6.004 -91.188 -33.594 1 77.19 166 VAL B N 1
ATOM 5231 C CA . VAL B 1 166 ? 7.316 -90.625 -33.281 1 77.19 166 VAL B CA 1
ATOM 5232 C C . VAL B 1 166 ? 7.516 -89.312 -33.969 1 77.19 166 VAL B C 1
ATOM 5234 O O . VAL B 1 166 ? 7.984 -88.312 -33.344 1 77.19 166 VAL B O 1
ATOM 5237 N N . LEU B 1 167 ? 7.004 -89.125 -35.156 1 74.19 167 LEU B N 1
ATOM 5238 C CA . LEU B 1 167 ? 7.16 -87.875 -35.906 1 74.19 167 LEU B CA 1
ATOM 5239 C C . LEU B 1 167 ? 6.32 -86.75 -35.312 1 74.19 167 LEU B C 1
ATOM 5241 O O . LEU B 1 167 ? 6.766 -85.625 -35.25 1 74.19 167 LEU B O 1
ATOM 5245 N N . ASN B 1 168 ? 5.18 -87.188 -34.844 1 77.25 168 ASN B N 1
ATOM 5246 C CA . ASN B 1 168 ? 4.305 -86.188 -34.219 1 77.25 168 ASN B CA 1
ATOM 5247 C C . ASN B 1 168 ? 4.895 -85.625 -32.938 1 77.25 168 ASN B C 1
ATOM 5249 O O . ASN B 1 168 ? 4.906 -84.438 -32.688 1 77.25 168 ASN B O 1
ATOM 5253 N N . VAL B 1 169 ? 5.465 -86.438 -32.125 1 81.06 169 VAL B N 1
ATOM 5254 C CA . VAL B 1 169 ? 5.988 -86.062 -30.828 1 81.06 169 VAL B CA 1
ATOM 5255 C C . VAL B 1 169 ? 7.219 -85.188 -31.016 1 81.06 169 VAL B C 1
ATOM 5257 O O . VAL B 1 169 ? 7.355 -84.125 -30.359 1 81.06 169 VAL B O 1
ATOM 5260 N N . VAL B 1 170 ? 8.047 -85.438 -32.031 1 78.06 170 VAL B N 1
ATOM 5261 C CA . VAL B 1 170 ? 9.273 -84.688 -32.25 1 78.06 170 VAL B CA 1
ATOM 5262 C C . VAL B 1 170 ? 8.938 -83.312 -32.844 1 78.06 170 VAL B C 1
ATOM 5264 O O . VAL B 1 170 ? 9.461 -82.312 -32.375 1 78.06 170 VAL B O 1
ATOM 5267 N N . LEU B 1 171 ? 7.973 -83.25 -33.688 1 76.31 171 LEU B N 1
ATOM 5268 C CA . LEU B 1 171 ? 7.629 -82 -34.344 1 76.31 171 LEU B CA 1
ATOM 5269 C C . LEU B 1 171 ? 6.957 -81 -33.375 1 76.31 171 LEU B C 1
ATOM 5271 O O . LEU B 1 171 ? 7.258 -79.812 -33.344 1 76.31 171 LEU B O 1
ATOM 5275 N N . ILE B 1 172 ? 6.133 -81.562 -32.531 1 77.81 172 ILE B N 1
ATOM 5276 C CA . ILE B 1 172 ? 5.441 -80.75 -31.531 1 77.81 172 ILE B CA 1
ATOM 5277 C C . ILE B 1 172 ? 6.441 -80.25 -30.5 1 77.81 172 ILE B C 1
ATOM 5279 O O . ILE B 1 172 ? 6.367 -79.125 -30.062 1 77.81 172 ILE B O 1
ATOM 5283 N N . GLY B 1 173 ? 7.324 -81.125 -30.062 1 81.06 173 GLY B N 1
ATOM 5284 C CA . GLY B 1 173 ? 8.336 -80.688 -29.109 1 81.06 173 GLY B CA 1
ATOM 5285 C C . GLY B 1 173 ? 9.234 -79.562 -29.609 1 81.06 173 GLY B C 1
ATOM 5286 O O . GLY B 1 173 ? 9.484 -78.625 -28.891 1 81.06 173 GLY B O 1
ATOM 5287 N N . VAL B 1 174 ? 9.617 -79.625 -30.938 1 79 174 VAL B N 1
ATOM 5288 C CA . VAL B 1 174 ? 10.492 -78.625 -31.516 1 79 174 VAL B CA 1
ATOM 5289 C C . VAL B 1 174 ? 9.734 -77.312 -31.688 1 79 174 VAL B C 1
ATOM 5291 O O . VAL B 1 174 ? 10.266 -76.25 -31.375 1 79 174 VAL B O 1
ATOM 5294 N N . LEU B 1 175 ? 8.523 -77.375 -32.094 1 78.88 175 LEU B N 1
ATOM 5295 C CA . LEU B 1 175 ? 7.711 -76.188 -32.281 1 78.88 175 LEU B CA 1
ATOM 5296 C C . LEU B 1 175 ? 7.441 -75.5 -30.938 1 78.88 175 LEU B C 1
ATOM 5298 O O . LEU B 1 175 ? 7.5 -74.25 -30.859 1 78.88 175 LEU B O 1
ATOM 5302 N N . ALA B 1 176 ? 7.18 -76.312 -29.984 1 81.38 176 ALA B N 1
ATOM 5303 C CA . ALA B 1 176 ? 6.934 -75.812 -28.656 1 81.38 176 ALA B CA 1
ATOM 5304 C C . ALA B 1 176 ? 8.164 -75.062 -28.109 1 81.38 176 ALA B C 1
ATOM 5306 O O . ALA B 1 176 ? 8.047 -74 -27.516 1 81.38 176 ALA B O 1
ATOM 5307 N N . PHE B 1 177 ? 9.242 -75.562 -28.406 1 83.56 177 PHE B N 1
ATOM 5308 C CA . PHE B 1 177 ? 10.508 -75 -27.953 1 83.56 177 PHE B CA 1
ATOM 5309 C C . PHE B 1 177 ? 10.797 -73.688 -28.688 1 83.56 177 PHE B C 1
ATOM 5311 O O . PHE B 1 177 ? 11.133 -72.688 -28.078 1 83.56 177 PHE B O 1
ATOM 5318 N N . LEU B 1 178 ? 10.547 -73.625 -29.969 1 81.75 178 LEU B N 1
ATOM 5319 C CA . LEU B 1 178 ? 10.82 -72.438 -30.781 1 81.75 178 LEU B CA 1
ATOM 5320 C C . LEU B 1 178 ? 9.859 -71.312 -30.438 1 81.75 178 LEU B C 1
ATOM 5322 O O . LEU B 1 178 ? 10.281 -70.125 -30.281 1 81.75 178 LEU B O 1
ATOM 5326 N N . LEU B 1 179 ? 8.609 -71.625 -30.266 1 82.56 179 LEU B N 1
ATOM 5327 C CA . LEU B 1 179 ? 7.605 -70.625 -29.953 1 82.56 179 LEU B CA 1
ATOM 5328 C C . LEU B 1 179 ? 7.848 -70 -28.562 1 82.56 179 LEU B C 1
ATOM 5330 O O . LEU B 1 179 ? 7.691 -68.812 -28.359 1 82.56 179 LEU B O 1
ATOM 5334 N N . LYS B 1 180 ? 8.211 -70.875 -27.641 1 84.81 180 LYS B N 1
ATOM 5335 C CA . LYS B 1 180 ? 8.477 -70.438 -26.281 1 84.81 180 LYS B CA 1
ATOM 5336 C C . LYS B 1 180 ? 9.664 -69.438 -26.234 1 84.81 180 LYS B C 1
ATOM 5338 O O . LYS B 1 180 ? 9.602 -68.375 -25.594 1 84.81 180 LYS B O 1
ATOM 5343 N N . LEU B 1 181 ? 10.664 -69.75 -26.984 1 84.25 181 LEU B N 1
ATOM 5344 C CA . LEU B 1 181 ? 11.914 -69 -26.922 1 84.25 181 LEU B CA 1
ATOM 5345 C C . LEU B 1 181 ? 11.812 -67.688 -27.75 1 84.25 181 LEU B C 1
ATOM 5347 O O . LEU B 1 181 ? 12.328 -66.688 -27.359 1 84.25 181 LEU B O 1
ATOM 5351 N N . MET B 1 182 ? 11.07 -67.812 -28.812 1 82.25 182 MET B N 1
ATOM 5352 C CA . MET B 1 182 ? 11.164 -66.688 -29.766 1 82.25 182 MET B CA 1
ATOM 5353 C C . MET B 1 182 ? 9.953 -65.75 -29.656 1 82.25 182 MET B C 1
ATOM 5355 O O . MET B 1 182 ? 10.016 -64.625 -30.062 1 82.25 182 MET B O 1
ATOM 5359 N N . VAL B 1 183 ? 8.859 -66.25 -29.141 1 82.94 183 VAL B N 1
ATOM 5360 C CA . VAL B 1 183 ? 7.641 -65.438 -29.141 1 82.94 183 VAL B CA 1
ATOM 5361 C C . VAL B 1 183 ? 7.148 -65.25 -27.719 1 82.94 183 VAL B C 1
ATOM 5363 O O . VAL B 1 183 ? 7.074 -64.125 -27.219 1 82.94 183 VAL B O 1
ATOM 5366 N N . LEU B 1 184 ? 6.961 -66.25 -26.984 1 86.12 184 LEU B N 1
ATOM 5367 C CA . LEU B 1 184 ? 6.266 -66.188 -25.703 1 86.12 184 LEU B CA 1
ATOM 5368 C C . LEU B 1 184 ? 7.125 -65.5 -24.641 1 86.12 184 LEU B C 1
ATOM 5370 O O . LEU B 1 184 ? 6.641 -64.625 -23.906 1 86.12 184 LEU B O 1
ATOM 5374 N N . LYS B 1 185 ? 8.375 -65.875 -24.531 1 87.62 185 LYS B N 1
ATOM 5375 C CA . LYS B 1 185 ? 9.234 -65.312 -23.5 1 87.62 185 LYS B CA 1
ATOM 5376 C C . LYS B 1 185 ? 9.422 -63.812 -23.688 1 87.62 185 LYS B C 1
ATOM 5378 O O . LYS B 1 185 ? 9.18 -63.031 -22.781 1 87.62 185 LYS B O 1
ATOM 5383 N N . PRO B 1 186 ? 9.75 -63.375 -24.906 1 85.25 186 PRO B N 1
ATOM 5384 C CA . PRO B 1 186 ? 9.914 -61.938 -25.094 1 85.25 186 PRO B CA 1
ATOM 5385 C C . PRO B 1 186 ? 8.602 -61.156 -24.938 1 85.25 186 PRO B C 1
ATOM 5387 O O . PRO B 1 186 ? 8.594 -60.062 -24.375 1 85.25 186 PRO B O 1
ATOM 5390 N N . VAL B 1 187 ? 7.523 -61.594 -25.359 1 86.94 187 VAL B N 1
ATOM 5391 C CA . VAL B 1 187 ? 6.227 -60.938 -25.281 1 86.94 187 VAL B CA 1
ATOM 5392 C C . VAL B 1 187 ? 5.801 -60.812 -23.812 1 86.94 187 VAL B C 1
ATOM 5394 O O . VAL B 1 187 ? 5.273 -59.781 -23.391 1 86.94 187 VAL B O 1
ATOM 5397 N N . THR B 1 188 ? 6.066 -61.875 -23.078 1 88.12 188 THR B N 1
ATOM 5398 C CA . THR B 1 188 ? 5.711 -61.844 -21.672 1 88.12 188 THR B CA 1
ATOM 5399 C C . THR B 1 188 ? 6.57 -60.844 -20.906 1 88.12 188 THR B C 1
ATOM 5401 O O . THR B 1 188 ? 6.086 -60.156 -20 1 88.12 188 THR B O 1
ATOM 5404 N N . ARG B 1 189 ? 7.816 -60.719 -21.312 1 88.62 189 ARG B N 1
ATOM 5405 C CA . ARG B 1 189 ? 8.695 -59.719 -20.672 1 88.62 189 ARG B CA 1
ATOM 5406 C C . ARG B 1 189 ? 8.188 -58.312 -20.922 1 88.62 189 ARG B C 1
ATOM 5408 O O . ARG B 1 189 ? 8.18 -57.5 -20 1 88.62 189 ARG B O 1
ATOM 5415 N N . ILE B 1 190 ? 7.805 -57.969 -22.125 1 89.75 190 ILE B N 1
ATOM 5416 C CA . ILE B 1 190 ? 7.266 -56.656 -22.469 1 89.75 190 ILE B CA 1
ATOM 5417 C C . ILE B 1 190 ? 5.941 -56.438 -21.734 1 89.75 190 ILE B C 1
ATOM 5419 O O . ILE B 1 190 ? 5.695 -55.375 -21.203 1 89.75 190 ILE B O 1
ATOM 5423 N N . SER B 1 191 ? 5.125 -57.5 -21.75 1 90.31 191 SER B N 1
ATOM 5424 C CA . SER B 1 191 ? 3.84 -57.438 -21.062 1 90.31 191 SER B CA 1
ATOM 5425 C C . SER B 1 191 ? 4.023 -57.156 -19.578 1 90.31 191 SER B C 1
ATOM 5427 O O . SER B 1 191 ? 3.311 -56.344 -19 1 90.31 191 SER B O 1
ATOM 5429 N N . ASP B 1 192 ? 5.004 -57.812 -18.922 1 88.69 192 ASP B N 1
ATOM 5430 C CA . ASP B 1 192 ? 5.281 -57.594 -17.5 1 88.69 192 ASP B CA 1
ATOM 5431 C C . ASP B 1 192 ? 5.742 -56.156 -17.25 1 88.69 192 ASP B C 1
ATOM 5433 O O . ASP B 1 192 ? 5.316 -55.531 -16.266 1 88.69 192 ASP B O 1
ATOM 5437 N N . ALA B 1 193 ? 6.516 -55.625 -18.109 1 87.06 193 ALA B N 1
ATOM 5438 C CA . ALA B 1 193 ? 7.012 -54.281 -17.969 1 87.06 193 ALA B CA 1
ATOM 5439 C C . ALA B 1 193 ? 5.875 -53.25 -18.109 1 87.06 193 ALA B C 1
ATOM 5441 O O . ALA B 1 193 ? 5.789 -52.312 -17.328 1 87.06 193 ALA B O 1
ATOM 5442 N N . ILE B 1 194 ? 5.031 -53.438 -19.047 1 87.25 194 ILE B N 1
ATOM 5443 C CA . ILE B 1 194 ? 3.895 -52.531 -19.281 1 87.25 194 ILE B CA 1
ATOM 5444 C C . ILE B 1 194 ? 2.939 -52.594 -18.094 1 87.25 194 ILE B C 1
ATOM 5446 O O . ILE B 1 194 ? 2.475 -51.562 -17.609 1 87.25 194 ILE B O 1
ATOM 5450 N N . ASN B 1 195 ? 2.695 -53.844 -17.656 1 86.81 195 ASN B N 1
ATOM 5451 C CA . ASN B 1 195 ? 1.776 -54 -16.531 1 86.81 195 ASN B CA 1
ATOM 5452 C C . ASN B 1 195 ? 2.336 -53.406 -15.25 1 86.81 195 ASN B C 1
ATOM 5454 O O . ASN B 1 195 ? 1.585 -52.875 -14.43 1 86.81 195 ASN B O 1
ATOM 5458 N N . ASP B 1 196 ? 3.584 -53.438 -15.07 1 83.5 196 ASP B N 1
ATOM 5459 C CA . ASP B 1 196 ? 4.223 -52.844 -13.906 1 83.5 196 ASP B CA 1
ATOM 5460 C C . ASP B 1 196 ? 4.023 -51.312 -13.891 1 83.5 196 ASP B C 1
ATOM 5462 O O . ASP B 1 196 ? 3.742 -50.75 -12.844 1 83.5 196 ASP B O 1
ATOM 5466 N N . ILE B 1 197 ? 4.109 -50.75 -14.961 1 80.44 197 ILE B N 1
ATOM 5467 C CA . ILE B 1 197 ? 3.949 -49.281 -15.062 1 80.44 197 ILE B CA 1
ATOM 5468 C C . ILE B 1 197 ? 2.475 -48.938 -14.914 1 80.44 197 ILE B C 1
ATOM 5470 O O . ILE B 1 197 ? 2.135 -47.938 -14.258 1 80.44 197 ILE B O 1
ATOM 5474 N N . ALA B 1 198 ? 1.604 -49.781 -15.578 1 78.12 198 ALA B N 1
ATOM 5475 C CA . ALA B 1 198 ? 0.17 -49.5 -15.562 1 78.12 198 ALA B CA 1
ATOM 5476 C C . ALA B 1 198 ? -0.406 -49.656 -14.156 1 78.12 198 ALA B C 1
ATOM 5478 O O . ALA B 1 198 ? -1.376 -49 -13.797 1 78.12 198 ALA B O 1
ATOM 5479 N N . ALA B 1 199 ? -0.048 -50.812 -13.297 1 71.31 199 ALA B N 1
ATOM 5480 C CA . ALA B 1 199 ? -0.613 -51.125 -11.992 1 71.31 199 ALA B CA 1
ATOM 5481 C C . ALA B 1 199 ? -0.186 -50.125 -10.938 1 71.31 199 ALA B C 1
ATOM 5483 O O . ALA B 1 199 ? -0.619 -50.188 -9.789 1 71.31 199 ALA B O 1
ATOM 5484 N N . GLY B 1 200 ? 0.388 -49.125 -11.047 1 64.31 200 GLY B N 1
ATOM 5485 C CA . GLY B 1 200 ? 0.695 -48.156 -10.008 1 64.31 200 GLY B CA 1
ATOM 5486 C C . GLY B 1 200 ? 2.123 -48.25 -9.508 1 64.31 200 GLY B C 1
ATOM 5487 O O . GLY B 1 200 ? 2.723 -49.312 -9.516 1 64.31 200 GLY B O 1
ATOM 5488 N N . GLY B 1 201 ? 2.891 -47.312 -9.375 1 63.34 201 GLY B N 1
ATOM 5489 C CA . GLY B 1 201 ? 4.27 -47.312 -8.914 1 63.34 201 GLY B CA 1
ATOM 5490 C C . GLY B 1 201 ? 5.277 -47.5 -10.031 1 63.34 201 GLY B C 1
ATOM 5491 O O . GLY B 1 201 ? 6.34 -48.094 -9.828 1 63.34 201 GLY B O 1
ATOM 5492 N N . GLY B 1 202 ? 4.828 -47.062 -11.039 1 69.56 202 GLY B N 1
ATOM 5493 C CA . GLY B 1 202 ? 5.434 -47.406 -12.312 1 69.56 202 GLY B CA 1
ATOM 5494 C C . GLY B 1 202 ? 6.867 -46.938 -12.445 1 69.56 202 GLY B C 1
ATOM 5495 O O . GLY B 1 202 ? 7.148 -45.75 -12.266 1 69.56 202 GLY B O 1
ATOM 5496 N N . ASP B 1 203 ? 7.742 -47.875 -12.305 1 81.56 203 ASP B N 1
ATOM 5497 C CA . ASP B 1 203 ? 9.148 -47.594 -12.578 1 81.56 203 ASP B CA 1
ATOM 5498 C C . ASP B 1 203 ? 9.375 -47.281 -14.055 1 81.56 203 ASP B C 1
ATOM 5500 O O . ASP B 1 203 ? 9.492 -48.188 -14.883 1 81.56 203 ASP B O 1
ATOM 5504 N N . LEU B 1 204 ? 9.383 -45.969 -14.312 1 85.38 204 LEU B N 1
ATOM 5505 C CA . LEU B 1 204 ? 9.555 -45.5 -15.688 1 85.38 204 LEU B CA 1
ATOM 5506 C C . LEU B 1 204 ? 11.016 -45.594 -16.109 1 85.38 204 LEU B C 1
ATOM 5508 O O . LEU B 1 204 ? 11.367 -45.25 -17.234 1 85.38 204 LEU B O 1
ATOM 5512 N N . THR B 1 205 ? 11.844 -46.188 -15.25 1 85.19 205 THR B N 1
ATOM 5513 C CA . THR B 1 205 ? 13.25 -46.375 -15.578 1 85.19 205 THR B CA 1
ATOM 5514 C C . THR B 1 205 ? 13.508 -47.75 -16.188 1 85.19 205 THR B C 1
ATOM 5516 O O . THR B 1 205 ? 14.562 -47.969 -16.781 1 85.19 205 THR B O 1
ATOM 5519 N N . GLN B 1 206 ? 12.5 -48.531 -16.109 1 83.38 206 GLN B N 1
ATOM 5520 C CA . GLN B 1 206 ? 12.641 -49.875 -16.625 1 83.38 206 GLN B CA 1
ATOM 5521 C C . GLN B 1 206 ? 12.609 -49.906 -18.156 1 83.38 206 GLN B C 1
ATOM 5523 O O . GLN B 1 206 ? 11.844 -49.156 -18.766 1 83.38 206 GLN B O 1
ATOM 5528 N N . ARG B 1 207 ? 13.477 -50.75 -18.766 1 87.31 207 ARG B N 1
ATOM 5529 C CA . ARG B 1 207 ? 13.523 -50.969 -20.219 1 87.31 207 ARG B CA 1
ATOM 5530 C C . ARG B 1 207 ? 13.547 -52.438 -20.547 1 87.31 207 ARG B C 1
ATOM 5532 O O . ARG B 1 207 ? 14.016 -53.25 -19.766 1 87.31 207 ARG B O 1
ATOM 5539 N N . VAL B 1 208 ? 12.984 -52.781 -21.609 1 88.19 208 VAL B N 1
ATOM 5540 C CA . VAL B 1 208 ? 12.977 -54.156 -22.047 1 88.19 208 VAL B CA 1
ATOM 5541 C C . VAL B 1 208 ? 14.133 -54.406 -23.016 1 88.19 208 VAL B C 1
ATOM 5543 O O . VAL B 1 208 ? 14.422 -53.562 -23.859 1 88.19 208 VAL B O 1
ATOM 5546 N N . ASP B 1 209 ? 14.812 -55.469 -22.781 1 85.06 209 ASP B N 1
ATOM 5547 C CA . ASP B 1 209 ? 15.891 -55.875 -23.688 1 85.06 209 ASP B CA 1
ATOM 5548 C C . ASP B 1 209 ? 15.336 -56.438 -24.984 1 85.06 209 ASP B C 1
ATOM 5550 O O . ASP B 1 209 ? 14.68 -57.5 -25 1 85.06 209 ASP B O 1
ATOM 5554 N N . THR B 1 210 ? 15.438 -55.688 -26.109 1 77.75 210 THR B N 1
ATOM 5555 C CA . THR B 1 210 ? 14.859 -56.094 -27.391 1 77.75 210 THR B CA 1
ATOM 5556 C C . THR B 1 210 ? 15.82 -57 -28.156 1 77.75 210 THR B C 1
ATOM 5558 O O . THR B 1 210 ? 15.469 -57.531 -29.203 1 77.75 210 THR B O 1
ATOM 5561 N N . GLY B 1 211 ? 16.859 -57.438 -27.5 1 72.94 211 GLY B N 1
ATOM 5562 C CA . GLY B 1 211 ? 17.828 -58.312 -28.156 1 72.94 211 GLY B CA 1
ATOM 5563 C C . GLY B 1 211 ? 18.312 -57.781 -29.484 1 72.94 211 GLY B C 1
ATOM 5564 O O . GLY B 1 211 ? 18 -56.656 -29.859 1 72.94 211 GLY B O 1
ATOM 5565 N N . LYS B 1 212 ? 19.172 -58.562 -30.219 1 74 212 LYS B N 1
ATOM 5566 C CA . LYS B 1 212 ? 19.781 -58.188 -31.484 1 74 212 LYS B CA 1
ATOM 5567 C C . LYS B 1 212 ? 18.906 -58.594 -32.656 1 74 212 LYS B C 1
ATOM 5569 O O . LYS B 1 212 ? 19.188 -58.281 -33.812 1 74 212 LYS B O 1
ATOM 5574 N N . SER B 1 213 ? 17.641 -59.062 -32.25 1 71.5 213 SER B N 1
ATOM 5575 C CA . SER B 1 213 ? 16.781 -59.562 -33.312 1 71.5 213 SER B CA 1
ATOM 5576 C C . SER B 1 213 ? 15.961 -58.406 -33.938 1 71.5 213 SER B C 1
ATOM 5578 O O . SER B 1 213 ? 15.625 -57.438 -33.25 1 71.5 213 SER B O 1
ATOM 5580 N N . GLN B 1 214 ? 16.016 -58.188 -35.219 1 77.25 214 GLN B N 1
ATOM 5581 C CA . GLN B 1 214 ? 15.258 -57.156 -35.906 1 77.25 214 GLN B CA 1
ATOM 5582 C C . GLN B 1 214 ? 13.93 -57.688 -36.438 1 77.25 214 GLN B C 1
ATOM 5584 O O . GLN B 1 214 ? 13.641 -57.594 -37.625 1 77.25 214 GLN B O 1
ATOM 5589 N N . ASP B 1 215 ? 13.125 -58.344 -35.406 1 83.19 215 ASP B N 1
ATOM 5590 C CA . ASP B 1 215 ? 11.836 -58.875 -35.844 1 83.19 215 ASP B CA 1
ATOM 5591 C C . ASP B 1 215 ? 10.68 -58.094 -35.219 1 83.19 215 ASP B C 1
ATOM 5593 O O . ASP B 1 215 ? 10.891 -57.031 -34.625 1 83.19 215 ASP B O 1
ATOM 5597 N N . GLU B 1 216 ? 9.438 -58.562 -35.375 1 84.88 216 GLU B N 1
ATOM 5598 C CA . GLU B 1 216 ? 8.227 -57.875 -34.906 1 84.88 216 GLU B CA 1
ATOM 5599 C C . GLU B 1 216 ? 8.203 -57.75 -33.406 1 84.88 216 GLU B C 1
ATOM 5601 O O . GLU B 1 216 ? 7.699 -56.75 -32.875 1 84.88 216 GLU B O 1
ATOM 5606 N N . ILE B 1 217 ? 8.797 -58.594 -32.688 1 85.5 217 ILE B N 1
ATOM 5607 C CA . ILE B 1 217 ? 8.812 -58.562 -31.219 1 85.5 217 ILE B CA 1
ATOM 5608 C C . ILE B 1 217 ? 9.828 -57.531 -30.734 1 85.5 217 ILE B C 1
ATOM 5610 O O . ILE B 1 217 ? 9.57 -56.781 -29.781 1 85.5 217 ILE B O 1
ATOM 5614 N N . SER B 1 218 ? 10.992 -57.531 -31.406 1 88.06 218 SER B N 1
ATOM 5615 C CA . SER B 1 218 ? 11.992 -56.5 -31.078 1 88.06 218 SER B CA 1
ATOM 5616 C C . SER B 1 218 ? 11.461 -55.094 -31.359 1 88.06 218 SER B C 1
ATOM 5618 O O . SER B 1 218 ? 11.758 -54.156 -30.625 1 88.06 218 SER B O 1
ATOM 5620 N N . ASP B 1 219 ? 10.656 -54.938 -32.438 1 87.5 219 ASP B N 1
ATOM 5621 C CA . ASP B 1 219 ? 10.039 -53.656 -32.75 1 87.5 219 ASP B CA 1
ATOM 5622 C C . ASP B 1 219 ? 9.055 -53.25 -31.672 1 87.5 219 ASP B C 1
ATOM 5624 O O . ASP B 1 219 ? 9.008 -52.062 -31.281 1 87.5 219 ASP B O 1
ATOM 5628 N N . LEU B 1 220 ? 8.344 -54.062 -31.156 1 88.12 220 LEU B N 1
ATOM 5629 C CA . LEU B 1 220 ? 7.422 -53.812 -30.047 1 88.12 220 LEU B CA 1
ATOM 5630 C C . LEU B 1 220 ? 8.172 -53.375 -28.797 1 88.12 220 LEU B C 1
ATOM 5632 O O . LEU B 1 220 ? 7.789 -52.406 -28.141 1 88.12 220 LEU B O 1
ATOM 5636 N N . GLY B 1 221 ? 9.195 -54.156 -28.484 1 90.06 221 GLY B N 1
ATOM 5637 C CA . GLY B 1 221 ? 10.008 -53.781 -27.328 1 90.06 221 GLY B CA 1
ATOM 5638 C C . GLY B 1 221 ? 10.617 -52.406 -27.438 1 90.06 221 GLY B C 1
ATOM 5639 O O . GLY B 1 221 ? 10.617 -51.625 -26.484 1 90.06 221 GLY B O 1
ATOM 5640 N N . ASN B 1 222 ? 11.164 -52.062 -28.656 1 90.19 222 ASN B N 1
ATOM 5641 C CA . ASN B 1 222 ? 11.727 -50.719 -28.906 1 90.19 222 ASN B CA 1
ATOM 5642 C C . ASN B 1 222 ? 10.656 -49.656 -28.812 1 90.19 222 ASN B C 1
ATOM 5644 O O . ASN B 1 222 ? 10.922 -48.562 -28.297 1 90.19 222 ASN B O 1
ATOM 5648 N N . GLY B 1 223 ? 9.516 -49.938 -29.359 1 87.81 223 GLY B N 1
ATOM 5649 C CA . GLY B 1 223 ? 8.406 -49 -29.234 1 87.81 223 GLY B CA 1
ATOM 5650 C C . GLY B 1 223 ? 8.039 -48.719 -27.797 1 87.81 223 GLY B C 1
ATOM 5651 O O . GLY B 1 223 ? 7.809 -47.562 -27.422 1 87.81 223 GLY B O 1
ATOM 5652 N N . PHE B 1 224 ? 8.031 -49.719 -26.984 1 90.06 224 PHE B N 1
ATOM 5653 C CA . PHE B 1 224 ? 7.766 -49.562 -25.562 1 90.06 224 PHE B CA 1
ATOM 5654 C C . PHE B 1 224 ? 8.828 -48.719 -24.906 1 90.06 224 PHE B C 1
ATOM 5656 O O . PHE B 1 224 ? 8.508 -47.781 -24.141 1 90.06 224 PHE B O 1
ATOM 5663 N N . ASN B 1 225 ? 10.039 -49 -25.156 1 91.12 225 ASN B N 1
ATOM 5664 C CA . ASN B 1 225 ? 11.133 -48.25 -24.547 1 91.12 225 ASN B CA 1
ATOM 5665 C C . ASN B 1 225 ? 11.047 -46.75 -24.922 1 91.12 225 ASN B C 1
ATOM 5667 O O . ASN B 1 225 ? 11.273 -45.906 -24.078 1 91.12 225 ASN B O 1
ATOM 5671 N N . ARG B 1 226 ? 10.703 -46.469 -26.172 1 88.62 226 ARG B N 1
ATOM 5672 C CA . ARG B 1 226 ? 10.539 -45.094 -26.594 1 88.62 226 ARG B CA 1
ATOM 5673 C C . ARG B 1 226 ? 9.375 -44.406 -25.875 1 88.62 226 ARG B C 1
ATOM 5675 O O . ARG B 1 226 ? 9.469 -43.25 -25.469 1 88.62 226 ARG B O 1
ATOM 5682 N N . PHE B 1 227 ? 8.297 -45.094 -25.75 1 88.19 227 PHE B N 1
ATOM 5683 C CA . PHE B 1 227 ? 7.121 -44.594 -25.047 1 88.19 227 PHE B CA 1
ATOM 5684 C C . PHE B 1 227 ? 7.445 -44.312 -23.578 1 88.19 227 PHE B C 1
ATOM 5686 O O . PHE B 1 227 ? 7.137 -43.25 -23.062 1 88.19 227 PHE B O 1
ATOM 5693 N N . ALA B 1 228 ? 8.055 -45.312 -22.969 1 87.69 228 ALA B N 1
ATOM 5694 C CA . ALA B 1 228 ? 8.43 -45.156 -21.562 1 87.69 228 ALA B CA 1
ATOM 5695 C C . ALA B 1 228 ? 9.367 -44 -21.344 1 87.69 228 ALA B C 1
ATOM 5697 O O . ALA B 1 228 ? 9.234 -43.25 -20.375 1 87.69 228 ALA B O 1
ATOM 5698 N N . THR B 1 229 ? 10.289 -43.781 -22.281 1 88.44 229 THR B N 1
ATOM 5699 C CA . THR B 1 229 ? 11.219 -42.656 -22.188 1 88.44 229 THR B CA 1
ATOM 5700 C C . THR B 1 229 ? 10.492 -41.312 -22.328 1 88.44 229 THR B C 1
ATOM 5702 O O . THR B 1 229 ? 10.758 -40.375 -21.578 1 88.44 229 THR B O 1
ATOM 5705 N N . LYS B 1 230 ? 9.586 -41.25 -23.25 1 86 230 LYS B N 1
ATOM 5706 C CA . LYS B 1 230 ? 8.82 -40.031 -23.453 1 86 230 LYS B CA 1
ATOM 5707 C C . LYS B 1 230 ? 8.008 -39.688 -22.219 1 86 230 LYS B C 1
ATOM 5709 O O . LYS B 1 230 ? 8.008 -38.531 -21.766 1 86 230 LYS B O 1
ATOM 5714 N N . ILE B 1 231 ? 7.391 -40.562 -21.609 1 87.44 231 ILE B N 1
ATOM 5715 C CA . ILE B 1 231 ? 6.59 -40.312 -20.406 1 87.44 231 ILE B CA 1
ATOM 5716 C C . ILE B 1 231 ? 7.504 -39.969 -19.234 1 87.44 231 ILE B C 1
ATOM 5718 O O . ILE B 1 231 ? 7.176 -39.094 -18.422 1 87.44 231 ILE B O 1
ATOM 5722 N N . HIS B 1 232 ? 8.555 -40.812 -19.203 1 89.5 232 HIS B N 1
ATOM 5723 C CA . HIS B 1 232 ? 9.555 -40.5 -18.188 1 89.5 232 HIS B CA 1
ATOM 5724 C C . HIS B 1 232 ? 9.961 -39.031 -18.25 1 89.5 232 HIS B C 1
ATOM 5726 O O . HIS B 1 232 ? 10.008 -38.344 -17.234 1 89.5 232 HIS B O 1
ATOM 5732 N N . ASP B 1 233 ? 10.188 -38.438 -19.406 1 87.81 233 ASP B N 1
ATOM 5733 C CA . ASP B 1 233 ? 10.602 -37.062 -19.594 1 87.81 233 ASP B CA 1
ATOM 5734 C C . ASP B 1 233 ? 9.484 -36.094 -19.203 1 87.81 233 ASP B C 1
ATOM 5736 O O . ASP B 1 233 ? 9.734 -35.062 -18.547 1 87.81 233 ASP B O 1
ATOM 5740 N N . ILE B 1 234 ? 8.32 -36.344 -19.594 1 86.62 234 ILE B N 1
ATOM 5741 C CA . ILE B 1 234 ? 7.18 -35.5 -19.297 1 86.62 234 ILE B CA 1
ATOM 5742 C C . ILE B 1 234 ? 6.969 -35.438 -17.781 1 86.62 234 ILE B C 1
ATOM 5744 O O . ILE B 1 234 ? 6.816 -34.344 -17.219 1 86.62 234 ILE B O 1
ATOM 5748 N N . ILE B 1 235 ? 6.973 -36.594 -17.141 1 89 235 ILE B N 1
ATOM 5749 C CA . ILE B 1 235 ? 6.77 -36.656 -15.703 1 89 235 ILE B CA 1
ATOM 5750 C C . ILE B 1 235 ? 7.902 -35.938 -14.984 1 89 235 ILE B C 1
ATOM 5752 O O . ILE B 1 235 ? 7.668 -35.219 -14 1 89 235 ILE B O 1
ATOM 5756 N N . GLY B 1 236 ? 9.07 -36.094 -15.477 1 90.31 236 GLY B N 1
ATOM 5757 C CA . GLY B 1 236 ? 10.195 -35.344 -14.93 1 90.31 236 GLY B CA 1
ATOM 5758 C C . GLY B 1 236 ? 10.016 -33.844 -15.023 1 90.31 236 GLY B C 1
ATOM 5759 O O . GLY B 1 236 ? 10.266 -33.125 -14.062 1 90.31 236 GLY B O 1
ATOM 5760 N N . HIS B 1 237 ? 9.57 -33.344 -16.156 1 90.62 237 HIS B N 1
ATOM 5761 C CA . HIS B 1 237 ? 9.328 -31.922 -16.359 1 90.62 237 HIS B CA 1
ATOM 5762 C C . HIS B 1 237 ? 8.195 -31.438 -15.477 1 90.62 237 HIS B C 1
ATOM 5764 O O . HIS B 1 237 ? 8.281 -30.344 -14.898 1 90.62 237 HIS B O 1
ATOM 5770 N N . VAL B 1 238 ? 7.145 -32.188 -15.406 1 92.06 238 VAL B N 1
ATOM 5771 C CA . VAL B 1 238 ? 6.023 -31.828 -14.547 1 92.06 238 VAL B CA 1
ATOM 5772 C C . VAL B 1 238 ? 6.492 -31.75 -13.094 1 92.06 238 VAL B C 1
ATOM 5774 O O . VAL B 1 238 ? 6.121 -30.828 -12.367 1 92.06 238 VAL B O 1
ATOM 5777 N N . SER B 1 239 ? 7.324 -32.656 -12.688 1 92.88 239 SER B N 1
ATOM 5778 C CA . SER B 1 239 ? 7.863 -32.656 -11.336 1 92.88 239 SER B CA 1
ATOM 5779 C C . SER B 1 239 ? 8.672 -31.391 -11.07 1 92.88 239 SER B C 1
ATOM 5781 O O . SER B 1 239 ? 8.445 -30.703 -10.078 1 92.88 239 SER B O 1
ATOM 5783 N N . SER B 1 240 ? 9.586 -31.031 -11.93 1 93.12 240 SER B N 1
ATOM 5784 C CA . SER B 1 240 ? 10.43 -29.859 -11.781 1 93.12 240 SER B CA 1
ATOM 5785 C C . SER B 1 240 ? 9.602 -28.578 -11.789 1 93.12 240 SER B C 1
ATOM 5787 O O . SER B 1 240 ? 9.812 -27.688 -10.953 1 93.12 240 SER B O 1
ATOM 5789 N N . THR B 1 241 ? 8.695 -28.516 -12.758 1 93.25 241 THR B N 1
ATOM 5790 C CA . THR B 1 241 ? 7.855 -27.312 -12.867 1 93.25 241 THR B CA 1
ATOM 5791 C C . THR B 1 241 ? 6.941 -27.188 -11.656 1 93.25 241 THR B C 1
ATOM 5793 O O . THR B 1 241 ? 6.688 -26.078 -11.188 1 93.25 241 THR B O 1
ATOM 5796 N N . SER B 1 242 ? 6.449 -28.312 -11.156 1 94.19 242 SER B N 1
ATOM 5797 C CA . SER B 1 242 ? 5.625 -28.297 -9.953 1 94.19 242 SER B CA 1
ATOM 5798 C C . SER B 1 242 ? 6.395 -27.734 -8.766 1 94.19 242 SER B C 1
ATOM 5800 O O . SER B 1 242 ? 5.844 -26.969 -7.973 1 94.19 242 SER B O 1
ATOM 5802 N N . LYS B 1 243 ? 7.648 -28.094 -8.664 1 93.69 243 LYS B N 1
ATOM 5803 C CA . LYS B 1 243 ? 8.492 -27.547 -7.602 1 93.69 243 LYS B CA 1
ATOM 5804 C C . LYS B 1 243 ? 8.664 -26.047 -7.758 1 93.69 243 LYS B C 1
ATOM 5806 O O . LYS B 1 243 ? 8.625 -25.297 -6.773 1 93.69 243 LYS B O 1
ATOM 5811 N N . SER B 1 244 ? 8.828 -25.641 -8.945 1 94.56 244 SER B N 1
ATOM 5812 C CA . SER B 1 244 ? 8.945 -24.203 -9.234 1 94.56 244 SER B CA 1
ATOM 5813 C C . SER B 1 244 ? 7.676 -23.453 -8.852 1 94.56 244 SER B C 1
ATOM 5815 O O . SER B 1 244 ? 7.742 -22.391 -8.242 1 94.56 244 SER B O 1
ATOM 5817 N N . ILE B 1 245 ? 6.539 -24.016 -9.18 1 94.19 245 ILE B N 1
ATOM 5818 C CA . ILE B 1 245 ? 5.254 -23.391 -8.875 1 94.19 245 ILE B CA 1
ATOM 5819 C C . ILE B 1 245 ? 5.066 -23.312 -7.363 1 94.19 245 ILE B C 1
ATOM 5821 O O . ILE B 1 245 ? 4.629 -22.281 -6.84 1 94.19 245 ILE B O 1
ATOM 5825 N N . ALA B 1 246 ? 5.398 -24.375 -6.684 1 94.56 246 ALA B N 1
ATOM 5826 C CA . ALA B 1 246 ? 5.301 -24.375 -5.227 1 94.56 246 ALA B CA 1
ATOM 5827 C C . ALA B 1 246 ? 6.176 -23.281 -4.613 1 94.56 246 ALA B C 1
ATOM 5829 O O . ALA B 1 246 ? 5.742 -22.562 -3.713 1 94.56 246 ALA B O 1
ATOM 5830 N N . ALA B 1 247 ? 7.359 -23.141 -5.07 1 94.56 247 ALA B N 1
ATOM 5831 C CA . ALA B 1 247 ? 8.281 -22.109 -4.59 1 94.56 247 ALA B CA 1
ATOM 5832 C C . ALA B 1 247 ? 7.75 -20.703 -4.891 1 94.56 247 ALA B C 1
ATOM 5834 O O . ALA B 1 247 ? 7.824 -19.812 -4.047 1 94.56 247 ALA B O 1
ATOM 5835 N N . GLY B 1 248 ? 7.266 -20.594 -6.148 1 93.5 248 GLY B N 1
ATOM 5836 C CA . GLY B 1 248 ? 6.672 -19.312 -6.516 1 93.5 248 GLY B CA 1
ATOM 5837 C C . GLY B 1 248 ? 5.48 -18.938 -5.652 1 93.5 248 GLY B C 1
ATOM 5838 O O . GLY B 1 248 ? 5.355 -17.797 -5.215 1 93.5 248 GLY B O 1
ATOM 5839 N N . ALA B 1 249 ? 4.617 -19.844 -5.402 1 93.94 249 ALA B N 1
ATOM 5840 C CA . ALA B 1 249 ? 3.455 -19.625 -4.543 1 93.94 249 ALA B CA 1
ATOM 5841 C C . ALA B 1 249 ? 3.881 -19.25 -3.129 1 93.94 249 ALA B C 1
ATOM 5843 O O . ALA B 1 249 ? 3.305 -18.344 -2.521 1 93.94 249 ALA B O 1
ATOM 5844 N N . GLN B 1 250 ? 4.918 -19.922 -2.611 1 93.25 250 GLN B N 1
ATOM 5845 C CA . GLN B 1 250 ? 5.445 -19.609 -1.284 1 93.25 250 GLN B CA 1
ATOM 5846 C C . GLN B 1 250 ? 6.043 -18.219 -1.235 1 93.25 250 GLN B C 1
ATOM 5848 O O . GLN B 1 250 ? 5.855 -17.484 -0.259 1 93.25 250 GLN B O 1
ATOM 5853 N N . GLN B 1 251 ? 6.707 -17.891 -2.242 1 92.88 251 GLN B N 1
ATOM 5854 C CA . GLN B 1 251 ? 7.293 -16.562 -2.326 1 92.88 251 GLN B CA 1
ATOM 5855 C C . GLN B 1 251 ? 6.211 -15.484 -2.324 1 92.88 251 GLN B C 1
ATOM 5857 O O . GLN B 1 251 ? 6.309 -14.5 -1.589 1 92.88 251 GLN B O 1
ATOM 5862 N N . ILE B 1 252 ? 5.191 -15.641 -3.09 1 93.19 252 ILE B N 1
ATOM 5863 C CA . ILE B 1 252 ? 4.098 -14.68 -3.162 1 93.19 252 ILE B CA 1
ATOM 5864 C C . ILE B 1 252 ? 3.398 -14.586 -1.808 1 93.19 252 ILE B C 1
ATOM 5866 O O . ILE B 1 252 ? 3.059 -13.492 -1.352 1 93.19 252 ILE B O 1
ATOM 5870 N N . SER B 1 253 ? 3.195 -15.727 -1.186 1 94 253 SER B N 1
ATOM 5871 C CA . SER B 1 253 ? 2.6 -15.75 0.147 1 94 253 SER B CA 1
ATOM 5872 C C . SER B 1 253 ? 3.443 -14.961 1.143 1 94 253 SER B C 1
ATOM 5874 O O . SER B 1 253 ? 2.91 -14.195 1.947 1 94 253 SER B O 1
ATOM 5876 N N . GLY B 1 254 ? 4.75 -15.156 1.094 1 93.31 254 GLY B N 1
ATOM 5877 C CA . GLY B 1 254 ? 5.652 -14.398 1.945 1 93.31 254 GLY B CA 1
ATOM 5878 C C . GLY B 1 254 ? 5.594 -12.898 1.691 1 93.31 254 GLY B C 1
ATOM 5879 O O . GLY B 1 254 ? 5.559 -12.109 2.635 1 93.31 254 GLY B O 1
ATOM 5880 N N . ILE B 1 255 ? 5.566 -12.516 0.476 1 91.94 255 ILE B N 1
ATOM 5881 C CA . ILE B 1 255 ? 5.465 -11.109 0.086 1 91.94 255 ILE B CA 1
ATOM 5882 C C . ILE B 1 255 ? 4.164 -10.516 0.624 1 91.94 255 ILE B C 1
ATOM 5884 O O . ILE B 1 255 ? 4.156 -9.398 1.138 1 91.94 255 ILE B O 1
ATOM 5888 N N . ASN B 1 256 ? 3.066 -11.258 0.525 1 92.12 256 ASN B N 1
ATOM 5889 C CA . ASN B 1 256 ? 1.772 -10.805 1.021 1 92.12 256 ASN B CA 1
ATOM 5890 C C . ASN B 1 256 ? 1.795 -10.586 2.533 1 92.12 256 ASN B C 1
ATOM 5892 O O . ASN B 1 256 ? 1.151 -9.672 3.045 1 92.12 256 ASN B O 1
ATOM 5896 N N . GLY B 1 257 ? 2.492 -11.492 3.184 1 91.06 257 GLY B N 1
ATOM 5897 C CA . GLY B 1 257 ? 2.672 -11.273 4.609 1 91.06 257 GLY B CA 1
ATOM 5898 C C . GLY B 1 257 ? 3.375 -9.969 4.93 1 91.06 257 GLY B C 1
ATOM 5899 O O . GLY B 1 257 ? 2.939 -9.219 5.809 1 91.06 257 GLY B O 1
ATOM 5900 N N . SER B 1 258 ? 4.387 -9.672 4.246 1 91 258 SER B N 1
ATOM 5901 C CA . SER B 1 258 ? 5.125 -8.422 4.418 1 91 258 SER B CA 1
ATOM 5902 C C . SER B 1 258 ? 4.258 -7.215 4.078 1 91 258 SER B C 1
ATOM 5904 O O . SER B 1 258 ? 4.297 -6.199 4.773 1 91 258 SER B O 1
ATOM 5906 N N . LEU B 1 259 ? 3.477 -7.309 3.029 1 90 259 LEU B N 1
ATOM 5907 C CA . LEU B 1 259 ? 2.566 -6.242 2.627 1 90 259 LEU B CA 1
ATOM 5908 C C . LEU B 1 259 ? 1.547 -5.953 3.725 1 90 259 LEU B C 1
ATOM 5910 O O . LEU B 1 259 ? 1.289 -4.793 4.051 1 90 259 LEU B O 1
ATOM 5914 N N . ALA B 1 260 ? 1.038 -7 4.289 1 91.19 260 ALA B N 1
ATOM 5915 C CA . ALA B 1 260 ? 0.076 -6.848 5.379 1 91.19 260 ALA B CA 1
ATOM 5916 C C . ALA B 1 260 ? 0.697 -6.109 6.562 1 91.19 260 ALA B C 1
ATOM 5918 O O . ALA B 1 260 ? 0.074 -5.215 7.141 1 91.19 260 ALA B O 1
ATOM 5919 N N . ASP B 1 261 ? 1.931 -6.391 6.926 1 92 261 ASP B N 1
ATOM 5920 C CA . ASP B 1 261 ? 2.65 -5.734 8.008 1 92 261 ASP B CA 1
ATOM 5921 C C . ASP B 1 261 ? 2.855 -4.25 7.719 1 92 261 ASP B C 1
ATOM 5923 O O . ASP B 1 261 ? 2.652 -3.404 8.594 1 92 261 ASP B O 1
ATOM 5927 N N . HIS B 1 262 ? 3.248 -3.996 6.527 1 89.25 262 HIS B N 1
ATOM 5928 C CA . HIS B 1 262 ? 3.447 -2.611 6.113 1 89.25 262 HIS B CA 1
ATOM 5929 C C . HIS B 1 262 ? 2.146 -1.817 6.203 1 89.25 262 HIS B C 1
ATOM 5931 O O . HIS B 1 262 ? 2.152 -0.657 6.621 1 89.25 262 HIS B O 1
ATOM 5937 N N . MET B 1 263 ? 1.062 -2.418 5.844 1 90.31 263 MET B N 1
ATOM 5938 C CA . MET B 1 263 ? -0.236 -1.749 5.879 1 90.31 263 MET B CA 1
ATOM 5939 C C . MET B 1 263 ? -0.669 -1.47 7.312 1 90.31 263 MET B C 1
ATOM 5941 O O . MET B 1 263 ? -1.267 -0.429 7.594 1 90.31 263 MET B O 1
ATOM 5945 N N . ASP B 1 264 ? -0.348 -2.357 8.18 1 92.25 264 ASP B N 1
ATOM 5946 C CA . ASP B 1 264 ? -0.638 -2.131 9.594 1 92.25 264 ASP B CA 1
ATOM 5947 C C . ASP B 1 264 ? 0.172 -0.958 10.133 1 92.25 264 ASP B C 1
ATOM 5949 O O . ASP B 1 264 ? -0.357 -0.117 10.867 1 92.25 264 ASP B O 1
ATOM 5953 N N . THR B 1 265 ? 1.4 -0.94 9.773 1 91.56 265 THR B N 1
ATOM 5954 C CA . THR B 1 265 ? 2.258 0.171 10.164 1 91.56 265 THR B CA 1
ATOM 5955 C C . THR B 1 265 ? 1.728 1.489 9.609 1 91.56 265 THR B C 1
ATOM 5957 O O . THR B 1 265 ? 1.698 2.5 10.312 1 91.56 265 THR B O 1
ATOM 5960 N N . GLN B 1 266 ? 1.225 1.446 8.391 1 88.81 266 GLN B N 1
ATOM 5961 C CA . GLN B 1 266 ? 0.673 2.643 7.77 1 88.81 266 GLN B CA 1
ATOM 5962 C C . GLN B 1 266 ? -0.579 3.119 8.5 1 88.81 266 GLN B C 1
ATOM 5964 O O . GLN B 1 266 ? -0.755 4.32 8.719 1 88.81 266 GLN B O 1
ATOM 5969 N N . THR B 1 267 ? -1.408 2.207 8.836 1 92.44 267 THR B N 1
ATOM 5970 C CA . THR B 1 267 ? -2.615 2.549 9.586 1 92.44 267 THR B CA 1
ATOM 5971 C C . THR B 1 267 ? -2.266 3.248 10.891 1 92.44 267 THR B C 1
ATOM 5973 O O . THR B 1 267 ? -2.875 4.262 11.242 1 92.44 267 THR B O 1
ATOM 5976 N N . ASN B 1 268 ? -1.243 2.791 11.586 1 93.81 268 ASN B N 1
ATOM 5977 C CA . ASN B 1 268 ? -0.798 3.391 12.844 1 93.81 268 ASN B CA 1
ATOM 5978 C C . ASN B 1 268 ? -0.223 4.785 12.617 1 93.81 268 ASN B C 1
ATOM 5980 O O . ASN B 1 268 ? -0.464 5.695 13.422 1 93.81 268 ASN B O 1
ATOM 5984 N N . GLN B 1 269 ? 0.537 4.922 11.562 1 90.19 269 GLN B N 1
ATOM 5985 C CA . GLN B 1 269 ? 1.122 6.223 11.242 1 90.19 269 GLN B CA 1
ATOM 5986 C C . GLN B 1 269 ? 0.041 7.246 10.906 1 90.19 269 GLN B C 1
ATOM 5988 O O . GLN B 1 269 ? 0.116 8.398 11.344 1 90.19 269 GLN B O 1
ATOM 5993 N N . ILE B 1 270 ? -0.962 6.797 10.164 1 91.5 270 ILE B N 1
ATOM 5994 C CA . ILE B 1 270 ? -2.057 7.684 9.781 1 91.5 270 ILE B CA 1
ATOM 5995 C C . ILE B 1 270 ? -2.842 8.094 11.031 1 91.5 270 ILE B C 1
ATOM 5997 O O . ILE B 1 270 ? -3.232 9.258 11.172 1 91.5 270 ILE B O 1
ATOM 6001 N N . SER B 1 271 ? -2.992 7.176 11.945 1 93.19 271 SER B N 1
ATOM 6002 C CA . SER B 1 271 ? -3.656 7.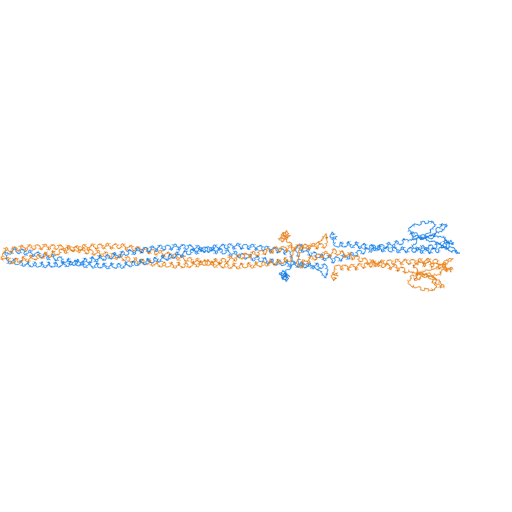48 13.203 1 93.19 271 SER B CA 1
ATOM 6003 C C . SER B 1 271 ? -2.859 8.5 14.016 1 93.19 271 SER B C 1
ATOM 6005 O O . SER B 1 271 ? -3.436 9.414 14.609 1 93.19 271 SER B O 1
ATOM 6007 N N . ALA B 1 272 ? -1.542 8.383 14.016 1 93.19 272 ALA B N 1
ATOM 6008 C CA . ALA B 1 272 ? -0.674 9.32 14.727 1 93.19 272 ALA B CA 1
ATOM 6009 C C . ALA B 1 272 ? -0.753 10.719 14.109 1 93.19 272 ALA B C 1
ATOM 6011 O O . ALA B 1 272 ? -0.765 11.719 14.828 1 93.19 272 ALA B O 1
ATOM 6012 N N . VAL B 1 273 ? -0.823 10.758 12.812 1 93.19 273 VAL B N 1
ATOM 6013 C CA . VAL B 1 273 ? -1.013 12.031 12.125 1 93.19 273 VAL B CA 1
ATOM 6014 C C . VAL B 1 273 ? -2.344 12.648 12.539 1 93.19 273 VAL B C 1
ATOM 6016 O O . VAL B 1 273 ? -2.418 13.852 12.82 1 93.19 273 VAL B O 1
ATOM 6019 N N . GLY B 1 274 ? -3.395 11.805 12.586 1 94.06 274 GLY B N 1
ATOM 6020 C CA . GLY B 1 274 ? -4.699 12.281 13.016 1 94.06 274 GLY B CA 1
ATOM 6021 C C . GLY B 1 274 ? -4.684 12.891 14.398 1 94.06 274 GLY B C 1
ATOM 6022 O O . GLY B 1 274 ? -5.258 13.961 14.617 1 94.06 274 GLY B O 1
ATOM 6023 N N . ASP B 1 275 ? -3.988 12.336 15.328 1 94.5 275 ASP B N 1
ATOM 6024 C CA . ASP B 1 275 ? -3.863 12.852 16.688 1 94.5 275 ASP B CA 1
ATOM 6025 C C . ASP B 1 275 ? -3.131 14.188 16.703 1 94.5 275 ASP B C 1
ATOM 6027 O O . ASP B 1 275 ? -3.533 15.109 17.422 1 94.5 275 ASP B O 1
ATOM 6031 N N . SER B 1 276 ? -2.074 14.227 15.93 1 94.88 276 SER B N 1
ATOM 6032 C CA . SER B 1 276 ? -1.296 15.461 15.867 1 94.88 276 SER B CA 1
ATOM 6033 C C . SER B 1 276 ? -2.115 16.594 15.273 1 94.88 276 SER B C 1
ATOM 6035 O O . SER B 1 276 ? -2.082 17.719 15.781 1 94.88 276 SER B O 1
ATOM 6037 N N . VAL B 1 277 ? -2.912 16.297 14.289 1 94.69 277 VAL B N 1
ATOM 6038 C CA . VAL B 1 277 ? -3.736 17.312 13.625 1 94.69 277 VAL B CA 1
ATOM 6039 C C . VAL B 1 277 ? -4.859 17.75 14.562 1 94.69 277 VAL B C 1
ATOM 6041 O O . VAL B 1 277 ? -5.215 18.938 14.594 1 94.69 277 VAL B O 1
ATOM 6044 N N . ALA B 1 278 ? -5.383 16.859 15.367 1 93.88 278 ALA B N 1
ATOM 6045 C CA . ALA B 1 278 ? -6.371 17.219 16.375 1 93.88 278 ALA B CA 1
ATOM 6046 C C . ALA B 1 278 ? -5.785 18.188 17.391 1 93.88 278 ALA B C 1
ATOM 6048 O O . ALA B 1 278 ? -6.457 19.125 17.828 1 93.88 278 ALA B O 1
ATOM 6049 N N . GLY B 1 279 ? -4.516 17.938 17.734 1 94.44 279 GLY B N 1
ATOM 6050 C CA . GLY B 1 279 ? -3.809 18.844 18.609 1 94.44 279 GLY B CA 1
ATOM 6051 C C . GLY B 1 279 ? -3.607 20.219 18 1 94.44 279 GLY B C 1
ATOM 6052 O O . GLY B 1 279 ? -3.824 21.25 18.672 1 94.44 279 GLY B O 1
ATOM 6053 N N . ILE B 1 280 ? -3.301 20.25 16.75 1 94.56 280 ILE B N 1
ATOM 6054 C CA . ILE B 1 280 ? -3.131 21.5 16.031 1 94.56 280 ILE B CA 1
ATOM 6055 C C . ILE B 1 280 ? -4.461 22.25 15.992 1 94.56 280 ILE B C 1
ATOM 6057 O O . ILE B 1 280 ? -4.504 23.469 16.234 1 94.56 280 ILE B O 1
ATOM 6061 N N . GLU B 1 281 ? -5.535 21.594 15.742 1 95.81 281 GLU B N 1
ATOM 6062 C CA . GLU B 1 281 ? -6.859 22.203 15.664 1 95.81 281 GLU B CA 1
ATOM 6063 C C . GLU B 1 281 ? -7.254 22.844 17 1 95.81 281 GLU B C 1
ATOM 6065 O O . GLU B 1 281 ? -7.793 23.953 17.031 1 95.81 281 GLU B O 1
ATOM 6070 N N . LYS B 1 282 ? -7 22.156 18.094 1 96.19 282 LYS B N 1
ATOM 6071 C CA . LYS B 1 282 ? -7.273 22.703 19.438 1 96.19 282 LYS B CA 1
ATOM 6072 C C . LYS B 1 282 ? -6.445 23.953 19.703 1 96.19 282 LYS B C 1
ATOM 6074 O O . LYS B 1 282 ? -6.953 24.938 20.25 1 96.19 282 LYS B O 1
ATOM 6079 N N . SER B 1 283 ? -5.215 23.844 19.281 1 96.81 283 SER B N 1
ATOM 6080 C CA . SER B 1 283 ? -4.316 24.969 19.469 1 96.81 283 SER B CA 1
ATOM 6081 C C . SER B 1 283 ? -4.738 26.172 18.625 1 96.81 283 SER B C 1
ATOM 6083 O O . SER B 1 283 ? -4.672 27.312 19.078 1 96.81 283 SER B O 1
ATOM 6085 N N . ILE B 1 284 ? -5.184 25.953 17.422 1 96 284 ILE B N 1
ATOM 6086 C CA . ILE B 1 284 ? -5.672 26.984 16.516 1 96 284 ILE B CA 1
ATOM 6087 C C . ILE B 1 284 ? -6.879 27.688 17.141 1 96 284 ILE B C 1
ATOM 6089 O O . ILE B 1 284 ? -6.957 28.922 17.141 1 96 284 ILE B O 1
ATOM 6093 N N . SER B 1 285 ? -7.793 26.922 17.719 1 96.44 285 SER B N 1
ATOM 6094 C CA . SER B 1 285 ? -8.969 27.484 18.391 1 96.44 285 SER B CA 1
ATOM 6095 C C . SER B 1 285 ? -8.57 28.344 19.578 1 96.44 285 SER B C 1
ATOM 6097 O O . SER B 1 285 ? -9.172 29.391 19.828 1 96.44 285 SER B O 1
ATOM 6099 N N . HIS B 1 286 ? -7.559 27.891 20.312 1 96.81 286 HIS B N 1
ATOM 6100 C CA . HIS B 1 286 ? -7.039 28.641 21.453 1 96.81 286 HIS B CA 1
ATOM 6101 C C . HIS B 1 286 ? -6.434 29.969 21 1 96.81 286 HIS B C 1
ATOM 6103 O O . HIS B 1 286 ? -6.711 31.016 21.609 1 96.81 286 HIS B O 1
ATOM 6109 N N . VAL B 1 287 ? -5.672 29.953 19.938 1 97.25 287 VAL B N 1
ATOM 6110 C CA . VAL B 1 287 ? -5.051 31.156 19.391 1 97.25 287 VAL B CA 1
ATOM 6111 C C . VAL B 1 287 ? -6.129 32.156 18.953 1 97.25 287 VAL B C 1
ATOM 6113 O O . VAL B 1 287 ? -6.02 33.344 19.188 1 97.25 287 VAL B O 1
ATOM 6116 N N . ALA B 1 288 ? -7.156 31.641 18.312 1 96.5 288 ALA B N 1
ATOM 6117 C CA . ALA B 1 288 ? -8.258 32.5 17.859 1 96.5 288 ALA B CA 1
ATOM 6118 C C . ALA B 1 288 ? -8.906 33.219 19.031 1 96.5 288 ALA B C 1
ATOM 6120 O O . ALA B 1 288 ? -9.18 34.406 18.953 1 96.5 288 ALA B O 1
ATOM 6121 N N . ARG B 1 289 ? -9.148 32.5 20.109 1 96.88 289 ARG B N 1
ATOM 6122 C CA . ARG B 1 289 ? -9.766 33.094 21.297 1 96.88 289 ARG B CA 1
ATOM 6123 C C . ARG B 1 289 ? -8.859 34.125 21.938 1 96.88 289 ARG B C 1
ATOM 6125 O O . ARG B 1 289 ? -9.32 35.219 22.312 1 96.88 289 ARG B O 1
ATOM 6132 N N . LEU B 1 290 ? -7.578 33.812 21.984 1 96.81 290 LEU B N 1
ATOM 6133 C CA . LEU B 1 290 ? -6.613 34.719 22.562 1 96.81 290 LEU B CA 1
ATOM 6134 C C . LEU B 1 290 ? -6.488 36 21.719 1 96.81 290 LEU B C 1
ATOM 6136 O O . LEU B 1 290 ? -6.363 37.094 22.266 1 96.81 290 LEU B O 1
ATOM 6140 N N . ALA B 1 291 ? -6.527 35.812 20.422 1 96.5 291 ALA B N 1
ATOM 6141 C CA . ALA B 1 291 ? -6.465 36.969 19.531 1 96.5 291 ALA B CA 1
ATOM 6142 C C . ALA B 1 291 ? -7.688 37.875 19.688 1 96.5 291 ALA B C 1
ATOM 6144 O O . ALA B 1 291 ? -7.57 39.094 19.719 1 96.5 291 ALA B O 1
ATOM 6145 N N . ALA B 1 292 ? -8.859 37.25 19.859 1 96.25 292 ALA B N 1
ATOM 6146 C CA . ALA B 1 292 ? -10.094 38 20.062 1 96.25 292 ALA B CA 1
ATOM 6147 C C . ALA B 1 292 ? -10.055 38.781 21.375 1 96.25 292 ALA B C 1
ATOM 6149 O O . ALA B 1 292 ? -10.484 39.938 21.453 1 96.25 292 ALA B O 1
ATOM 6150 N N . GLU B 1 293 ? -9.508 38.156 22.406 1 96.44 293 GLU B N 1
ATOM 6151 C CA . GLU B 1 293 ? -9.367 38.812 23.719 1 96.44 293 GLU B CA 1
ATOM 6152 C C . GLU B 1 293 ? -8.398 40 23.641 1 96.44 293 GLU B C 1
ATOM 6154 O O . GLU B 1 293 ? -8.688 41.062 24.172 1 96.44 293 GLU B O 1
ATOM 6159 N N . ALA B 1 294 ? -7.305 39.781 22.969 1 96.69 294 ALA B N 1
ATOM 6160 C CA . ALA B 1 294 ? -6.328 40.844 22.797 1 96.69 294 ALA B CA 1
ATOM 6161 C C . ALA B 1 294 ? -6.918 42.031 22.016 1 96.69 294 ALA B C 1
ATOM 6163 O O . ALA B 1 294 ? -6.695 43.188 22.359 1 96.69 294 ALA B O 1
ATOM 6164 N N . ALA B 1 295 ? -7.695 41.688 20.984 1 96.12 295 ALA B N 1
ATOM 6165 C CA . ALA B 1 295 ? -8.336 42.719 20.172 1 96.12 295 ALA B CA 1
ATOM 6166 C C . ALA B 1 295 ? -9.32 43.531 21.016 1 96.12 295 ALA B C 1
ATOM 6168 O O . ALA B 1 295 ? -9.383 44.75 20.891 1 96.12 295 ALA B O 1
ATOM 6169 N N . GLU B 1 296 ? -10.117 42.906 21.844 1 96.62 296 GLU B N 1
ATOM 6170 C CA . GLU B 1 296 ? -11.086 43.594 22.719 1 96.62 296 GLU B CA 1
ATOM 6171 C C . GLU B 1 296 ? -10.391 44.5 23.703 1 96.62 296 GLU B C 1
ATOM 6173 O O . GLU B 1 296 ? -10.805 45.656 23.875 1 96.62 296 GLU B O 1
ATOM 6178 N N . LYS B 1 297 ? -9.32 43.969 24.266 1 96.69 297 LYS B N 1
ATOM 6179 C CA . LYS B 1 297 ? -8.578 44.781 25.234 1 96.69 297 LYS B CA 1
ATOM 6180 C C . LYS B 1 297 ? -7.906 45.969 24.562 1 96.69 297 LYS B C 1
ATOM 6182 O O . LYS B 1 297 ? -7.836 47.062 25.141 1 96.69 297 LYS B O 1
ATOM 6187 N N . ALA B 1 298 ? -7.379 45.781 23.391 1 96.5 298 ALA B N 1
ATOM 6188 C CA . ALA B 1 298 ? -6.777 46.875 22.625 1 96.5 298 ALA B CA 1
ATOM 6189 C C . ALA B 1 298 ? -7.82 47.938 22.266 1 96.5 298 ALA B C 1
ATOM 6191 O O . ALA B 1 298 ? -7.555 49.125 22.359 1 96.5 298 ALA B O 1
ATOM 6192 N N . SER B 1 299 ? -9.008 47.5 21.859 1 95.69 299 SER B N 1
ATOM 6193 C CA . SER B 1 299 ? -10.094 48.406 21.531 1 95.69 299 SER B CA 1
ATOM 6194 C C . SER B 1 299 ? -10.523 49.219 22.75 1 95.69 299 SER B C 1
ATOM 6196 O O . SER B 1 299 ? -10.75 50.438 22.656 1 95.69 299 SER B O 1
ATOM 6198 N N . ASP B 1 300 ? -10.578 48.562 23.891 1 95.19 300 ASP B N 1
ATOM 6199 C CA . ASP B 1 300 ? -10.891 49.25 25.141 1 95.19 300 ASP B CA 1
ATOM 6200 C C . ASP B 1 300 ? -9.844 50.312 25.469 1 95.19 300 ASP B C 1
ATOM 6202 O O . ASP B 1 300 ? -10.188 51.406 25.875 1 95.19 300 ASP B O 1
ATOM 6206 N N . SER B 1 301 ? -8.594 49.938 25.234 1 95.81 301 SER B N 1
ATOM 6207 C CA . SER B 1 301 ? -7.5 50.875 25.5 1 95.81 301 SER B CA 1
ATOM 6208 C C . SER B 1 301 ? -7.582 52.062 24.594 1 95.81 301 SER B C 1
ATOM 6210 O O . SER B 1 301 ? -7.371 53.219 25.031 1 95.81 301 SER B O 1
ATOM 6212 N N . ALA B 1 302 ? -7.918 51.844 23.328 1 95.19 302 ALA B N 1
ATOM 6213 C CA . ALA B 1 302 ? -8.039 52.938 22.375 1 95.19 302 ALA B CA 1
ATOM 6214 C C . ALA B 1 302 ? -9.164 53.875 22.766 1 95.19 302 ALA B C 1
ATOM 6216 O O . ALA B 1 302 ? -9 55.125 22.719 1 95.19 302 ALA B O 1
ATOM 6217 N N . THR B 1 303 ? -10.305 53.375 23.188 1 95.38 303 THR B N 1
ATOM 6218 C CA . THR B 1 303 ? -11.461 54.156 23.578 1 95.38 303 THR B CA 1
ATOM 6219 C C . THR B 1 303 ? -11.164 54.969 24.844 1 95.38 303 THR B C 1
ATOM 6221 O O . THR B 1 303 ? -11.5 56.125 24.938 1 95.38 303 THR B O 1
ATOM 6224 N N . THR B 1 304 ? -10.5 54.25 25.766 1 95.25 304 THR B N 1
ATOM 6225 C CA . THR B 1 304 ? -10.133 54.906 27.016 1 95.25 304 THR B CA 1
ATOM 6226 C C . THR B 1 304 ? -9.125 56.031 26.766 1 95.25 304 THR B C 1
ATOM 6228 O O . THR B 1 304 ? -9.234 57.094 27.359 1 95.25 304 THR B O 1
ATOM 6231 N N . ALA B 1 305 ? -8.148 55.75 25.875 1 95.06 305 ALA B N 1
ATOM 6232 C CA . ALA B 1 305 ? -7.148 56.75 25.531 1 95.06 305 ALA B CA 1
ATOM 6233 C C . ALA B 1 305 ? -7.801 57.969 24.875 1 95.06 305 ALA B C 1
ATOM 6235 O O . ALA B 1 305 ? -7.438 59.094 25.156 1 95.06 305 ALA B O 1
ATOM 6236 N N . LYS B 1 306 ? -8.781 57.75 24 1 94.5 306 LYS B N 1
ATOM 6237 C CA . LYS B 1 306 ? -9.5 58.812 23.359 1 94.5 306 LYS B CA 1
ATOM 6238 C C . LYS B 1 306 ? -10.258 59.656 24.375 1 94.5 306 LYS B C 1
ATOM 6240 O O . LYS B 1 306 ? -10.195 60.906 24.344 1 94.5 306 LYS B O 1
ATOM 6245 N N . ALA B 1 307 ? -10.938 59.031 25.312 1 92.69 307 ALA B N 1
ATOM 6246 C CA . ALA B 1 307 ? -11.656 59.719 26.375 1 92.69 307 ALA B CA 1
ATOM 6247 C C . ALA B 1 307 ? -10.695 60.531 27.25 1 92.69 307 ALA B C 1
ATOM 6249 O O . ALA B 1 307 ? -11 61.656 27.641 1 92.69 307 ALA B O 1
ATOM 6250 N N . GLY B 1 308 ? -9.555 59.812 27.484 1 89.12 308 GLY B N 1
ATOM 6251 C CA . GLY B 1 308 ? -8.531 60.531 28.25 1 89.12 308 GLY B CA 1
ATOM 6252 C C . GLY B 1 308 ? -8.008 61.75 27.547 1 89.12 308 GLY B C 1
ATOM 6253 O O . GLY B 1 308 ? -7.793 62.781 28.172 1 89.12 308 GLY B O 1
ATOM 6254 N N . GLY B 1 309 ? -7.805 61.656 26.25 1 89.5 309 GLY B N 1
ATOM 6255 C CA . GLY B 1 309 ? -7.379 62.812 25.453 1 89.5 309 GLY B CA 1
ATOM 6256 C C . GLY B 1 309 ? -8.359 63.969 25.516 1 89.5 309 GLY B C 1
ATOM 6257 O O . GLY B 1 309 ? -7.953 65.125 25.609 1 89.5 309 GLY B O 1
ATOM 6258 N N . ASP B 1 310 ? -9.656 63.781 25.578 1 91.06 310 ASP B N 1
ATOM 6259 C CA . ASP B 1 310 ? -10.695 64.812 25.672 1 91.06 310 ASP B CA 1
ATOM 6260 C C . ASP B 1 310 ? -10.656 65.5 27.031 1 91.06 310 ASP B C 1
ATOM 6262 O O . ASP B 1 310 ? -10.82 66.688 27.109 1 91.06 310 ASP B O 1
ATOM 6266 N N . ILE B 1 311 ? -10.445 64.688 27.984 1 87.5 311 ILE B N 1
ATOM 6267 C CA . ILE B 1 311 ? -10.375 65.25 29.344 1 87.5 311 ILE B CA 1
ATOM 6268 C C . ILE B 1 311 ? -9.172 66.188 29.453 1 87.5 311 ILE B C 1
ATOM 6270 O O . ILE B 1 311 ? -9.266 67.25 30.047 1 87.5 311 ILE B O 1
ATOM 6274 N N . VAL B 1 312 ? -8.039 65.75 28.875 1 88.06 312 VAL B N 1
ATOM 6275 C CA . VAL B 1 312 ? -6.82 66.562 28.891 1 88.06 312 VAL B CA 1
ATOM 6276 C C . VAL B 1 312 ? -7.055 67.875 28.188 1 88.06 312 VAL B C 1
ATOM 6278 O O . VAL B 1 312 ? -6.645 68.938 28.672 1 88.06 312 VAL B O 1
ATOM 6281 N N . LYS B 1 313 ? -7.738 67.875 27.062 1 89.19 313 LYS B N 1
ATOM 6282 C CA . LYS B 1 313 ? -8.039 69.125 26.312 1 89.19 313 LYS B CA 1
ATOM 6283 C C . LYS B 1 313 ? -8.898 70.062 27.141 1 89.19 313 LYS B C 1
ATOM 6285 O O . LYS B 1 313 ? -8.648 71.25 27.156 1 89.19 313 LYS B O 1
ATOM 6290 N N . TYR B 1 314 ? -9.859 69.5 27.812 1 87.5 314 TYR B N 1
ATOM 6291 C CA . TYR B 1 314 ? -10.711 70.312 28.672 1 87.5 314 TYR B CA 1
ATOM 6292 C C . TYR B 1 314 ? -9.906 70.938 29.812 1 87.5 314 TYR B C 1
ATOM 6294 O O . TYR B 1 314 ? -10.102 72.062 30.156 1 87.5 314 TYR B O 1
ATOM 6302 N N . ASN B 1 315 ? -9 70.125 30.328 1 85.44 315 ASN B N 1
ATOM 6303 C CA . ASN B 1 315 ? -8.164 70.562 31.438 1 85.44 315 ASN B CA 1
ATOM 6304 C C . ASN B 1 315 ? -7.258 71.75 30.984 1 85.44 315 ASN B C 1
ATOM 6306 O O . ASN B 1 315 ? -7.07 72.688 31.719 1 85.44 315 ASN B O 1
ATOM 6310 N N . ILE B 1 316 ? -6.742 71.625 29.812 1 87.25 316 ILE B N 1
ATOM 6311 C CA . ILE B 1 316 ? -5.883 72.688 29.266 1 87.25 316 ILE B CA 1
ATOM 6312 C C . ILE B 1 316 ? -6.668 73.938 29.156 1 87.25 316 ILE B C 1
ATOM 6314 O O . ILE B 1 316 ? -6.18 75 29.531 1 87.25 316 ILE B O 1
ATOM 6318 N N . GLU B 1 317 ? -7.898 73.938 28.703 1 87.88 317 GLU B N 1
ATOM 6319 C CA . GLU B 1 317 ? -8.742 75.125 28.562 1 87.88 317 GLU B CA 1
ATOM 6320 C C . GLU B 1 317 ? -9.086 75.75 29.938 1 87.88 317 GLU B C 1
ATOM 6322 O O . GLU B 1 317 ? -9.062 76.938 30.109 1 87.88 317 GLU B O 1
ATOM 6327 N N . SER B 1 318 ? -9.344 74.812 30.797 1 83.44 318 SER B N 1
ATOM 6328 C CA . SER B 1 318 ? -9.648 75.25 32.156 1 83.44 318 SER B CA 1
ATOM 6329 C C . SER B 1 318 ? -8.453 75.938 32.781 1 83.44 318 SER B C 1
ATOM 6331 O O . SER B 1 318 ? -8.617 77 33.438 1 83.44 318 SER B O 1
ATOM 6333 N N . MET B 1 319 ? -7.266 75.438 32.562 1 82.19 319 MET B N 1
ATOM 6334 C CA . MET B 1 319 ? -6.047 76.062 33.125 1 82.19 319 MET B CA 1
ATOM 6335 C C . MET B 1 319 ? -5.773 77.438 32.469 1 82.19 319 MET B C 1
ATOM 6337 O O . MET B 1 319 ? -5.352 78.375 33.156 1 82.19 319 MET B O 1
ATOM 6341 N N . ARG B 1 320 ? -6.051 77.562 31.234 1 84.5 320 ARG B N 1
ATOM 6342 C CA . ARG B 1 320 ? -5.902 78.812 30.562 1 84.5 320 ARG B CA 1
ATOM 6343 C C . ARG B 1 320 ? -6.883 79.875 31.125 1 84.5 320 ARG B C 1
ATOM 6345 O O . ARG B 1 320 ? -6.527 81 31.312 1 84.5 320 ARG B O 1
ATOM 6352 N N . ASP B 1 321 ? -8.047 79.375 31.422 1 83.88 321 ASP B N 1
ATOM 6353 C CA . ASP B 1 321 ? -9.047 80.25 32.031 1 83.88 321 ASP B CA 1
ATOM 6354 C C . ASP B 1 321 ? -8.602 80.75 33.406 1 83.88 321 ASP B C 1
ATOM 6356 O O . ASP B 1 321 ? -8.805 81.875 33.781 1 83.88 321 ASP B O 1
ATOM 6360 N N . ILE B 1 322 ? -8.023 79.75 34.062 1 79.56 322 ILE B N 1
ATOM 6361 C CA . ILE B 1 322 ? -7.527 80.062 35.406 1 79.56 322 ILE B CA 1
ATOM 6362 C C . ILE B 1 322 ? -6.422 81.125 35.312 1 79.56 322 ILE B C 1
ATOM 6364 O O . ILE B 1 322 ? -6.41 82.125 36.062 1 79.56 322 ILE B O 1
ATOM 6368 N N . SER B 1 323 ? -5.539 80.938 34.406 1 83.56 323 SER B N 1
ATOM 6369 C CA . SER B 1 323 ? -4.457 81.875 34.188 1 83.56 323 SER B CA 1
ATOM 6370 C C . SER B 1 323 ? -5 83.312 33.875 1 83.56 323 SER B C 1
ATOM 6372 O O . SER B 1 323 ? -4.539 84.312 34.438 1 83.56 323 SER B O 1
ATOM 6374 N N . THR B 1 324 ? -6.004 83.375 33.062 1 84.06 324 THR B N 1
ATOM 6375 C CA . THR B 1 324 ? -6.613 84.688 32.656 1 84.06 324 THR B CA 1
ATOM 6376 C C . THR B 1 324 ? -7.277 85.312 33.875 1 84.06 324 THR B C 1
ATOM 6378 O O . THR B 1 324 ? -7.145 86.562 34.062 1 84.06 324 THR B O 1
ATOM 6381 N N . SER B 1 325 ? -7.898 84.5 34.625 1 79 325 SER B N 1
ATOM 6382 C CA . SER B 1 325 ? -8.594 85.062 35.781 1 79 325 SER B CA 1
ATOM 6383 C C . SER B 1 325 ? -7.602 85.562 36.812 1 79 325 SER B C 1
ATOM 6385 O O . SER B 1 325 ? -7.859 86.625 37.438 1 79 325 SER B O 1
ATOM 6387 N N . VAL B 1 326 ? -6.504 84.875 37 1 78.12 326 VAL B N 1
ATOM 6388 C CA . VAL B 1 326 ? -5.477 85.312 37.969 1 78.12 326 VAL B CA 1
ATOM 6389 C C . VAL B 1 326 ? -4.805 86.562 37.469 1 78.12 326 VAL B C 1
ATOM 6391 O O . VAL B 1 326 ? -4.535 87.5 38.25 1 78.12 326 VAL B O 1
ATOM 6394 N N . HIS B 1 327 ? -4.605 86.75 36.156 1 81.12 327 HIS B N 1
ATOM 6395 C CA . HIS B 1 327 ? -4.039 87.938 35.562 1 81.12 327 HIS B CA 1
ATOM 6396 C C . HIS B 1 327 ? -4.973 89.125 35.75 1 81.12 327 HIS B C 1
ATOM 6398 O O . HIS B 1 327 ? -4.523 90.25 36.062 1 81.12 327 HIS B O 1
ATOM 6404 N N . ALA B 1 328 ? -6.219 88.875 35.562 1 80 328 ALA B N 1
ATOM 6405 C CA . ALA B 1 328 ? -7.203 89.938 35.75 1 80 328 ALA B CA 1
ATOM 6406 C C . ALA B 1 328 ? -7.258 90.375 37.188 1 80 328 ALA B C 1
ATOM 6408 O O . ALA B 1 328 ? -7.375 91.562 37.469 1 80 328 ALA B O 1
ATOM 6409 N N . SER B 1 329 ? -7.105 89.438 38.031 1 78.25 329 SER B N 1
ATOM 6410 C CA . SER B 1 329 ? -7.102 89.75 39.469 1 78.25 329 SER B CA 1
ATOM 6411 C C . SER B 1 329 ? -5.852 90.5 39.844 1 78.25 329 SER B C 1
ATOM 6413 O O . SER B 1 329 ? -5.93 91.5 40.625 1 78.25 329 SER B O 1
ATOM 6415 N N . ALA B 1 330 ? -4.715 90.125 39.25 1 80.12 330 ALA B N 1
ATOM 6416 C CA . ALA B 1 330 ? -3.465 90.812 39.5 1 80.12 330 ALA B CA 1
ATOM 6417 C C . ALA B 1 330 ? -3.561 92.25 39.031 1 80.12 330 ALA B C 1
ATOM 6419 O O . ALA B 1 330 ? -3.1 93.188 39.719 1 80.12 330 ALA B O 1
ATOM 6420 N N . SER B 1 331 ? -4.199 92.5 37.969 1 82.88 331 SER B N 1
ATOM 6421 C CA . SER B 1 331 ? -4.363 93.875 37.438 1 82.88 331 SER B CA 1
ATOM 6422 C C . SER B 1 331 ? -5.27 94.688 38.312 1 82.88 331 SER B C 1
ATOM 6424 O O . SER B 1 331 ? -5.008 95.875 38.531 1 82.88 331 SER B O 1
ATOM 6426 N N . SER B 1 332 ? -6.273 94.062 38.781 1 79.56 332 SER B N 1
ATOM 6427 C CA . SER B 1 332 ? -7.18 94.75 39.688 1 79.56 332 SER B CA 1
ATOM 6428 C C . SER B 1 332 ? -6.48 95.188 40.969 1 79.56 332 SER B C 1
ATOM 6430 O O . SER B 1 332 ? -6.699 96.25 41.5 1 79.56 332 SER B O 1
ATOM 6432 N N . ILE B 1 333 ? -5.605 94.312 41.406 1 80.88 333 ILE B N 1
ATOM 6433 C CA . ILE B 1 333 ? -4.879 94.562 42.625 1 80.88 333 ILE B CA 1
ATOM 6434 C C . ILE B 1 333 ? -3.83 95.625 42.406 1 80.88 333 ILE B C 1
ATOM 6436 O O . ILE B 1 333 ? -3.594 96.5 43.312 1 80.88 333 ILE B O 1
ATOM 6440 N N . GLU B 1 334 ? -3.256 95.688 41.281 1 82.88 334 GLU B N 1
ATOM 6441 C CA . GLU B 1 334 ? -2.316 96.75 40.938 1 82.88 334 GLU B CA 1
ATOM 6442 C C . GLU B 1 334 ? -3.006 98.125 40.906 1 82.88 334 GLU B C 1
ATOM 6444 O O . GLU B 1 334 ? -2.414 99.125 41.312 1 82.88 334 GLU B O 1
ATOM 6449 N N . THR B 1 335 ? -4.203 98.125 40.438 1 81.69 335 THR B N 1
ATOM 6450 C CA . THR B 1 335 ? -4.977 99.375 40.438 1 81.69 335 THR B CA 1
ATOM 6451 C C . THR B 1 335 ? -5.246 99.812 41.875 1 81.69 335 THR B C 1
ATOM 6453 O O . THR B 1 335 ? -5.211 101 42.156 1 81.69 335 THR B O 1
ATOM 6456 N N . LEU B 1 336 ? -5.406 98.812 42.688 1 78.44 336 LEU B N 1
ATOM 6457 C CA . LEU B 1 336 ? -5.598 99.125 44.094 1 78.44 336 LEU B CA 1
ATOM 6458 C C . LEU B 1 336 ? -4.348 99.812 44.688 1 78.44 336 LEU B C 1
ATOM 6460 O O . LEU B 1 336 ? -4.445 100.75 45.5 1 78.44 336 LEU B O 1
ATOM 6464 N N . GLY B 1 337 ? -3.176 99.375 44.219 1 78.12 337 GLY B N 1
ATOM 6465 C CA . GLY B 1 337 ? -1.923 100 44.625 1 78.12 337 GLY B CA 1
ATOM 6466 C C . GLY B 1 337 ? -1.797 101.438 44.188 1 78.12 337 GLY B C 1
ATOM 6467 O O . GLY B 1 337 ? -1.337 102.25 44.969 1 78.12 337 GLY B O 1
ATOM 6468 N N . LYS B 1 338 ? -2.291 101.75 43.094 1 83.69 338 LYS B N 1
ATOM 6469 C CA . LYS B 1 338 ? -2.244 103.125 42.562 1 83.69 338 LYS B CA 1
ATOM 6470 C C . LYS B 1 338 ? -3.205 104.062 43.344 1 83.69 338 LYS B C 1
ATOM 6472 O O . LYS B 1 338 ? -2.883 105.188 43.594 1 83.69 338 LYS B O 1
ATOM 6477 N N . LEU B 1 339 ? -4.285 103.438 43.594 1 79.38 339 LEU B N 1
ATOM 6478 C CA . LEU B 1 339 ? -5.242 104.188 44.406 1 79.38 339 LEU B CA 1
ATOM 6479 C C . LEU B 1 339 ? -4.684 104.5 45.781 1 79.38 339 LEU B C 1
ATOM 6481 O O . LEU B 1 339 ? -4.898 105.625 46.312 1 79.38 339 LEU B O 1
ATOM 6485 N N . GLY B 1 340 ? -3.936 103.5 46.25 1 78.44 340 GLY B N 1
ATOM 6486 C CA . GLY B 1 340 ? -3.258 103.688 47.5 1 78.44 340 GLY B CA 1
ATOM 6487 C C . GLY B 1 340 ? -2.24 104.812 47.469 1 78.44 340 GLY B C 1
ATOM 6488 O O . GLY B 1 340 ? -2.115 105.562 48.406 1 78.44 340 GLY B O 1
ATOM 6489 N N . GLU B 1 341 ? -1.597 105 46.375 1 83.38 341 GLU B N 1
ATOM 6490 C CA . GLU B 1 341 ? -0.639 106.062 46.188 1 83.38 341 GLU B CA 1
ATOM 6491 C C . GLU B 1 341 ? -1.341 107.438 46.125 1 83.38 341 GLU B C 1
ATOM 6493 O O . GLU B 1 341 ? -0.837 108.438 46.688 1 83.38 341 GLU B O 1
ATOM 6498 N N . ASP B 1 342 ? -2.469 107.5 45.562 1 83.25 342 ASP B N 1
ATOM 6499 C CA . ASP B 1 342 ? -3.25 108.688 45.5 1 83.25 342 ASP B CA 1
ATOM 6500 C C . ASP B 1 342 ? -3.711 109.125 46.875 1 83.25 342 ASP B C 1
ATOM 6502 O O . ASP B 1 342 ? -3.67 110.312 47.219 1 83.25 342 ASP B O 1
ATOM 6506 N N . ILE B 1 343 ? -4.012 108.188 47.594 1 84.19 343 ILE B N 1
ATOM 6507 C CA . ILE B 1 343 ? -4.461 108.5 48.938 1 84.19 343 ILE B CA 1
ATOM 6508 C C . ILE B 1 343 ? -3.295 109 49.781 1 84.19 343 ILE B C 1
ATOM 6510 O O . ILE B 1 343 ? -3.473 109.938 50.562 1 84.19 343 ILE B O 1
ATOM 6514 N N . ASN B 1 344 ? -2.172 108.5 49.562 1 84.44 344 ASN B N 1
ATOM 6515 C CA . ASN B 1 344 ? -0.983 108.938 50.25 1 84.44 344 ASN B CA 1
ATOM 6516 C C . ASN B 1 344 ? -0.715 110.438 49.969 1 84.44 344 ASN B C 1
ATOM 6518 O O . ASN B 1 344 ? -0.372 111.188 50.844 1 84.44 344 ASN B O 1
ATOM 6522 N N . GLY B 1 345 ? -0.935 110.875 48.75 1 86.94 345 GLY B N 1
ATOM 6523 C CA . GLY B 1 345 ? -0.763 112.25 48.375 1 86.94 345 GLY B CA 1
ATOM 6524 C C . GLY B 1 345 ? -1.743 113.188 49.062 1 86.94 345 GLY B C 1
ATOM 6525 O O . GLY B 1 345 ? -1.362 114.25 49.531 1 86.94 345 GLY B O 1
ATOM 6526 N N . VAL B 1 346 ? -2.838 112.75 49.125 1 87.81 346 VAL B N 1
ATOM 6527 C CA . VAL B 1 346 ? -3.873 113.562 49.75 1 87.81 346 VAL B CA 1
ATOM 6528 C C . VAL B 1 346 ? -3.613 113.625 51.25 1 87.81 346 VAL B C 1
ATOM 6530 O O . VAL B 1 346 ? -3.771 114.75 51.844 1 87.81 346 VAL B O 1
ATOM 6533 N N . ILE B 1 347 ? -3.154 112.562 51.812 1 88.81 347 ILE B N 1
ATOM 6534 C CA . ILE B 1 347 ? -2.879 112.562 53.25 1 88.81 347 ILE B CA 1
ATOM 6535 C C . ILE B 1 347 ? -1.697 113.438 53.562 1 88.81 347 ILE B C 1
ATOM 6537 O O . ILE B 1 347 ? -1.707 114.188 54.594 1 88.81 347 ILE B O 1
ATOM 6541 N N . GLU B 1 348 ? -0.804 113.562 52.75 1 89.81 348 GLU B N 1
ATOM 6542 C CA . GLU B 1 348 ? 0.323 114.5 52.906 1 89.81 348 GLU B CA 1
ATOM 6543 C C . GLU B 1 348 ? -0.125 115.938 52.812 1 89.81 348 GLU B C 1
ATOM 6545 O O . GLU B 1 348 ? 0.353 116.812 53.562 1 89.81 348 GLU B O 1
ATOM 6550 N N . THR B 1 349 ? -0.995 116.125 52 1 91.38 349 THR B N 1
ATOM 6551 C CA . THR B 1 349 ? -1.53 117.5 51.844 1 91.38 349 THR B CA 1
ATOM 6552 C C . THR B 1 349 ? -2.297 117.875 53.094 1 91.38 349 THR B C 1
ATOM 6554 O O . THR B 1 349 ? -2.123 119 53.594 1 91.38 349 THR B O 1
ATOM 6557 N N . ILE B 1 350 ? -2.934 116.938 53.531 1 91.81 350 ILE B N 1
ATOM 6558 C CA . ILE B 1 350 ? -3.719 117.188 54.719 1 91.81 350 ILE B CA 1
ATOM 6559 C C . ILE B 1 350 ? -2.787 117.438 55.906 1 91.81 350 ILE B C 1
ATOM 6561 O O . ILE B 1 350 ? -3.035 118.312 56.719 1 91.81 350 ILE B O 1
ATOM 6565 N N . ASN B 1 351 ? -1.828 116.75 55.969 1 92.25 351 ASN B N 1
ATOM 6566 C CA . ASN B 1 351 ? -0.844 116.938 57.031 1 92.25 351 ASN B CA 1
ATOM 6567 C C . ASN B 1 351 ? -0.159 118.312 56.938 1 92.25 351 ASN B C 1
ATOM 6569 O O . ASN B 1 351 ? 0.106 118.938 57.969 1 92.25 351 ASN B O 1
ATOM 6573 N N . THR B 1 352 ? 0.048 118.75 55.812 1 93.81 352 THR B N 1
ATOM 6574 C CA . THR B 1 352 ? 0.64 120.062 55.594 1 93.81 352 THR B CA 1
ATOM 6575 C C . THR B 1 352 ? -0.328 121.188 56 1 93.81 352 THR B C 1
ATOM 6577 O O . THR B 1 352 ? 0.072 122.188 56.625 1 93.81 352 THR B O 1
ATOM 6580 N N . ILE B 1 353 ? -1.431 120.875 55.688 1 92.25 353 ILE B N 1
ATOM 6581 C CA . ILE B 1 353 ? -2.459 121.875 56.031 1 92.25 353 ILE B CA 1
ATOM 6582 C C . ILE B 1 353 ? -2.615 121.938 57.531 1 92.25 353 ILE B C 1
ATOM 6584 O O . ILE B 1 353 ? -2.756 123 58.125 1 92.25 353 ILE B O 1
ATOM 6588 N N . ALA B 1 354 ? -2.541 120.812 58.125 1 94.44 354 ALA B N 1
ATOM 6589 C CA . ALA B 1 354 ? -2.658 120.75 59.594 1 94.44 354 ALA B CA 1
ATOM 6590 C C . ALA B 1 354 ? -1.49 121.438 60.281 1 94.44 354 ALA B C 1
ATOM 6592 O O . ALA B 1 354 ? -1.68 122.188 61.25 1 94.44 354 ALA B O 1
ATOM 6593 N N . SER B 1 355 ? -0.418 121.438 59.781 1 94.31 355 SER B N 1
ATOM 6594 C CA . SER B 1 355 ? 0.77 122.062 60.312 1 94.31 355 SER B CA 1
ATOM 6595 C C . SER B 1 355 ? 0.691 123.562 60.125 1 94.31 355 SER B C 1
ATOM 6597 O O . SER B 1 355 ? 1.07 124.375 61 1 94.31 355 SER B O 1
ATOM 6599 N N . GLN B 1 356 ? 0.219 123.875 59.031 1 94.06 356 GLN B N 1
ATOM 6600 C CA . GLN B 1 356 ? 0.064 125.312 58.75 1 94.06 356 GLN B CA 1
ATOM 6601 C C . GLN B 1 356 ? -1.006 125.938 59.656 1 94.06 356 GLN B C 1
ATOM 6603 O O . GLN B 1 356 ? -0.839 127.062 60.125 1 94.06 356 GLN B O 1
ATOM 6608 N N . THR B 1 357 ? -1.969 125.062 59.812 1 92.31 357 THR B N 1
ATOM 6609 C CA . THR B 1 357 ? -3.045 125.562 60.688 1 92.31 357 THR B CA 1
ATOM 6610 C C . THR B 1 357 ? -2.561 125.625 62.125 1 92.31 357 THR B C 1
ATOM 6612 O O . THR B 1 357 ? -2.912 126.625 62.812 1 92.31 357 THR B O 1
ATOM 6615 N N . ASN B 1 358 ? -1.812 124.812 62.531 1 93.12 358 ASN B N 1
ATOM 6616 C CA . ASN B 1 358 ? -1.229 124.812 63.844 1 93.12 358 ASN B CA 1
ATOM 6617 C C . ASN B 1 358 ? -0.325 126.062 64.062 1 93.12 358 ASN B C 1
ATOM 6619 O O . ASN B 1 358 ? -0.379 126.688 65.062 1 93.12 358 ASN B O 1
ATOM 6623 N N . LEU B 1 359 ? 0.356 126.438 63.094 1 93 359 LEU B N 1
ATOM 6624 C CA . LEU B 1 359 ? 1.256 127.562 63.156 1 93 359 LEU B CA 1
ATOM 6625 C C . LEU B 1 359 ? 0.47 128.875 63.188 1 93 359 LEU B C 1
ATOM 6627 O O . LEU B 1 359 ? 0.813 129.875 63.938 1 93 359 LEU B O 1
ATOM 6631 N N . LEU B 1 360 ? -0.455 128.875 62.438 1 91.62 360 LEU B N 1
ATOM 6632 C CA . LEU B 1 360 ? -1.299 130 62.406 1 91.62 360 LEU B CA 1
ATOM 6633 C C . LEU B 1 360 ? -2.021 130.25 63.719 1 91.62 360 LEU B C 1
ATOM 6635 O O . LEU B 1 360 ? -2.145 131.375 64.188 1 91.62 360 LEU B O 1
ATOM 6639 N N . ALA B 1 361 ? -2.383 129.125 64.25 1 90.44 361 ALA B N 1
ATOM 6640 C CA . ALA B 1 361 ? -3.076 129.25 65.562 1 90.44 361 ALA B CA 1
ATOM 6641 C C . ALA B 1 361 ? -2.121 129.625 66.688 1 90.44 361 ALA B C 1
ATOM 6643 O O . ALA B 1 361 ? -2.502 130.375 67.562 1 90.44 361 ALA B O 1
ATOM 6644 N N . LEU B 1 362 ? -0.935 129.375 66.562 1 91 362 LEU B N 1
ATOM 6645 C CA . LEU B 1 362 ? 0.079 129.75 67.562 1 91 362 LEU B CA 1
ATOM 6646 C C . LEU B 1 362 ? 0.386 131.125 67.5 1 91 362 LEU B C 1
ATOM 6648 O O . LEU B 1 362 ? 0.459 131.875 68.5 1 91 362 LEU B O 1
ATOM 6652 N N . ASN B 1 363 ? 0.452 131.625 66.438 1 86.38 363 ASN B N 1
ATOM 6653 C CA . ASN B 1 363 ? 0.714 133 66.25 1 86.38 363 ASN B CA 1
ATOM 6654 C C . ASN B 1 363 ? -0.464 133.875 66.688 1 86.38 363 ASN B C 1
ATOM 6656 O O . ASN B 1 363 ? -0.27 135 67.25 1 86.38 363 ASN B O 1
ATOM 6660 N N . ALA B 1 364 ? -1.55 133.25 66.375 1 85.12 364 ALA B N 1
ATOM 6661 C CA . ALA B 1 364 ? -2.76 134 66.812 1 85.12 364 ALA B CA 1
ATOM 6662 C C . ALA B 1 364 ? -2.867 134 68.312 1 85.12 364 ALA B C 1
ATOM 6664 O O . ALA B 1 364 ? -3.316 134.875 68.938 1 85.12 364 ALA B O 1
ATOM 6665 N N . ALA B 1 365 ? -2.4 133 68.938 1 86.94 365 ALA B N 1
ATOM 6666 C CA . ALA B 1 365 ? -2.402 132.875 70.375 1 86.94 365 ALA B CA 1
ATOM 6667 C C . ALA B 1 365 ? -1.395 133.875 71 1 86.94 365 ALA B C 1
ATOM 6669 O O . ALA B 1 365 ? -1.664 134.5 72 1 86.94 365 ALA B O 1
ATOM 6670 N N . ILE B 1 366 ? -0.441 134 70.438 1 83.62 366 ILE B N 1
ATOM 6671 C CA . ILE B 1 366 ? 0.593 135 70.875 1 83.62 366 ILE B CA 1
ATOM 6672 C C . ILE B 1 366 ? 0.096 136.375 70.75 1 83.62 366 ILE B C 1
ATOM 6674 O O . ILE B 1 366 ? 0.265 137.25 71.688 1 83.62 366 ILE B O 1
ATOM 6678 N N . GLU B 1 367 ? -0.479 136.75 69.688 1 79.25 367 GLU B N 1
ATOM 6679 C CA . GLU B 1 367 ? -0.978 138.125 69.438 1 79.25 367 GLU B CA 1
ATOM 6680 C C . GLU B 1 367 ? -2.137 138.375 70.375 1 79.25 367 GLU B C 1
ATOM 6682 O O . GLU B 1 367 ? -2.244 139.5 70.875 1 79.25 367 GLU B O 1
ATOM 6687 N N . ALA B 1 368 ? -2.893 137.375 70.625 1 83.94 368 ALA B N 1
ATOM 6688 C CA . ALA B 1 368 ? -4.008 137.5 71.562 1 83.94 368 ALA B CA 1
ATOM 6689 C C . ALA B 1 368 ? -3.504 137.75 73 1 83.94 368 ALA B C 1
ATOM 6691 O O . ALA B 1 368 ? -4.09 138.5 73.688 1 83.94 368 ALA B O 1
ATOM 6692 N N . ALA B 1 369 ? -2.498 137.375 73.375 1 82.81 369 ALA B N 1
ATOM 6693 C CA . ALA B 1 369 ? -1.888 137.5 74.688 1 82.81 369 ALA B CA 1
ATOM 6694 C C . ALA B 1 369 ? -1.296 139 74.812 1 82.81 369 ALA B C 1
ATOM 6696 O O . ALA B 1 369 ? -1.38 139.625 75.812 1 82.81 369 ALA B O 1
ATOM 6697 N N . ARG B 1 370 ? -0.815 139.375 73.812 1 79.94 370 ARG B N 1
ATOM 6698 C CA . ARG B 1 370 ? -0.181 140.75 73.75 1 79.94 370 ARG B CA 1
ATOM 6699 C C . ARG B 1 370 ? -1.215 141.75 73.875 1 79.94 370 ARG B C 1
ATOM 6701 O O . ARG B 1 370 ? -0.92 142.875 74.438 1 79.94 370 ARG B O 1
ATOM 6708 N N . ALA B 1 371 ? -2.406 141.375 73.438 1 79.81 371 ALA B N 1
ATOM 6709 C CA . ALA B 1 371 ? -3.477 142.375 73.438 1 79.81 371 ALA B CA 1
ATOM 6710 C C . ALA B 1 371 ? -4.145 142.5 74.812 1 79.81 371 ALA B C 1
ATOM 6712 O O . ALA B 1 371 ? -5.062 143.25 75 1 79.81 371 ALA B O 1
ATOM 6713 N N . GLY B 1 372 ? -3.717 141.625 75.875 1 77.5 372 GLY B N 1
ATOM 6714 C CA . GLY B 1 372 ? -4.137 141.75 77.25 1 77.5 372 GLY B CA 1
ATOM 6715 C C . GLY B 1 372 ? -5.574 141.375 77.438 1 77.5 372 GLY B C 1
ATOM 6716 O O . GLY B 1 372 ? -5.984 140.25 77 1 77.5 372 GLY B O 1
ATOM 6717 N N . GLU B 1 373 ? -6.422 142.25 78 1 76.5 373 GLU B N 1
ATOM 6718 C CA . GLU B 1 373 ? -7.801 142 78.438 1 76.5 373 GLU B CA 1
ATOM 6719 C C . GLU B 1 373 ? -8.719 142 77.188 1 76.5 373 GLU B C 1
ATOM 6721 O O . GLU B 1 373 ? -9.688 141.125 77.125 1 76.5 373 GLU B O 1
ATOM 6726 N N . GLN B 1 374 ? -8.406 142.625 76.125 1 75.5 374 GLN B N 1
ATOM 6727 C CA . GLN B 1 374 ? -9.219 142.625 74.938 1 75.5 374 GLN B CA 1
ATOM 6728 C C . GLN B 1 374 ? -9.023 141.5 74.062 1 75.5 374 GLN B C 1
ATOM 6730 O O . GLN B 1 374 ? -9.844 141.125 73.188 1 75.5 374 GLN B O 1
ATOM 6735 N N . GLY B 1 375 ? -8.031 140.625 74.438 1 79.19 375 GLY B N 1
ATOM 6736 C CA . GLY B 1 375 ? -7.711 139.5 73.562 1 79.19 375 GLY B CA 1
ATOM 6737 C C . GLY B 1 375 ? -8.078 138.125 74.188 1 79.19 375 GLY B C 1
ATOM 6738 O O . GLY B 1 375 ? -7.812 137.125 73.625 1 79.19 375 GLY B O 1
ATOM 6739 N N . ARG B 1 376 ? -8.625 138.25 75.25 1 82.56 376 ARG B N 1
ATOM 6740 C CA . ARG B 1 376 ? -8.891 137 76 1 82.56 376 ARG B CA 1
ATOM 6741 C C . ARG B 1 376 ? -9.812 136.125 75.188 1 82.56 376 ARG B C 1
ATOM 6743 O O . ARG B 1 376 ? -9.602 134.875 75.188 1 82.56 376 ARG B O 1
ATOM 6750 N N . GLY B 1 377 ? -10.805 136.5 74.562 1 81.44 377 GLY B N 1
ATOM 6751 C CA . GLY B 1 377 ? -11.711 135.75 73.812 1 81.44 377 GLY B CA 1
ATOM 6752 C C . GLY B 1 377 ? -11.047 135.125 72.562 1 81.44 377 GLY B C 1
ATOM 6753 O O . GLY B 1 377 ? -11.289 133.875 72.25 1 81.44 377 GLY B O 1
ATOM 6754 N N . PHE B 1 378 ? -10.102 135.875 72 1 83.88 378 PHE B N 1
ATOM 6755 C CA . PHE B 1 378 ? -9.391 135.375 70.812 1 83.88 378 PHE B CA 1
ATOM 6756 C C . PHE B 1 378 ? -8.344 134.375 71.188 1 83.88 378 PHE B C 1
ATOM 6758 O O . PHE B 1 378 ? -8.07 133.375 70.438 1 83.88 378 PHE B O 1
ATOM 6765 N N . ALA B 1 379 ? -7.832 134.5 72.375 1 86.06 379 ALA B N 1
ATOM 6766 C CA . ALA B 1 379 ? -6.852 133.5 72.875 1 86.06 379 ALA B CA 1
ATOM 6767 C C . ALA B 1 379 ? -7.48 132.125 73 1 86.06 379 ALA B C 1
ATOM 6769 O O . ALA B 1 379 ? -6.852 131.125 72.688 1 86.06 379 ALA B O 1
ATOM 6770 N N . VAL B 1 380 ? -8.75 132.125 73.375 1 88.38 380 VAL B N 1
ATOM 6771 C CA . VAL B 1 380 ? -9.469 130.875 73.562 1 88.38 380 VAL B CA 1
ATOM 6772 C C . VAL B 1 380 ? -9.742 130.125 72.188 1 88.38 380 VAL B C 1
ATOM 6774 O O . VAL B 1 380 ? -9.562 129 72 1 88.38 380 VAL B O 1
ATOM 6777 N N . VAL B 1 381 ? -10.047 131 71.312 1 88.56 381 VAL B N 1
ATOM 6778 C CA . VAL B 1 381 ? -10.328 130.5 69.938 1 88.56 381 VAL B CA 1
ATOM 6779 C C . VAL B 1 381 ? -9.031 130 69.312 1 88.56 381 VAL B C 1
ATOM 6781 O O . VAL B 1 381 ? -9.016 128.875 68.688 1 88.56 381 VAL B O 1
ATOM 6784 N N . ALA B 1 382 ? -8.031 130.75 69.375 1 88.25 382 ALA B N 1
ATOM 6785 C CA . ALA B 1 382 ? -6.738 130.375 68.812 1 88.25 382 ALA B CA 1
ATOM 6786 C C . ALA B 1 382 ? -6.234 129 69.438 1 88.25 382 ALA B C 1
ATOM 6788 O O . ALA B 1 382 ? -5.691 128.125 68.688 1 88.25 382 ALA B O 1
ATOM 6789 N N . ASP B 1 383 ? -6.527 128.875 70.688 1 89.5 383 ASP B N 1
ATOM 6790 C CA . ASP B 1 383 ? -6.09 127.625 71.375 1 89.5 383 ASP B CA 1
ATOM 6791 C C . ASP B 1 383 ? -6.918 126.438 70.875 1 89.5 383 ASP B C 1
ATOM 6793 O O . ASP B 1 383 ? -6.395 125.312 70.75 1 89.5 383 ASP B O 1
ATOM 6797 N N . GLU B 1 384 ? -8.102 126.688 70.688 1 92.88 384 GLU B N 1
ATOM 6798 C CA . GLU B 1 384 ? -8.961 125.625 70.25 1 92.88 384 GLU B CA 1
ATOM 6799 C C . GLU B 1 384 ? -8.609 125.188 68.812 1 92.88 384 GLU B C 1
ATOM 6801 O O . GLU B 1 384 ? -8.586 124 68.5 1 92.88 384 GLU B O 1
ATOM 6806 N N . VAL B 1 385 ? -8.32 126.125 67.938 1 92.5 385 VAL B N 1
ATOM 6807 C CA . VAL B 1 385 ? -7.91 125.812 66.562 1 92.5 385 VAL B CA 1
ATOM 6808 C C . VAL B 1 385 ? -6.566 125.062 66.562 1 92.5 385 VAL B C 1
ATOM 6810 O O . VAL B 1 385 ? -6.344 124.188 65.75 1 92.5 385 VAL B O 1
ATOM 6813 N N . ARG B 1 386 ? -5.777 125.5 67.438 1 93.44 386 ARG B N 1
ATOM 6814 C CA . ARG B 1 386 ? -4.488 124.875 67.562 1 93.44 386 ARG B CA 1
ATOM 6815 C C . ARG B 1 386 ? -4.672 123.375 67.938 1 93.44 386 ARG B C 1
ATOM 6817 O O . ARG B 1 386 ? -4.039 122.5 67.375 1 93.44 386 ARG B O 1
ATOM 6824 N N . LYS B 1 387 ? -5.555 123.062 68.875 1 93.88 387 LYS B N 1
ATOM 6825 C CA . LYS B 1 387 ? -5.828 121.688 69.312 1 93.88 387 LYS B CA 1
ATOM 6826 C C . LYS B 1 387 ? -6.418 120.875 68.188 1 93.88 387 LYS B C 1
ATOM 6828 O O . LYS B 1 387 ? -6.078 119.688 68 1 93.88 387 LYS B O 1
ATOM 6833 N N . LEU B 1 388 ? -7.168 121.438 67.375 1 92.69 388 LEU B N 1
ATOM 6834 C CA . LEU B 1 388 ? -7.785 120.75 66.25 1 92.69 388 LEU B CA 1
ATOM 6835 C C . LEU B 1 388 ? -6.758 120.438 65.188 1 92.69 388 LEU B C 1
ATOM 6837 O O . LEU B 1 388 ? -6.797 119.375 64.562 1 92.69 388 LEU B O 1
ATOM 6841 N N . ALA B 1 389 ? -5.918 121.312 64.938 1 93.88 389 ALA B N 1
ATOM 6842 C CA . ALA B 1 389 ? -4.844 121.125 63.969 1 93.88 389 ALA B CA 1
ATOM 6843 C C . ALA B 1 389 ? -3.926 120 64.438 1 93.88 389 ALA B C 1
ATOM 6845 O O . ALA B 1 389 ? -3.5 119.188 63.594 1 93.88 389 ALA B O 1
ATOM 6846 N N . ILE B 1 390 ? -3.697 119.938 65.688 1 94.06 390 ILE B N 1
ATOM 6847 C CA . ILE B 1 390 ? -2.859 118.875 66.25 1 94.06 390 ILE B CA 1
ATOM 6848 C C . ILE B 1 390 ? -3.568 117.562 66.062 1 94.06 390 ILE B C 1
ATOM 6850 O O . ILE B 1 390 ? -2.945 116.562 65.75 1 94.06 390 ILE B O 1
ATOM 6854 N N . ARG B 1 391 ? -4.785 117.562 66.312 1 93.25 391 ARG B N 1
ATOM 6855 C CA . ARG B 1 391 ? -5.555 116.312 66.125 1 93.25 391 ARG B CA 1
ATOM 6856 C C . ARG B 1 391 ? -5.598 115.875 64.688 1 93.25 391 ARG B C 1
ATOM 6858 O O . ARG B 1 391 ? -5.555 114.688 64.438 1 93.25 391 ARG B O 1
ATOM 6865 N N . THR B 1 392 ? -5.691 116.75 63.781 1 92.94 392 THR B N 1
ATOM 6866 C CA . THR B 1 392 ? -5.676 116.375 62.375 1 92.94 392 THR B CA 1
ATOM 6867 C C . THR B 1 392 ? -4.328 115.812 61.969 1 92.94 392 THR B C 1
ATOM 6869 O O . THR B 1 392 ? -4.27 114.812 61.25 1 92.94 392 THR B O 1
ATOM 6872 N N . ALA B 1 393 ? -3.334 116.5 62.406 1 92.44 393 ALA B N 1
ATOM 6873 C CA . ALA B 1 393 ? -1.992 116 62.125 1 92.44 393 ALA B CA 1
ATOM 6874 C C . ALA B 1 393 ? -1.786 114.562 62.688 1 92.44 393 ALA B C 1
ATOM 6876 O O . ALA B 1 393 ? -1.166 113.75 62.062 1 92.44 393 ALA B O 1
ATOM 6877 N N . GLU B 1 394 ? -2.324 114.375 63.906 1 93.19 394 GLU B N 1
ATOM 6878 C CA . GLU B 1 394 ? -2.232 113.062 64.562 1 93.19 394 GLU B CA 1
ATOM 6879 C C . GLU B 1 394 ? -3.012 112 63.75 1 93.19 394 GLU B C 1
ATOM 6881 O O . GLU B 1 394 ? -2.539 110.875 63.562 1 93.19 394 GLU B O 1
ATOM 6886 N N . ALA B 1 395 ? -4.07 112.375 63.312 1 89.06 395 ALA B N 1
ATOM 6887 C CA . ALA B 1 395 ? -4.902 111.5 62.5 1 89.06 395 ALA B CA 1
ATOM 6888 C C . ALA B 1 395 ? -4.223 111.188 61.188 1 89.06 395 ALA B C 1
ATOM 6890 O O . ALA B 1 395 ? -4.246 110 60.75 1 89.06 395 ALA B O 1
ATOM 6891 N N . THR B 1 396 ? -3.65 112.062 60.5 1 90 396 THR B N 1
ATOM 6892 C CA . THR B 1 396 ? -2.957 111.812 59.219 1 90 396 THR B CA 1
ATOM 6893 C C . THR B 1 396 ? -1.734 110.938 59.438 1 90 396 THR B C 1
ATOM 6895 O O . THR B 1 396 ? -1.412 110.062 58.594 1 90 396 THR B O 1
ATOM 6898 N N . ASN B 1 397 ? -1.125 111.25 60.594 1 90.38 397 ASN B N 1
ATOM 6899 C CA . ASN B 1 397 ? 0.047 110.438 60.906 1 90.38 397 ASN B CA 1
ATOM 6900 C C . ASN B 1 397 ? -0.333 108.938 61.188 1 90.38 397 ASN B C 1
ATOM 6902 O O . ASN B 1 397 ? 0.469 108.062 60.969 1 90.38 397 ASN B O 1
ATOM 6906 N N . GLU B 1 398 ? -1.567 108.75 61.594 1 88.31 398 GLU B N 1
ATOM 6907 C CA . GLU B 1 398 ? -2.049 107.375 61.812 1 88.31 398 GLU B CA 1
ATOM 6908 C C . GLU B 1 398 ? -2.389 106.688 60.5 1 88.31 398 GLU B C 1
ATOM 6910 O O . GLU B 1 398 ? -2.297 105.5 60.406 1 88.31 398 GLU B O 1
ATOM 6915 N N . VAL B 1 399 ? -2.592 107.375 59.5 1 88.06 399 VAL B N 1
ATOM 6916 C CA . VAL B 1 399 ? -3.045 106.812 58.25 1 88.06 399 VAL B CA 1
ATOM 6917 C C . VAL B 1 399 ? -1.843 106.5 57.375 1 88.06 399 VAL B C 1
ATOM 6919 O O . VAL B 1 399 ? -1.874 105.5 56.594 1 88.06 399 VAL B O 1
ATOM 6922 N N . ALA B 1 400 ? -0.825 107.312 57.5 1 84.56 400 ALA B N 1
ATOM 6923 C CA . ALA B 1 400 ? 0.333 107.188 56.625 1 84.56 400 ALA B CA 1
ATOM 6924 C C . ALA B 1 400 ? 0.912 105.75 56.688 1 84.56 400 ALA B C 1
ATOM 6926 O O . ALA B 1 400 ? 1.146 105.125 55.656 1 84.56 400 ALA B O 1
ATOM 6927 N N . PRO B 1 401 ? 0.991 105.125 57.875 1 86.69 401 PRO B N 1
ATOM 6928 C CA . PRO B 1 401 ? 1.519 103.75 57.938 1 86.69 401 PRO B CA 1
ATOM 6929 C C . PRO B 1 401 ? 0.547 102.75 57.344 1 86.69 401 PRO B C 1
ATOM 6931 O O . PRO B 1 401 ? 0.973 101.75 56.781 1 86.69 401 PRO B O 1
ATOM 6934 N N . VAL B 1 402 ? -0.643 103 57.406 1 82.75 402 VAL B N 1
ATOM 6935 C CA . VAL B 1 402 ? -1.647 102.062 56.906 1 82.75 402 VAL B CA 1
ATOM 6936 C C . VAL B 1 402 ? -1.598 102.062 55.375 1 82.75 402 VAL B C 1
ATOM 6938 O O . VAL B 1 402 ? -1.686 101 54.75 1 82.75 402 VAL B O 1
ATOM 6941 N N . ILE B 1 403 ? -1.393 103.188 54.812 1 81.62 403 ILE B N 1
ATOM 6942 C CA . ILE B 1 403 ? -1.31 103.312 53.375 1 81.62 403 ILE B CA 1
ATOM 6943 C C . ILE B 1 403 ? -0.05 102.625 52.875 1 81.62 403 ILE B C 1
ATOM 6945 O O . ILE B 1 403 ? -0.081 101.875 51.875 1 81.62 403 ILE B O 1
ATOM 6949 N N . LYS B 1 404 ? 1 102.812 53.625 1 84.31 404 LYS B N 1
ATOM 6950 C CA . LYS B 1 404 ? 2.238 102.125 53.25 1 84.31 404 LYS B CA 1
ATOM 6951 C C . LYS B 1 404 ? 2.082 100.625 53.344 1 84.31 404 LYS B C 1
ATOM 6953 O O . LYS B 1 404 ? 2.572 99.875 52.5 1 84.31 404 LYS B O 1
ATOM 6958 N N . ALA B 1 405 ? 1.319 100.188 54.344 1 82.38 405 ALA B N 1
ATOM 6959 C CA . ALA B 1 405 ? 1.055 98.75 54.5 1 82.38 405 ALA B CA 1
ATOM 6960 C C . ALA B 1 405 ? 0.2 98.25 53.344 1 82.38 405 ALA B C 1
ATOM 6962 O O . ALA B 1 405 ? 0.406 97.125 52.906 1 82.38 405 ALA B O 1
ATOM 6963 N N . ILE B 1 406 ? -0.64 99 52.844 1 79.38 406 ILE B N 1
ATOM 6964 C CA . ILE B 1 406 ? -1.487 98.625 51.719 1 79.38 406 ILE B CA 1
ATOM 6965 C C . ILE B 1 406 ? -0.64 98.5 50.469 1 79.38 406 ILE B C 1
ATOM 6967 O O . ILE B 1 406 ? -0.79 97.562 49.719 1 79.38 406 ILE B O 1
ATOM 6971 N N . GLN B 1 407 ? 0.205 99.5 50.281 1 82.62 407 GLN B N 1
ATOM 6972 C CA . GLN B 1 407 ? 1.066 99.438 49.094 1 82.62 407 GLN B CA 1
ATOM 6973 C C . GLN B 1 407 ? 1.983 98.25 49.125 1 82.62 407 GLN B C 1
ATOM 6975 O O . GLN B 1 407 ? 2.184 97.625 48.094 1 82.62 407 GLN B O 1
ATOM 6980 N N . ASP B 1 408 ? 2.441 97.812 50.312 1 85.31 408 ASP B N 1
ATOM 6981 C CA . ASP B 1 408 ? 3.32 96.688 50.438 1 85.31 408 ASP B CA 1
ATOM 6982 C C . ASP B 1 408 ? 2.553 95.375 50.219 1 85.31 408 ASP B C 1
ATOM 6984 O O . ASP B 1 408 ? 3.057 94.438 49.531 1 85.31 408 ASP B O 1
ATOM 6988 N N . GLU B 1 409 ? 1.36 95.375 50.688 1 79.25 409 GLU B N 1
ATOM 6989 C CA . GLU B 1 409 ? 0.554 94.188 50.531 1 79.25 409 GLU B CA 1
ATOM 6990 C C . GLU B 1 409 ? 0.091 94 49.094 1 79.25 409 GLU B C 1
ATOM 6992 O O . GLU B 1 409 ? -0.033 92.812 48.625 1 79.25 409 GLU B O 1
ATOM 6997 N N . VAL B 1 410 ? -0.162 95 48.375 1 82.62 410 VAL B N 1
ATOM 6998 C CA . VAL B 1 410 ? -0.529 94.938 46.969 1 82.62 410 VAL B CA 1
ATOM 6999 C C . VAL B 1 410 ? 0.631 94.375 46.156 1 82.62 410 VAL B C 1
ATOM 7001 O O . VAL B 1 410 ? 0.434 93.5 45.312 1 82.62 410 VAL B O 1
ATOM 7004 N N . GLN B 1 411 ? 1.834 94.938 46.5 1 84.88 411 GLN B N 1
ATOM 7005 C CA . GLN B 1 411 ? 3.008 94.438 45.781 1 84.88 411 GLN B CA 1
ATOM 7006 C C . GLN B 1 411 ? 3.232 92.938 46.031 1 84.88 411 GLN B C 1
ATOM 7008 O O . GLN B 1 411 ? 3.523 92.188 45.125 1 84.88 411 GLN B O 1
ATOM 7013 N N . ASN B 1 412 ? 2.939 92.5 47.281 1 83.25 412 ASN B N 1
ATOM 7014 C CA . ASN B 1 412 ? 3.1 91.125 47.625 1 83.25 412 ASN B CA 1
ATOM 7015 C C . ASN B 1 412 ? 2.049 90.25 46.969 1 83.25 412 ASN B C 1
ATOM 7017 O O . ASN B 1 412 ? 2.355 89.125 46.5 1 83.25 412 ASN B O 1
ATOM 7021 N N . ALA B 1 413 ? 0.882 90.75 46.875 1 78.81 413 ALA B N 1
ATOM 7022 C CA . ALA B 1 413 ? -0.207 90 46.281 1 78.81 413 ALA B CA 1
ATOM 7023 C C . ALA B 1 413 ? 0.027 89.812 44.781 1 78.81 413 ALA B C 1
ATOM 7025 O O . ALA B 1 413 ? -0.187 88.688 44.219 1 78.81 413 ALA B O 1
ATOM 7026 N N . VAL B 1 414 ? 0.457 90.875 44.125 1 82.44 414 VAL B N 1
ATOM 7027 C CA . VAL B 1 414 ? 0.7 90.812 42.688 1 82.44 414 VAL B CA 1
ATOM 7028 C C . VAL B 1 414 ? 1.838 89.875 42.375 1 82.44 414 VAL B C 1
ATOM 7030 O O . VAL B 1 414 ? 1.776 89.125 41.406 1 82.44 414 VAL B O 1
ATOM 7033 N N . GLU B 1 415 ? 2.852 89.75 43.281 1 85.12 415 GLU B N 1
ATOM 7034 C CA . GLU B 1 415 ? 3.973 88.875 43.062 1 85.12 415 GLU B CA 1
ATOM 7035 C C . GLU B 1 415 ? 3.533 87.438 43.219 1 85.12 415 GLU B C 1
ATOM 7037 O O . GLU B 1 415 ? 3.93 86.562 42.438 1 85.12 415 GLU B O 1
ATOM 7042 N N . LYS B 1 416 ? 2.717 87.125 44.156 1 79.19 416 LYS B N 1
ATOM 7043 C CA . LYS B 1 416 ? 2.225 85.812 44.375 1 79.19 416 LYS B CA 1
ATOM 7044 C C . LYS B 1 416 ? 1.317 85.375 43.219 1 79.19 416 LYS B C 1
ATOM 7046 O O . LYS B 1 416 ? 1.346 84.188 42.844 1 79.19 416 LYS B O 1
ATOM 7051 N N . MET B 1 417 ? 0.579 86.25 42.719 1 79 417 MET B N 1
ATOM 7052 C CA . MET B 1 417 ? -0.312 85.938 41.594 1 79 417 MET B CA 1
ATOM 7053 C C . MET B 1 417 ? 0.484 85.688 40.344 1 79 417 MET B C 1
ATOM 7055 O O . MET B 1 417 ? 0.151 84.75 39.594 1 79 417 MET B O 1
ATOM 7059 N N . ASN B 1 418 ? 1.54 86.438 40.188 1 83.31 418 ASN B N 1
ATOM 7060 C CA . ASN B 1 418 ? 2.404 86.188 39.031 1 83.31 418 ASN B CA 1
ATOM 7061 C C . ASN B 1 418 ? 3.09 84.812 39.125 1 83.31 418 ASN B C 1
ATOM 7063 O O . ASN B 1 418 ? 3.244 84.125 38.125 1 83.31 418 ASN B O 1
ATOM 7067 N N . GLU B 1 419 ? 3.4 84.438 40.375 1 83.38 419 GLU B N 1
ATOM 7068 C CA . GLU B 1 419 ? 3.955 83.125 40.594 1 83.38 419 GLU B CA 1
ATOM 7069 C C . GLU B 1 419 ? 2.922 82 40.312 1 83.38 419 GLU B C 1
ATOM 7071 O O . GLU B 1 419 ? 3.258 80.938 39.781 1 83.38 419 GLU B O 1
ATOM 7076 N N . GLY B 1 420 ? 1.77 82.312 40.625 1 76.19 420 GLY B N 1
ATOM 7077 C CA . GLY B 1 420 ? 0.686 81.375 40.344 1 76.19 420 GLY B CA 1
ATOM 7078 C C . GLY B 1 420 ? 0.463 81.188 38.844 1 76.19 420 GLY B C 1
ATOM 7079 O O . GLY B 1 420 ? 0.271 80.062 38.406 1 76.19 420 GLY B O 1
ATOM 7080 N N . VAL B 1 421 ? 0.504 82.25 38.094 1 80.31 421 VAL B N 1
ATOM 7081 C CA . VAL B 1 421 ? 0.322 82.188 36.656 1 80.31 421 VAL B CA 1
ATOM 7082 C C . VAL B 1 421 ? 1.442 81.375 36.031 1 80.31 421 VAL B C 1
ATOM 7084 O O . VAL B 1 421 ? 1.205 80.562 35.125 1 80.31 421 VAL B O 1
ATOM 7087 N N . GLU B 1 422 ? 2.627 81.5 36.594 1 85.44 422 GLU B N 1
ATOM 7088 C CA . GLU B 1 422 ? 3.756 80.688 36.094 1 85.44 422 GLU B CA 1
ATOM 7089 C C . GLU B 1 422 ? 3.559 79.188 36.375 1 85.44 422 GLU B C 1
ATOM 7091 O O . GLU B 1 422 ? 3.881 78.375 35.531 1 85.44 422 GLU B O 1
ATOM 7096 N N . LYS B 1 423 ? 3.008 78.938 37.5 1 81.44 423 LYS B N 1
ATOM 7097 C CA . LYS B 1 423 ? 2.752 77.5 37.844 1 81.44 423 LYS B CA 1
ATOM 7098 C C . LYS B 1 423 ? 1.646 76.938 36.969 1 81.44 423 LYS B C 1
ATOM 7100 O O . LYS B 1 423 ? 1.705 75.75 36.594 1 81.44 423 LYS B O 1
ATOM 7105 N N . VAL B 1 424 ? 0.652 77.75 36.594 1 81.44 424 VAL B N 1
ATOM 7106 C CA . VAL B 1 424 ? -0.427 77.25 35.75 1 81.44 424 VAL B CA 1
ATOM 7107 C C . VAL B 1 424 ? 0.127 76.938 34.344 1 81.44 424 VAL B C 1
ATOM 7109 O O . VAL B 1 424 ? -0.228 75.938 33.75 1 81.44 424 VAL B O 1
ATOM 7112 N N . GLN B 1 425 ? 1.002 77.875 33.906 1 84.81 425 GLN B N 1
ATOM 7113 C CA . GLN B 1 425 ? 1.58 77.688 32.562 1 84.81 425 GLN B CA 1
ATOM 7114 C C . GLN B 1 425 ? 2.416 76.375 32.531 1 84.81 425 GLN B C 1
ATOM 7116 O O . GLN B 1 425 ? 2.369 75.625 31.562 1 84.81 425 GLN B O 1
ATOM 7121 N N . ALA B 1 426 ? 3.156 76.062 33.656 1 84.44 426 ALA B N 1
ATOM 7122 C CA . ALA B 1 426 ? 3.918 74.875 33.75 1 84.44 426 ALA B CA 1
ATOM 7123 C C . ALA B 1 426 ? 2.99 73.625 33.781 1 84.44 426 ALA B C 1
ATOM 7125 O O . ALA B 1 426 ? 3.299 72.625 33.188 1 84.44 426 ALA B O 1
ATOM 7126 N N . GLY B 1 427 ? 1.92 73.812 34.406 1 80.31 427 GLY B N 1
ATOM 7127 C CA . GLY B 1 427 ? 0.919 72.75 34.438 1 80.31 427 GLY B CA 1
ATOM 7128 C C . GLY B 1 427 ? 0.311 72.438 33.062 1 80.31 427 GLY B C 1
ATOM 7129 O O . GLY B 1 427 ? 0.092 71.312 32.719 1 80.31 427 GLY B O 1
ATOM 7130 N N . VAL B 1 428 ? 0.013 73.5 32.312 1 83.81 428 VAL B N 1
ATOM 7131 C CA . VAL B 1 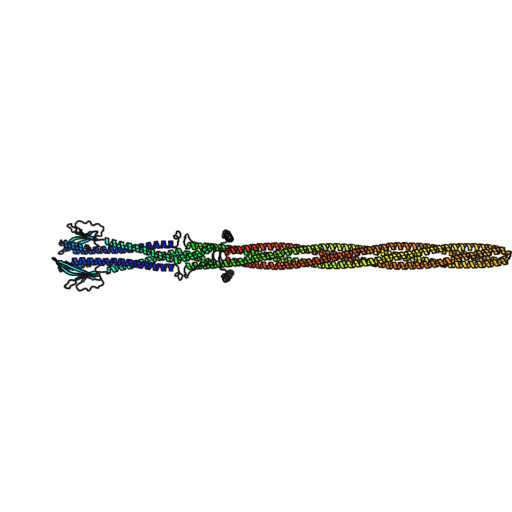428 ? -0.533 73.375 30.984 1 83.81 428 VAL B CA 1
ATOM 7132 C C . VAL B 1 428 ? 0.441 72.562 30.109 1 83.81 428 VAL B C 1
ATOM 7134 O O . VAL B 1 428 ? 0.03 71.688 29.359 1 83.81 428 VAL B O 1
ATOM 7137 N N . ASP B 1 429 ? 1.745 72.812 30.266 1 87.56 429 ASP B N 1
ATOM 7138 C CA . ASP B 1 429 ? 2.76 72.125 29.5 1 87.56 429 ASP B CA 1
ATOM 7139 C C . ASP B 1 429 ? 2.789 70.625 29.859 1 87.56 429 ASP B C 1
ATOM 7141 O O . ASP B 1 429 ? 2.889 69.75 28.969 1 87.56 429 ASP B O 1
ATOM 7145 N N . GLU B 1 430 ? 2.646 70.312 31.109 1 83.88 430 GLU B N 1
ATOM 7146 C CA . GLU B 1 430 ? 2.67 68.938 31.578 1 83.88 430 GLU B CA 1
ATOM 7147 C C . GLU B 1 430 ? 1.426 68.188 31.109 1 83.88 430 GLU B C 1
ATOM 7149 O O . GLU B 1 430 ? 1.521 67.062 30.656 1 83.88 430 GLU B O 1
ATOM 7154 N N . VAL B 1 431 ? 0.328 68.812 31.156 1 84.62 431 VAL B N 1
ATOM 7155 C CA . VAL B 1 431 ? -0.922 68.125 30.766 1 84.62 431 VAL B CA 1
ATOM 7156 C C . VAL B 1 431 ? -0.95 67.938 29.266 1 84.62 431 VAL B C 1
ATOM 7158 O O . VAL B 1 431 ? -1.496 66.938 28.766 1 84.62 431 VAL B O 1
ATOM 7161 N N . THR B 1 432 ? -0.343 68.875 28.562 1 88.44 432 THR B N 1
ATOM 7162 C CA . THR B 1 432 ? -0.234 68.75 27.109 1 88.44 432 THR B CA 1
ATOM 7163 C C . THR B 1 432 ? 0.58 67.5 26.75 1 88.44 432 THR B C 1
ATOM 7165 O O . THR B 1 432 ? 0.219 66.75 25.844 1 88.44 432 THR B O 1
ATOM 7168 N N . LYS B 1 433 ? 1.621 67.188 27.547 1 88.75 433 LYS B N 1
ATOM 7169 C CA . LYS B 1 433 ? 2.424 66 27.344 1 88.75 433 LYS B CA 1
ATOM 7170 C C . LYS B 1 433 ? 1.609 64.75 27.625 1 88.75 433 LYS B C 1
ATOM 7172 O O . LYS B 1 433 ? 1.748 63.75 26.922 1 88.75 433 LYS B O 1
ATOM 7177 N N . ALA B 1 434 ? 0.792 64.812 28.594 1 86.94 434 ALA B N 1
ATOM 7178 C CA . ALA B 1 434 ? -0.082 63.656 28.906 1 86.94 434 ALA B CA 1
ATOM 7179 C C . ALA B 1 434 ? -1.043 63.375 27.75 1 86.94 434 ALA B C 1
ATOM 7181 O O . ALA B 1 434 ? -1.32 62.219 27.422 1 86.94 434 ALA B O 1
ATOM 7182 N N . GLY B 1 435 ? -1.535 64.5 27.172 1 89 435 GLY B N 1
ATOM 7183 C CA . GLY B 1 435 ? -2.387 64.312 26 1 89 435 GLY B CA 1
ATOM 7184 C C . GLY B 1 435 ? -1.685 63.688 24.828 1 89 435 GLY B C 1
ATOM 7185 O O . GLY B 1 435 ? -2.264 62.812 24.156 1 89 435 GLY B O 1
ATOM 7186 N N . GLU B 1 436 ? -0.414 63.969 24.609 1 91.69 436 GLU B N 1
ATOM 7187 C CA . GLU B 1 436 ? 0.383 63.375 23.547 1 91.69 436 GLU B CA 1
ATOM 7188 C C . GLU B 1 436 ? 0.602 61.875 23.812 1 91.69 436 GLU B C 1
ATOM 7190 O O . GLU B 1 436 ? 0.609 61.062 22.891 1 91.69 436 GLU B O 1
ATOM 7195 N N . MET B 1 437 ? 0.797 61.562 25.094 1 91.44 437 MET B N 1
ATOM 7196 C CA . MET B 1 437 ? 0.978 60.156 25.453 1 91.44 437 MET B CA 1
ATOM 7197 C C . MET B 1 437 ? -0.296 59.375 25.203 1 91.44 437 MET B C 1
ATOM 7199 O O . MET B 1 437 ? -0.237 58.219 24.734 1 91.44 437 MET B O 1
ATOM 7203 N N . LEU B 1 438 ? -1.422 59.969 25.469 1 93.12 438 LEU B N 1
ATOM 7204 C CA . LEU B 1 438 ? -2.699 59.312 25.219 1 93.12 438 LEU B CA 1
ATOM 7205 C C . LEU B 1 438 ? -2.916 59.062 23.734 1 93.12 438 LEU B C 1
ATOM 7207 O O . LEU B 1 438 ? -3.455 58.031 23.328 1 93.12 438 LEU B O 1
ATOM 7211 N N . ASP B 1 439 ? -2.445 60 22.891 1 93.75 439 ASP B N 1
ATOM 7212 C CA . ASP B 1 439 ? -2.516 59.844 21.438 1 93.75 439 ASP B CA 1
ATOM 7213 C C . ASP B 1 439 ? -1.654 58.656 20.969 1 93.75 439 ASP B C 1
ATOM 7215 O O . ASP B 1 439 ? -2.072 57.875 20.125 1 93.75 439 ASP B O 1
ATOM 7219 N N . LYS B 1 440 ? -0.491 58.562 21.562 1 94.88 440 LYS B N 1
ATOM 7220 C CA . LYS B 1 440 ? 0.408 57.469 21.234 1 94.88 440 LYS B CA 1
ATOM 7221 C C . LYS B 1 440 ? -0.192 56.125 21.625 1 94.88 440 LYS B C 1
ATOM 7223 O O . LYS B 1 440 ? -0.032 55.125 20.922 1 94.88 440 LYS B O 1
ATOM 7228 N N . ILE B 1 441 ? -0.838 56.125 22.719 1 95.81 441 ILE B N 1
ATOM 7229 C CA . ILE B 1 441 ? -1.468 54.906 23.203 1 95.81 441 ILE B CA 1
ATOM 7230 C C . ILE B 1 441 ? -2.6 54.5 22.266 1 95.81 441 ILE B C 1
ATOM 7232 O O . ILE B 1 441 ? -2.768 53.312 21.969 1 95.81 441 ILE B O 1
ATOM 7236 N N . GLN B 1 442 ? -3.385 55.438 21.844 1 95.12 442 GLN B N 1
ATOM 7237 C CA . GLN B 1 442 ? -4.453 55.156 20.891 1 95.12 442 GLN B CA 1
ATOM 7238 C C . GLN B 1 442 ? -3.896 54.562 19.609 1 95.12 442 GLN B C 1
ATOM 7240 O O . GLN B 1 442 ? -4.449 53.594 19.094 1 95.12 442 GLN B O 1
ATOM 7245 N N . ASP B 1 443 ? -2.729 55.031 19.125 1 95.44 443 ASP B N 1
ATOM 7246 C CA . ASP B 1 443 ? -2.084 54.531 17.922 1 95.44 443 ASP B CA 1
ATOM 7247 C C . ASP B 1 443 ? -1.593 53.094 18.141 1 95.44 443 ASP B C 1
ATOM 7249 O O . ASP B 1 443 ? -1.788 52.219 17.281 1 95.44 443 ASP B O 1
ATOM 7253 N N . SER B 1 444 ? -0.982 52.875 19.297 1 96 444 SER B N 1
ATOM 7254 C CA . SER B 1 444 ? -0.469 51.562 19.609 1 96 444 SER B CA 1
ATOM 7255 C C . SER B 1 444 ? -1.598 50.531 19.719 1 96 444 SER B C 1
ATOM 7257 O O . SER B 1 444 ? -1.467 49.406 19.25 1 96 444 SER B O 1
ATOM 7259 N N . ALA B 1 445 ? -2.668 50.938 20.359 1 95.75 445 ALA B N 1
ATOM 7260 C CA . ALA B 1 445 ? -3.836 50.062 20.469 1 95.75 445 ALA B CA 1
ATOM 7261 C C . ALA B 1 445 ? -4.41 49.75 19.094 1 95.75 445 ALA B C 1
ATOM 7263 O O . ALA B 1 445 ? -4.844 48.625 18.859 1 95.75 445 ALA B O 1
ATOM 7264 N N . GLY B 1 446 ? -4.402 50.75 18.203 1 95.44 446 GLY B N 1
ATOM 7265 C CA . GLY B 1 446 ? -4.824 50.5 16.844 1 95.44 446 GLY B CA 1
ATOM 7266 C C . GLY B 1 446 ? -3.957 49.5 16.109 1 95.44 446 GLY B C 1
ATOM 7267 O O . GLY B 1 446 ? -4.465 48.656 15.383 1 95.44 446 GLY B O 1
ATOM 7268 N N . GLU B 1 447 ? -2.699 49.5 16.344 1 96.06 447 GLU B N 1
ATOM 7269 C CA . GLU B 1 447 ? -1.771 48.562 15.727 1 96.06 447 GLU B CA 1
ATOM 7270 C C . GLU B 1 447 ? -1.972 47.156 16.281 1 96.06 447 GLU B C 1
ATOM 7272 O O . GLU B 1 447 ? -1.877 46.156 15.531 1 96.06 447 GLU B O 1
ATOM 7277 N N . VAL B 1 448 ? -2.242 47.031 17.562 1 96.94 448 VAL B N 1
ATOM 7278 C CA . VAL B 1 448 ? -2.531 45.75 18.156 1 96.94 448 VAL B CA 1
ATOM 7279 C C . VAL B 1 448 ? -3.793 45.156 17.531 1 96.94 448 VAL B C 1
ATOM 7281 O O . VAL B 1 448 ? -3.828 43.969 17.188 1 96.94 448 VAL B O 1
ATOM 7284 N N . THR B 1 449 ? -4.797 45.969 17.406 1 96.38 449 THR B N 1
ATOM 7285 C CA . THR B 1 449 ? -6.047 45.531 16.812 1 96.38 449 THR B CA 1
ATOM 7286 C C . THR B 1 449 ? -5.809 45 15.391 1 96.38 449 THR B C 1
ATOM 7288 O O . THR B 1 449 ? -6.348 43.969 15 1 96.38 449 THR B O 1
ATOM 7291 N N . LYS B 1 450 ? -4.961 45.688 14.609 1 96.31 450 LYS B N 1
ATOM 7292 C CA . LYS B 1 450 ? -4.633 45.25 13.25 1 96.31 450 LYS B CA 1
ATOM 7293 C C . LYS B 1 450 ? -3.893 43.906 13.266 1 96.31 450 LYS B C 1
ATOM 7295 O O . LYS B 1 450 ? -4.199 43.031 12.477 1 96.31 450 LYS B O 1
ATOM 7300 N N . ALA B 1 451 ? -2.924 43.781 14.18 1 96 451 ALA B N 1
ATOM 7301 C CA . ALA B 1 451 ? -2.16 42.531 14.297 1 96 451 ALA B CA 1
ATOM 7302 C C . ALA B 1 451 ? -3.064 41.375 14.664 1 96 451 ALA B C 1
ATOM 7304 O O . ALA B 1 451 ? -2.934 40.281 14.109 1 96 451 ALA B O 1
ATOM 7305 N N . THR B 1 452 ? -3.955 41.594 15.57 1 96.44 452 THR B N 1
ATOM 7306 C CA . THR B 1 452 ? -4.848 40.531 16.016 1 96.44 452 THR B CA 1
ATOM 7307 C C . THR B 1 452 ? -5.848 40.156 14.93 1 96.44 452 THR B C 1
ATOM 7309 O O . THR B 1 452 ? -6.246 39 14.812 1 96.44 452 THR B O 1
ATOM 7312 N N . ASP B 1 453 ? -6.238 41.125 14.141 1 95.62 453 ASP B N 1
ATOM 7313 C CA . ASP B 1 453 ? -7.086 40.844 12.992 1 95.62 453 ASP B CA 1
ATOM 7314 C C . ASP B 1 453 ? -6.352 39.969 11.977 1 95.62 453 ASP B C 1
ATOM 7316 O O . ASP B 1 453 ? -6.934 39.062 11.398 1 95.62 453 ASP B O 1
ATOM 7320 N N . ASP B 1 454 ? -5.133 40.25 11.789 1 96.81 454 ASP B N 1
ATOM 7321 C CA . ASP B 1 454 ? -4.309 39.469 10.891 1 96.81 454 ASP B CA 1
ATOM 7322 C C . ASP B 1 454 ? -4.125 38.031 11.43 1 96.81 454 ASP B C 1
ATOM 7324 O O . ASP B 1 454 ? -4.113 37.062 10.664 1 96.81 454 ASP B O 1
ATOM 7328 N N . ILE B 1 455 ? -3.979 37.938 12.75 1 96.44 455 ILE B N 1
ATOM 7329 C CA . ILE B 1 455 ? -3.881 36.625 13.375 1 96.44 455 ILE B CA 1
ATOM 7330 C C . ILE B 1 455 ? -5.168 35.844 13.133 1 96.44 455 ILE B C 1
ATOM 7332 O O . ILE B 1 455 ? -5.129 34.656 12.789 1 96.44 455 ILE B O 1
ATOM 7336 N N . ALA B 1 456 ? -6.289 36.5 13.297 1 95.5 456 ALA B N 1
ATOM 7337 C CA . ALA B 1 456 ? -7.574 35.875 13.078 1 95.5 456 ALA B CA 1
ATOM 7338 C C . ALA B 1 456 ? -7.68 35.312 11.656 1 95.5 456 ALA B C 1
ATOM 7340 O O . ALA B 1 456 ? -8.18 34.219 11.438 1 95.5 456 ALA B O 1
ATOM 7341 N N . ARG B 1 457 ? -7.203 36.062 10.648 1 95.69 457 ARG B N 1
ATOM 7342 C CA . ARG B 1 457 ? -7.211 35.625 9.258 1 95.69 457 ARG B CA 1
ATOM 7343 C C . ARG B 1 457 ? -6.281 34.438 9.055 1 95.69 457 ARG B C 1
ATOM 7345 O O . ARG B 1 457 ? -6.645 33.469 8.383 1 95.69 457 ARG B O 1
ATOM 7352 N N . ALA B 1 458 ? -5.09 34.5 9.648 1 95.88 458 ALA B N 1
ATOM 7353 C CA . ALA B 1 458 ? -4.125 33.406 9.555 1 95.88 458 ALA B CA 1
ATOM 7354 C C . ALA B 1 458 ? -4.68 32.125 10.18 1 95.88 458 ALA B C 1
ATOM 7356 O O . ALA B 1 458 ? -4.516 31.031 9.625 1 95.88 458 ALA B O 1
ATOM 7357 N N . VAL B 1 459 ? -5.336 32.25 11.289 1 96.44 459 VAL B N 1
ATOM 7358 C CA . VAL B 1 459 ? -5.938 31.125 12 1 96.44 459 VAL B CA 1
ATOM 7359 C C . VAL B 1 459 ? -7.039 30.5 11.148 1 96.44 459 VAL B C 1
ATOM 7361 O O . VAL B 1 459 ? -7.195 29.281 11.117 1 96.44 459 VAL B O 1
ATOM 7364 N N . SER B 1 460 ? -7.793 31.312 10.453 1 95.88 460 SER B N 1
ATOM 7365 C CA . SER B 1 460 ? -8.812 30.812 9.539 1 95.88 460 SER B CA 1
ATOM 7366 C C . SER B 1 460 ? -8.195 30 8.406 1 95.88 460 SER B C 1
ATOM 7368 O O . SER B 1 460 ? -8.703 28.938 8.047 1 95.88 460 SER B O 1
ATOM 7370 N N . GLU B 1 461 ? -7.105 30.453 7.902 1 94.5 461 GLU B N 1
ATOM 7371 C CA . GLU B 1 461 ? -6.379 29.734 6.867 1 94.5 461 GLU B CA 1
ATOM 7372 C C . GLU B 1 461 ? -5.836 28.406 7.398 1 94.5 461 GLU B C 1
ATOM 7374 O O . GLU B 1 461 ? -5.91 27.391 6.719 1 94.5 461 GLU B O 1
ATOM 7379 N N . GLN B 1 462 ? -5.352 28.422 8.602 1 94.94 462 GLN B N 1
ATOM 7380 C CA . GLN B 1 462 ? -4.848 27.203 9.242 1 94.94 462 GLN B CA 1
ATOM 7381 C C . GLN B 1 462 ? -5.961 26.188 9.438 1 94.94 462 GLN B C 1
ATOM 7383 O O . GLN B 1 462 ? -5.766 25 9.219 1 94.94 462 GLN B O 1
ATOM 7388 N N . THR B 1 463 ? -7.07 26.719 9.875 1 96.31 463 THR B N 1
ATOM 7389 C CA . THR B 1 463 ? -8.219 25.844 10.086 1 96.31 463 THR B CA 1
ATOM 7390 C C . THR B 1 463 ? -8.602 25.141 8.789 1 96.31 463 THR B C 1
ATOM 7392 O O . THR B 1 463 ? -8.844 23.938 8.781 1 96.31 463 THR B O 1
ATOM 7395 N N . GLU B 1 464 ? -8.602 25.859 7.648 1 95.62 464 GLU B N 1
ATOM 7396 C CA . GLU B 1 464 ? -8.93 25.266 6.355 1 95.62 464 GLU B CA 1
ATOM 7397 C C . GLU B 1 464 ? -7.867 24.266 5.926 1 95.62 464 GLU B C 1
ATOM 7399 O O . GLU B 1 464 ? -8.195 23.203 5.398 1 95.62 464 GLU B O 1
ATOM 7404 N N . ALA B 1 465 ? -6.641 24.609 6.164 1 94.81 465 ALA B N 1
ATOM 7405 C CA . ALA B 1 465 ? -5.543 23.703 5.809 1 94.81 465 ALA B CA 1
ATOM 7406 C C . ALA B 1 465 ? -5.605 22.422 6.625 1 94.81 465 ALA B C 1
ATOM 7408 O O . ALA B 1 465 ? -5.371 21.328 6.094 1 94.81 465 ALA B O 1
ATOM 7409 N N . THR B 1 466 ? -5.918 22.5 7.91 1 95.94 466 THR B N 1
ATOM 7410 C CA . THR B 1 466 ? -6.012 21.312 8.766 1 95.94 466 THR B CA 1
ATOM 7411 C C . THR B 1 466 ? -7.18 20.438 8.336 1 95.94 466 THR B C 1
ATOM 7413 O O . THR B 1 466 ? -7.094 19.203 8.406 1 95.94 466 THR B O 1
ATOM 7416 N N . LYS B 1 467 ? -8.266 21.031 7.883 1 94.94 467 LYS B N 1
ATOM 7417 C CA . LYS B 1 467 ? -9.383 20.266 7.355 1 94.94 467 LYS B CA 1
ATOM 7418 C C . LYS B 1 467 ? -8.977 19.484 6.113 1 94.94 467 LYS B C 1
ATOM 7420 O O . LYS B 1 467 ? -9.375 18.328 5.941 1 94.94 467 LYS B O 1
ATOM 7425 N N . SER B 1 468 ? -8.219 20.125 5.293 1 94.62 468 SER B N 1
ATOM 7426 C CA . SER B 1 468 ? -7.715 19.438 4.102 1 94.62 468 SER B CA 1
ATOM 7427 C C . SER B 1 468 ? -6.844 18.25 4.477 1 94.62 468 SER B C 1
ATOM 7429 O O . SER B 1 468 ? -6.977 17.172 3.893 1 94.62 468 SER B O 1
ATOM 7431 N N . VAL B 1 469 ? -5.973 18.438 5.469 1 94.06 469 VAL B N 1
ATOM 7432 C CA . VAL B 1 469 ? -5.109 17.344 5.918 1 94.06 469 VAL B CA 1
ATOM 7433 C C . VAL B 1 469 ? -5.957 16.188 6.434 1 94.06 469 VAL B C 1
ATOM 7435 O O . VAL B 1 469 ? -5.719 15.031 6.086 1 94.06 469 VAL B O 1
ATOM 7438 N N . THR B 1 470 ? -6.926 16.516 7.234 1 95.12 470 THR B N 1
ATOM 7439 C CA . THR B 1 470 ? -7.816 15.5 7.777 1 95.12 470 THR B CA 1
ATOM 7440 C C . THR B 1 470 ? -8.523 14.75 6.652 1 95.12 470 THR B C 1
ATOM 7442 O O . THR B 1 470 ? -8.633 13.523 6.691 1 95.12 470 THR B O 1
ATOM 7445 N N . GLY B 1 471 ? -8.984 15.469 5.66 1 94.38 471 GLY B N 1
ATOM 7446 C CA . GLY B 1 471 ? -9.609 14.844 4.508 1 94.38 471 GLY B CA 1
ATOM 7447 C C . GLY B 1 471 ? -8.68 13.906 3.762 1 94.38 471 GLY B C 1
ATOM 7448 O O . GLY B 1 471 ? -9.078 12.789 3.398 1 94.38 471 GLY B O 1
ATOM 7449 N N . TYR B 1 472 ? -7.484 14.32 3.533 1 91.56 472 TYR B N 1
ATOM 7450 C CA . TYR B 1 472 ? -6.5 13.484 2.852 1 91.56 472 TYR B CA 1
ATOM 7451 C C . TYR B 1 472 ? -6.191 12.234 3.664 1 91.56 472 TYR B C 1
ATOM 7453 O O . TYR B 1 472 ? -6 11.156 3.102 1 91.56 472 TYR B O 1
ATOM 7461 N N . MET B 1 473 ? -6.125 12.336 4.965 1 90.62 473 MET B N 1
ATOM 7462 C CA . MET B 1 473 ? -5.848 11.195 5.836 1 90.62 473 MET B CA 1
ATOM 7463 C C . MET B 1 473 ? -6.973 10.172 5.77 1 90.62 473 MET B C 1
ATOM 7465 O O . MET B 1 473 ? -6.723 8.969 5.746 1 90.62 473 MET B O 1
ATOM 7469 N N . GLU B 1 474 ? -8.148 10.688 5.758 1 92.81 474 GLU B N 1
ATOM 7470 C CA . GLU B 1 474 ? -9.289 9.781 5.629 1 92.81 474 GLU B CA 1
ATOM 7471 C C . GLU B 1 474 ? -9.242 9.016 4.312 1 92.81 474 GLU B C 1
ATOM 7473 O O . GLU B 1 474 ? -9.484 7.809 4.285 1 92.81 474 GLU B O 1
ATOM 7478 N N . LYS B 1 475 ? -8.914 9.68 3.256 1 91.75 475 LYS B N 1
ATOM 7479 C CA . LYS B 1 475 ? -8.781 9.039 1.953 1 91.75 475 LYS B CA 1
ATOM 7480 C C . LYS B 1 475 ? -7.656 8.008 1.963 1 91.75 475 LYS B C 1
ATOM 7482 O O . LYS B 1 475 ? -7.785 6.934 1.373 1 91.75 475 LYS B O 1
ATOM 7487 N N . THR B 1 476 ? -6.598 8.344 2.605 1 89.25 476 THR B N 1
ATOM 7488 C CA . THR B 1 476 ? -5.473 7.422 2.695 1 89.25 476 THR B CA 1
ATOM 7489 C C . THR B 1 476 ? -5.859 6.164 3.469 1 89.25 476 THR B C 1
ATOM 7491 O O . THR B 1 476 ? -5.492 5.055 3.082 1 89.25 476 THR B O 1
ATOM 7494 N N . LEU B 1 477 ? -6.57 6.34 4.57 1 90.94 477 LEU B N 1
ATOM 7495 C CA . LEU B 1 477 ? -7.035 5.191 5.34 1 90.94 477 LEU B CA 1
ATOM 7496 C C . LEU B 1 477 ? -7.914 4.285 4.484 1 90.94 477 LEU B C 1
ATOM 7498 O O . LEU B 1 477 ? -7.805 3.061 4.551 1 90.94 477 LEU B O 1
ATOM 7502 N N . ASP B 1 478 ? -8.773 4.832 3.662 1 91.88 478 ASP B N 1
ATOM 7503 C CA . ASP B 1 478 ? -9.609 4.07 2.736 1 91.88 478 ASP B CA 1
ATOM 7504 C C . ASP B 1 478 ? -8.75 3.283 1.746 1 91.88 478 ASP B C 1
ATOM 7506 O O . ASP B 1 478 ? -9.055 2.125 1.444 1 91.88 478 ASP B O 1
ATOM 7510 N N . GLU B 1 479 ? -7.742 3.963 1.289 1 88.88 479 GLU B N 1
ATOM 7511 C CA . GLU B 1 479 ? -6.84 3.314 0.343 1 88.88 479 GLU B CA 1
ATOM 7512 C C . GLU B 1 479 ? -6.113 2.139 0.99 1 88.88 479 GLU B C 1
ATOM 7514 O O . GLU B 1 479 ? -5.914 1.1 0.358 1 88.88 479 GLU B O 1
ATOM 7519 N N . VAL B 1 480 ? -5.676 2.281 2.236 1 91.31 480 VAL B N 1
ATOM 7520 C CA . VAL B 1 480 ? -4.992 1.21 2.949 1 91.31 480 VAL B CA 1
ATOM 7521 C C . VAL B 1 480 ? -5.934 0.022 3.129 1 91.31 480 VAL B C 1
ATOM 7523 O O . VAL B 1 480 ? -5.52 -1.132 2.986 1 91.31 480 VAL B O 1
ATOM 7526 N N . GLU B 1 481 ? -7.195 0.27 3.416 1 91.94 481 GLU B N 1
ATOM 7527 C CA . GLU B 1 481 ? -8.18 -0.803 3.543 1 91.94 481 GLU B CA 1
ATOM 7528 C C . GLU B 1 481 ? -8.352 -1.552 2.225 1 91.94 481 GLU B C 1
ATOM 7530 O O . GLU B 1 481 ? -8.438 -2.781 2.211 1 91.94 481 GLU B O 1
ATOM 7535 N N . SER B 1 482 ? -8.406 -0.842 1.143 1 90.38 482 SER B N 1
ATOM 7536 C CA . SER B 1 482 ? -8.492 -1.454 -0.18 1 90.38 482 SER B CA 1
ATOM 7537 C C . SER B 1 482 ? -7.266 -2.307 -0.475 1 90.38 482 SER B C 1
ATOM 7539 O O . SER B 1 482 ? -7.379 -3.395 -1.043 1 90.38 482 SER B O 1
ATOM 7541 N N . LEU B 1 483 ? -6.117 -1.821 -0.085 1 89.31 483 LEU B N 1
ATOM 7542 C CA . LEU B 1 483 ? -4.867 -2.559 -0.249 1 89.31 483 LEU B CA 1
ATOM 7543 C C . LEU B 1 483 ? -4.898 -3.861 0.546 1 89.31 483 LEU B C 1
ATOM 7545 O O . LEU B 1 483 ? -4.48 -4.906 0.046 1 89.31 483 LEU B O 1
ATOM 7549 N N . LYS B 1 484 ? -5.379 -3.781 1.77 1 92.25 484 LYS B N 1
ATOM 7550 C CA . LYS B 1 484 ? -5.484 -4.973 2.607 1 92.25 484 LYS B CA 1
ATOM 7551 C C . LYS B 1 484 ? -6.363 -6.031 1.947 1 92.25 484 LYS B C 1
ATOM 7553 O O . LYS B 1 484 ? -6.012 -7.215 1.93 1 92.25 484 LYS B O 1
ATOM 7558 N N . ASN B 1 485 ? -7.461 -5.652 1.354 1 93.31 485 ASN B N 1
ATOM 7559 C CA . ASN B 1 485 ? -8.359 -6.574 0.664 1 93.31 485 ASN B CA 1
ATOM 7560 C C . ASN B 1 485 ? -7.684 -7.219 -0.541 1 93.31 485 ASN B C 1
ATOM 7562 O O . ASN B 1 485 ? -7.781 -8.43 -0.737 1 93.31 485 ASN B O 1
ATOM 7566 N N . SER B 1 486 ? -7.02 -6.367 -1.315 1 90.62 486 SER B N 1
ATOM 7567 C CA . SER B 1 486 ? -6.305 -6.871 -2.484 1 90.62 486 SER B CA 1
ATOM 7568 C C . SER B 1 486 ? -5.203 -7.844 -2.082 1 90.62 486 SER B C 1
ATOM 7570 O O . SER B 1 486 ? -5.008 -8.867 -2.736 1 90.62 486 SER B O 1
ATOM 7572 N N . THR B 1 487 ? -4.496 -7.562 -1.013 1 91.5 487 THR B N 1
ATOM 7573 C CA . THR B 1 487 ? -3.436 -8.43 -0.51 1 91.5 487 THR B CA 1
ATOM 7574 C C . THR B 1 487 ? -4.004 -9.766 -0.053 1 91.5 487 THR B C 1
ATOM 7576 O O . THR B 1 487 ? -3.398 -10.82 -0.29 1 91.5 487 THR B O 1
ATOM 7579 N N . HIS B 1 488 ? -5.168 -9.766 0.57 1 92.81 488 HIS B N 1
ATOM 7580 C CA . HIS B 1 488 ? -5.828 -11 0.978 1 92.81 488 HIS B CA 1
ATOM 7581 C C . HIS B 1 488 ? -6.223 -11.844 -0.233 1 92.81 488 HIS B C 1
ATOM 7583 O O . HIS B 1 488 ? -6.078 -13.062 -0.218 1 92.81 488 HIS B O 1
ATOM 7589 N N . GLU B 1 489 ? -6.746 -11.18 -1.256 1 92.5 489 GLU B N 1
ATOM 7590 C CA . GLU B 1 489 ? -7.098 -11.883 -2.486 1 92.5 489 GLU B CA 1
ATOM 7591 C C . GLU B 1 489 ? -5.875 -12.539 -3.121 1 92.5 489 GLU B C 1
ATOM 7593 O O . GLU B 1 489 ? -5.941 -13.68 -3.58 1 92.5 489 GLU B O 1
ATOM 7598 N N . ALA B 1 490 ? -4.805 -11.812 -3.121 1 91.31 490 ALA B N 1
ATOM 7599 C CA . ALA B 1 490 ? -3.559 -12.352 -3.664 1 91.31 490 ALA B CA 1
ATOM 7600 C C . ALA B 1 490 ? -3.062 -13.531 -2.84 1 91.31 490 ALA B C 1
ATOM 7602 O O . ALA B 1 490 ? -2.57 -14.523 -3.393 1 91.31 490 ALA B O 1
ATOM 7603 N N . PHE B 1 491 ? -3.168 -13.492 -1.536 1 93.5 491 PHE B N 1
ATOM 7604 C CA . PHE B 1 491 ? -2.793 -14.578 -0.643 1 93.5 491 PHE B CA 1
ATOM 7605 C C . PHE B 1 491 ? -3.625 -15.828 -0.93 1 93.5 491 PHE B C 1
ATOM 7607 O O . PHE B 1 491 ? -3.084 -16.922 -1.047 1 93.5 491 PHE B O 1
ATOM 7614 N N . ASP B 1 492 ? -4.906 -15.609 -1.077 1 94.62 492 ASP B N 1
ATOM 7615 C CA . ASP B 1 492 ? -5.797 -16.719 -1.39 1 94.62 492 ASP B CA 1
ATOM 7616 C C . ASP B 1 492 ? -5.422 -17.375 -2.721 1 94.62 492 ASP B C 1
ATOM 7618 O O . ASP B 1 492 ? -5.402 -18.594 -2.836 1 94.62 492 ASP B O 1
ATOM 7622 N N . SER B 1 493 ? -5.164 -16.531 -3.668 1 94 493 SER B N 1
ATOM 7623 C CA . SER B 1 493 ? -4.762 -17.047 -4.973 1 94 493 SER B CA 1
ATOM 7624 C C . SER B 1 493 ? -3.461 -17.828 -4.879 1 94 493 SER B C 1
ATOM 7626 O O . SER B 1 493 ? -3.318 -18.875 -5.512 1 94 493 SER B O 1
ATOM 7628 N N . ALA B 1 494 ? -2.52 -17.359 -4.082 1 93.5 494 ALA B N 1
ATOM 7629 C CA . ALA B 1 494 ? -1.254 -18.062 -3.869 1 93.5 494 ALA B CA 1
ATOM 7630 C C . ALA B 1 494 ? -1.479 -19.422 -3.201 1 93.5 494 ALA B C 1
ATOM 7632 O O . ALA B 1 494 ? -0.8 -20.391 -3.521 1 93.5 494 ALA B O 1
ATOM 7633 N N . GLN B 1 495 ? -2.408 -19.531 -2.33 1 94 495 GLN B N 1
ATOM 7634 C CA . GLN B 1 495 ? -2.734 -20.797 -1.671 1 94 495 GLN B CA 1
ATOM 7635 C C . GLN B 1 495 ? -3.293 -21.797 -2.666 1 94 495 GLN B C 1
ATOM 7637 O O . GLN B 1 495 ? -2.953 -22.984 -2.611 1 94 495 GLN B O 1
ATOM 7642 N N . VAL B 1 496 ? -4.121 -21.297 -3.531 1 95.31 496 VAL B N 1
ATOM 7643 C CA . VAL B 1 496 ? -4.672 -22.172 -4.57 1 95.31 496 VAL B CA 1
ATOM 7644 C C . VAL B 1 496 ? -3.547 -22.688 -5.461 1 95.31 496 VAL B C 1
ATOM 7646 O O . VAL B 1 496 ? -3.516 -23.859 -5.809 1 95.31 496 VAL B O 1
ATOM 7649 N N . LEU B 1 497 ? -2.605 -21.828 -5.789 1 94.06 497 LEU B N 1
ATOM 7650 C CA . LEU B 1 497 ? -1.457 -22.219 -6.602 1 94.06 497 LEU B CA 1
ATOM 7651 C C . LEU B 1 497 ? -0.618 -23.266 -5.883 1 94.06 497 LEU B C 1
ATOM 7653 O O . LEU B 1 497 ? -0.153 -24.219 -6.504 1 94.06 497 LEU B O 1
ATOM 7657 N N . ALA B 1 498 ? -0.404 -23.094 -4.598 1 94.31 498 ALA B N 1
ATOM 7658 C CA . ALA B 1 498 ? 0.325 -24.078 -3.801 1 94.31 498 ALA B CA 1
ATOM 7659 C C . ALA B 1 498 ? -0.39 -25.422 -3.805 1 94.31 498 ALA B C 1
ATOM 7661 O O . ALA B 1 498 ? 0.249 -26.469 -3.916 1 94.31 498 ALA B O 1
ATOM 7662 N N . GLU B 1 499 ? -1.668 -25.422 -3.729 1 95.38 499 GLU B N 1
ATOM 7663 C CA . GLU B 1 499 ? -2.467 -26.641 -3.783 1 95.38 499 GLU B CA 1
ATOM 7664 C C . GLU B 1 499 ? -2.361 -27.312 -5.152 1 95.38 499 GLU B C 1
ATOM 7666 O O . GLU B 1 499 ? -2.254 -28.531 -5.242 1 95.38 499 GLU B O 1
ATOM 7671 N N . ASP B 1 500 ? -2.422 -26.453 -6.172 1 94.56 500 ASP B N 1
ATOM 7672 C CA . ASP B 1 500 ? -2.262 -26.969 -7.531 1 94.56 500 ASP B CA 1
ATOM 7673 C C . ASP B 1 500 ? -0.91 -27.656 -7.699 1 94.56 500 ASP B C 1
ATOM 7675 O O . ASP B 1 500 ? -0.829 -28.734 -8.281 1 94.56 500 ASP B O 1
ATOM 7679 N N . ALA B 1 501 ? 0.127 -27.062 -7.199 1 94.38 501 ALA B N 1
ATOM 7680 C CA . ALA B 1 501 ? 1.467 -27.641 -7.262 1 94.38 501 ALA B CA 1
ATOM 7681 C C . ALA B 1 501 ? 1.525 -28.969 -6.508 1 94.38 501 ALA B C 1
ATOM 7683 O O . ALA B 1 501 ? 2.121 -29.938 -6.988 1 94.38 501 ALA B O 1
ATOM 7684 N N . ALA B 1 502 ? 0.914 -29.016 -5.375 1 92.88 502 ALA B N 1
ATOM 7685 C CA . ALA B 1 502 ? 0.875 -30.234 -4.574 1 92.88 502 ALA B CA 1
ATOM 7686 C C . ALA B 1 502 ? 0.132 -31.359 -5.309 1 92.88 502 ALA B C 1
ATOM 7688 O O . ALA B 1 502 ? 0.546 -32.5 -5.273 1 92.88 502 ALA B O 1
ATOM 7689 N N . GLN B 1 503 ? -0.914 -30.969 -5.969 1 92.75 503 GLN B N 1
ATOM 7690 C CA . GLN B 1 503 ? -1.674 -31.938 -6.75 1 92.75 503 GLN B CA 1
ATOM 7691 C C . GLN B 1 503 ? -0.83 -32.5 -7.887 1 92.75 503 GLN B C 1
ATOM 7693 O O . GLN B 1 503 ? -0.827 -33.719 -8.109 1 92.75 503 GLN B O 1
ATOM 7698 N N . LEU B 1 504 ? -0.114 -31.688 -8.578 1 93.56 504 LEU B N 1
ATOM 7699 C CA . LEU B 1 504 ? 0.767 -32.125 -9.656 1 93.56 504 LEU B CA 1
ATOM 7700 C C . LEU B 1 504 ? 1.863 -33.031 -9.117 1 93.56 504 LEU B C 1
ATOM 7702 O O . LEU B 1 504 ? 2.176 -34.062 -9.719 1 93.56 504 LEU B O 1
ATOM 7706 N N . MET B 1 505 ? 2.387 -32.656 -7.945 1 91.69 505 MET B N 1
ATOM 7707 C CA . MET B 1 505 ? 3.422 -33.469 -7.316 1 91.69 505 MET B CA 1
ATOM 7708 C C . MET B 1 505 ? 2.875 -34.844 -6.938 1 91.69 505 MET B C 1
ATOM 7710 O O . MET B 1 505 ? 3.576 -35.875 -7.059 1 91.69 505 MET B O 1
ATOM 7714 N N . GLY B 1 506 ? 1.654 -34.875 -6.5 1 89.81 506 GLY B N 1
ATOM 7715 C CA . GLY B 1 506 ? 1.013 -36.125 -6.18 1 89.81 506 GLY B CA 1
ATOM 7716 C C . GLY B 1 506 ? 0.877 -37.031 -7.379 1 89.81 506 GLY B C 1
ATOM 7717 O O . GLY B 1 506 ? 1.055 -38.25 -7.262 1 89.81 506 GLY B O 1
ATOM 7718 N N . LEU B 1 507 ? 0.655 -36.469 -8.547 1 85.38 507 LEU B N 1
ATOM 7719 C CA . LEU B 1 507 ? 0.528 -37.25 -9.781 1 85.38 507 LEU B CA 1
ATOM 7720 C C . LEU B 1 507 ? 1.877 -37.812 -10.211 1 85.38 507 LEU B C 1
ATOM 7722 O O . LEU B 1 507 ? 1.959 -38.969 -10.656 1 85.38 507 LEU B O 1
ATOM 7726 N N . VAL B 1 508 ? 2.934 -37 -9.992 1 87.12 508 VAL B N 1
ATOM 7727 C CA . VAL B 1 508 ? 4.266 -37.375 -10.461 1 87.12 508 VAL B CA 1
ATOM 7728 C C . VAL B 1 508 ? 4.906 -38.375 -9.477 1 87.12 508 VAL B C 1
ATOM 7730 O O . VAL B 1 508 ? 5.68 -39.25 -9.875 1 87.12 508 VAL B O 1
ATOM 7733 N N . ASN B 1 509 ? 4.613 -38.25 -8.258 1 88 509 ASN B N 1
ATOM 7734 C CA . ASN B 1 509 ? 5.246 -39.062 -7.219 1 88 509 ASN B CA 1
ATOM 7735 C C . ASN B 1 509 ? 4.812 -40.531 -7.305 1 88 509 ASN B C 1
ATOM 7737 O O . ASN B 1 509 ? 5.43 -41.406 -6.688 1 88 509 ASN B O 1
ATOM 7741 N N . GLN B 1 510 ? 3.838 -40.812 -8.109 1 83.19 510 GLN B N 1
ATOM 7742 C CA . GLN B 1 510 ? 3.42 -42.188 -8.32 1 83.19 510 GLN B CA 1
ATOM 7743 C C . GLN B 1 510 ? 4.414 -42.938 -9.203 1 83.19 510 GLN B C 1
ATOM 7745 O O . GLN B 1 510 ? 4.387 -44.188 -9.273 1 83.19 510 GLN B O 1
ATOM 7750 N N . PHE B 1 511 ? 5.246 -42.188 -9.836 1 84.5 511 PHE B N 1
ATOM 7751 C CA . PHE B 1 511 ? 6.203 -42.781 -10.766 1 84.5 511 PHE B CA 1
ATOM 7752 C C . PHE B 1 511 ? 7.625 -42.656 -10.234 1 84.5 511 PHE B C 1
ATOM 7754 O O . PHE B 1 511 ? 7.949 -41.688 -9.539 1 84.5 511 PHE B O 1
ATOM 7761 N N . THR B 1 512 ? 8.391 -43.688 -10.391 1 84.38 512 THR B N 1
ATOM 7762 C CA . THR B 1 512 ? 9.82 -43.562 -10.102 1 84.38 512 THR B CA 1
ATOM 7763 C C . THR B 1 512 ? 10.586 -43.062 -11.32 1 84.38 512 THR B C 1
ATOM 7765 O O . THR B 1 512 ? 10.508 -43.688 -12.398 1 84.38 512 THR B O 1
ATOM 7768 N N . ILE B 1 513 ? 11.188 -41.969 -11.18 1 81.31 513 ILE B N 1
ATOM 7769 C CA . ILE B 1 513 ? 11.93 -41.375 -12.281 1 81.31 513 ILE B CA 1
ATOM 7770 C C . ILE B 1 513 ? 13.383 -41.125 -11.859 1 81.31 513 ILE B C 1
ATOM 7772 O O . ILE B 1 513 ? 13.688 -41.125 -10.664 1 81.31 513 ILE B O 1
ATOM 7776 N N . ASN B 1 514 ? 14.359 -41.25 -12.82 1 76.94 514 ASN B N 1
ATOM 7777 C CA . ASN B 1 514 ? 15.742 -40.844 -12.578 1 76.94 514 ASN B CA 1
ATOM 7778 C C . ASN B 1 514 ? 15.922 -39.344 -12.805 1 76.94 514 ASN B C 1
ATOM 7780 O O . ASN B 1 514 ? 15.891 -38.875 -13.953 1 76.94 514 ASN B O 1
ATOM 7784 N N . GLU B 1 515 ? 16.078 -38.656 -11.859 1 67.31 515 GLU B N 1
ATOM 7785 C CA . GLU B 1 515 ? 16.172 -37.188 -11.953 1 67.31 515 GLU B CA 1
ATOM 7786 C C . GLU B 1 515 ? 17.453 -36.75 -12.648 1 67.31 515 GLU B C 1
ATOM 7788 O O . GLU B 1 515 ? 17.5 -35.688 -13.273 1 67.31 515 GLU B O 1
ATOM 7793 N N . LYS B 1 516 ? 18.578 -37.375 -12.57 1 55.47 516 LYS B N 1
ATOM 7794 C CA . LYS B 1 516 ? 19.875 -36.969 -13.117 1 55.47 516 LYS B CA 1
ATOM 7795 C C . LYS B 1 516 ? 19.844 -36.938 -14.641 1 55.47 516 LYS B C 1
ATOM 7797 O O . LYS B 1 516 ? 20.5 -36.094 -15.258 1 55.47 516 LYS B O 1
ATOM 7802 N N . LYS B 1 517 ? 19.391 -37.656 -15.312 1 56.34 517 LYS B N 1
ATOM 7803 C CA . LYS B 1 517 ? 19.406 -37.719 -16.766 1 56.34 517 LYS B CA 1
ATOM 7804 C C . LYS B 1 517 ? 18.438 -36.719 -17.375 1 56.34 517 LYS B C 1
ATOM 7806 O O . LYS B 1 517 ? 18.453 -36.5 -18.594 1 56.34 517 LYS B O 1
ATOM 7811 N N . ILE B 1 518 ? 17.5 -36.125 -16.797 1 55.88 518 ILE B N 1
ATOM 7812 C CA . ILE B 1 518 ? 16.469 -35.219 -17.297 1 55.88 518 ILE B CA 1
ATOM 7813 C C . ILE B 1 518 ? 17.094 -33.844 -17.641 1 55.88 518 ILE B C 1
ATOM 7815 O O . ILE B 1 518 ? 16.688 -33.188 -18.594 1 55.88 518 ILE B O 1
ATOM 7819 N N . ASN B 1 519 ? 18.031 -33.406 -16.875 1 50.38 519 ASN B N 1
ATOM 7820 C CA . ASN B 1 519 ? 18.594 -32.062 -17.125 1 50.38 519 ASN B CA 1
ATOM 7821 C C . ASN B 1 519 ? 19.156 -31.953 -18.547 1 50.38 519 ASN B C 1
ATOM 7823 O O . ASN B 1 519 ? 19.125 -30.875 -19.141 1 50.38 519 ASN B O 1
ATOM 7827 N N . LYS B 1 520 ? 19.734 -32.875 -19.156 1 51.53 520 LYS B N 1
ATOM 7828 C CA . LYS B 1 520 ? 20.375 -32.781 -20.469 1 51.53 520 LYS B CA 1
ATOM 7829 C C . LYS B 1 520 ? 19.344 -32.844 -21.594 1 51.53 520 LYS B C 1
ATOM 7831 O O . LYS B 1 520 ? 19.484 -32.156 -22.609 1 51.53 520 LYS B O 1
ATOM 7836 N N . HIS B 1 521 ? 18.234 -33.531 -21.641 1 46.72 521 HIS B N 1
ATOM 7837 C CA . HIS B 1 521 ? 17.281 -33.781 -22.734 1 46.72 521 HIS B CA 1
ATOM 7838 C C . HIS B 1 521 ? 16.109 -32.812 -22.656 1 46.72 521 HIS B C 1
ATOM 7840 O O . HIS B 1 521 ? 15.422 -32.562 -23.641 1 46.72 521 HIS B O 1
ATOM 7846 N N . SER B 1 522 ? 15.859 -32.219 -21.75 1 43.94 522 SER B N 1
ATOM 7847 C CA . SER B 1 522 ? 14.688 -31.375 -21.516 1 43.94 522 SER B CA 1
ATOM 7848 C C . SER B 1 522 ? 14.805 -30.062 -22.281 1 43.94 522 SER B C 1
ATOM 7850 O O . SER B 1 522 ? 13.797 -29.406 -22.547 1 43.94 522 SER B O 1
ATOM 7852 N N . LYS B 1 523 ? 16.094 -29.625 -22.516 1 49 523 LYS B N 1
ATOM 7853 C CA . LYS B 1 523 ? 16.156 -28.375 -23.266 1 49 523 LYS B CA 1
ATOM 7854 C C . LYS B 1 523 ? 15.625 -28.562 -24.688 1 49 523 LYS B C 1
ATOM 7856 O O . LYS B 1 523 ? 15.18 -27.609 -25.312 1 49 523 LYS B O 1
ATOM 7861 N N . LYS B 1 524 ? 15.703 -29.594 -25.141 1 46.34 524 LYS B N 1
ATOM 7862 C CA . LYS B 1 524 ? 15.391 -29.828 -26.547 1 46.34 524 LYS B CA 1
ATOM 7863 C C . LYS B 1 524 ? 13.898 -30.031 -26.766 1 46.34 524 LYS B C 1
ATOM 7865 O O . LYS B 1 524 ? 13.398 -29.922 -27.875 1 46.34 524 LYS B O 1
ATOM 7870 N N . LEU B 1 525 ? 13.141 -30.453 -25.953 1 45.81 525 LEU B N 1
ATOM 7871 C CA . LEU B 1 525 ? 11.727 -30.734 -26.141 1 45.81 525 LEU B CA 1
ATOM 7872 C C . LEU B 1 525 ? 10.898 -29.453 -26.094 1 45.81 525 LEU B C 1
ATOM 7874 O O . LEU B 1 525 ? 9.875 -29.344 -26.781 1 45.81 525 LEU B O 1
ATOM 7878 N N . VAL B 1 526 ? 11.203 -28.469 -25.266 1 50.69 526 VAL B N 1
ATOM 7879 C CA . VAL B 1 526 ? 10.5 -27.188 -25.172 1 50.69 526 VAL B CA 1
ATOM 7880 C C . VAL B 1 526 ? 10.773 -26.359 -26.422 1 50.69 526 VAL B C 1
ATOM 7882 O O . VAL B 1 526 ? 9.867 -25.688 -26.938 1 50.69 526 VAL B O 1
ATOM 7885 N N . ASP B 1 527 ? 11.961 -26.453 -27.016 1 47.69 527 ASP B N 1
ATOM 7886 C CA . ASP B 1 527 ? 12.297 -25.672 -28.219 1 47.69 527 ASP B CA 1
ATOM 7887 C C . ASP B 1 527 ? 11.531 -26.188 -29.422 1 47.69 527 ASP B C 1
ATOM 7889 O O . ASP B 1 527 ? 11.148 -25.406 -30.297 1 47.69 527 ASP B O 1
ATOM 7893 N N . SER B 1 528 ? 11.297 -27.391 -29.578 1 43.09 528 SER B N 1
ATOM 7894 C CA . SER B 1 528 ? 10.633 -27.906 -30.781 1 43.09 528 SER B CA 1
ATOM 7895 C C . SER B 1 528 ? 9.125 -27.672 -30.703 1 43.09 528 SER B C 1
ATOM 7897 O O . SER B 1 528 ? 8.453 -27.609 -31.734 1 43.09 528 SER B O 1
ATOM 7899 N N . SER B 1 529 ? 8.484 -27.641 -29.625 1 45.19 529 SER B N 1
ATOM 7900 C CA . SER B 1 529 ? 7.035 -27.484 -29.531 1 45.19 529 SER B CA 1
ATOM 7901 C C . SER B 1 529 ? 6.633 -26.016 -29.641 1 45.19 529 SER B C 1
ATOM 7903 O O . SER B 1 529 ? 5.449 -25.703 -29.734 1 45.19 529 SER B O 1
ATOM 7905 N N . VAL B 1 530 ? 7.453 -25.031 -29.203 1 43.03 530 VAL B N 1
ATOM 7906 C CA . VAL B 1 530 ? 7.137 -23.609 -29.375 1 43.03 530 VAL B CA 1
ATOM 7907 C C . VAL B 1 530 ? 7.316 -23.219 -30.844 1 43.03 530 VAL B C 1
ATOM 7909 O O . VAL B 1 530 ? 6.961 -22.094 -31.234 1 43.03 530 VAL B O 1
ATOM 7912 N N . ALA B 1 531 ? 8.148 -24.047 -31.641 1 41.22 531 ALA B N 1
ATOM 7913 C CA . ALA B 1 531 ? 8.281 -23.625 -33.031 1 41.22 531 ALA B CA 1
ATOM 7914 C C . ALA B 1 531 ? 7.125 -24.141 -33.875 1 41.22 531 ALA B C 1
ATOM 7916 O O . ALA B 1 531 ? 6.973 -23.75 -35.031 1 41.22 531 ALA B O 1
ATOM 7917 N N . SER B 1 532 ? 6.527 -25.234 -33.719 1 31.88 532 SER B N 1
ATOM 7918 C CA . SER B 1 532 ? 5.418 -25.594 -34.594 1 31.88 532 SER B CA 1
ATOM 7919 C C . SER B 1 532 ? 4.105 -25 -34.094 1 31.88 532 SER B C 1
ATOM 7921 O O . SER B 1 532 ? 3.83 -25.016 -32.875 1 31.88 532 SER B O 1
#

Sequence (1064 aa):
MENLTKGLQIKIYSALTVILTVILVVSGGYNYNQTKDLLESQLTQEASLASSRLASSAAEPLWNADQDQLSALLKSEMLSKSISAIAVSTSDDPVFGFYRTESNKLKALIKPFVMTPQNDVIKQPITYDSDGSSNQLGELHIYTNDGFIRSELATLLTSTIIQIIVLNVVLIGVLAFLLKLMVLKPVTRISDAINDIAAGGGDLTQRVDTGKSQDEISDLGNGFNRFATKIHDIIGHVSSTSKSIAAGAQQISGINGSLADHMDTQTNQISAVGDSVAGIEKSISHVARLAAEAAEKASDSATTAKAGGDIVKYNIESMRDISTSVHASASSIETLGKLGEDINGVIETINTIASQTNLLALNAAIEAARAGEQGRGFAVVADEVRKLAIRTAEATNEVAPVIKAIQDEVQNAVEKMNEGVEKVQAGVDEVTKAGEMLDKIQDSAGEVTKATDDIARAVSEQTEATKSVTGYMEKTLDEVESLKNSTHEAFDSAQVLAEDAAQLMGLVNQFTINEKKINKHSKKLVDSSVASMENLTKGLQIKIYSALTVILTVILVVSGGYNYNQTKDLLESQLTQEASLASSRLASSAAEPLWNADQDQLSALLKSEMLSKSISAIAVSTSDDPVFGFYRTESNKLKALIKPFVMTPQNDVIKQPITYDSDGSSNQLGELHIYTNDGFIRSELATLLTSTIIQIIVLNVVLIGVLAFLLKLMVLKPVTRISDAINDIAAGGGDLTQRVDTGKSQDEISDLGNGFNRFATKIHDIIGHVSSTSKSIAAGAQQISGINGSLADHMDTQTNQISAVGDSVAGIEKSISHVARLAAEAAEKASDSATTAKAGGDIVKYNIESMRDISTSVHASASSIETLGKLGEDINGVIETINTIASQTNLLALNAAIEAARAGEQGRGFAVVADEVRKLAIRTAEATNEVAPVIKAIQDEVQNAVEKMNEGVEKVQAGVDEVTKAGEMLDKIQDSAGEVTKATDDIARAVSEQTEATKSVTGYMEKTLDEVESLKNSTHEAFDSAQVLAEDAAQLMGLVNQFTINEKKINKHSKKLVDSSVAS